Protein 2FN0 (pdb70)

GO terms:
  GO:0000287 magnesium ion binding (F, IDA)
  GO:0008909 isochorismate synthase activity (F, IDA)
  GO:0016835 carbon-oxygen lyase activity (F, IDA)
  GO:0019290 siderophore biosynthetic process (P, IMP)

CATH classification: 3.60.120.10

B-factor: mean 30.58, std 10.39, range [13.43, 84.51]

Organism: Yersinia enterocolitica (NCBI:txid630)

Foldseek 3Di:
DWDDKFFPPCPLVVLLVCCVVPPVWWKKWKDAPPKIKIFTAFQWKWFQFQQQPWIWIAHPVGIDTDDRLAVLVVVVCQCPDPSHPFAKKWKFAWQCLLCSNVVNDADTDGFTRMMIGRGQKMWMDHDRIIIIDHCPADAFDLCPPLVLQLVLLVVVLVCQVVVLFFKAWAKDKGFGPDDFDVSQLQVQLVVLWDANMWMWTGDDQKIKTFRFNFFLWKQFPQKIKGKDWWFKDFCADPPVVNVVRQVCRQPPPVGLVRRVVLVVLLLVLVCVFADPPFKDKPAFQHWAGTRGMITGMTMIMGGGDPPDDPSNSCSSSPQPCNNFHGPRVSSVVSNRVSDDHGCTRQSIWIWIDHPGMTTTTGHARMWMDGPPTTIHMFIHMRGNPDRSVVRSVVRVSRPVSRNRSGHD/DWDKDKDQAPDDPVCQLVVVLVVVVVLPQFWKKWKDAPPKIKIFTAFAWKWFQAQVQQWIWIQHPVGIDTDHSPDPLVVVVVVCPDPSHDFAKKWKFAWQCLLCVRVVNDADTAGFTRMMIGGGQKMWMDGPRMIMIIHVAFDFDLCPPLVLQLVLLVVVLVCQVVPLFFKAKAKDKGFGPDDFDVSQLCRQLVVLWDANMWMWTRDPQKIKTFRFNFFLWKDFPQKIKGKDWWWKDWPQDDPVVNVVRQVCTLPPPVRLVRRVVLVVLLLVLCCVFADPPFKDWPAAQDWAGTRGMITGMTMIMGGGDPPHDVSSSSSSSPQPCRNFHPVRVSSSVSNSVSDDHGCTRQSIWIWIDRDGMTTTTGDARMWMDGPPTTIHMFIHMRGNPDRSVVRSVRRVSRPVSRNRSGHD

Structure (mmCIF, N/CA/C/O backbone):
data_2FN0
#
_entry.id   2FN0
#
_cell.length_a   56.740
_cell.length_b   145.671
_cell.length_c   58.807
_cell.angle_alpha   90.00
_cell.angle_beta   107.97
_cell.angle_gamma   90.00
#
_symmetry.space_group_name_H-M   'P 1 21 1'
#
loop_
_entity.id
_entity.type
_entity.pdbx_description
1 polymer 'salicylate synthetase, Irp9'
2 non-polymer 'ACETATE ION'
3 non-polymer 'MAGNESIUM ION'
4 non-polymer 'PHOSPHATE ION'
5 water water
#
loop_
_atom_site.group_PDB
_atom_site.id
_atom_site.type_symbol
_atom_site.label_atom_id
_atom_site.label_alt_id
_atom_site.label_comp_id
_atom_site.label_asym_id
_atom_site.label_entity_id
_atom_site.label_seq_id
_atom_site.pdbx_PDB_ins_code
_atom_site.Cartn_x
_atom_site.Cartn_y
_atom_site.Cartn_z
_atom_site.occupancy
_atom_site.B_iso_or_equiv
_atom_site.auth_seq_id
_atom_site.auth_comp_id
_atom_site.auth_asym_id
_atom_site.auth_atom_id
_atom_site.pdbx_PDB_model_num
ATOM 1 N N . LYS A 1 5 ? 37.987 25.523 -20.162 1.00 52.37 2 LYS A N 1
ATOM 2 C CA . LYS A 1 5 ? 39.283 25.570 -20.933 1.00 50.58 2 LYS A CA 1
ATOM 3 C C . LYS A 1 5 ? 40.294 24.468 -20.563 1.00 50.08 2 LYS A C 1
ATOM 4 O O . LYS A 1 5 ? 40.866 24.459 -19.449 1.00 47.82 2 LYS A O 1
ATOM 6 N N . ILE A 1 6 ? 40.502 23.545 -21.505 1.00 45.88 3 ILE A N 1
ATOM 7 C CA . ILE A 1 6 ? 41.671 22.649 -21.497 1.00 50.11 3 ILE A CA 1
ATOM 8 C C . ILE A 1 6 ? 42.962 23.482 -21.434 1.00 52.46 3 ILE A C 1
ATOM 9 O O . ILE A 1 6 ? 43.175 24.383 -22.259 1.00 51.24 3 ILE A O 1
ATOM 14 N N . SER A 1 7 ? 43.806 23.205 -20.446 1.00 55.08 4 SER A N 1
ATOM 15 C CA . SER A 1 7 ? 45.125 23.826 -20.365 1.00 53.54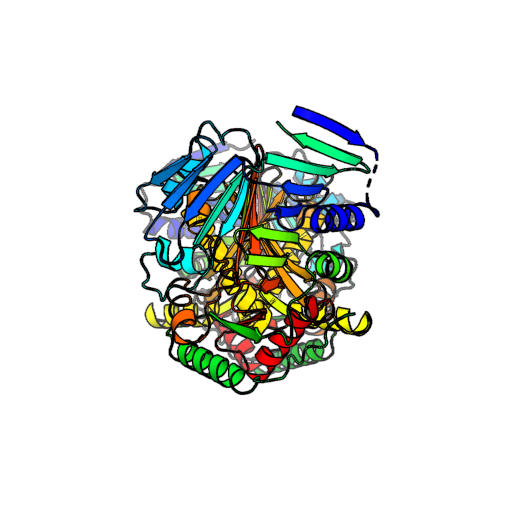 4 SER A CA 1
ATOM 16 C C . SER A 1 7 ? 46.216 22.829 -20.769 1.00 54.08 4 SER A C 1
ATOM 17 O O . SER A 1 7 ? 47.142 23.186 -21.491 1.00 54.84 4 SER A O 1
ATOM 20 N N . GLU A 1 8 ? 46.106 21.584 -20.306 1.00 49.37 5 GLU A N 1
ATOM 21 C CA . GLU A 1 8 ? 47.158 20.597 -20.522 1.00 49.78 5 GLU A CA 1
ATOM 22 C C . GLU A 1 8 ? 46.597 19.197 -20.648 1.00 52.01 5 GLU A C 1
ATOM 23 O O . GLU A 1 8 ? 45.643 18.832 -19.950 1.00 49.44 5 GLU A O 1
ATOM 25 N N . PHE A 1 9 ? 47.211 18.425 -21.541 1.00 53.74 6 PHE A N 1
ATOM 26 C CA . PHE A 1 9 ? 46.888 17.025 -21.750 1.00 53.77 6 PHE A CA 1
ATOM 27 C C . PHE A 1 9 ? 48.195 16.234 -21.744 1.00 55.41 6 PHE A C 1
ATOM 28 O O . PHE A 1 9 ? 48.861 16.143 -22.771 1.00 58.42 6 PHE A O 1
ATOM 36 N N . LEU A 1 10 ? 48.577 15.690 -20.587 1.00 55.07 7 LEU A N 1
ATOM 37 C CA . LEU A 1 10 ? 49.846 14.959 -20.457 1.00 55.46 7 LEU A CA 1
ATOM 38 C C . LEU A 1 10 ? 49.643 13.455 -20.266 1.00 55.67 7 LEU A C 1
ATOM 39 O O . LEU A 1 10 ? 48.981 13.044 -19.320 1.00 55.17 7 LEU A O 1
ATOM 41 N N . HIS A 1 11 ? 50.214 12.639 -21.162 1.00 54.89 8 HIS A N 1
ATOM 42 C CA . HIS A 1 11 ? 50.073 11.180 -21.082 1.00 51.11 8 HIS A CA 1
ATOM 43 C C . HIS A 1 11 ? 50.706 10.611 -19.813 1.00 50.64 8 HIS A C 1
ATOM 44 O O . HIS A 1 11 ? 51.537 11.261 -19.175 1.00 47.08 8 HIS A O 1
ATOM 46 N N . GLU A 1 16 ? 47.797 4.516 -16.100 1.00 50.93 13 GLU A N 1
ATOM 47 C CA . GLU A 1 16 ? 46.841 4.337 -14.994 1.00 50.73 13 GLU A CA 1
ATOM 48 C C . GLU A 1 16 ? 47.523 4.122 -13.648 1.00 51.54 13 GLU A C 1
ATOM 49 O O . GLU A 1 16 ? 47.075 4.649 -12.626 1.00 51.69 13 GLU A O 1
ATOM 51 N N . GLU A 1 17 ? 48.606 3.349 -13.642 1.00 49.47 14 GLU A N 1
ATOM 52 C CA . GLU A 1 17 ? 49.309 3.026 -12.400 1.00 49.06 14 GLU A CA 1
ATOM 53 C C . GLU A 1 17 ? 49.834 4.232 -11.644 1.00 47.12 14 GLU A C 1
ATOM 54 O O . GLU A 1 17 ? 50.174 4.147 -10.461 1.00 49.22 14 GLU A O 1
ATOM 55 N N . GLN A 1 18 ? 49.913 5.363 -12.332 1.00 49.24 15 GLN A N 1
ATOM 56 C CA . GLN A 1 18 ? 50.442 6.576 -11.733 1.00 51.08 15 GLN A CA 1
ATOM 57 C C . GLN A 1 18 ? 49.355 7.560 -11.345 1.00 47.92 15 GLN A C 1
ATOM 58 O O . GLN A 1 18 ? 49.659 8.648 -10.859 1.00 49.39 15 GLN A O 1
ATOM 59 N N . TRP A 1 19 ? 48.096 7.174 -11.565 1.00 49.72 16 TRP A N 1
ATOM 60 C CA . TRP A 1 19 ? 46.940 8.060 -11.325 1.00 48.10 16 TRP A CA 1
ATOM 61 C C . TRP A 1 19 ? 46.739 8.320 -9.836 1.00 50.87 16 TRP A C 1
ATOM 62 O O . TRP A 1 19 ? 46.742 9.483 -9.397 1.00 51.84 16 TRP A O 1
ATOM 73 N N . LEU A 1 20 ? 46.570 7.239 -9.072 1.00 49.53 17 LEU A N 1
ATOM 74 C CA . LEU A 1 20 ? 46.475 7.311 -7.615 1.00 52.81 17 LEU A CA 1
ATOM 75 C C . LEU A 1 20 ? 47.614 8.117 -7.017 1.00 51.85 17 LEU A C 1
ATOM 76 O O . LEU A 1 20 ? 47.368 9.115 -6.328 1.00 51.13 17 LEU A O 1
ATOM 77 N N . PRO A 1 21 ? 48.876 7.681 -7.259 1.00 52.65 18 PRO A N 1
ATOM 78 C CA . PRO A 1 21 ? 50.048 8.479 -6.896 1.00 49.37 18 PRO A CA 1
ATOM 79 C C . PRO A 1 21 ? 49.956 9.974 -7.243 1.00 47.33 18 PRO A C 1
ATOM 80 O O . PRO A 1 21 ? 50.304 10.803 -6.404 1.00 50.66 18 PRO A O 1
ATOM 84 N N . THR A 1 22 ? 49.462 10.318 -8.428 1.00 44.98 19 THR A N 1
ATOM 85 C CA . THR A 1 22 ? 49.315 11.729 -8.824 1.00 47.58 19 THR A CA 1
ATOM 86 C C . THR A 1 22 ? 48.251 12.466 -7.990 1.00 47.84 19 THR A C 1
ATOM 87 O O . THR A 1 22 ? 48.486 13.600 -7.518 1.00 49.42 19 THR A O 1
ATOM 91 N N . ILE A 1 23 ? 47.086 11.812 -7.831 1.00 49.07 20 ILE A N 1
ATOM 92 C CA . ILE A 1 23 ? 45.960 12.303 -7.011 1.00 44.33 20 ILE A CA 1
ATOM 93 C C . ILE A 1 23 ? 46.439 12.621 -5.610 1.00 46.88 20 ILE A C 1
ATOM 94 O O . ILE A 1 23 ? 46.279 13.759 -5.118 1.00 46.32 20 ILE A O 1
ATOM 99 N N . SER A 1 24 ? 47.054 11.617 -4.982 1.00 48.22 21 SER A N 1
ATOM 100 C CA . SER A 1 24 ? 47.743 11.782 -3.698 1.00 50.79 21 SER A CA 1
ATOM 101 C C . SER A 1 24 ? 48.647 13.025 -3.673 1.00 51.36 21 SER A C 1
ATOM 102 O O . SER A 1 24 ? 48.598 13.827 -2.721 1.00 51.20 21 SER A O 1
ATOM 105 N N . GLY A 1 25 ? 49.448 13.181 -4.733 1.00 48.09 22 GLY A N 1
ATOM 106 C CA . GLY A 1 25 ? 50.328 14.325 -4.908 1.00 45.55 22 GLY A CA 1
ATOM 107 C C . GLY A 1 25 ? 49.601 15.663 -4.941 1.00 46.40 22 GLY A C 1
ATOM 108 O O . GLY A 1 25 ? 50.009 16.600 -4.248 1.00 46.81 22 GLY A O 1
ATOM 109 N N . VAL A 1 26 ? 48.525 15.756 -5.730 1.00 43.86 23 VAL A N 1
ATOM 110 C CA . VAL A 1 26 ? 47.697 16.969 -5.735 1.00 44.89 23 VAL A CA 1
ATOM 111 C C . VAL A 1 26 ? 47.201 17.252 -4.308 1.00 43.78 23 VAL A C 1
ATOM 112 O O . VAL A 1 26 ? 47.376 18.360 -3.786 1.00 44.34 23 VAL A O 1
ATOM 116 N N . LEU A 1 27 ? 46.629 16.218 -3.684 1.00 42.99 24 LEU A N 1
ATOM 117 C CA . LEU A 1 27 ? 46.079 16.299 -2.343 1.00 44.78 24 LEU A CA 1
ATOM 118 C C . LEU A 1 27 ? 47.099 16.797 -1.332 1.00 46.51 24 LEU A C 1
ATOM 119 O O . LEU A 1 27 ? 46.765 17.617 -0.468 1.00 46.52 24 LEU A O 1
ATOM 124 N N . ARG A 1 28 ? 48.342 16.327 -1.477 1.00 52.36 25 ARG A N 1
ATOM 125 C CA . ARG A 1 28 ? 49.485 16.756 -0.651 1.00 52.61 25 ARG A CA 1
ATOM 126 C C . ARG A 1 28 ? 50.044 18.130 -1.018 1.00 53.55 25 ARG A C 1
ATOM 127 O O . ARG A 1 28 ? 50.368 18.928 -0.133 1.00 55.07 25 ARG A O 1
ATOM 135 N N . GLN A 1 29 ? 50.189 18.384 -2.321 1.00 53.32 26 GLN A N 1
ATOM 136 C CA . GLN A 1 29 ? 50.778 19.620 -2.815 1.00 52.48 26 GLN A CA 1
ATOM 137 C C . GLN A 1 29 ? 49.890 20.779 -2.436 1.00 52.98 26 GLN A C 1
ATOM 138 O O . GLN A 1 29 ? 50.360 21.818 -1.942 1.00 52.39 26 GLN A O 1
ATOM 140 N N . PHE A 1 30 ? 48.598 20.575 -2.659 1.00 49.10 27 PHE A N 1
ATOM 141 C CA . PHE A 1 30 ? 47.604 21.596 -2.424 1.00 48.53 27 PHE A CA 1
ATOM 142 C C . PHE A 1 30 ? 46.654 21.203 -1.277 1.00 51.54 27 PHE A C 1
ATOM 143 O O . PHE A 1 30 ? 45.447 21.373 -1.370 1.00 51.65 27 PHE A O 1
ATOM 145 N N . ALA A 1 31 ? 47.217 20.666 -0.190 1.00 53.93 28 ALA A N 1
ATOM 146 C CA . ALA A 1 31 ? 46.525 20.596 1.096 1.00 55.14 28 ALA A CA 1
ATOM 147 C C . ALA A 1 31 ? 46.185 22.033 1.492 1.00 56.35 28 ALA A C 1
ATOM 148 O O . ALA A 1 31 ? 46.633 22.985 0.840 1.00 62.40 28 ALA A O 1
ATOM 150 N N . GLU A 1 32 ? 45.397 22.214 2.540 1.00 55.81 29 GLU A N 1
ATOM 151 C CA . GLU A 1 32 ? 44.904 23.561 2.850 1.00 53.35 29 GLU A CA 1
ATOM 152 C C . GLU A 1 32 ? 44.034 24.103 1.725 1.00 50.27 29 GLU A C 1
ATOM 153 O O . GLU A 1 32 ? 43.586 25.254 1.763 1.00 48.77 29 GLU A O 1
ATOM 154 N N . GLU A 1 33 ? 43.796 23.261 0.722 1.00 44.85 30 GLU A N 1
ATOM 155 C CA . GLU A 1 33 ? 42.910 23.580 -0.378 1.00 42.41 30 GLU A CA 1
ATOM 156 C C . GLU A 1 33 ? 41.778 22.550 -0.409 1.00 39.60 30 GLU A C 1
ATOM 157 O O . GLU A 1 33 ? 41.992 21.356 -0.120 1.00 38.13 30 GLU A O 1
ATOM 163 N N . GLU A 1 34 ? 40.581 23.019 -0.744 1.00 29.71 31 GLU A N 1
ATOM 164 C CA . GLU A 1 34 ? 39.396 22.136 -0.764 1.00 28.37 31 GLU A CA 1
ATOM 165 C C . GLU A 1 34 ? 39.509 21.295 -2.030 1.00 23.14 31 GLU A C 1
ATOM 166 O O . GLU A 1 34 ? 39.807 21.810 -3.093 1.00 24.58 31 GLU A O 1
ATOM 172 N N A CYS A 1 35 ? 39.291 19.990 -1.908 0.50 23.36 32 CYS A N 1
ATOM 173 N N B CYS A 1 35 ? 39.259 19.999 -1.891 0.50 27.10 32 CYS A N 1
ATOM 174 C CA A CYS A 1 35 ? 39.474 19.063 -3.033 0.50 24.76 32 CYS A CA 1
ATOM 175 C CA B CYS A 1 35 ? 39.420 19.060 -2.993 0.50 27.97 32 CYS A CA 1
ATOM 176 C C A CYS A 1 35 ? 38.390 17.974 -3.002 0.50 21.02 32 CYS A C 1
ATOM 177 C C B CYS A 1 35 ? 38.291 18.024 -2.999 0.50 23.66 32 CYS A C 1
ATOM 178 O O A CYS A 1 35 ? 37.952 17.596 -1.934 0.50 21.21 32 CYS A O 1
ATOM 179 O O B CYS A 1 35 ? 37.711 17.732 -1.964 0.50 23.24 32 CYS A O 1
ATOM 184 N N . TYR A 1 36 ? 37.973 17.510 -4.184 1.00 24.54 33 TYR A N 1
ATOM 185 C CA . TYR A 1 36 ? 36.913 16.496 -4.331 1.00 26.50 33 TYR A CA 1
ATOM 186 C C . TYR A 1 36 ? 37.385 15.464 -5.350 1.00 23.89 33 TYR A C 1
ATOM 187 O O . TYR A 1 36 ? 37.632 15.793 -6.503 1.00 28.23 33 TYR A O 1
ATOM 196 N N . VAL A 1 37 ? 37.485 14.214 -4.919 1.00 22.92 34 VAL A N 1
ATOM 197 C CA . VAL A 1 37 ? 37.994 13.135 -5.789 1.00 23.56 34 VAL A CA 1
ATOM 198 C C . VAL A 1 37 ? 36.888 12.111 -5.952 1.00 22.60 34 VAL A C 1
ATOM 199 O O . VAL A 1 37 ? 36.285 11.743 -4.956 1.00 23.36 34 VAL A O 1
ATOM 203 N N . TYR A 1 38 ? 36.643 11.651 -7.189 1.00 22.70 35 TYR A N 1
ATOM 204 C CA . TYR A 1 38 ? 35.608 10.661 -7.460 1.00 24.73 35 TYR A CA 1
ATOM 205 C C . TYR A 1 38 ? 36.056 9.638 -8.516 1.00 24.27 35 TYR A C 1
ATOM 206 O O . TYR A 1 38 ? 36.557 10.011 -9.581 1.00 23.25 35 TYR A O 1
ATOM 215 N N . GLU A 1 39 ? 35.901 8.358 -8.193 1.00 22.62 36 GLU A N 1
ATOM 216 C CA . GLU A 1 39 ? 36.243 7.302 -9.147 1.00 21.49 36 GLU A CA 1
ATOM 217 C C . GLU A 1 39 ? 34.985 6.742 -9.779 1.00 25.45 36 GLU A C 1
ATOM 218 O O . GLU A 1 39 ? 34.102 6.254 -9.092 1.00 23.60 36 GLU A O 1
ATOM 224 N N . ARG A 1 40 ? 34.914 6.816 -11.095 1.00 24.09 37 ARG A N 1
ATOM 225 C CA . ARG A 1 40 ? 33.864 6.137 -11.831 1.00 27.75 37 ARG A CA 1
ATOM 226 C C . ARG A 1 40 ? 34.541 5.568 -13.078 1.00 29.70 37 ARG A C 1
ATOM 227 O O . ARG A 1 40 ? 34.777 6.288 -14.035 1.00 31.10 37 ARG A O 1
ATOM 235 N N . PRO A 1 41 ? 34.899 4.290 -13.017 1.00 32.31 38 PRO A N 1
ATOM 236 C CA . PRO A 1 41 ? 35.517 3.607 -14.162 1.00 34.77 38 PRO A CA 1
ATOM 237 C C . PRO A 1 41 ? 34.820 3.953 -15.489 1.00 35.94 38 PRO A C 1
ATOM 238 O O . PRO A 1 41 ? 33.582 3.976 -15.559 1.00 34.62 38 PRO A O 1
ATOM 240 N N . PRO A 1 42 ? 35.612 4.248 -16.555 1.00 38.60 39 PRO A N 1
ATOM 241 C CA . PRO A 1 42 ? 37.078 4.189 -16.612 1.00 40.04 39 PRO A CA 1
ATOM 242 C C . PRO A 1 42 ? 37.832 5.485 -16.238 1.00 39.43 39 PRO A C 1
ATOM 243 O O . PRO A 1 42 ? 38.983 5.636 -16.656 1.00 34.01 39 PRO A O 1
ATOM 247 N N . CYS A 1 43 ? 37.225 6.385 -15.439 1.00 36.38 40 CYS A N 1
ATOM 248 C CA . CYS A 1 43 ? 37.852 7.686 -15.100 1.00 35.49 40 CYS A CA 1
ATOM 249 C C . CYS A 1 43 ? 38.018 7.950 -13.605 1.00 30.06 40 CYS A C 1
ATOM 250 O O . CYS A 1 43 ? 37.280 7.409 -12.798 1.00 31.12 40 CYS A O 1
ATOM 253 N N . TRP A 1 44 ? 39.007 8.762 -13.256 1.00 32.93 41 TRP A N 1
ATOM 254 C CA . TRP A 1 44 ? 39.009 9.474 -11.983 1.00 31.68 41 TRP A CA 1
ATOM 255 C C . TRP A 1 44 ? 38.868 10.970 -12.251 1.00 31.84 41 TRP A C 1
ATOM 256 O O . TRP A 1 44 ? 39.465 11.494 -13.186 1.00 29.75 41 TRP A O 1
ATOM 267 N N . TYR A 1 45 ? 38.069 11.634 -11.412 1.00 29.15 42 TYR A N 1
ATOM 268 C CA . TYR A 1 45 ? 37.835 13.062 -11.457 1.00 26.09 42 TYR A CA 1
ATOM 269 C C . TYR A 1 45 ? 38.428 13.676 -10.203 1.00 31.02 42 TYR A C 1
ATOM 270 O O . TYR A 1 45 ? 38.305 13.131 -9.086 1.00 26.86 42 TYR A O 1
ATOM 279 N N . LEU A 1 46 ? 39.072 14.819 -10.372 1.00 27.61 43 LEU A N 1
ATOM 280 C CA . LEU A 1 46 ? 39.533 15.549 -9.224 1.00 27.48 43 LEU A CA 1
ATOM 281 C C . LEU A 1 46 ? 39.145 17.003 -9.461 1.00 31.06 43 LEU A C 1
ATOM 282 O O . LEU A 1 46 ? 39.399 17.532 -10.531 1.00 30.75 43 LEU A O 1
ATOM 287 N N . GLY A 1 47 ? 38.488 17.608 -8.475 1.00 26.14 44 GLY A N 1
ATOM 288 C CA . GLY A 1 47 ? 38.133 19.034 -8.509 1.00 24.71 44 GLY A CA 1
ATOM 289 C C . GLY A 1 47 ? 38.912 19.726 -7.418 1.00 25.45 44 GLY A C 1
ATOM 290 O O . GLY A 1 47 ? 39.171 19.140 -6.368 1.00 21.89 44 GLY A O 1
ATOM 291 N N . LYS A 1 48 ? 39.309 20.972 -7.657 1.00 24.33 45 LYS A N 1
ATOM 292 C CA . LYS A 1 48 ? 40.031 21.727 -6.635 1.00 26.42 45 LYS A CA 1
ATOM 293 C C . LYS A 1 48 ? 39.435 23.127 -6.517 1.00 23.70 45 LYS A C 1
ATOM 294 O O . LYS A 1 48 ? 39.123 23.739 -7.521 1.00 27.93 45 LYS A O 1
ATOM 300 N N . GLY A 1 49 ? 39.312 23.612 -5.290 1.00 27.12 46 GLY A N 1
ATOM 301 C CA . GLY A 1 49 ? 38.754 24.938 -5.034 1.00 26.54 46 GLY A CA 1
ATOM 302 C C . GLY A 1 49 ? 37.262 25.010 -5.249 1.00 27.97 46 GLY A C 1
ATOM 303 O O . GLY A 1 49 ? 36.554 23.993 -5.334 1.00 28.79 46 GLY A O 1
ATOM 304 N N . CYS A 1 50 ? 36.765 26.231 -5.346 1.00 29.58 47 CYS A N 1
ATOM 305 C CA . CYS A 1 50 ? 35.330 26.457 -5.329 1.00 27.85 47 CYS A CA 1
ATOM 306 C C . CYS A 1 50 ? 34.998 27.696 -6.118 1.00 30.27 47 CYS A C 1
ATOM 307 O O . CYS A 1 50 ? 35.252 28.821 -5.693 1.00 30.62 47 CYS A O 1
ATOM 310 N N . GLN A 1 51 ? 34.418 27.469 -7.269 1.00 23.16 48 GLN A N 1
ATOM 311 C CA . GLN A 1 51 ? 33.857 28.507 -8.087 1.00 30.68 48 GLN A CA 1
ATOM 312 C C . GLN A 1 51 ? 32.419 28.879 -7.653 1.00 28.36 48 GLN A C 1
ATOM 313 O O . GLN A 1 51 ? 32.065 30.045 -7.679 1.00 26.26 48 GLN A O 1
ATOM 319 N N . ALA A 1 52 ? 31.599 27.886 -7.280 1.00 21.89 49 ALA A N 1
ATOM 320 C CA . ALA A 1 52 ? 30.249 28.125 -6.786 1.00 20.51 49 ALA A CA 1
ATOM 321 C C . ALA A 1 52 ? 29.845 26.958 -5.921 1.00 24.23 49 ALA A C 1
ATOM 322 O O . ALA A 1 52 ? 30.301 25.806 -6.133 1.00 18.56 49 ALA A O 1
ATOM 324 N N . ARG A 1 53 ? 29.020 27.247 -4.923 1.00 20.11 50 ARG A N 1
ATOM 325 C CA . ARG A 1 53 ? 28.617 26.201 -3.973 1.00 20.45 50 ARG A CA 1
ATOM 326 C C . ARG A 1 53 ? 27.285 26.511 -3.379 1.00 21.07 50 ARG A C 1
ATOM 327 O O . ARG A 1 53 ? 26.978 27.691 -3.129 1.00 22.76 50 ARG A O 1
ATOM 335 N N . LEU A 1 54 ? 26.491 25.460 -3.179 1.00 17.01 51 LEU A N 1
ATOM 336 C CA . LEU A 1 54 ? 25.298 25.490 -2.332 1.00 16.68 51 LEU A CA 1
ATOM 337 C C . LEU A 1 54 ? 25.660 24.760 -1.056 1.00 25.18 51 LEU A C 1
ATOM 338 O O . LEU A 1 54 ? 26.220 23.640 -1.100 1.00 20.61 51 LEU A O 1
ATOM 343 N N . HIS A 1 55 ? 25.305 25.365 0.076 1.00 18.11 52 HIS A N 1
ATOM 344 C CA . HIS A 1 55 ? 25.561 24.772 1.402 1.00 23.07 52 HIS A CA 1
ATOM 345 C C . HIS A 1 55 ? 24.256 24.776 2.160 1.00 19.55 52 HIS A C 1
ATOM 346 O O . HIS A 1 55 ? 23.623 25.831 2.283 1.00 20.45 52 HIS A O 1
ATOM 353 N N . ILE A 1 56 ? 23.819 23.609 2.631 1.00 16.64 53 ILE A N 1
ATOM 354 C CA . ILE A 1 56 ? 22.646 23.521 3.501 1.00 16.89 53 ILE A CA 1
ATOM 355 C C . ILE A 1 56 ? 23.203 23.195 4.890 1.00 22.52 53 ILE A C 1
ATOM 356 O O . ILE A 1 56 ? 23.901 22.204 5.051 1.00 19.36 53 ILE A O 1
ATOM 361 N N . ASN A 1 57 ? 22.893 24.006 5.903 1.00 18.66 54 ASN A N 1
ATOM 362 C CA . ASN A 1 57 ? 23.460 23.714 7.224 1.00 18.88 54 ASN A CA 1
ATOM 363 C C . ASN A 1 57 ? 22.918 22.452 7.869 1.00 17.64 54 ASN A C 1
ATOM 364 O O . ASN A 1 57 ? 21.956 21.838 7.390 1.00 19.20 54 ASN A O 1
ATOM 369 N N . ALA A 1 58 ? 23.515 22.091 9.008 1.00 23.09 55 ALA A N 1
ATOM 370 C CA . ALA A 1 58 ? 23.205 20.803 9.647 1.00 25.95 55 ALA A CA 1
ATOM 371 C C . ALA A 1 58 ? 21.750 20.573 10.071 1.00 27.51 55 ALA A C 1
ATOM 372 O O . ALA A 1 58 ? 21.290 19.420 10.087 1.00 24.65 55 ALA A O 1
ATOM 374 N N . ASP A 1 59 ? 20.999 21.633 10.428 1.00 26.04 56 ASP A N 1
ATOM 375 C CA . ASP A 1 59 ? 19.572 21.416 10.767 1.00 24.00 56 ASP A CA 1
ATOM 376 C C . ASP A 1 59 ? 18.604 21.812 9.643 1.00 27.06 56 ASP A C 1
ATOM 377 O O . ASP A 1 59 ? 17.358 21.719 9.787 1.00 29.29 56 ASP A O 1
ATOM 382 N N . GLY A 1 60 ? 19.176 22.223 8.512 1.00 23.89 57 GLY A N 1
ATOM 383 C CA . GLY A 1 60 ? 18.365 22.502 7.318 1.00 24.10 57 GLY A CA 1
ATOM 384 C C . GLY A 1 60 ? 17.598 23.806 7.470 1.00 24.98 57 GLY A C 1
ATOM 385 O O . GLY A 1 60 ? 16.528 23.956 6.910 1.00 31.50 57 GLY A O 1
ATOM 386 N N . THR A 1 61 ? 18.130 24.709 8.279 1.00 26.36 58 THR A N 1
ATOM 387 C CA . THR A 1 61 ? 17.431 25.985 8.517 1.00 30.15 58 THR A CA 1
ATOM 388 C C . THR A 1 61 ? 17.964 27.101 7.654 1.00 28.09 58 THR A C 1
ATOM 389 O O . THR A 1 61 ? 17.311 28.154 7.536 1.00 30.91 58 THR A O 1
ATOM 393 N N . GLN A 1 62 ? 19.117 26.877 7.026 1.00 19.74 59 GLN A N 1
ATOM 394 C CA . GLN A 1 62 ? 19.747 27.914 6.180 1.00 23.93 59 GLN A CA 1
ATOM 395 C C . GLN A 1 62 ? 20.374 27.314 4.912 1.00 24.00 59 GLN A C 1
ATOM 396 O O . GLN A 1 62 ? 21.119 26.380 5.006 1.00 21.46 59 GLN A O 1
ATOM 402 N N . ALA A 1 63 ? 20.081 27.905 3.755 1.00 22.88 60 ALA A N 1
ATOM 403 C CA . ALA A 1 63 ? 20.720 27.572 2.485 1.00 21.39 60 ALA A CA 1
ATOM 404 C C . ALA A 1 63 ? 21.569 28.756 2.122 1.00 24.29 60 ALA A C 1
ATOM 405 O O . ALA A 1 63 ? 21.033 29.871 1.917 1.00 24.22 60 ALA A O 1
ATOM 407 N N . THR A 1 64 ? 22.871 28.532 2.014 1.00 19.73 61 THR A N 1
ATOM 408 C CA . THR A 1 64 ? 23.815 29.540 1.570 1.00 23.49 61 THR A CA 1
ATOM 409 C C . THR A 1 64 ? 24.350 29.232 0.159 1.00 27.27 61 THR A C 1
ATOM 410 O O . THR A 1 64 ? 24.749 28.092 -0.130 1.00 24.81 61 THR A O 1
ATOM 414 N N . PHE A 1 65 ? 24.284 30.228 -0.732 1.00 20.72 62 PHE A N 1
ATOM 415 C CA . PHE A 1 65 ? 24.914 30.123 -2.057 1.00 18.17 62 PHE A CA 1
ATOM 416 C C . PHE A 1 65 ? 26.120 31.046 -2.044 1.00 25.34 62 PHE A C 1
ATOM 417 O O . PHE A 1 65 ? 26.013 32.191 -1.618 1.00 26.21 62 PHE A O 1
ATOM 425 N N . ILE A 1 66 ? 27.280 30.529 -2.441 1.00 18.98 63 ILE A N 1
ATOM 426 C CA . ILE A 1 66 ? 28.482 31.330 -2.528 1.00 23.09 63 ILE A CA 1
ATOM 427 C C . ILE A 1 66 ? 29.071 31.239 -3.936 1.00 23.35 63 ILE A C 1
ATOM 428 O O . ILE A 1 66 ? 29.223 30.145 -4.517 1.00 22.48 63 ILE A O 1
ATOM 433 N N . ASP A 1 67 ? 29.348 32.398 -4.524 1.00 24.62 64 ASP A N 1
ATOM 434 C CA . ASP A 1 67 ? 30.224 32.425 -5.662 1.00 23.80 64 ASP A CA 1
ATOM 435 C C . ASP A 1 67 ? 31.237 33.546 -5.438 1.00 29.26 64 ASP A C 1
ATOM 436 O O . ASP A 1 67 ? 31.399 34.008 -4.305 1.00 27.01 64 ASP A O 1
ATOM 441 N N . ASP A 1 68 ? 31.920 33.933 -6.495 1.00 26.33 65 ASP A N 1
ATOM 442 C CA . ASP A 1 68 ? 32.991 34.928 -6.411 1.00 34.26 65 ASP A CA 1
ATOM 443 C C . ASP A 1 68 ? 32.446 36.284 -5.954 1.00 38.44 65 ASP A C 1
ATOM 444 O O . ASP A 1 68 ? 33.094 36.976 -5.149 1.00 35.30 65 ASP A O 1
ATOM 449 N N . ALA A 1 69 ? 31.271 36.633 -6.501 1.00 38.28 66 ALA A N 1
ATOM 450 C CA . ALA A 1 69 ? 30.583 37.907 -6.286 1.00 38.03 66 ALA A CA 1
ATOM 451 C C . ALA A 1 69 ? 30.048 38.020 -4.889 1.00 38.97 66 ALA A C 1
ATOM 452 O O . ALA A 1 69 ? 29.663 39.103 -4.455 1.00 43.97 66 ALA A O 1
ATOM 454 N N . GLY A 1 70 ? 30.036 36.904 -4.166 1.00 37.35 67 GLY A N 1
ATOM 455 C CA . GLY A 1 70 ? 29.668 36.906 -2.756 1.00 31.80 67 GLY A CA 1
ATOM 456 C C . GLY A 1 70 ? 28.726 35.815 -2.302 1.00 34.30 67 GLY A C 1
ATOM 457 O O . GLY A 1 70 ? 28.540 34.792 -2.965 1.00 31.86 67 GLY A O 1
ATOM 458 N N . GLU A 1 71 ? 28.114 36.066 -1.161 1.00 33.96 68 GLU A N 1
ATOM 459 C CA . GLU A 1 71 ? 27.295 35.108 -0.470 1.00 33.23 68 GLU A CA 1
ATOM 460 C C . GLU A 1 71 ? 25.807 35.493 -0.485 1.00 32.26 68 GLU A C 1
ATOM 461 O O . GLU A 1 71 ? 25.469 36.659 -0.316 1.00 32.25 68 GLU A O 1
ATOM 467 N N . GLN A 1 72 ? 24.922 34.512 -0.676 1.00 21.44 69 GLN A N 1
ATOM 468 C CA . GLN A 1 72 ? 23.486 34.763 -0.716 1.00 22.92 69 GLN A CA 1
ATOM 469 C C . GLN A 1 72 ? 22.838 33.773 0.184 1.00 25.91 69 GLN A C 1
ATOM 470 O O . GLN A 1 72 ? 23.312 32.646 0.267 1.00 24.87 69 GLN A O 1
ATOM 476 N N . LYS A 1 73 ? 21.750 34.179 0.836 1.00 22.16 70 LYS A N 1
ATOM 477 C CA . LYS A 1 73 ? 20.870 33.252 1.555 1.00 24.39 70 LYS A CA 1
ATOM 478 C C . LYS A 1 73 ? 19.641 32.992 0.745 1.00 25.35 70 LYS A C 1
ATOM 479 O O . LYS A 1 73 ? 18.929 33.926 0.352 1.00 20.77 70 LYS A O 1
ATOM 485 N N . TRP A 1 74 ? 19.361 31.715 0.529 1.00 21.52 71 TRP A N 1
ATOM 486 C CA . TRP A 1 74 ? 18.236 31.293 -0.286 1.00 18.17 71 TRP A CA 1
ATOM 487 C C . TRP A 1 74 ? 17.143 30.647 0.570 1.00 26.10 71 TRP A C 1
ATOM 488 O O . TRP A 1 74 ? 17.453 29.934 1.529 1.00 22.78 71 TRP A O 1
ATOM 499 N N . ALA A 1 75 ? 15.875 30.871 0.205 1.00 23.48 72 ALA A N 1
ATOM 500 C CA . ALA A 1 75 ? 14.727 30.221 0.858 1.00 27.52 72 ALA A CA 1
ATOM 501 C C . ALA A 1 75 ? 14.887 28.708 0.880 1.00 31.47 72 ALA A C 1
ATOM 502 O O . ALA A 1 75 ? 15.140 28.095 -0.152 1.00 34.34 72 ALA A O 1
ATOM 504 N N . VAL A 1 76 ? 14.724 28.124 2.060 1.00 28.30 73 VAL A N 1
ATOM 505 C CA . VAL A 1 76 ? 15.089 26.745 2.304 1.00 29.34 73 VAL A CA 1
ATOM 506 C C . VAL A 1 76 ? 13.886 25.841 2.675 1.00 32.12 73 VAL A C 1
ATOM 507 O O . VAL A 1 76 ? 14.062 24.815 3.354 1.00 35.24 73 VAL A O 1
ATOM 511 N N . ASP A 1 77 ? 12.687 26.180 2.174 1.00 31.87 74 ASP A N 1
ATOM 512 C CA . ASP A 1 77 ? 11.459 25.355 2.412 1.00 36.30 74 ASP A CA 1
ATOM 513 C C . ASP A 1 77 ? 11.586 23.952 1.793 1.00 34.84 74 ASP A C 1
ATOM 514 O O . ASP A 1 77 ? 10.999 22.985 2.276 1.00 33.96 74 ASP A O 1
ATOM 519 N N . SER A 1 78 ? 12.312 23.869 0.685 1.00 31.10 75 SER A N 1
ATOM 520 C CA . SER A 1 78 ? 12.559 22.585 0.022 1.00 27.39 75 SER A CA 1
ATOM 521 C C . SER A 1 78 ? 14.037 22.459 -0.316 1.00 26.54 75 SER A C 1
ATOM 522 O O . SER A 1 78 ? 14.529 23.218 -1.154 1.00 25.80 75 SER A O 1
ATOM 525 N N . ILE A 1 79 ? 14.748 21.517 0.318 1.00 26.33 76 ILE A N 1
ATOM 526 C CA . ILE A 1 79 ? 16.162 21.343 -0.019 1.00 21.54 76 ILE A CA 1
ATOM 527 C C . ILE A 1 79 ? 16.333 20.968 -1.534 1.00 21.74 76 ILE A C 1
ATOM 528 O O . ILE A 1 79 ? 17.243 21.484 -2.212 1.00 22.12 76 ILE A O 1
ATOM 533 N N . ALA A 1 80 ? 15.486 20.062 -2.024 1.00 22.03 77 ALA A N 1
ATOM 534 C CA . ALA A 1 80 ? 15.461 19.681 -3.493 1.00 24.56 77 ALA A CA 1
ATOM 535 C C . ALA A 1 80 ? 15.359 20.895 -4.406 1.00 27.55 77 ALA A C 1
ATOM 536 O O . ALA A 1 80 ? 16.038 20.982 -5.461 1.00 18.93 77 ALA A O 1
ATOM 538 N N . ASP A 1 81 ? 14.484 21.834 -4.036 1.00 25.60 78 ASP A N 1
ATOM 539 C CA . ASP A 1 81 ? 14.334 23.039 -4.841 1.00 23.85 78 ASP A CA 1
ATOM 540 C C . ASP A 1 81 ? 15.556 23.927 -4.812 1.00 23.48 78 ASP A C 1
ATOM 541 O O . ASP A 1 81 ? 15.833 24.575 -5.811 1.00 21.96 78 ASP A O 1
ATOM 546 N N . CYS A 1 82 ? 16.244 23.986 -3.671 1.00 20.78 79 CYS A N 1
ATOM 547 C CA . CYS A 1 82 ? 17.515 24.690 -3.592 1.00 18.60 79 CYS A CA 1
ATOM 548 C C . CYS A 1 82 ? 18.533 24.033 -4.555 1.00 16.72 79 CYS A C 1
ATOM 549 O O . CYS A 1 82 ? 19.266 24.721 -5.244 1.00 16.42 79 CYS A O 1
ATOM 552 N N . ALA A 1 83 ? 18.567 22.702 -4.546 1.00 17.18 80 ALA A N 1
ATOM 553 C CA . ALA A 1 83 ? 19.492 21.939 -5.414 1.00 19.88 80 ALA A CA 1
ATOM 554 C C . ALA A 1 83 ? 19.126 22.198 -6.871 1.00 18.11 80 ALA A C 1
ATOM 555 O O . ALA A 1 83 ? 19.992 22.491 -7.688 1.00 19.19 80 ALA A O 1
ATOM 557 N N . ARG A 1 84 ? 17.841 22.172 -7.203 1.00 18.32 81 ARG A N 1
ATOM 558 C CA . ARG A 1 84 ? 17.457 22.538 -8.585 1.00 20.82 81 ARG A CA 1
ATOM 559 C C . ARG A 1 84 ? 17.855 23.976 -8.994 1.00 21.23 81 ARG A C 1
ATOM 560 O O . ARG A 1 84 ? 18.256 24.263 -10.129 1.00 18.38 81 ARG A O 1
ATOM 568 N N . ARG A 1 85 ? 17.675 24.897 -8.076 1.00 18.35 82 ARG A N 1
ATOM 569 C CA . ARG A 1 85 ? 18.055 26.285 -8.313 1.00 22.42 82 ARG A CA 1
ATOM 570 C C . ARG A 1 85 ? 19.564 26.421 -8.564 1.00 21.71 82 ARG A C 1
ATOM 571 O O . ARG A 1 85 ? 19.975 27.123 -9.488 1.00 20.94 82 ARG A O 1
ATOM 579 N N . PHE A 1 86 ? 20.389 25.749 -7.746 1.00 16.13 83 PHE A N 1
ATOM 580 C CA . PHE A 1 86 ? 21.819 25.725 -7.933 1.00 15.08 83 PHE A CA 1
ATOM 581 C C . PHE A 1 86 ? 22.158 25.150 -9.333 1.00 19.41 83 PHE A C 1
ATOM 582 O O . PHE A 1 86 ? 22.967 25.731 -10.094 1.00 18.65 83 PHE A O 1
ATOM 590 N N . MET A 1 87 ? 21.546 24.026 -9.683 1.00 17.48 84 MET A N 1
ATOM 591 C CA . MET A 1 87 ? 21.924 23.346 -10.930 1.00 18.90 84 MET A CA 1
ATOM 592 C C . MET A 1 87 ? 21.607 24.183 -12.188 1.00 21.26 84 MET A C 1
ATOM 593 O O . MET A 1 87 ? 22.328 24.076 -13.195 1.00 22.77 84 MET A O 1
ATOM 598 N N . ALA A 1 88 ? 20.571 25.017 -12.115 1.00 19.24 85 ALA A N 1
ATOM 599 C CA . ALA A 1 88 ? 20.203 25.933 -13.234 1.00 21.50 85 ALA A CA 1
ATOM 600 C C . ALA A 1 88 ? 20.915 27.288 -13.167 1.00 23.49 85 ALA A C 1
ATOM 601 O O . ALA A 1 88 ? 20.703 28.149 -14.054 1.00 19.87 85 ALA A O 1
ATOM 603 N N . HIS A 1 89 ? 21.700 27.512 -12.114 1.00 20.55 86 HIS A N 1
ATOM 604 C CA . HIS A 1 89 ? 22.341 28.835 -11.899 1.00 20.06 86 HIS A CA 1
ATOM 605 C C . HIS A 1 89 ? 23.324 29.082 -13.044 1.00 23.73 86 HIS A C 1
ATOM 606 O O . HIS A 1 89 ? 23.998 28.143 -13.526 1.00 20.90 86 HIS A O 1
ATOM 613 N N . PRO A 1 90 ? 23.414 30.347 -13.501 1.00 21.70 87 PRO A N 1
ATOM 614 C CA . PRO A 1 90 ? 24.329 30.617 -14.588 1.00 24.88 87 PRO A CA 1
ATOM 615 C C . PRO A 1 90 ? 25.812 30.245 -14.357 1.00 29.31 87 PRO A C 1
ATOM 616 O O . PRO A 1 90 ? 26.501 29.888 -15.323 1.00 29.87 87 PRO A O 1
ATOM 620 N N . GLN A 1 91 ? 26.299 30.287 -13.117 1.00 22.84 88 GLN A N 1
ATOM 621 C CA . GLN A 1 91 ? 27.654 29.855 -12.822 1.00 23.96 88 GLN A CA 1
ATOM 622 C C . GLN A 1 91 ? 27.838 28.326 -12.793 1.00 25.50 88 GLN A C 1
ATOM 623 O O . GLN A 1 91 ? 28.973 27.854 -12.657 1.00 23.45 88 GLN A O 1
ATOM 629 N N . VAL A 1 92 ? 26.744 27.568 -12.931 1.00 20.58 89 VAL A N 1
ATOM 630 C CA . VAL A 1 92 ? 26.772 26.121 -12.675 1.00 21.73 89 VAL A CA 1
ATOM 631 C C . VAL A 1 92 ? 26.403 25.310 -13.917 1.00 25.65 89 VAL A C 1
ATOM 632 O O . VAL A 1 92 ? 27.046 24.275 -14.238 1.00 24.80 89 VAL A O 1
ATOM 636 N N . LYS A 1 93 ? 25.378 25.786 -14.618 1.00 24.95 90 LYS A N 1
ATOM 637 C CA . LYS A 1 93 ? 24.835 25.096 -15.786 1.00 32.50 90 LYS A CA 1
ATOM 638 C C . LYS A 1 93 ? 25.963 24.765 -16.788 1.00 31.56 90 LYS A C 1
ATOM 639 O O . LYS A 1 93 ? 26.774 25.613 -17.115 1.00 30.60 90 LYS A O 1
ATOM 645 N N . GLY A 1 94 ? 26.063 23.507 -17.195 1.00 35.96 91 GLY A N 1
ATOM 646 C CA . GLY A 1 94 ? 27.155 23.085 -18.067 1.00 31.78 91 GLY A CA 1
ATOM 647 C C . GLY A 1 94 ? 28.442 22.618 -17.395 1.00 35.60 91 GLY A C 1
ATOM 648 O O . GLY A 1 94 ? 29.353 22.163 -18.087 1.00 34.50 91 GLY A O 1
ATOM 649 N N . ARG A 1 95 ? 28.538 22.714 -16.059 1.00 24.88 92 ARG A N 1
ATOM 650 C CA . ARG A 1 95 ? 29.752 22.297 -15.362 1.00 23.02 92 ARG A CA 1
ATOM 651 C C . ARG A 1 95 ? 29.477 21.047 -14.563 1.00 23.87 92 ARG A C 1
ATOM 652 O O . ARG A 1 95 ? 28.356 20.841 -14.139 1.00 24.46 92 ARG A O 1
ATOM 660 N N . ARG A 1 96 ? 30.502 20.221 -14.349 1.00 23.75 93 ARG A N 1
ATOM 661 C CA . ARG A 1 96 ? 30.421 19.088 -13.401 1.00 23.22 93 ARG A CA 1
ATOM 662 C C . ARG A 1 96 ? 30.356 19.590 -11.947 1.00 26.46 93 ARG A C 1
ATOM 663 O O . ARG A 1 96 ? 31.115 20.484 -11.538 1.00 20.82 93 ARG A O 1
ATOM 671 N N . VAL A 1 97 ? 29.455 18.981 -11.177 1.00 19.74 94 VAL A N 1
ATOM 672 C CA . VAL A 1 97 ? 29.173 19.369 -9.801 1.00 22.91 94 VAL A CA 1
ATOM 673 C C . VAL A 1 97 ? 29.490 18.151 -8.912 1.00 21.73 94 VAL A C 1
ATOM 674 O O . VAL A 1 97 ? 29.104 17.031 -9.227 1.00 21.45 94 VAL A O 1
ATOM 678 N N . TYR A 1 98 ? 30.232 18.387 -7.839 1.00 19.96 95 TYR A N 1
ATOM 679 C CA . TYR A 1 98 ? 30.640 17.367 -6.866 1.00 23.35 95 TYR A CA 1
ATOM 680 C C . TYR A 1 98 ? 29.808 17.633 -5.619 1.00 21.65 95 TYR A C 1
ATOM 681 O O . TYR A 1 98 ? 29.785 18.771 -5.129 1.00 22.35 95 TYR A O 1
ATOM 690 N N . GLY A 1 99 ? 29.103 16.631 -5.116 1.00 19.91 96 GLY A N 1
ATOM 691 C CA . GLY A 1 99 ? 28.193 16.865 -3.975 1.00 18.67 96 GLY A CA 1
ATOM 692 C C . GLY A 1 99 ? 28.259 15.838 -2.849 1.00 22.36 96 GLY A C 1
ATOM 693 O O . GLY A 1 99 ? 28.848 14.754 -2.974 1.00 18.34 96 GLY A O 1
ATOM 694 N N . GLN A 1 100 ? 27.697 16.203 -1.705 1.00 15.58 97 GLN A N 1
ATOM 695 C CA . GLN A 1 100 ? 27.535 15.247 -0.636 1.00 18.37 97 GLN A CA 1
ATOM 696 C C . GLN A 1 100 ? 26.218 15.505 0.025 1.00 20.96 97 GLN A C 1
ATOM 697 O O . GLN A 1 100 ? 25.720 16.663 0.061 1.00 18.93 97 GLN A O 1
ATOM 703 N N . VAL A 1 101 ? 25.639 14.423 0.530 1.00 17.77 98 VAL A N 1
ATOM 704 C CA . VAL A 1 101 ? 24.300 14.487 1.126 1.00 17.49 98 VAL A CA 1
ATOM 705 C C . VAL A 1 101 ? 24.375 13.726 2.440 1.00 21.70 98 VAL A C 1
ATOM 706 O O . VAL A 1 101 ? 24.634 12.513 2.441 1.00 17.36 98 VAL A O 1
ATOM 710 N N . GLY A 1 102 ? 24.153 14.432 3.552 1.00 16.82 99 GLY A N 1
ATOM 711 C CA . GLY A 1 102 ? 24.185 13.804 4.870 1.00 15.40 99 GLY A CA 1
ATOM 712 C C . GLY A 1 102 ? 22.923 12.975 5.150 1.00 14.29 99 GLY A C 1
ATOM 713 O O . GLY A 1 102 ? 21.835 13.215 4.605 1.00 18.15 99 GLY A O 1
ATOM 714 N N . PHE A 1 103 ? 23.063 11.987 6.039 1.00 18.05 100 PHE A N 1
ATOM 715 C CA . PHE A 1 103 ? 21.963 11.152 6.428 1.00 16.69 100 PHE A CA 1
ATOM 716 C C . PHE A 1 103 ? 20.655 11.921 6.756 1.00 20.39 100 PHE A C 1
ATOM 717 O O . PHE A 1 103 ? 19.538 11.495 6.389 1.00 20.09 100 PHE A O 1
ATOM 725 N N . ASN A 1 104 ? 20.796 13.030 7.464 1.00 21.76 101 ASN A N 1
ATOM 726 C CA . ASN A 1 104 ? 19.616 13.763 7.969 1.00 20.26 101 ASN A CA 1
ATOM 727 C C . ASN A 1 104 ? 18.861 14.540 6.886 1.00 27.31 101 ASN A C 1
ATOM 728 O O . ASN A 1 104 ? 17.783 15.074 7.128 1.00 22.79 101 ASN A O 1
ATOM 733 N N . PHE A 1 105 ? 19.421 14.577 5.679 1.00 18.42 102 PHE A N 1
ATOM 734 C CA . PHE A 1 105 ? 18.662 15.026 4.525 1.00 18.42 102 PHE A CA 1
ATOM 735 C C . PHE A 1 105 ? 17.299 14.341 4.429 1.00 21.47 102 PHE A C 1
ATOM 736 O O . PHE A 1 105 ? 16.290 14.991 4.071 1.00 20.60 102 PHE A O 1
ATOM 744 N N . ALA A 1 106 ? 17.236 13.030 4.745 1.00 20.79 103 ALA A N 1
ATOM 745 C CA . ALA A 1 106 ? 16.007 12.268 4.547 1.00 22.80 103 ALA A CA 1
ATOM 746 C C . ALA A 1 106 ? 14.975 12.770 5.527 1.00 24.04 103 ALA A C 1
ATOM 747 O O . ALA A 1 106 ? 13.843 13.132 5.136 1.00 25.46 103 ALA A O 1
ATOM 749 N N . ALA A 1 107 ? 15.384 12.818 6.784 1.00 22.08 104 ALA A N 1
ATOM 750 C CA . ALA A 1 107 ? 14.527 13.305 7.883 1.00 26.34 104 ALA A CA 1
ATOM 751 C C . ALA A 1 107 ? 13.955 14.652 7.486 1.00 25.39 104 ALA A C 1
ATOM 752 O O . ALA A 1 107 ? 12.732 14.851 7.508 1.00 31.78 104 ALA A O 1
ATOM 754 N N . HIS A 1 108 ? 14.816 15.554 7.050 1.00 26.67 105 HIS A N 1
ATOM 755 C CA . HIS A 1 108 ? 14.395 16.880 6.619 1.00 24.49 105 HIS A CA 1
ATOM 756 C C . HIS A 1 108 ? 13.395 16.907 5.449 1.00 31.09 105 HIS A C 1
ATOM 757 O O . HIS A 1 108 ? 12.382 17.612 5.497 1.00 28.82 105 HIS A O 1
ATOM 764 N N . ALA A 1 109 ? 13.690 16.161 4.399 1.00 26.59 106 ALA A N 1
ATOM 765 C CA . ALA A 1 109 ? 12.863 16.082 3.197 1.00 27.76 106 ALA A CA 1
ATOM 766 C C . ALA A 1 109 ? 11.529 15.422 3.503 1.00 29.40 106 ALA A C 1
ATOM 767 O O . ALA A 1 109 ? 10.520 15.635 2.805 1.00 32.47 106 ALA A O 1
ATOM 769 N N . ARG A 1 110 ? 11.522 14.622 4.556 1.00 28.36 107 ARG A N 1
ATOM 770 C CA . ARG A 1 110 ? 10.363 13.812 4.879 1.00 31.48 107 ARG A CA 1
ATOM 771 C C . ARG A 1 110 ? 9.510 14.457 5.976 1.00 35.52 107 ARG A C 1
ATOM 772 O O . ARG A 1 110 ? 8.405 13.994 6.256 1.00 38.14 107 ARG A O 1
ATOM 780 N N . GLY A 1 111 ? 10.015 15.542 6.557 1.00 38.03 108 GLY A N 1
ATOM 781 C CA . GLY A 1 111 ? 9.338 16.225 7.668 1.00 37.97 108 GLY A CA 1
ATOM 782 C C . GLY A 1 111 ? 9.304 15.372 8.922 1.00 40.00 108 GLY A C 1
ATOM 783 O O . GLY A 1 111 ? 8.345 15.433 9.718 1.00 39.22 108 GLY A O 1
ATOM 784 N N . ILE A 1 112 ? 10.336 14.546 9.083 1.00 36.69 109 ILE A N 1
ATOM 785 C CA . ILE A 1 112 ? 10.524 13.729 10.269 1.00 33.46 109 ILE A CA 1
ATOM 786 C C . ILE A 1 112 ? 11.435 14.552 11.170 1.00 35.06 109 ILE A C 1
ATOM 787 O O . ILE A 1 112 ? 12.394 15.155 10.695 1.00 37.31 109 ILE A O 1
ATOM 792 N N . ALA A 1 113 ? 11.122 14.624 12.467 1.00 35.37 110 ALA A N 1
ATOM 793 C CA . ALA A 1 113 ? 11.914 15.471 13.364 1.00 33.98 110 ALA A CA 1
ATOM 794 C C . ALA A 1 113 ? 13.218 14.749 13.667 1.00 33.39 110 ALA A C 1
ATOM 795 O O . ALA A 1 113 ? 13.231 13.535 13.804 1.00 37.59 110 ALA A O 1
ATOM 797 N N . PHE A 1 114 ? 14.312 15.492 13.747 1.00 31.69 111 PHE A N 1
ATOM 798 C CA . PHE A 1 114 ? 15.637 14.887 13.984 1.00 32.61 111 PHE A CA 1
ATOM 799 C C . PHE A 1 114 ? 16.496 15.696 14.934 1.00 33.49 111 PHE A C 1
ATOM 800 O O . PHE A 1 114 ? 16.244 16.873 15.121 1.00 33.46 111 PHE A O 1
ATOM 808 N N . ASN A 1 115 ? 17.509 15.073 15.526 1.00 36.55 112 ASN A N 1
ATOM 809 C CA . ASN A 1 115 ? 18.563 15.838 16.220 1.00 40.59 112 ASN A CA 1
ATOM 810 C C . ASN A 1 115 ? 19.736 16.138 15.299 1.00 37.11 112 ASN A C 1
ATOM 811 O O . ASN A 1 115 ? 20.443 15.221 14.851 1.00 32.47 112 ASN A O 1
ATOM 816 N N . ALA A 1 116 ? 19.970 17.427 15.052 1.00 29.86 113 ALA A N 1
ATOM 817 C CA . ALA A 1 116 ? 21.006 17.849 14.107 1.00 27.13 113 ALA A CA 1
ATOM 818 C C . ALA A 1 116 ? 22.368 17.361 14.559 1.00 32.85 113 ALA A C 1
ATOM 819 O O . ALA A 1 116 ? 22.667 17.371 15.770 1.00 26.80 113 ALA A O 1
ATOM 821 N N . GLY A 1 117 ? 23.187 16.933 13.599 1.00 24.12 114 GLY A N 1
ATOM 822 C CA . GLY A 1 117 ? 24.624 16.743 13.827 1.00 23.39 114 GLY A CA 1
ATOM 823 C C . GLY A 1 117 ? 25.422 18.005 13.536 1.00 27.05 114 GLY A C 1
ATOM 824 O O . GLY A 1 117 ? 24.884 19.142 13.621 1.00 24.97 114 GLY A O 1
ATOM 825 N N . GLU A 1 118 ? 26.702 17.821 13.209 1.00 21.39 115 GLU A N 1
ATOM 826 C CA . GLU A 1 118 ? 27.601 18.921 12.888 1.00 29.24 115 GLU A CA 1
ATOM 827 C C . GLU A 1 118 ? 27.819 19.131 11.402 1.00 28.34 115 GLU A C 1
ATOM 828 O O . GLU A 1 118 ? 28.163 20.241 10.992 1.00 22.76 115 GLU A O 1
ATOM 834 N N . TRP A 1 119 ? 27.662 18.078 10.583 1.00 20.33 116 TRP A N 1
ATOM 835 C CA . TRP A 1 119 ? 27.957 18.200 9.152 1.00 20.82 116 TRP A CA 1
ATOM 836 C C . TRP A 1 119 ? 26.766 18.743 8.365 1.00 18.15 116 TRP A C 1
ATOM 837 O O . TRP A 1 119 ? 25.609 18.540 8.763 1.00 22.95 116 TRP A O 1
ATOM 848 N N . PRO A 1 120 ? 27.061 19.414 7.236 1.00 23.32 117 PRO A N 1
ATOM 849 C CA . PRO A 1 120 ? 26.038 19.959 6.347 1.00 22.84 117 PRO A CA 1
ATOM 850 C C . PRO A 1 120 ? 25.111 18.823 5.861 1.00 25.90 117 PRO A C 1
ATOM 851 O O . PRO A 1 120 ? 25.564 17.661 5.647 1.00 21.05 117 PRO A O 1
ATOM 855 N N . LEU A 1 121 ? 23.831 19.148 5.721 1.00 19.69 118 LEU A N 1
ATOM 856 C CA . LEU A 1 121 ? 22.859 18.229 5.133 1.00 24.06 118 LEU A CA 1
ATOM 857 C C . LEU A 1 121 ? 23.099 17.974 3.643 1.00 18.45 118 LEU A C 1
ATOM 858 O O . LEU A 1 121 ? 22.769 16.902 3.130 1.00 18.81 118 LEU A O 1
ATOM 863 N N . LEU A 1 122 ? 23.612 18.985 2.949 1.00 21.89 119 LEU A N 1
ATOM 864 C CA . LEU A 1 122 ? 23.864 18.903 1.506 1.00 18.22 119 LEU A CA 1
ATOM 865 C C . LEU A 1 122 ? 24.855 19.984 1.151 1.00 18.77 119 LEU A C 1
ATOM 866 O O . LEU A 1 122 ? 24.719 21.163 1.575 1.00 19.07 119 LEU A O 1
ATOM 871 N N . THR A 1 123 ? 25.890 19.616 0.389 1.00 19.44 120 THR A N 1
ATOM 872 C CA . THR A 1 123 ? 26.694 20.637 -0.335 1.00 16.10 120 THR A CA 1
ATOM 873 C C . THR A 1 123 ? 26.801 20.274 -1.838 1.00 21.95 120 THR A C 1
ATOM 874 O O . THR A 1 123 ? 26.893 19.103 -2.204 1.00 20.89 120 THR A O 1
ATOM 878 N N . LEU A 1 124 ? 26.788 21.270 -2.705 1.00 19.49 121 LEU A N 1
ATOM 879 C CA . LEU A 1 124 ? 27.080 21.045 -4.127 1.00 17.87 121 LEU A CA 1
ATOM 880 C C . LEU A 1 124 ? 28.152 22.033 -4.517 1.00 21.28 121 LEU A C 1
ATOM 881 O O . LEU A 1 124 ? 28.032 23.212 -4.188 1.00 18.22 121 LEU A O 1
ATOM 886 N N . THR A 1 125 ? 29.207 21.558 -5.177 1.00 16.88 122 THR A N 1
ATOM 887 C CA . THR A 1 125 ? 30.328 22.459 -5.556 1.00 17.81 122 THR A CA 1
ATOM 888 C C . THR A 1 125 ? 30.737 22.346 -7.011 1.00 22.03 122 THR A C 1
ATOM 889 O O . THR A 1 125 ? 30.900 21.236 -7.533 1.00 20.70 122 THR A O 1
ATOM 893 N N . VAL A 1 126 ? 30.896 23.501 -7.663 1.00 19.40 123 VAL A N 1
ATOM 894 C CA . VAL A 1 126 ? 31.601 23.599 -8.957 1.00 23.49 123 VAL A CA 1
ATOM 895 C C . VAL A 1 126 ? 33.057 24.001 -8.602 1.00 23.50 123 VAL A C 1
ATOM 896 O O . VAL A 1 126 ? 33.248 25.056 -7.976 1.00 23.28 123 VAL A O 1
ATOM 900 N N . PRO A 1 127 ? 34.064 23.135 -8.913 1.00 20.54 124 PRO A N 1
ATOM 901 C CA . PRO A 1 127 ? 35.455 23.429 -8.573 1.00 23.73 124 PRO A CA 1
ATOM 902 C C . PRO A 1 127 ? 36.024 24.504 -9.494 1.00 23.19 124 PRO A C 1
ATOM 903 O O . PRO A 1 127 ? 35.454 24.771 -10.552 1.00 24.69 124 PRO A O 1
ATOM 907 N N . ARG A 1 128 ? 37.120 25.125 -9.077 1.00 26.60 125 ARG A N 1
ATOM 908 C CA . ARG A 1 128 ? 37.728 26.136 -9.912 1.00 26.76 125 ARG A CA 1
ATOM 909 C C . ARG A 1 128 ? 38.686 25.494 -10.905 1.00 27.13 125 ARG A C 1
ATOM 910 O O . ARG A 1 128 ? 38.769 25.951 -12.047 1.00 29.72 125 ARG A O 1
ATOM 918 N N . GLU A 1 129 ? 39.363 24.423 -10.488 1.00 27.08 126 GLU A N 1
ATOM 919 C CA . GLU A 1 129 ? 40.177 23.592 -11.405 1.00 27.87 126 GLU A CA 1
ATOM 920 C C . GLU A 1 129 ? 39.759 22.111 -11.369 1.00 29.84 126 GLU A C 1
ATOM 921 O O . GLU A 1 129 ? 39.260 21.629 -10.362 1.00 31.32 126 GLU A O 1
ATOM 927 N N . GLU A 1 130 ? 40.020 21.391 -12.457 1.00 32.87 127 GLU A N 1
ATOM 928 C CA . GLU A 1 130 ? 39.660 19.981 -12.555 1.00 33.39 127 GLU A CA 1
ATOM 929 C C . GLU A 1 130 ? 40.778 19.217 -13.256 1.00 36.62 127 GLU A C 1
ATOM 930 O O . GLU A 1 130 ? 41.422 19.753 -14.182 1.00 32.52 127 GLU A O 1
ATOM 936 N N . LEU A 1 131 ? 41.033 18.001 -12.771 1.00 32.20 128 LEU A N 1
ATOM 937 C CA . LEU A 1 131 ? 41.855 16.998 -13.466 1.00 32.13 128 LEU A CA 1
ATOM 938 C C . LEU A 1 131 ? 40.959 15.826 -13.783 1.00 34.24 128 LEU A C 1
ATOM 939 O O . LEU A 1 131 ? 40.185 15.370 -12.925 1.00 32.96 128 LEU A O 1
ATOM 944 N N . ILE A 1 132 ? 41.050 15.335 -15.010 1.00 34.38 129 ILE A N 1
ATOM 945 C CA . ILE A 1 132 ? 40.323 14.133 -15.401 1.00 34.10 129 ILE A CA 1
ATOM 946 C C . ILE A 1 132 ? 41.358 13.078 -15.830 1.00 36.75 129 ILE A C 1
ATOM 947 O O . ILE A 1 132 ? 42.278 13.370 -16.618 1.00 34.21 129 ILE A O 1
ATOM 952 N N . PHE A 1 133 ? 41.279 11.897 -15.233 1.00 34.09 130 PHE A N 1
ATOM 953 C CA . PHE A 1 133 ? 42.211 10.812 -15.575 1.00 39.93 130 PHE A CA 1
ATOM 954 C C . PHE A 1 133 ? 41.440 9.775 -16.371 1.00 43.05 130 PHE A C 1
ATOM 955 O O . PHE A 1 133 ? 40.543 9.116 -15.825 1.00 39.68 130 PHE A O 1
ATOM 963 N N . GLU A 1 134 ? 41.786 9.652 -17.657 1.00 47.32 131 GLU A N 1
ATOM 964 C CA . GLU A 1 134 ? 41.145 8.732 -18.591 1.00 46.62 131 GLU A CA 1
ATOM 965 C C . GLU A 1 134 ? 42.150 8.167 -19.613 1.00 51.36 131 GLU A C 1
ATOM 966 O O . GLU A 1 134 ? 42.937 8.925 -20.184 1.00 52.33 131 GLU A O 1
ATOM 972 N N . LYS A 1 135 ? 42.097 6.848 -19.842 1.00 52.35 132 LYS A N 1
ATOM 973 C CA . LYS A 1 135 ? 42.919 6.144 -20.853 1.00 51.04 132 LYS A CA 1
ATOM 974 C C . LYS A 1 135 ? 44.337 6.681 -20.987 1.00 51.01 132 LYS A C 1
ATOM 975 O O . LYS A 1 135 ? 44.643 7.408 -21.945 1.00 51.40 132 LYS A O 1
ATOM 976 N N . GLY A 1 136 ? 45.179 6.357 -20.004 1.00 50.25 133 GLY A N 1
ATOM 977 C CA . GLY A 1 136 ? 46.607 6.715 -19.992 1.00 51.84 133 GLY A CA 1
ATOM 978 C C . GLY A 1 136 ? 47.003 8.187 -19.945 1.00 52.91 133 GLY A C 1
ATOM 979 O O . GLY A 1 136 ? 48.184 8.521 -20.130 1.00 53.99 133 GLY A O 1
ATOM 980 N N . ASN A 1 137 ? 46.035 9.069 -19.691 1.00 51.36 134 ASN A N 1
ATOM 981 C CA . ASN A 1 137 ? 46.255 10.515 -19.719 1.00 50.16 134 ASN A CA 1
ATOM 982 C C . ASN A 1 137 ? 45.614 11.248 -18.537 1.00 49.46 134 ASN A C 1
ATOM 983 O O . ASN A 1 137 ? 44.639 10.763 -17.971 1.00 49.82 134 ASN A O 1
ATOM 988 N N . VAL A 1 138 ? 46.177 12.397 -18.159 1.00 45.96 135 VAL A N 1
ATOM 989 C CA . VAL A 1 138 ? 45.485 13.363 -17.309 1.00 45.97 135 VAL A CA 1
ATOM 990 C C . VAL A 1 138 ? 45.180 14.604 -18.159 1.00 45.68 135 VAL A C 1
ATOM 991 O O . VAL A 1 138 ? 45.985 14.994 -19.014 1.00 49.59 135 VAL A O 1
ATOM 995 N N . THR A 1 139 ? 44.009 15.200 -17.951 1.00 44.71 136 THR A N 1
ATOM 996 C CA . THR A 1 139 ? 43.645 16.446 -18.621 1.00 42.32 136 THR A CA 1
ATOM 997 C C . THR A 1 139 ? 43.363 17.482 -17.536 1.00 43.52 136 THR A C 1
ATOM 998 O O . THR A 1 139 ? 42.587 17.212 -16.619 1.00 37.29 136 THR A O 1
ATOM 1002 N N . VAL A 1 140 ? 44.013 18.645 -17.642 1.00 41.67 137 VAL A N 1
ATOM 1003 C CA . VAL A 1 140 ? 43.864 19.754 -16.693 1.00 42.10 137 VAL A CA 1
ATOM 1004 C C . VAL A 1 140 ? 42.974 20.857 -17.272 1.00 45.09 137 VAL A C 1
ATOM 1005 O O . VAL A 1 140 ? 43.182 21.320 -18.405 1.00 47.36 137 VAL A O 1
ATOM 1009 N N . TYR A 1 141 ? 41.974 21.258 -16.488 1.00 40.98 138 TYR A N 1
ATOM 1010 C CA . TYR A 1 141 ? 41.018 22.280 -16.877 1.00 39.78 138 TYR A CA 1
ATOM 1011 C C . TYR A 1 141 ? 41.065 23.365 -15.816 1.00 38.68 138 TYR A C 1
ATOM 1012 O O . TYR A 1 141 ? 41.306 23.077 -14.640 1.00 34.93 138 TYR A O 1
ATOM 1021 N N . ALA A 1 142 ? 40.878 24.616 -16.228 1.00 39.62 139 ALA A N 1
ATOM 1022 C CA . ALA A 1 142 ? 40.935 25.768 -15.315 1.00 43.44 139 ALA A CA 1
ATOM 1023 C C . ALA A 1 142 ? 40.298 26.978 -15.981 1.00 46.03 139 ALA A C 1
ATOM 1024 O O . ALA A 1 142 ? 39.826 26.882 -17.127 1.00 45.27 139 ALA A O 1
ATOM 1026 N N . ASP A 1 143 ? 40.284 28.104 -15.263 1.00 48.20 140 ASP A N 1
ATOM 1027 C CA . ASP A 1 143 ? 39.637 29.330 -15.745 1.00 52.21 140 ASP A CA 1
ATOM 1028 C C . ASP A 1 143 ? 40.512 30.044 -16.772 1.00 53.76 140 ASP A C 1
ATOM 1029 O O . ASP A 1 143 ? 40.118 30.187 -17.937 1.00 59.55 140 ASP A O 1
ATOM 1031 N N . ALA A 1 165 ? 52.819 4.559 8.113 1.00 52.29 162 ALA A N 1
ATOM 1032 C CA . ALA A 1 165 ? 52.467 3.491 9.060 1.00 52.63 162 ALA A CA 1
ATOM 1033 C C . ALA A 1 165 ? 50.945 3.299 9.148 1.00 51.53 162 ALA A C 1
ATOM 1034 O O . ALA A 1 165 ? 50.214 4.287 9.269 1.00 54.03 162 ALA A O 1
ATOM 1036 N N . PRO A 1 166 ? 50.459 2.039 9.086 1.00 49.69 163 PRO A N 1
ATOM 1037 C CA . PRO A 1 166 ? 49.031 1.829 9.299 1.00 46.06 163 PRO A CA 1
ATOM 1038 C C . PRO A 1 166 ? 48.667 1.855 10.774 1.00 48.13 163 PRO A C 1
ATOM 1039 O O . PRO A 1 166 ? 49.388 1.292 11.602 1.00 46.50 163 PRO A O 1
ATOM 1043 N N . LEU A 1 167 ? 47.561 2.514 11.114 1.00 43.42 164 LEU A N 1
ATOM 1044 C CA . LEU A 1 167 ? 47.118 2.502 12.498 1.00 45.33 164 LEU A CA 1
ATOM 1045 C C . LEU A 1 167 ? 46.255 1.304 12.808 1.00 45.42 164 LEU A C 1
ATOM 1046 O O . LEU A 1 167 ? 45.288 1.017 12.099 1.00 45.41 164 LEU A O 1
ATOM 1051 N N . ALA A 1 168 ? 46.622 0.621 13.888 1.00 41.59 165 ALA A N 1
ATOM 1052 C CA . ALA A 1 168 ? 45.912 -0.553 14.376 1.00 44.30 165 ALA A CA 1
ATOM 1053 C C . ALA A 1 168 ? 44.640 -0.140 15.092 1.00 42.96 165 ALA A C 1
ATOM 1054 O O . ALA A 1 168 ? 44.641 0.752 15.962 1.00 42.60 165 ALA A O 1
ATOM 1056 N N . VAL A 1 169 ? 43.550 -0.791 14.701 1.00 41.31 166 VAL A N 1
ATOM 1057 C CA . VAL A 1 169 ? 42.220 -0.456 15.192 1.00 38.25 166 VAL A CA 1
ATOM 1058 C C . VAL A 1 169 ? 41.567 -1.723 15.729 1.00 34.42 166 VAL A C 1
ATOM 1059 O O . VAL A 1 169 ? 41.533 -2.745 15.044 1.00 34.54 166 VAL A O 1
ATOM 1063 N N . ASP A 1 170 ? 41.072 -1.650 16.961 1.00 36.21 167 ASP A N 1
ATOM 1064 C CA . ASP A 1 170 ? 40.414 -2.784 17.592 1.00 38.09 167 ASP A CA 1
ATOM 1065 C C . ASP A 1 170 ? 38.915 -2.644 17.366 1.00 33.49 167 ASP A C 1
ATOM 1066 O O . ASP A 1 170 ? 38.225 -1.894 18.087 1.00 31.73 167 ASP A O 1
ATOM 1071 N N . THR A 1 171 ? 38.410 -3.387 16.380 1.00 34.43 168 THR A N 1
ATOM 1072 C CA . THR A 1 171 ? 37.000 -3.324 16.009 1.00 29.89 168 THR A CA 1
ATOM 1073 C C . THR A 1 171 ? 36.099 -4.220 16.874 1.00 33.18 168 THR A C 1
ATOM 1074 O O . THR A 1 171 ? 34.907 -4.357 16.588 1.00 28.35 168 THR A O 1
ATOM 1078 N N . ALA A 1 172 ? 36.677 -4.859 17.891 1.00 31.26 169 ALA A N 1
ATOM 1079 C CA . ALA A 1 172 ? 35.917 -5.677 18.840 1.00 30.52 169 ALA A CA 1
ATOM 1080 C C . ALA A 1 172 ? 35.466 -4.861 20.009 1.00 29.44 169 ALA A C 1
ATOM 1081 O O . ALA A 1 172 ? 34.483 -5.184 20.648 1.00 32.38 169 ALA A O 1
ATOM 1083 N N . LEU A 1 173 ? 36.196 -3.783 20.308 1.00 32.55 170 LEU A N 1
ATOM 1084 C CA . LEU A 1 173 ? 35.883 -2.978 21.495 1.00 34.61 170 LEU A CA 1
ATOM 1085 C C . LEU A 1 173 ? 34.458 -2.448 21.429 1.00 33.40 170 LEU A C 1
ATOM 1086 O O . LEU A 1 173 ? 34.002 -2.020 20.365 1.00 37.46 170 LEU A O 1
ATOM 1091 N N . ASN A 1 174 ? 33.763 -2.522 22.561 1.00 31.40 171 ASN A N 1
ATOM 1092 C CA . ASN A 1 174 ? 32.400 -2.032 22.732 1.00 31.90 171 ASN A CA 1
ATOM 1093 C C . ASN A 1 174 ? 31.339 -2.845 22.003 1.00 33.09 171 ASN A C 1
ATOM 1094 O O . ASN A 1 174 ? 30.233 -2.370 21.752 1.00 31.93 171 ASN A O 1
ATOM 1099 N N . GLY A 1 175 ? 31.654 -4.092 21.706 1.00 26.67 172 GLY A N 1
ATOM 1100 C CA . GLY A 1 175 ? 30.716 -4.938 20.962 1.00 30.16 172 GLY A CA 1
ATOM 1101 C C . GLY A 1 175 ? 29.489 -5.337 21.748 1.00 33.51 172 GLY A C 1
ATOM 1102 O O . GLY A 1 175 ? 28.444 -5.592 21.168 1.00 30.33 172 GLY A O 1
ATOM 1103 N N A GLU A 1 176 ? 29.621 -5.387 23.068 0.50 31.83 173 GLU A N 1
ATOM 1104 N N B GLU A 1 176 ? 29.608 -5.402 23.072 0.50 31.91 173 GLU A N 1
ATOM 1105 C CA A GLU A 1 176 ? 28.504 -5.746 23.943 0.50 34.52 173 GLU A CA 1
ATOM 1106 C CA B GLU A 1 176 ? 28.456 -5.730 23.924 0.50 33.28 173 GLU A CA 1
ATOM 1107 C C A GLU A 1 176 ? 27.365 -4.702 23.896 0.50 32.11 173 GLU A C 1
ATOM 1108 C C B GLU A 1 176 ? 27.341 -4.694 23.795 0.50 31.24 173 GLU A C 1
ATOM 1109 O O A GLU A 1 176 ? 26.193 -5.065 23.935 0.50 32.41 173 GLU A O 1
ATOM 1110 O O B GLU A 1 176 ? 26.166 -5.048 23.699 0.50 30.70 173 GLU A O 1
ATOM 1121 N N . ALA A 1 177 ? 27.719 -3.421 23.781 1.00 30.43 174 ALA A N 1
ATOM 1122 C CA . ALA A 1 177 ? 26.751 -2.337 23.661 1.00 30.41 174 ALA A CA 1
ATOM 1123 C C . ALA A 1 177 ? 26.003 -2.407 22.322 1.00 30.38 174 ALA A C 1
ATOM 1124 O O . ALA A 1 177 ? 24.795 -2.153 22.254 1.00 30.33 174 ALA A O 1
ATOM 1126 N N . TYR A 1 178 ? 26.729 -2.748 21.266 1.00 29.04 175 TYR A N 1
ATOM 1127 C CA . TYR A 1 178 ? 26.114 -2.891 19.947 1.00 28.60 175 TYR A CA 1
ATOM 1128 C C . TYR A 1 178 ? 25.134 -4.076 19.941 1.00 28.26 175 TYR A C 1
ATOM 1129 O O . TYR A 1 178 ? 24.052 -4.000 19.371 1.00 23.97 175 TYR A O 1
ATOM 1138 N N . LYS A 1 179 ? 25.517 -5.184 20.572 1.00 27.45 176 LYS A N 1
ATOM 1139 C CA . LYS A 1 179 ? 24.636 -6.334 20.643 1.00 25.95 176 LYS A CA 1
ATOM 1140 C C . LYS A 1 179 ? 23.318 -6.047 21.355 1.00 25.59 176 LYS A C 1
ATOM 1141 O O . LYS A 1 179 ? 22.271 -6.588 20.955 1.00 24.97 176 LYS A O 1
ATOM 1147 N N . GLN A 1 180 ? 23.344 -5.203 22.401 1.00 24.06 177 GLN A N 1
ATOM 1148 C CA . GLN A 1 180 ? 22.115 -4.756 23.022 1.00 26.57 177 GLN A CA 1
ATOM 1149 C C . GLN A 1 180 ? 21.284 -3.873 22.082 1.00 24.38 177 GLN A C 1
ATOM 1150 O O . GLN A 1 180 ? 20.075 -3.959 22.111 1.00 28.42 177 GLN A O 1
ATOM 1156 N N . GLN A 1 181 ? 21.938 -3.025 21.274 1.00 25.00 178 GLN A N 1
ATOM 1157 C CA . GLN A 1 181 ? 21.256 -2.222 20.262 1.00 23.42 178 GLN A CA 1
ATOM 1158 C C . GLN A 1 181 ? 20.576 -3.125 19.254 1.00 26.74 178 GLN A C 1
ATOM 1159 O O . GLN A 1 181 ? 19.412 -2.939 18.931 1.00 22.02 178 GLN A O 1
ATOM 1165 N N . VAL A 1 182 ? 21.305 -4.134 18.772 1.00 25.10 179 VAL A N 1
ATOM 1166 C CA . VAL A 1 182 ? 20.689 -5.108 17.856 1.00 22.91 179 VAL A CA 1
ATOM 1167 C C . VAL A 1 182 ? 19.519 -5.833 18.508 1.00 24.63 179 VAL A C 1
ATOM 1168 O O . VAL A 1 182 ? 18.466 -5.981 17.886 1.00 25.25 179 VAL A O 1
ATOM 1172 N N . ALA A 1 183 ? 19.694 -6.296 19.756 1.00 25.53 180 ALA A N 1
ATOM 1173 C CA . ALA A 1 183 ? 18.620 -7.027 20.476 1.00 27.17 180 ALA A CA 1
ATOM 1174 C C . ALA A 1 183 ? 17.340 -6.206 20.609 1.00 28.48 180 ALA A C 1
ATOM 1175 O O . ALA A 1 183 ? 16.242 -6.734 20.473 1.00 27.52 180 ALA A O 1
ATOM 1177 N N . ARG A 1 184 ? 17.505 -4.919 20.915 1.00 24.69 181 ARG A N 1
ATOM 1178 C CA . ARG A 1 184 ? 16.409 -3.969 20.980 1.00 25.50 181 ARG A CA 1
ATOM 1179 C C . ARG A 1 184 ? 15.702 -3.860 19.599 1.00 27.16 181 ARG A C 1
ATOM 1180 O O . ARG A 1 184 ? 14.483 -3.947 19.522 1.00 22.56 181 ARG A O 1
ATOM 1188 N N . ALA A 1 185 ? 16.458 -3.755 18.501 1.00 24.41 182 ALA A N 1
ATOM 1189 C CA . ALA A 1 185 ? 15.809 -3.689 17.168 1.00 22.85 182 ALA A CA 1
ATOM 1190 C C . ALA A 1 185 ? 15.043 -4.959 16.868 1.00 20.57 182 ALA A C 1
ATOM 1191 O O . ALA A 1 185 ? 13.926 -4.924 16.366 1.00 23.63 182 ALA A O 1
ATOM 1193 N N . VAL A 1 186 ? 15.638 -6.104 17.188 1.00 22.67 183 VAL A N 1
ATOM 1194 C CA . VAL A 1 186 ? 14.961 -7.405 16.985 1.00 22.53 183 VAL A CA 1
ATOM 1195 C C . VAL A 1 186 ? 13.650 -7.431 17.755 1.00 22.99 183 VAL A C 1
ATOM 1196 O O . VAL A 1 186 ? 12.601 -7.836 17.224 1.00 23.58 183 VAL A O 1
ATOM 1200 N N . ALA A 1 187 ? 13.714 -7.010 19.020 1.00 24.51 184 ALA A N 1
ATOM 1201 C CA . ALA A 1 187 ? 12.517 -6.894 19.852 1.00 25.31 184 ALA A CA 1
ATOM 1202 C C . ALA A 1 187 ? 11.408 -6.035 19.234 1.00 24.25 184 ALA A C 1
ATOM 1203 O O . ALA A 1 187 ? 10.259 -6.441 19.237 1.00 28.20 184 ALA A O 1
ATOM 1205 N N . GLU A 1 188 ? 11.776 -4.873 18.706 1.00 23.50 185 GLU A N 1
ATOM 1206 C CA . GLU A 1 188 ? 10.846 -3.943 18.071 1.00 23.84 185 GLU A CA 1
ATOM 1207 C C . GLU A 1 188 ? 10.290 -4.522 16.772 1.00 24.30 185 GLU A C 1
ATOM 1208 O O . GLU A 1 188 ? 9.078 -4.499 16.525 1.00 27.59 185 GLU A O 1
ATOM 1214 N N . ILE A 1 189 ? 11.156 -5.131 15.976 1.00 26.48 186 ILE A N 1
ATOM 1215 C CA . ILE A 1 189 ? 10.696 -5.846 14.783 1.00 22.98 186 ILE A CA 1
ATOM 1216 C C . ILE A 1 189 ? 9.712 -6.974 15.145 1.00 28.14 186 ILE A C 1
ATOM 1217 O O . ILE A 1 189 ? 8.676 -7.140 14.493 1.00 26.81 186 ILE A O 1
ATOM 1222 N N . ARG A 1 190 ? 10.004 -7.746 16.191 1.00 23.19 187 ARG A N 1
ATOM 1223 C CA . ARG A 1 190 ? 9.160 -8.890 16.474 1.00 25.66 187 ARG A CA 1
ATOM 1224 C C . ARG A 1 190 ? 7.817 -8.421 17.065 1.00 28.63 187 ARG A C 1
ATOM 1225 O O . ARG A 1 190 ? 6.822 -9.143 16.964 1.00 31.20 187 ARG A O 1
ATOM 1233 N N . ARG A 1 191 ? 7.799 -7.199 17.621 1.00 30.85 188 ARG A N 1
ATOM 1234 C CA . ARG A 1 191 ? 6.557 -6.514 18.087 1.00 34.89 188 ARG A CA 1
ATOM 1235 C C . ARG A 1 191 ? 5.751 -5.903 16.929 1.00 33.87 188 ARG A C 1
ATOM 1236 O O . ARG A 1 191 ? 4.633 -5.394 17.139 1.00 36.65 188 ARG A O 1
ATOM 1244 N N . GLY A 1 192 ? 6.336 -5.903 15.736 1.00 30.40 189 GLY A N 1
ATOM 1245 C CA . GLY A 1 192 ? 5.670 -5.426 14.533 1.00 26.46 189 GLY A CA 1
ATOM 1246 C C . GLY A 1 192 ? 5.807 -3.944 14.290 1.00 29.14 189 GLY A C 1
ATOM 1247 O O . GLY A 1 192 ? 5.045 -3.393 13.509 1.00 28.63 189 GLY A O 1
ATOM 1248 N N . GLU A 1 193 ? 6.780 -3.308 14.945 1.00 29.67 190 GLU A N 1
ATOM 1249 C CA . GLU A 1 193 ? 7.031 -1.870 14.806 1.00 28.68 190 GLU A CA 1
ATOM 1250 C C . GLU A 1 193 ? 7.543 -1.464 13.407 1.00 26.61 190 GLU A C 1
ATOM 1251 O O . GLU A 1 193 ? 7.285 -0.353 12.959 1.00 29.23 190 GLU A O 1
ATOM 1257 N N . TYR A 1 194 ? 8.273 -2.374 12.762 1.00 27.09 191 TYR A N 1
ATOM 1258 C CA . TYR A 1 194 ? 8.862 -2.185 11.410 1.00 26.11 191 TYR A CA 1
ATOM 1259 C C . TYR A 1 194 ? 9.460 -3.525 11.033 1.00 26.82 191 TYR A C 1
ATOM 1260 O O . TYR A 1 194 ? 9.468 -4.439 11.852 1.00 24.98 191 TYR A O 1
ATOM 1269 N N . VAL A 1 195 ? 9.945 -3.662 9.803 1.00 20.17 192 VAL A N 1
ATOM 1270 C CA . VAL A 1 195 ? 10.393 -4.982 9.305 1.00 21.70 192 VAL A CA 1
ATOM 1271 C C . VAL A 1 195 ? 11.922 -5.119 9.323 1.00 24.86 192 VAL A C 1
ATOM 1272 O O . VAL A 1 195 ? 12.454 -6.220 9.565 1.00 24.37 192 VAL A O 1
ATOM 1276 N N . LYS A 1 196 ? 12.622 -4.023 9.017 1.00 16.20 193 LYS A N 1
ATOM 1277 C CA . LYS A 1 196 ? 14.088 -4.075 8.859 1.00 16.33 193 LYS A CA 1
ATOM 1278 C C . LYS A 1 196 ? 14.662 -2.755 9.271 1.00 19.33 193 LYS A C 1
ATOM 1279 O O . LYS A 1 196 ? 14.082 -1.693 8.959 1.00 18.81 193 LYS A O 1
ATOM 1285 N N . VAL A 1 197 ? 15.821 -2.786 9.942 1.00 18.00 194 VAL A N 1
ATOM 1286 C CA . VAL A 1 197 ? 16.552 -1.552 10.219 1.00 18.71 194 VAL A CA 1
ATOM 1287 C C . VAL A 1 197 ? 18.061 -1.836 10.213 1.00 22.49 194 VAL A C 1
ATOM 1288 O O . VAL A 1 197 ? 18.506 -2.908 10.633 1.00 23.04 194 VAL A O 1
ATOM 1292 N N . ILE A 1 198 ? 18.840 -0.885 9.727 1.00 20.53 195 ILE A N 1
ATOM 1293 C CA . ILE A 1 198 ? 20.294 -0.985 9.778 1.00 23.54 195 ILE A CA 1
ATOM 1294 C C . ILE A 1 198 ? 20.746 -0.301 11.083 1.00 23.00 195 ILE A C 1
ATOM 1295 O O . ILE A 1 198 ? 20.569 0.916 11.266 1.00 22.56 195 ILE A O 1
ATOM 1300 N N . VAL A 1 199 ? 21.321 -1.094 11.993 1.00 19.57 196 VAL A N 1
ATOM 1301 C CA . VAL A 1 199 ? 21.915 -0.552 13.212 1.00 19.40 196 VAL A CA 1
ATOM 1302 C C . VAL A 1 199 ? 23.418 -0.492 12.993 1.00 19.96 196 VAL A C 1
ATOM 1303 O O . VAL A 1 199 ? 24.052 -1.498 12.638 1.00 19.26 196 VAL A O 1
ATOM 1307 N N . SER A 1 200 ? 24.012 0.681 13.203 1.00 20.10 197 SER A N 1
ATOM 1308 C CA . SER A 1 200 ? 25.419 0.838 12.934 1.00 18.52 197 SER A CA 1
ATOM 1309 C C . SER A 1 200 ? 26.198 1.245 14.173 1.00 22.13 197 SER A C 1
ATOM 1310 O O . SER A 1 200 ? 25.601 1.711 15.167 1.00 24.34 197 SER A O 1
ATOM 1313 N N . ARG A 1 201 ? 27.519 1.085 14.091 1.00 22.69 198 ARG A N 1
ATOM 1314 C CA . ARG A 1 201 ? 28.435 1.447 15.172 1.00 25.82 198 ARG A CA 1
ATOM 1315 C C . ARG A 1 201 ? 29.590 2.275 14.669 1.00 22.43 198 ARG A C 1
ATOM 1316 O O . ARG A 1 201 ? 30.212 1.953 13.629 1.00 20.49 198 ARG A O 1
ATOM 1324 N N . ALA A 1 202 ? 29.895 3.337 15.421 1.00 22.76 199 ALA A N 1
ATOM 1325 C CA . ALA A 1 202 ? 31.048 4.195 15.133 1.00 25.56 199 ALA A CA 1
ATOM 1326 C C . ALA A 1 202 ? 32.229 3.754 15.955 1.00 23.39 199 ALA A C 1
ATOM 1327 O O . ALA A 1 202 ? 32.080 3.458 17.145 1.00 29.20 199 ALA A O 1
ATOM 1329 N N . ILE A 1 203 ? 33.401 3.709 15.317 1.00 20.47 200 ILE A N 1
ATOM 1330 C CA . ILE A 1 203 ? 34.680 3.353 15.970 1.00 24.51 200 ILE A CA 1
ATOM 1331 C C . ILE A 1 203 ? 35.596 4.564 15.981 1.00 26.02 200 ILE A C 1
ATOM 1332 O O . ILE A 1 203 ? 36.241 4.881 14.954 1.00 21.32 200 ILE A O 1
ATOM 1337 N N . PRO A 1 204 ? 35.685 5.235 17.144 1.00 27.00 201 PRO A N 1
ATOM 1338 C CA . PRO A 1 204 ? 36.569 6.374 17.242 1.00 29.38 201 PRO A CA 1
ATOM 1339 C C . PRO A 1 204 ? 37.990 5.915 16.986 1.00 31.94 201 PRO A C 1
ATOM 1340 O O . PRO A 1 204 ? 38.392 4.866 17.537 1.00 31.66 201 PRO A O 1
ATOM 1344 N N . LEU A 1 205 ? 38.741 6.665 16.171 1.00 28.59 202 LEU A N 1
ATOM 1345 C CA . LEU A 1 205 ? 40.144 6.329 15.881 1.00 35.30 202 LEU A CA 1
ATOM 1346 C C . LEU A 1 205 ? 41.131 7.009 16.847 1.00 41.89 202 LEU A C 1
ATOM 1347 O O . LEU A 1 205 ? 40.916 8.152 17.224 1.00 39.07 202 LEU A O 1
ATOM 1352 N N . PRO A 1 206 ? 42.223 6.304 17.229 1.00 45.58 203 PRO A N 1
ATOM 1353 C CA . PRO A 1 206 ? 43.252 6.827 18.150 1.00 51.43 203 PRO A CA 1
ATOM 1354 C C . PRO A 1 206 ? 43.885 8.150 17.719 1.00 51.28 203 PRO A C 1
ATOM 1355 O O . PRO A 1 206 ? 44.226 8.966 18.576 1.00 54.80 203 PRO A O 1
ATOM 1359 N N . SER A 1 207 ? 44.047 8.346 16.412 1.00 51.34 204 SER A N 1
ATOM 1360 C CA . SER A 1 207 ? 44.610 9.581 15.864 1.00 51.34 204 SER A CA 1
ATOM 1361 C C . SER A 1 207 ? 43.962 9.956 14.536 1.00 48.99 204 SER A C 1
ATOM 1362 O O . SER A 1 207 ? 43.225 9.155 13.939 1.00 46.49 204 SER A O 1
ATOM 1365 N N . ARG A 1 208 ? 44.251 11.175 14.084 1.00 46.91 205 ARG A N 1
ATOM 1366 C CA . ARG A 1 208 ? 43.895 11.619 12.746 1.00 46.03 205 ARG A CA 1
ATOM 1367 C C . ARG A 1 208 ? 44.641 10.806 11.695 1.00 41.59 205 ARG A C 1
ATOM 1368 O O . ARG A 1 208 ? 45.793 10.404 11.901 1.00 43.70 205 ARG A O 1
ATOM 1376 N N . ILE A 1 209 ? 43.983 10.567 10.569 1.00 39.94 206 ILE A N 1
ATOM 1377 C CA . ILE A 1 209 ? 44.606 9.820 9.483 1.00 38.29 206 ILE A CA 1
ATOM 1378 C C . ILE A 1 209 ? 45.080 10.669 8.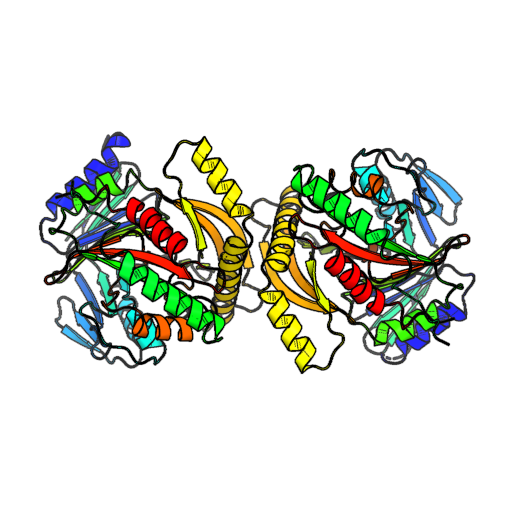284 1.00 35.67 206 ILE A C 1
ATOM 1379 O O . ILE A 1 209 ? 44.580 11.772 8.001 1.00 36.40 206 ILE A O 1
ATOM 1384 N N . ASP A 1 210 ? 46.071 10.123 7.595 1.00 31.17 207 ASP A N 1
ATOM 1385 C CA . ASP A 1 210 ? 46.589 10.673 6.369 1.00 35.65 207 ASP A CA 1
ATOM 1386 C C . ASP A 1 210 ? 45.664 10.248 5.253 1.00 32.59 207 ASP A C 1
ATOM 1387 O O . ASP A 1 210 ? 45.751 9.109 4.777 1.00 26.83 207 ASP A O 1
ATOM 1392 N N . MET A 1 211 ? 44.774 11.152 4.840 1.00 28.97 208 MET A N 1
ATOM 1393 C CA . MET A 1 211 ? 43.790 10.830 3.775 1.00 33.83 208 MET A CA 1
ATOM 1394 C C . MET A 1 211 ? 44.362 10.312 2.429 1.00 32.28 208 MET A C 1
ATOM 1395 O O . MET A 1 211 ? 43.934 9.246 1.937 1.00 28.67 208 MET A O 1
ATOM 1400 N N . PRO A 1 212 ? 45.298 11.058 1.797 1.00 33.96 209 PRO A N 1
ATOM 1401 C CA . PRO A 1 212 ? 45.844 10.594 0.500 1.00 33.79 209 PRO A CA 1
ATOM 1402 C C . PRO A 1 212 ? 46.585 9.242 0.537 1.00 35.33 209 PRO A C 1
ATOM 1403 O O . PRO A 1 212 ? 46.500 8.491 -0.430 1.00 36.72 209 PRO A O 1
ATOM 1407 N N . ALA A 1 213 ? 47.272 8.920 1.637 1.00 32.78 210 ALA A N 1
ATOM 1408 C CA . ALA A 1 213 ? 47.906 7.592 1.772 1.00 32.18 210 ALA A CA 1
ATOM 1409 C C . ALA A 1 213 ? 46.845 6.509 2.037 1.00 32.00 210 ALA A C 1
ATOM 1410 O O . ALA A 1 213 ? 46.999 5.356 1.650 1.00 28.95 210 ALA A O 1
ATOM 1412 N N . THR A 1 214 ? 45.776 6.885 2.719 1.00 28.48 211 THR A N 1
ATOM 1413 C CA . THR A 1 214 ? 44.738 5.913 3.063 1.00 27.03 211 THR A CA 1
ATOM 1414 C C . THR A 1 214 ? 43.957 5.582 1.813 1.00 27.34 211 THR A C 1
ATOM 1415 O O . THR A 1 214 ? 43.564 4.425 1.597 1.00 28.65 211 THR A O 1
ATOM 1419 N N . LEU A 1 215 ? 43.768 6.594 0.972 1.00 23.98 212 LEU A N 1
ATOM 1420 C CA . LEU A 1 215 ? 43.147 6.418 -0.338 1.00 30.42 212 LEU A CA 1
ATOM 1421 C C . LEU A 1 215 ? 43.885 5.410 -1.209 1.00 34.51 212 LEU A C 1
ATOM 1422 O O . LEU A 1 215 ? 43.271 4.469 -1.722 1.00 31.95 212 LEU A O 1
ATOM 1427 N N . LEU A 1 216 ? 45.194 5.615 -1.368 1.00 32.88 213 LEU A N 1
ATOM 1428 C CA . LEU A 1 216 ? 46.082 4.694 -2.084 1.00 33.08 213 LEU A CA 1
ATOM 1429 C C . LEU A 1 216 ? 46.045 3.266 -1.564 1.00 26.31 213 LEU A C 1
ATOM 1430 O O . LEU A 1 216 ? 45.756 2.339 -2.310 1.00 31.26 213 LEU A O 1
ATOM 1435 N N . TYR A 1 217 ? 46.359 3.094 -0.285 1.00 27.54 214 TYR A N 1
ATOM 1436 C CA . TYR A 1 217 ? 46.457 1.775 0.343 1.00 31.47 214 TYR A CA 1
ATOM 1437 C C . TYR A 1 217 ? 45.080 1.052 0.350 1.00 31.94 214 TYR A C 1
ATOM 1438 O O . TYR A 1 217 ? 44.976 -0.123 -0.033 1.00 29.05 214 TYR A O 1
ATOM 1447 N N . GLY A 1 218 ? 44.023 1.763 0.744 1.00 31.66 215 GLY A N 1
ATOM 1448 C CA . GLY A 1 218 ? 42.662 1.157 0.751 1.00 22.08 215 GLY A CA 1
ATOM 1449 C C . GLY A 1 218 ? 42.076 0.837 -0.614 1.00 23.47 215 GLY A C 1
ATOM 1450 O O . GLY A 1 218 ? 41.366 -0.185 -0.791 1.00 26.13 215 GLY A O 1
ATOM 1451 N N . ARG A 1 219 ? 42.333 1.681 -1.608 1.00 22.77 216 ARG A N 1
ATOM 1452 C CA . ARG A 1 219 ? 41.795 1.406 -2.919 1.00 22.93 216 ARG A CA 1
ATOM 1453 C C . ARG A 1 219 ? 42.288 0.055 -3.437 1.00 28.35 216 ARG A C 1
ATOM 1454 O O . ARG A 1 219 ? 41.509 -0.723 -3.958 1.00 29.86 216 ARG A O 1
ATOM 1462 N N . GLN A 1 220 ? 43.579 -0.218 -3.250 1.00 30.76 217 GLN A N 1
ATOM 1463 C CA . GLN A 1 220 ? 44.223 -1.458 -3.736 1.00 33.25 217 GLN A CA 1
ATOM 1464 C C . GLN A 1 220 ? 43.573 -2.721 -3.152 1.00 30.24 217 GLN A C 1
ATOM 1465 O O . GLN A 1 220 ? 43.591 -3.784 -3.758 1.00 33.35 217 GLN A O 1
ATOM 1471 N N . ALA A 1 221 ? 43.018 -2.601 -1.961 1.00 28.81 218 ALA A N 1
ATOM 1472 C CA . ALA A 1 221 ? 42.486 -3.731 -1.250 1.00 24.65 218 ALA A CA 1
ATOM 1473 C C . ALA A 1 221 ? 40.982 -3.915 -1.478 1.00 30.08 218 ALA A C 1
ATOM 1474 O O . ALA A 1 221 ? 40.372 -4.811 -0.894 1.00 28.34 218 ALA A O 1
ATOM 1476 N N . ASN A 1 222 ? 40.398 -3.053 -2.309 1.00 26.59 219 ASN A N 1
ATOM 1477 C CA . ASN A 1 222 ? 38.960 -3.033 -2.528 1.00 27.87 219 ASN A CA 1
ATOM 1478 C C . ASN A 1 222 ? 38.604 -3.077 -3.996 1.00 24.82 219 ASN A C 1
ATOM 1479 O O . ASN A 1 222 ? 39.434 -2.797 -4.870 1.00 25.46 219 ASN A O 1
ATOM 1484 N N . THR A 1 223 ? 37.348 -3.428 -4.268 1.00 26.00 220 THR A N 1
ATOM 1485 C CA . THR A 1 223 ? 36.783 -3.317 -5.629 1.00 17.43 220 THR A CA 1
ATOM 1486 C C . THR A 1 223 ? 35.387 -2.696 -5.520 1.00 23.49 220 THR A C 1
ATOM 1487 O O . THR A 1 223 ? 34.395 -3.366 -5.707 1.00 20.93 220 THR A O 1
ATOM 1491 N N . PRO A 1 224 ? 35.319 -1.386 -5.229 1.00 23.07 221 PRO A N 1
ATOM 1492 C CA . PRO A 1 224 ? 34.057 -0.661 -5.000 1.00 19.48 221 PRO A CA 1
ATOM 1493 C C . PRO A 1 224 ? 33.382 -0.249 -6.313 1.00 21.07 221 PRO A C 1
ATOM 1494 O O . PRO A 1 224 ? 34.025 -0.266 -7.384 1.00 23.77 221 PRO A O 1
ATOM 1498 N N . VAL A 1 225 ? 32.100 0.126 -6.279 1.00 19.90 222 VAL A N 1
ATOM 1499 C CA . VAL A 1 225 ? 31.498 0.667 -7.490 1.00 18.98 222 VAL A CA 1
ATOM 1500 C C . VAL A 1 225 ? 31.937 2.094 -7.747 1.00 21.50 222 VAL A C 1
ATOM 1501 O O . VAL A 1 225 ? 31.988 2.519 -8.902 1.00 20.05 222 VAL A O 1
ATOM 1505 N N . ARG A 1 226 ? 32.240 2.826 -6.672 1.00 19.95 223 ARG A N 1
ATOM 1506 C CA . ARG A 1 226 ? 32.797 4.194 -6.792 1.00 19.95 223 ARG A CA 1
ATOM 1507 C C . ARG A 1 226 ? 33.724 4.408 -5.618 1.00 18.69 223 ARG A C 1
ATOM 1508 O O . ARG A 1 226 ? 33.528 3.806 -4.579 1.00 18.09 223 ARG A O 1
ATOM 1516 N N . SER A 1 227 ? 34.731 5.284 -5.779 1.00 19.41 224 SER A N 1
ATOM 1517 C CA . SER A 1 227 ? 35.581 5.703 -4.655 1.00 20.49 224 SER A CA 1
ATOM 1518 C C . SER A 1 227 ? 35.488 7.231 -4.547 1.00 17.89 224 SER A C 1
ATOM 1519 O O . SER A 1 227 ? 35.202 7.898 -5.526 1.00 21.91 224 SER A O 1
ATOM 1522 N N . PHE A 1 228 ? 35.734 7.758 -3.364 1.00 20.10 225 PHE A N 1
ATOM 1523 C CA . PHE A 1 228 ? 35.714 9.231 -3.207 1.00 20.74 225 PHE A CA 1
ATOM 1524 C C . PHE A 1 228 ? 36.656 9.643 -2.101 1.00 18.44 225 PHE A C 1
ATOM 1525 O O . PHE A 1 228 ? 36.979 8.844 -1.213 1.00 21.26 225 PHE A O 1
ATOM 1533 N N . MET A 1 229 ? 37.054 10.930 -2.150 1.00 20.21 226 MET A N 1
ATOM 1534 C CA . MET A 1 229 ? 37.753 11.604 -1.074 1.00 26.08 226 MET A CA 1
ATOM 1535 C C . MET A 1 229 ? 37.324 13.078 -1.217 1.00 23.03 226 MET A C 1
ATOM 1536 O O . MET A 1 229 ? 37.396 13.633 -2.312 1.00 29.27 226 MET A O 1
ATOM 1541 N N . PHE A 1 230 ? 36.783 13.674 -0.165 1.00 26.96 227 PHE A N 1
ATOM 1542 C CA . PHE A 1 230 ? 36.383 15.106 -0.256 1.00 27.01 227 PHE A CA 1
ATOM 1543 C C . PHE A 1 230 ? 37.038 15.801 0.943 1.00 27.48 227 PHE A C 1
ATOM 1544 O O . PHE A 1 230 ? 37.212 15.192 1.983 1.00 26.20 227 PHE A O 1
ATOM 1552 N N . ARG A 1 231 ? 37.477 17.044 0.754 1.00 27.93 228 ARG A N 1
ATOM 1553 C CA . ARG A 1 231 ? 37.952 17.874 1.842 1.00 28.54 228 ARG A CA 1
ATOM 1554 C C . ARG A 1 231 ? 37.292 19.231 1.654 1.00 21.84 228 ARG A C 1
ATOM 1555 O O . ARG A 1 231 ? 37.423 19.843 0.598 1.00 26.34 228 ARG A O 1
ATOM 1563 N N . GLN A 1 232 ? 36.573 19.692 2.670 1.00 22.65 229 GLN A N 1
ATOM 1564 C CA . GLN A 1 232 ? 35.787 20.920 2.532 1.00 26.32 229 GLN A CA 1
ATOM 1565 C C . GLN A 1 232 ? 35.478 21.448 3.917 1.00 23.42 229 GLN A C 1
ATOM 1566 O O . GLN A 1 232 ? 35.015 20.708 4.787 1.00 25.90 229 GLN A O 1
ATOM 1572 N N . GLU A 1 233 ? 35.821 22.715 4.152 1.00 26.35 230 GLU A N 1
ATOM 1573 C CA . GLU A 1 233 ? 35.482 23.397 5.414 1.00 29.92 230 GLU A CA 1
ATOM 1574 C C . GLU A 1 233 ? 35.900 22.648 6.689 1.00 22.30 230 GLU A C 1
ATOM 1575 O O . GLU A 1 233 ? 35.154 22.557 7.675 1.00 31.41 230 GLU A O 1
ATOM 1581 N N . GLY A 1 234 ? 37.109 22.115 6.641 1.00 28.06 231 GLY A N 1
ATOM 1582 C CA . GLY A 1 234 ? 37.712 21.456 7.783 1.00 32.20 231 GLY A CA 1
ATOM 1583 C C . GLY A 1 234 ? 37.179 20.064 8.057 1.00 31.36 231 GLY A C 1
ATOM 1584 O O . GLY A 1 234 ? 37.410 19.503 9.139 1.00 30.75 231 GLY A O 1
ATOM 1585 N N . ARG A 1 235 ? 36.446 19.506 7.098 1.00 27.09 232 ARG A N 1
ATOM 1586 C CA . ARG A 1 235 ? 35.912 18.131 7.263 1.00 26.37 232 ARG A CA 1
ATOM 1587 C C . ARG A 1 235 ? 36.432 17.314 6.100 1.00 24.43 232 ARG A C 1
ATOM 1588 O O . ARG A 1 235 ? 36.587 17.837 5.014 1.00 24.85 232 ARG A O 1
ATOM 1596 N N . GLU A 1 236 ? 36.689 16.027 6.350 1.00 25.58 233 GLU A N 1
ATOM 1597 C CA . GLU A 1 236 ? 37.262 15.148 5.344 1.00 25.26 233 GLU A CA 1
ATOM 1598 C C . GLU A 1 236 ? 36.552 13.800 5.448 1.00 18.41 233 GLU A C 1
ATOM 1599 O O . GLU A 1 236 ? 36.224 13.348 6.555 1.00 20.91 233 GLU A O 1
ATOM 1605 N N . ALA A 1 237 ? 36.325 13.171 4.293 1.00 22.49 234 ALA A N 1
ATOM 1606 C CA . ALA A 1 237 ? 35.768 11.838 4.257 1.00 23.43 234 ALA A CA 1
ATOM 1607 C C . ALA A 1 237 ? 36.341 11.108 3.051 1.00 19.66 234 ALA A C 1
ATOM 1608 O O . ALA A 1 237 ? 36.618 11.715 2.010 1.00 21.44 234 ALA A O 1
ATOM 1610 N N . LEU A 1 238 ? 36.512 9.797 3.205 1.00 19.45 235 LEU A N 1
ATOM 1611 C CA . LEU A 1 238 ? 37.085 8.963 2.155 1.00 18.03 235 LEU A CA 1
ATOM 1612 C C . LEU A 1 238 ? 36.436 7.601 2.223 1.00 14.01 235 LEU A C 1
ATOM 1613 O O . LEU A 1 238 ? 36.142 7.127 3.304 1.00 23.83 235 LEU A O 1
ATOM 1618 N N . GLY A 1 239 ? 36.192 6.991 1.075 1.00 18.94 236 GLY A N 1
ATOM 1619 C CA . GLY A 1 239 ? 35.616 5.665 1.138 1.00 18.84 236 GLY A CA 1
ATOM 1620 C C . GLY A 1 239 ? 35.468 4.958 -0.172 1.00 17.44 236 GLY A C 1
ATOM 1621 O O . GLY A 1 239 ? 35.676 5.534 -1.249 1.00 18.73 236 GLY A O 1
ATOM 1622 N N . PHE A 1 240 ? 35.080 3.691 -0.052 1.00 18.87 237 PHE A N 1
ATOM 1623 C CA . PHE A 1 240 ? 35.014 2.757 -1.172 1.00 22.87 237 PHE A CA 1
ATOM 1624 C C . PHE A 1 240 ? 33.580 2.240 -1.216 1.00 18.03 237 PHE A C 1
ATOM 1625 O O . PHE A 1 240 ? 33.221 1.258 -0.578 1.00 19.80 237 PHE A O 1
ATOM 1633 N N . SER A 1 241 ? 32.765 3.002 -1.933 1.00 19.06 238 SER A N 1
ATOM 1634 C CA . SER A 1 241 ? 31.354 2.766 -1.977 1.00 19.00 238 SER A CA 1
ATOM 1635 C C . SER A 1 241 ? 30.989 1.410 -2.601 1.00 16.74 238 SER A C 1
ATOM 1636 O O . SER A 1 241 ? 31.372 1.117 -3.747 1.00 22.37 238 SER A O 1
ATOM 1639 N N . PRO A 1 242 ? 30.241 0.591 -1.855 1.00 18.33 239 PRO A N 1
ATOM 1640 C CA . PRO A 1 242 ? 29.922 -0.719 -2.485 1.00 19.98 239 PRO A CA 1
ATOM 1641 C C . PRO A 1 242 ? 28.722 -0.733 -3.431 1.00 21.97 239 PRO A C 1
ATOM 1642 O O . PRO A 1 242 ? 28.539 -1.718 -4.136 1.00 22.06 239 PRO A O 1
ATOM 1646 N N . GLU A 1 243 ? 27.923 0.349 -3.484 1.00 20.96 240 GLU A N 1
ATOM 1647 C CA . GLU A 1 243 ? 26.734 0.347 -4.339 1.00 22.73 240 GLU A CA 1
ATOM 1648 C C . GLU A 1 243 ? 26.235 1.754 -4.616 1.00 22.45 240 GLU A C 1
ATOM 1649 O O . GLU A 1 243 ? 26.544 2.670 -3.859 1.00 19.75 240 GLU A O 1
ATOM 1655 N N . LEU A 1 244 ? 25.465 1.904 -5.688 1.00 19.22 241 LEU A N 1
ATOM 1656 C CA . LEU A 1 244 ? 24.816 3.171 -6.026 1.00 22.52 241 LEU A CA 1
ATOM 1657 C C . LEU A 1 244 ? 23.496 3.367 -5.305 1.00 20.87 241 LEU A C 1
ATOM 1658 O O . LEU A 1 244 ? 22.667 2.451 -5.264 1.00 18.78 241 LEU A O 1
ATOM 1663 N N . VAL A 1 245 ? 23.251 4.584 -4.810 1.00 20.26 242 VAL A N 1
ATOM 1664 C CA . VAL A 1 245 ? 21.915 4.952 -4.365 1.00 17.83 242 VAL A CA 1
ATOM 1665 C C . VAL A 1 245 ? 21.066 5.107 -5.597 1.00 16.30 242 VAL A C 1
ATOM 1666 O O . VAL A 1 245 ? 19.936 4.599 -5.656 1.00 18.88 242 VAL A O 1
ATOM 1670 N N . MET A 1 246 ? 21.636 5.779 -6.607 1.00 14.79 243 MET A N 1
ATOM 1671 C CA . MET A 1 246 ? 20.899 6.125 -7.807 1.00 17.21 243 MET A CA 1
ATOM 1672 C C . MET A 1 246 ? 21.846 6.537 -8.913 1.00 21.29 243 MET A C 1
ATOM 1673 O O . MET A 1 246 ? 22.902 7.142 -8.667 1.00 17.87 243 MET A O 1
ATOM 1678 N N . SER A 1 247 ? 21.465 6.199 -10.148 1.00 17.44 244 SER A N 1
ATOM 1679 C CA . SER A 1 247 ? 22.080 6.838 -11.295 1.00 24.58 244 SER A CA 1
ATOM 1680 C C . SER A 1 247 ? 20.992 7.152 -12.272 1.00 21.43 244 SER A C 1
ATOM 1681 O O . SER A 1 247 ? 20.108 6.340 -12.495 1.00 24.39 244 SER A O 1
ATOM 1684 N N . VAL A 1 248 ? 21.018 8.370 -12.804 1.00 22.49 245 VAL A N 1
ATOM 1685 C CA . VAL A 1 248 ? 20.057 8.793 -13.812 1.00 24.39 245 VAL A CA 1
ATOM 1686 C C . VAL A 1 248 ? 20.865 9.183 -15.035 1.00 28.43 245 VAL A C 1
ATOM 1687 O O . VAL A 1 248 ? 21.801 9.980 -14.947 1.00 23.57 245 VAL A O 1
ATOM 1691 N N . THR A 1 249 ? 20.542 8.551 -16.165 1.00 27.49 246 THR A N 1
ATOM 1692 C CA . THR A 1 249 ? 21.192 8.886 -17.427 1.00 35.42 246 THR A CA 1
ATOM 1693 C C . THR A 1 249 ? 20.064 9.101 -18.409 1.00 36.41 246 THR A C 1
ATOM 1694 O O . THR A 1 249 ? 19.283 8.183 -18.690 1.00 34.01 246 THR A O 1
ATOM 1698 N N . GLY A 1 250 ? 19.961 10.331 -18.897 1.00 36.86 247 GLY A N 1
ATOM 1699 C CA . GLY A 1 250 ? 18.795 10.762 -19.657 1.00 33.89 247 GLY A CA 1
ATOM 1700 C C . GLY A 1 250 ? 17.537 10.587 -18.836 1.00 32.84 247 GLY A C 1
ATOM 1701 O O . GLY A 1 250 ? 17.344 11.254 -17.817 1.00 35.98 247 GLY A O 1
ATOM 1702 N N . ASN A 1 251 ? 16.669 9.682 -19.279 1.00 31.47 248 ASN A N 1
ATOM 1703 C CA . ASN A 1 251 ? 15.427 9.442 -18.579 1.00 31.57 248 ASN A CA 1
ATOM 1704 C C . ASN A 1 251 ? 15.401 8.103 -17.802 1.00 26.04 248 ASN A C 1
ATOM 1705 O O . ASN A 1 251 ? 14.393 7.792 -17.169 1.00 28.96 248 ASN A O 1
ATOM 1710 N N . LYS A 1 252 ? 16.490 7.342 -17.864 1.00 24.32 249 LYS A N 1
ATOM 1711 C CA . LYS A 1 252 ? 16.581 6.039 -17.196 1.00 26.86 249 LYS A CA 1
ATOM 1712 C C . LYS A 1 252 ? 17.164 6.217 -15.811 1.00 25.07 249 LYS A C 1
ATOM 1713 O O . LYS A 1 252 ? 18.258 6.740 -15.660 1.00 26.57 249 LYS A O 1
ATOM 1719 N N . VAL A 1 253 ? 16.434 5.734 -14.827 1.00 24.40 250 VAL A N 1
ATOM 1720 C CA . VAL A 1 253 ? 16.876 5.741 -13.430 1.00 20.62 250 VAL A CA 1
ATOM 1721 C C . VAL A 1 253 ? 17.227 4.274 -13.040 1.00 22.67 250 VAL A C 1
ATOM 1722 O O . VAL A 1 253 ? 16.554 3.314 -13.467 1.00 19.86 250 VAL A O 1
ATOM 1726 N N . VAL A 1 254 ? 18.317 4.108 -12.308 1.00 18.71 251 VAL A N 1
ATOM 1727 C CA . VAL A 1 254 ? 18.766 2.793 -11.830 1.00 19.66 251 VAL A CA 1
ATOM 1728 C C . VAL A 1 254 ? 19.036 2.935 -10.340 1.00 19.70 251 VAL A C 1
ATOM 1729 O O . VAL A 1 254 ? 19.512 3.971 -9.911 1.00 19.73 251 VAL A O 1
ATOM 1733 N N . THR A 1 255 ? 18.758 1.899 -9.542 1.00 17.88 252 THR A N 1
ATOM 1734 C CA . THR A 1 255 ? 19.267 1.847 -8.172 1.00 16.56 252 THR A CA 1
ATOM 1735 C C . THR A 1 255 ? 19.828 0.449 -7.944 1.00 21.32 252 THR A C 1
ATOM 1736 O O . THR A 1 255 ? 19.474 -0.489 -8.675 1.00 21.04 252 THR A O 1
ATOM 1740 N N . GLU A 1 256 ? 20.700 0.306 -6.948 1.00 22.55 253 GLU A N 1
ATOM 1741 C CA . GLU A 1 256 ? 21.504 -0.935 -6.811 1.00 23.69 253 GLU A CA 1
ATOM 1742 C C . GLU A 1 256 ? 21.531 -1.462 -5.352 1.00 18.52 253 GLU A C 1
ATOM 1743 O O . GLU A 1 256 ? 22.528 -1.339 -4.650 1.00 21.36 253 GLU A O 1
ATOM 1749 N N . PRO A 1 257 ? 20.388 -1.981 -4.870 1.00 18.16 254 PRO A N 1
ATOM 1750 C CA . PRO A 1 257 ? 20.359 -2.485 -3.502 1.00 20.33 254 PRO A CA 1
ATOM 1751 C C . PRO A 1 257 ? 21.280 -3.715 -3.297 1.00 19.87 254 PRO A C 1
ATOM 1752 O O . PRO A 1 257 ? 21.095 -4.750 -3.946 1.00 19.22 254 PRO A O 1
ATOM 1756 N N . LEU A 1 258 ? 22.234 -3.592 -2.384 1.00 18.85 255 LEU A N 1
ATOM 1757 C CA . LEU A 1 258 ? 23.026 -4.750 -1.894 1.00 18.73 255 LEU A CA 1
ATOM 1758 C C . LEU A 1 258 ? 22.621 -5.009 -0.472 1.00 21.99 255 LEU A C 1
ATOM 1759 O O . LEU A 1 258 ? 22.522 -4.070 0.327 1.00 20.63 255 LEU A O 1
ATOM 1764 N N . ALA A 1 259 ? 22.357 -6.275 -0.142 1.00 19.67 256 ALA A N 1
ATOM 1765 C CA . ALA A 1 259 ? 21.928 -6.653 1.184 1.00 14.56 256 ALA A CA 1
ATOM 1766 C C . ALA A 1 259 ? 22.078 -8.171 1.278 1.00 20.19 256 ALA A C 1
ATOM 1767 O O . ALA A 1 259 ? 21.632 -8.903 0.386 1.00 19.77 256 ALA A O 1
ATOM 1769 N N . GLY A 1 260 ? 22.653 -8.618 2.380 1.00 18.73 257 GLY A N 1
ATOM 1770 C CA . GLY A 1 260 ? 22.988 -10.016 2.578 1.00 16.70 257 GLY A CA 1
ATOM 1771 C C . GLY A 1 260 ? 24.494 -10.152 2.403 1.00 20.68 257 GLY A C 1
ATOM 1772 O O . GLY A 1 260 ? 24.995 -9.915 1.313 1.00 22.78 257 GLY A O 1
ATOM 1773 N N . THR A 1 261 ? 25.201 -10.569 3.454 1.00 17.99 258 THR A N 1
ATOM 1774 C CA . THR A 1 261 ? 26.668 -10.449 3.487 1.00 17.86 258 THR A CA 1
ATOM 1775 C C . THR A 1 261 ? 27.361 -11.704 4.032 1.00 19.68 258 THR A C 1
ATOM 1776 O O . THR A 1 261 ? 26.869 -12.307 4.984 1.00 17.88 258 THR A O 1
ATOM 1780 N N . ARG A 1 262 ? 28.503 -12.075 3.447 1.00 17.54 259 ARG A N 1
ATOM 1781 C CA . ARG A 1 262 ? 29.460 -13.010 4.124 1.00 18.06 259 ARG A CA 1
ATOM 1782 C C . ARG A 1 262 ? 30.813 -12.406 3.925 1.00 20.99 259 ARG A C 1
ATOM 1783 O O . ARG A 1 262 ? 31.017 -11.618 3.005 1.00 18.74 259 ARG A O 1
ATOM 1791 N N . ASP A 1 263 ? 31.779 -12.865 4.721 1.00 23.44 260 ASP A N 1
ATOM 1792 C CA . ASP A 1 263 ? 33.159 -12.453 4.539 1.00 22.54 260 ASP A CA 1
ATOM 1793 C C . ASP A 1 263 ? 33.700 -13.028 3.242 1.00 26.52 260 ASP A C 1
ATOM 1794 O O . ASP A 1 263 ? 33.202 -14.047 2.715 1.00 27.01 260 ASP A O 1
ATOM 1799 N N . ARG A 1 264 ? 34.713 -12.362 2.721 1.00 23.69 261 ARG A N 1
ATOM 1800 C CA . ARG A 1 264 ? 35.569 -12.956 1.696 1.00 25.30 261 ARG A CA 1
ATOM 1801 C C . ARG A 1 264 ? 37.055 -12.827 2.152 1.00 22.80 261 ARG A C 1
ATOM 1802 O O . ARG A 1 264 ? 37.916 -12.423 1.388 1.00 26.33 261 ARG A O 1
ATOM 1810 N N . MET A 1 265 ? 37.286 -13.185 3.408 1.00 24.38 262 MET A N 1
ATOM 1811 C CA . MET A 1 265 ? 38.542 -12.916 4.109 1.00 29.61 262 MET A CA 1
ATOM 1812 C C . MET A 1 265 ? 39.370 -14.213 4.326 1.00 29.37 262 MET A C 1
ATOM 1813 O O . MET A 1 265 ? 40.183 -14.296 5.251 1.00 32.23 262 MET A O 1
ATOM 1818 N N . GLY A 1 266 ? 39.148 -15.219 3.498 1.00 27.34 263 GLY A N 1
ATOM 1819 C CA . GLY A 1 266 ? 39.842 -16.535 3.685 1.00 28.43 263 GLY A CA 1
ATOM 1820 C C . GLY A 1 266 ? 40.595 -16.878 2.412 1.00 25.81 263 GLY A C 1
ATOM 1821 O O . GLY A 1 266 ? 40.809 -15.988 1.575 1.00 26.34 263 GLY A O 1
ATOM 1822 N N . ASN A 1 267 ? 40.988 -18.155 2.253 1.00 31.79 264 ASN A N 1
ATOM 1823 C CA . ASN A 1 267 ? 41.505 -18.619 0.961 1.00 34.26 264 ASN A CA 1
ATOM 1824 C C . ASN A 1 267 ? 40.369 -18.730 -0.078 1.00 37.17 264 ASN A C 1
ATOM 1825 O O . ASN A 1 267 ? 39.189 -18.739 0.303 1.00 33.95 264 ASN A O 1
ATOM 1830 N N . PRO A 1 268 ? 40.699 -18.790 -1.389 1.00 39.89 265 PRO A N 1
ATOM 1831 C CA . PRO A 1 268 ? 39.610 -18.922 -2.393 1.00 38.73 265 PRO A CA 1
ATOM 1832 C C . PRO A 1 268 ? 38.612 -20.063 -2.160 1.00 38.97 265 PRO A C 1
ATOM 1833 O O . PRO A 1 268 ? 37.425 -19.898 -2.445 1.00 41.49 265 PRO A O 1
ATOM 1837 N N . GLU A 1 269 ? 39.067 -21.194 -1.626 1.00 41.26 266 GLU A N 1
ATOM 1838 C CA . GLU A 1 269 ? 38.148 -22.266 -1.220 1.00 39.33 266 GLU A CA 1
ATOM 1839 C C . GLU A 1 269 ? 37.125 -21.766 -0.186 1.00 39.31 266 GLU A C 1
ATOM 1840 O O . GLU A 1 269 ? 35.902 -21.989 -0.317 1.00 35.66 266 GLU A O 1
ATOM 1842 N N . HIS A 1 270 ? 37.644 -21.110 0.847 1.00 33.03 267 HIS A N 1
ATOM 1843 C CA . HIS A 1 270 ? 36.832 -20.498 1.885 1.00 33.46 267 HIS A CA 1
ATOM 1844 C C . HIS A 1 270 ? 35.820 -19.538 1.263 1.00 32.23 267 HIS A C 1
ATOM 1845 O O . HIS A 1 270 ? 34.623 -19.603 1.563 1.00 32.15 267 HIS A O 1
ATOM 1852 N N . ASN A 1 271 ? 36.311 -18.663 0.392 1.00 28.69 268 ASN A N 1
ATOM 1853 C CA . ASN A 1 271 ? 35.507 -17.586 -0.110 1.00 31.45 268 ASN A CA 1
ATOM 1854 C C . ASN A 1 271 ? 34.417 -18.095 -1.032 1.00 37.61 268 ASN A C 1
ATOM 1855 O O . ASN A 1 271 ? 33.291 -17.565 -0.998 1.00 33.85 268 ASN A O 1
ATOM 1860 N N . LYS A 1 272 ? 34.748 -19.093 -1.868 1.00 33.97 269 LYS A N 1
ATOM 1861 C CA . LYS A 1 272 ? 33.748 -19.689 -2.769 1.00 33.15 269 LYS A CA 1
ATOM 1862 C C . LYS A 1 272 ? 32.705 -20.446 -1.975 1.00 28.93 269 LYS A C 1
ATOM 1863 O O . LYS A 1 272 ? 31.542 -20.435 -2.365 1.00 37.35 269 LYS A O 1
ATOM 1865 N N . ALA A 1 273 ? 33.107 -21.109 -0.877 1.00 27.10 270 ALA A N 1
ATOM 1866 C CA . ALA A 1 273 ? 32.170 -21.754 0.037 1.00 28.93 270 ALA A CA 1
ATOM 1867 C C . ALA A 1 273 ? 31.255 -20.720 0.676 1.00 26.57 270 ALA A C 1
ATOM 1868 O O . ALA A 1 273 ? 30.052 -20.976 0.865 1.00 23.35 270 ALA A O 1
ATOM 1870 N N . LYS A 1 274 ? 31.813 -19.548 1.019 1.00 29.90 271 LYS A N 1
ATOM 1871 C CA . LYS A 1 274 ? 30.966 -18.503 1.648 1.00 27.36 271 LYS A CA 1
ATOM 1872 C C . LYS A 1 274 ? 29.995 -17.882 0.652 1.00 25.87 271 LYS A C 1
ATOM 1873 O O . LYS A 1 274 ? 28.864 -17.531 1.033 1.00 25.23 271 LYS A O 1
ATOM 1879 N N . GLU A 1 275 ? 30.410 -17.756 -0.617 1.00 24.00 272 GLU A N 1
ATOM 1880 C CA . GLU A 1 275 ? 29.522 -17.306 -1.703 1.00 29.86 272 GLU A CA 1
ATOM 1881 C C . GLU A 1 275 ? 28.327 -18.231 -1.926 1.00 32.29 272 GLU A C 1
ATOM 1882 O O . GLU A 1 275 ? 27.197 -17.771 -2.136 1.00 25.45 272 GLU A O 1
ATOM 1888 N N . ALA A 1 276 ? 28.586 -19.537 -1.895 1.00 30.90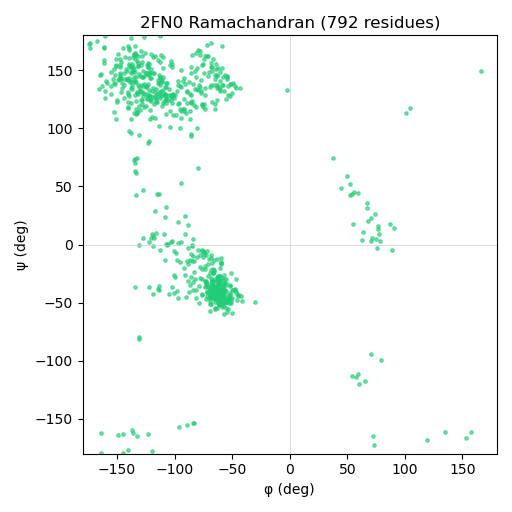 273 ALA A N 1
ATOM 1889 C CA . ALA A 1 276 ? 27.525 -20.549 -2.026 1.00 22.41 273 ALA A CA 1
ATOM 1890 C C . ALA A 1 276 ? 26.585 -20.556 -0.825 1.00 25.61 273 ALA A C 1
ATOM 1891 O O . ALA A 1 276 ? 25.368 -20.662 -0.968 1.00 26.23 273 ALA A O 1
ATOM 1893 N N . GLU A 1 277 ? 27.162 -20.429 0.358 1.00 21.32 274 GLU A N 1
ATOM 1894 C CA . GLU A 1 277 ? 26.419 -20.363 1.591 1.00 22.63 274 GLU A CA 1
ATOM 1895 C C . GLU A 1 277 ? 25.498 -19.112 1.562 1.00 21.93 274 GLU A C 1
ATOM 1896 O O . GLU A 1 277 ? 24.320 -19.165 1.961 1.00 22.51 274 GLU A O 1
ATOM 1902 N N . LEU A 1 278 ? 26.044 -18.008 1.069 1.00 21.77 275 LEU A N 1
ATOM 1903 C CA . LEU A 1 278 ? 25.265 -16.729 0.968 1.00 21.39 275 LEU A CA 1
ATOM 1904 C C . LEU A 1 278 ? 24.053 -16.850 0.038 1.00 22.72 275 LEU A C 1
ATOM 1905 O O . LEU A 1 278 ? 22.942 -16.426 0.390 1.00 20.91 275 LEU A O 1
ATOM 1910 N N . LEU A 1 279 ? 24.272 -17.408 -1.152 1.00 23.83 276 LEU A N 1
ATOM 1911 C CA . LEU A 1 279 ? 23.217 -17.622 -2.153 1.00 23.24 276 LEU A CA 1
ATOM 1912 C C . LEU A 1 279 ? 22.071 -18.541 -1.692 1.00 22.02 276 LEU A C 1
ATOM 1913 O O . LEU A 1 279 ? 20.975 -18.484 -2.254 1.00 25.33 276 LEU A O 1
ATOM 1918 N N . HIS A 1 280 ? 22.318 -19.347 -0.667 1.00 20.16 277 HIS A N 1
ATOM 1919 C CA . HIS A 1 280 ? 21.342 -20.328 -0.189 1.00 20.16 277 HIS A CA 1
ATOM 1920 C C . HIS A 1 280 ? 20.913 -20.157 1.241 1.00 22.35 277 HIS A C 1
ATOM 1921 O O . HIS A 1 280 ? 20.152 -20.973 1.761 1.00 26.01 277 HIS A O 1
ATOM 1928 N N . ASP A 1 281 ? 21.360 -19.072 1.885 1.00 21.10 278 ASP A N 1
ATOM 1929 C CA . ASP A 1 281 ? 20.981 -18.849 3.263 1.00 20.94 278 ASP A CA 1
ATOM 1930 C C . ASP A 1 281 ? 19.636 -18.135 3.252 1.00 20.51 278 ASP A C 1
ATOM 1931 O O . ASP A 1 281 ? 19.512 -17.031 2.674 1.00 17.97 278 ASP A O 1
ATOM 1936 N N . SER A 1 282 ? 18.646 -18.742 3.896 1.00 20.42 279 SER A N 1
ATOM 1937 C CA . SER A 1 282 ? 17.284 -18.220 3.776 1.00 23.88 279 SER A CA 1
ATOM 1938 C C . SER A 1 282 ? 17.152 -16.833 4.434 1.00 22.56 279 SER A C 1
ATOM 1939 O O . SER A 1 282 ? 16.385 -15.992 3.944 1.00 23.38 279 SER A O 1
ATOM 1942 N N . LYS A 1 283 ? 17.927 -16.573 5.491 1.00 23.76 280 LYS A N 1
ATOM 1943 C CA . LYS A 1 283 ? 17.892 -15.269 6.200 1.00 24.85 280 LYS A CA 1
ATOM 1944 C C . LYS A 1 283 ? 18.417 -14.165 5.293 1.00 22.85 280 LYS A C 1
ATOM 1945 O O . LYS A 1 283 ? 17.820 -13.076 5.227 1.00 27.69 280 LYS A O 1
ATOM 1951 N N . GLU A 1 284 ? 19.524 -14.432 4.597 1.00 21.99 281 GLU A N 1
ATOM 1952 C CA . GLU A 1 284 ? 20.170 -13.449 3.738 1.00 22.22 281 GLU A CA 1
ATOM 1953 C C . GLU A 1 284 ? 19.296 -13.172 2.507 1.00 24.74 281 GLU A C 1
ATOM 1954 O O . GLU A 1 284 ? 19.090 -12.022 2.105 1.00 23.54 281 GLU A O 1
ATOM 1960 N N . VAL A 1 285 ? 18.758 -14.232 1.918 1.00 17.86 282 VAL A N 1
ATOM 1961 C CA . VAL A 1 285 ? 17.935 -14.085 0.717 1.00 18.03 282 VAL A CA 1
ATOM 1962 C C . VAL A 1 285 ? 16.679 -13.282 1.082 1.00 19.46 282 VAL A C 1
ATOM 1963 O O . VAL A 1 285 ? 16.271 -12.380 0.357 1.00 17.11 282 VAL A O 1
ATOM 1967 N N . LEU A 1 286 ? 16.073 -13.616 2.218 1.00 19.43 283 LEU A N 1
ATOM 1968 C CA . LEU A 1 286 ? 14.890 -12.867 2.658 1.00 24.60 283 LEU A CA 1
ATOM 1969 C C . LEU A 1 286 ? 15.227 -11.372 2.874 1.00 22.70 283 LEU A C 1
ATOM 1970 O O . LEU A 1 286 ? 14.534 -10.509 2.329 1.00 21.97 283 LEU A O 1
ATOM 1975 N N . GLU A 1 287 ? 16.284 -11.057 3.619 1.00 19.88 284 GLU A N 1
ATOM 1976 C CA . GLU A 1 287 ? 16.602 -9.632 3.817 1.00 23.64 284 GLU A CA 1
ATOM 1977 C C . GLU A 1 287 ? 16.918 -8.931 2.472 1.00 25.65 284 GLU A C 1
ATOM 1978 O O . GLU A 1 287 ? 16.600 -7.748 2.275 1.00 22.10 284 GLU A O 1
ATOM 1984 N N . HIS A 1 288 ? 17.516 -9.662 1.537 1.00 20.46 285 HIS A N 1
ATOM 1985 C CA . HIS A 1 288 ? 17.772 -9.099 0.222 1.00 18.08 285 HIS A CA 1
ATOM 1986 C C . HIS A 1 288 ? 16.480 -8.766 -0.536 1.00 21.00 285 HIS A C 1
ATOM 1987 O O . HIS A 1 288 ? 16.323 -7.653 -1.029 1.00 17.96 285 HIS A O 1
ATOM 1994 N N . ILE A 1 289 ? 15.594 -9.750 -0.678 1.00 18.71 286 ILE A N 1
ATOM 1995 C CA . ILE A 1 289 ? 14.406 -9.627 -1.519 1.00 22.64 286 ILE A CA 1
ATOM 1996 C C . ILE A 1 289 ? 13.408 -8.623 -0.939 1.00 23.72 286 ILE A C 1
ATOM 1997 O O . ILE A 1 289 ? 12.803 -7.852 -1.681 1.00 17.81 286 ILE A O 1
ATOM 2002 N N . LEU A 1 290 ? 13.282 -8.592 0.385 1.00 20.54 287 LEU A N 1
ATOM 2003 C CA . LEU A 1 290 ? 12.529 -7.521 1.070 1.00 23.96 287 LEU A CA 1
ATOM 2004 C C . LEU A 1 290 ? 12.995 -6.120 0.617 1.00 20.39 287 LEU A C 1
ATOM 2005 O O . LEU A 1 290 ? 12.170 -5.210 0.342 1.00 17.07 287 LEU A O 1
ATOM 2010 N N . SER A 1 291 ? 14.306 -5.933 0.595 1.00 18.59 288 SER A N 1
ATOM 2011 C CA . SER A 1 291 ? 14.903 -4.664 0.133 1.00 18.69 288 SER A CA 1
ATOM 2012 C C . SER A 1 291 ? 14.663 -4.406 -1.334 1.00 21.22 288 SER A C 1
ATOM 2013 O O . SER A 1 291 ? 14.320 -3.278 -1.716 1.00 17.97 288 SER A O 1
ATOM 2016 N N . VAL A 1 292 ? 14.801 -5.450 -2.173 1.00 18.51 289 VAL A N 1
ATOM 2017 C CA . VAL A 1 292 ? 14.598 -5.272 -3.596 1.00 16.57 289 VAL A CA 1
ATOM 2018 C C . VAL A 1 292 ? 13.157 -4.888 -3.891 1.00 19.86 289 VAL A C 1
ATOM 2019 O O . VAL A 1 292 ? 12.891 -4.042 -4.777 1.00 17.81 289 VAL A O 1
ATOM 2023 N N . LYS A 1 293 ? 12.224 -5.518 -3.177 1.00 15.72 290 LYS A N 1
ATOM 2024 C CA . LYS A 1 293 ? 10.815 -5.187 -3.382 1.00 20.75 290 LYS A CA 1
ATOM 2025 C C . LYS A 1 293 ? 10.485 -3.734 -2.994 1.00 20.36 290 LYS A C 1
ATOM 2026 O O . LYS A 1 293 ? 9.671 -3.039 -3.652 1.00 19.08 290 LYS A O 1
ATOM 2032 N N . GLU A 1 294 ? 11.134 -3.250 -1.942 1.00 16.52 291 GLU A N 1
ATOM 2033 C CA . GLU A 1 294 ? 10.967 -1.842 -1.570 1.00 18.41 291 GLU A CA 1
ATOM 2034 C C . GLU A 1 294 ? 11.580 -0.891 -2.602 1.00 19.63 291 GLU A C 1
ATOM 2035 O O . GLU A 1 294 ? 11.037 0.186 -2.861 1.00 18.22 291 GLU A O 1
ATOM 2041 N N . ALA A 1 295 ? 12.710 -1.278 -3.189 1.00 20.07 292 ALA A N 1
ATOM 2042 C CA . ALA A 1 295 ? 13.367 -0.443 -4.184 1.00 18.79 292 ALA A CA 1
ATOM 2043 C C . ALA A 1 295 ? 12.475 -0.394 -5.415 1.00 22.48 292 ALA A C 1
ATOM 2044 O O . ALA A 1 295 ? 12.343 0.660 -6.009 1.00 18.36 292 ALA A O 1
ATOM 2046 N N . ILE A 1 296 ? 11.863 -1.529 -5.792 1.00 18.80 293 ILE A N 1
ATOM 2047 C CA . ILE A 1 296 ? 10.895 -1.534 -6.908 1.00 18.33 293 ILE A CA 1
ATOM 2048 C C . ILE A 1 296 ? 9.759 -0.540 -6.640 1.00 19.36 293 ILE A C 1
ATOM 2049 O O . ILE A 1 296 ? 9.437 0.286 -7.501 1.00 21.13 293 ILE A O 1
ATOM 2054 N N . ALA A 1 297 ? 9.177 -0.609 -5.432 1.00 19.95 294 ALA A N 1
ATOM 2055 C CA . ALA A 1 297 ? 8.114 0.296 -5.035 1.00 22.41 294 ALA A CA 1
ATOM 2056 C C . ALA A 1 297 ? 8.582 1.763 -5.100 1.00 21.46 294 ALA A C 1
ATOM 2057 O O . ALA A 1 297 ? 7.825 2.613 -5.535 1.00 21.20 294 ALA A O 1
ATOM 2059 N N . GLU A 1 298 ? 9.804 2.053 -4.648 1.00 18.78 295 GLU A N 1
ATOM 2060 C CA . GLU A 1 298 ? 10.361 3.401 -4.721 1.00 23.17 295 GLU A CA 1
ATOM 2061 C C . GLU A 1 298 ? 10.408 3.909 -6.171 1.00 23.58 295 GLU A C 1
ATOM 2062 O O . GLU A 1 298 ? 9.900 4.996 -6.475 1.00 21.82 295 GLU A O 1
ATOM 2068 N N . LEU A 1 299 ? 10.961 3.099 -7.071 1.00 19.16 296 LEU A N 1
ATOM 2069 C CA . LEU A 1 299 ? 11.006 3.465 -8.488 1.00 20.20 296 LEU A CA 1
ATOM 2070 C C . LEU A 1 299 ? 9.644 3.613 -9.102 1.00 24.59 296 LEU A C 1
ATOM 2071 O O . LEU A 1 299 ? 9.453 4.537 -9.903 1.00 24.17 296 LEU A O 1
ATOM 2076 N N . GLU A 1 300 ? 8.688 2.753 -8.702 1.00 21.43 297 GLU A N 1
ATOM 2077 C CA . GLU A 1 300 ? 7.302 2.874 -9.227 1.00 25.75 297 GLU A CA 1
ATOM 2078 C C . GLU A 1 300 ? 6.656 4.214 -8.892 1.00 26.65 297 GLU A C 1
ATOM 2079 O O . GLU A 1 300 ? 5.767 4.661 -9.617 1.00 29.28 297 GLU A O 1
ATOM 2085 N N . ALA A 1 301 ? 7.096 4.831 -7.801 1.00 23.86 298 ALA A N 1
ATOM 2086 C CA . ALA A 1 301 ? 6.569 6.111 -7.328 1.00 25.75 298 ALA A CA 1
ATOM 2087 C C . ALA A 1 301 ? 6.980 7.245 -8.292 1.00 26.91 298 ALA A C 1
ATOM 2088 O O . ALA A 1 301 ? 6.329 8.300 -8.346 1.00 33.67 298 ALA A O 1
ATOM 2090 N N . VAL A 1 302 ? 8.065 7.052 -9.020 1.00 21.77 299 VAL A N 1
ATOM 2091 C CA . VAL A 1 302 ? 8.576 8.104 -9.920 1.00 24.58 299 VAL A CA 1
ATOM 2092 C C . VAL A 1 302 ? 8.731 7.756 -11.416 1.00 26.94 299 VAL A C 1
ATOM 2093 O O . VAL A 1 302 ? 9.179 8.600 -12.202 1.00 23.05 299 VAL A O 1
ATOM 2097 N N . CYS A 1 303 ? 8.349 6.544 -11.814 1.00 23.47 300 CYS A N 1
ATOM 2098 C CA . CYS A 1 303 ? 8.601 6.077 -13.141 1.00 26.34 300 CYS A CA 1
ATOM 2099 C C . CYS A 1 303 ? 7.300 5.806 -13.886 1.00 25.05 300 CYS A C 1
ATOM 2100 O O . CYS A 1 303 ? 6.255 5.687 -13.282 1.00 26.02 300 CYS A O 1
ATOM 2103 N N . LEU A 1 304 ? 7.395 5.733 -15.202 1.00 23.34 301 LEU A N 1
ATOM 2104 C CA . LEU A 1 304 ? 6.276 5.340 -16.090 1.00 27.36 301 LEU A CA 1
ATOM 2105 C C . LEU A 1 304 ? 5.732 3.961 -15.722 1.00 33.20 301 LEU A C 1
ATOM 2106 O O . LEU A 1 304 ? 6.520 3.034 -15.538 1.00 31.20 301 LEU A O 1
ATOM 2111 N N . PRO A 1 305 ? 4.394 3.823 -15.598 1.00 37.30 302 PRO A N 1
ATOM 2112 C CA . PRO A 1 305 ? 3.810 2.521 -15.241 1.00 37.24 302 PRO A CA 1
ATOM 2113 C C . PRO A 1 305 ? 4.275 1.423 -16.187 1.00 32.69 302 PRO A C 1
ATOM 2114 O O . PRO A 1 305 ? 4.369 1.638 -17.393 1.00 32.22 302 PRO A O 1
ATOM 2118 N N . GLY A 1 306 ? 4.631 0.273 -15.620 1.00 32.97 303 GLY A N 1
ATOM 2119 C CA . GLY A 1 306 ? 5.210 -0.833 -16.376 1.00 31.33 303 GLY A CA 1
ATOM 2120 C C . GLY A 1 306 ? 6.660 -0.755 -16.838 1.00 32.68 303 GLY A C 1
ATOM 2121 O O . GLY A 1 306 ? 7.095 -1.661 -17.523 1.00 34.52 303 GLY A O 1
ATOM 2122 N N . SER A 1 307 ? 7.432 0.286 -16.476 1.00 29.62 304 SER A N 1
ATOM 2123 C CA . SER A 1 307 ? 8.854 0.388 -16.937 1.00 24.20 304 SER A CA 1
ATOM 2124 C C . SER A 1 307 ? 9.840 -0.170 -15.915 1.00 21.32 304 SER A C 1
ATOM 2125 O O . SER A 1 307 ? 11.016 -0.369 -16.212 1.00 24.41 304 SER A O 1
ATOM 2128 N N . VAL A 1 308 ? 9.365 -0.362 -14.691 1.00 26.35 305 VAL A N 1
ATOM 2129 C CA . VAL A 1 308 ? 10.276 -0.743 -13.610 1.00 22.15 305 VAL A CA 1
ATOM 2130 C C . VAL A 1 308 ? 10.538 -2.252 -13.686 1.00 26.61 305 VAL A C 1
ATOM 2131 O O . VAL A 1 308 ? 9.600 -3.057 -13.583 1.00 24.20 305 VAL A O 1
ATOM 2135 N N . VAL A 1 309 ? 11.797 -2.620 -13.889 1.00 22.26 306 VAL A N 1
ATOM 2136 C CA . VAL A 1 309 ? 12.200 -4.036 -13.979 1.00 24.26 306 VAL A CA 1
ATOM 2137 C C . VAL A 1 309 ? 13.451 -4.311 -13.147 1.00 23.52 306 VAL A C 1
ATOM 2138 O O . VAL A 1 309 ? 14.191 -3.383 -12.767 1.00 23.25 306 VAL A O 1
ATOM 2142 N N . VAL A 1 310 ? 13.702 -5.590 -12.897 1.00 22.25 307 VAL A N 1
ATOM 2143 C CA . VAL A 1 310 ? 14.952 -6.032 -12.283 1.00 20.62 307 VAL A CA 1
ATOM 2144 C C . VAL A 1 310 ? 15.883 -6.520 -13.357 1.00 25.99 307 VAL A C 1
ATOM 2145 O O . VAL A 1 310 ? 15.673 -7.575 -13.975 1.00 20.39 307 VAL A O 1
ATOM 2149 N N . GLU A 1 311 ? 16.948 -5.768 -13.559 1.00 23.49 308 GLU A N 1
ATOM 2150 C CA . GLU A 1 311 ? 17.917 -6.105 -14.586 1.00 24.89 308 GLU A CA 1
ATOM 2151 C C . GLU A 1 311 ? 18.904 -7.138 -14.113 1.00 27.34 308 GLU A C 1
ATOM 2152 O O . GLU A 1 311 ? 19.425 -7.921 -14.902 1.00 29.04 308 GLU A O 1
ATOM 2158 N N . ASP A 1 312 ? 19.179 -7.155 -12.820 1.00 21.61 309 ASP A N 1
ATOM 2159 C CA . ASP A 1 312 ? 20.083 -8.166 -12.280 1.00 24.46 309 ASP A CA 1
ATOM 2160 C C . ASP A 1 312 ? 19.498 -8.595 -10.964 1.00 22.90 309 ASP A C 1
ATOM 2161 O O . ASP A 1 312 ? 19.312 -7.762 -10.078 1.00 22.75 309 ASP A O 1
ATOM 2166 N N . LEU A 1 313 ? 19.126 -9.860 -10.857 1.00 22.02 310 LEU A N 1
ATOM 2167 C CA . LEU A 1 313 ? 18.518 -10.347 -9.607 1.00 22.74 310 LEU A CA 1
ATOM 2168 C C . LEU A 1 313 ? 19.493 -11.127 -8.731 1.00 23.04 310 LEU A C 1
ATOM 2169 O O . LEU A 1 313 ? 19.881 -12.256 -9.067 1.00 16.70 310 LEU A O 1
ATOM 2174 N N . MET A 1 314 ? 19.843 -10.532 -7.577 1.00 18.57 311 MET A N 1
ATOM 2175 C CA . MET A 1 314 ? 20.503 -11.230 -6.460 1.00 18.99 311 MET A CA 1
ATOM 2176 C C . MET A 1 314 ? 21.775 -12.018 -6.843 1.00 24.27 311 MET A C 1
ATOM 2177 O O . MET A 1 314 ? 21.922 -13.214 -6.532 1.00 21.24 311 MET A O 1
ATOM 2182 N N . SER A 1 315 ? 22.690 -11.336 -7.517 1.00 22.46 312 SER A N 1
ATOM 2183 C CA . SER A 1 315 ? 23.984 -11.910 -7.839 1.00 25.52 312 SER A CA 1
ATOM 2184 C C . SER A 1 315 ? 25.000 -11.503 -6.774 1.00 27.56 312 SER A C 1
ATOM 2185 O O . SER A 1 315 ? 24.902 -10.423 -6.180 1.00 23.54 312 SER A O 1
ATOM 2188 N N . VAL A 1 316 ? 25.997 -12.347 -6.529 1.00 21.67 313 VAL A N 1
ATOM 2189 C CA . VAL A 1 316 ? 27.044 -11.986 -5.587 1.00 24.26 313 VAL A CA 1
ATOM 2190 C C . VAL A 1 316 ? 28.032 -10.934 -6.112 1.00 25.52 313 VAL A C 1
ATOM 2191 O O . VAL A 1 316 ? 28.525 -11.010 -7.228 1.00 23.13 313 VAL A O 1
ATOM 2195 N N . ARG A 1 317 ? 28.315 -9.951 -5.260 1.00 20.59 314 ARG A N 1
ATOM 2196 C CA . ARG A 1 317 ? 29.133 -8.813 -5.584 1.00 22.29 314 ARG A CA 1
ATOM 2197 C C . ARG A 1 317 ? 30.296 -8.831 -4.614 1.00 22.61 314 ARG A C 1
ATOM 2198 O O . ARG A 1 317 ? 30.073 -8.899 -3.410 1.00 23.58 314 ARG A O 1
ATOM 2206 N N . GLN A 1 318 ? 31.536 -8.843 -5.143 1.00 23.16 315 GLN A N 1
ATOM 2207 C CA . GLN A 1 318 ? 32.735 -8.860 -4.330 1.00 21.33 315 GLN A CA 1
ATOM 2208 C C . GLN A 1 318 ? 33.117 -7.414 -3.931 1.00 17.56 315 GLN A C 1
ATOM 2209 O O . GLN A 1 318 ? 33.335 -6.545 -4.806 1.00 21.80 315 GLN A O 1
ATOM 2215 N N . ARG A 1 319 ? 33.224 -7.204 -2.620 1.00 20.63 316 ARG A N 1
ATOM 2216 C CA . ARG A 1 319 ? 33.577 -5.863 -2.097 1.00 19.45 316 ARG A CA 1
ATOM 2217 C C . ARG A 1 319 ? 34.669 -5.895 -1.013 1.00 18.58 316 ARG A C 1
ATOM 2218 O O . ARG A 1 319 ? 34.478 -5.463 0.126 1.00 20.59 316 ARG A O 1
ATOM 2226 N N . GLY A 1 320 ? 35.859 -6.378 -1.374 1.00 21.26 317 GLY A N 1
ATOM 2227 C CA . GLY A 1 320 ? 36.986 -6.343 -0.446 1.00 22.07 317 GLY A CA 1
ATOM 2228 C C . GLY A 1 320 ? 37.081 -7.381 0.658 1.00 24.52 317 GLY A C 1
ATOM 2229 O O . GLY A 1 320 ? 37.568 -8.486 0.421 1.00 32.44 317 GLY A O 1
ATOM 2230 N N . SER A 1 321 ? 36.681 -7.021 1.879 1.00 21.29 318 SER A N 1
ATOM 2231 C CA . SER A 1 321 ? 36.607 -7.979 3.006 1.00 20.64 318 SER A CA 1
ATOM 2232 C C . SER A 1 321 ? 35.295 -8.772 2.968 1.00 16.65 318 SER A C 1
ATOM 2233 O O . SER A 1 321 ? 35.134 -9.769 3.717 1.00 22.76 318 SER A O 1
ATOM 2236 N N . VAL A 1 322 ? 34.343 -8.290 2.160 1.00 19.32 319 VAL A N 1
ATOM 2237 C CA . VAL A 1 322 ? 32.958 -8.845 2.202 1.00 18.82 319 VAL A CA 1
ATOM 2238 C C . VAL A 1 322 ? 32.415 -9.041 0.797 1.00 17.81 319 VAL A C 1
ATOM 2239 O O . VAL A 1 322 ? 32.836 -8.395 -0.133 1.00 17.29 319 VAL A O 1
ATOM 2243 N N . GLN A 1 323 ? 31.458 -9.961 0.659 1.00 17.32 320 GLN A N 1
ATOM 2244 C CA . GLN A 1 323 ? 30.746 -10.152 -0.597 1.00 19.97 320 GLN A CA 1
ATOM 2245 C C . GLN A 1 323 ? 29.239 -10.078 -0.254 1.00 14.66 320 GLN A C 1
ATOM 2246 O O . GLN A 1 323 ? 28.848 -10.430 0.864 1.00 19.82 320 GLN A O 1
ATOM 2252 N N . HIS A 1 324 ? 28.413 -9.601 -1.185 1.00 17.14 321 HIS A N 1
ATOM 2253 C CA . HIS A 1 324 ? 27.021 -9.278 -0.858 1.00 16.88 321 HIS A CA 1
ATOM 2254 C C . HIS A 1 324 ? 26.095 -9.762 -1.971 1.00 14.47 321 HIS A C 1
ATOM 2255 O O . HIS A 1 324 ? 26.479 -9.800 -3.138 1.00 21.55 321 HIS A O 1
ATOM 2262 N N . LEU A 1 325 ? 24.852 -10.073 -1.622 1.00 17.26 322 LEU A N 1
ATOM 2263 C CA . LEU A 1 325 ? 23.824 -10.204 -2.654 1.00 16.19 322 LEU A CA 1
ATOM 2264 C C . LEU A 1 325 ? 23.451 -8.812 -3.154 1.00 16.77 322 LEU A C 1
ATOM 2265 O O . LEU A 1 325 ? 23.166 -7.903 -2.345 1.00 16.19 322 LEU A O 1
ATOM 2270 N N . GLY A 1 326 ? 23.487 -8.650 -4.474 1.00 13.66 323 GLY A N 1
ATOM 2271 C CA . GLY A 1 326 ? 23.221 -7.360 -5.128 1.00 16.12 323 GLY A CA 1
ATOM 2272 C C . GLY A 1 326 ? 22.169 -7.495 -6.206 1.00 19.83 323 GLY A C 1
ATOM 2273 O O . GLY A 1 326 ? 22.191 -8.464 -6.983 1.00 19.29 323 GLY A O 1
ATOM 2274 N N . SER A 1 327 ? 21.229 -6.549 -6.260 1.00 16.63 324 SER A N 1
ATOM 2275 C CA . SER A 1 327 ? 20.339 -6.489 -7.447 1.00 17.09 324 SER A CA 1
ATOM 2276 C C . SER A 1 327 ? 20.415 -5.123 -8.110 1.00 20.76 324 SER A C 1
ATOM 2277 O O . SER A 1 327 ? 20.741 -4.136 -7.447 1.00 21.96 324 SER A O 1
ATOM 2280 N N . GLY A 1 328 ? 20.088 -5.080 -9.406 1.00 20.49 325 GLY A N 1
ATOM 2281 C CA . GLY A 1 328 ? 20.006 -3.858 -10.194 1.00 20.50 325 GLY A CA 1
ATOM 2282 C C . GLY A 1 328 ? 18.564 -3.654 -10.631 1.00 22.45 325 GLY A C 1
ATOM 2283 O O . GLY A 1 328 ? 17.957 -4.542 -11.279 1.00 21.87 325 GLY A O 1
ATOM 2284 N N . VAL A 1 329 ? 17.988 -2.501 -10.273 1.00 17.90 326 VAL A N 1
ATOM 2285 C CA . VAL A 1 329 ? 16.566 -2.229 -10.571 1.00 18.04 326 VAL A CA 1
ATOM 2286 C C . VAL A 1 329 ? 16.546 -0.958 -11.397 1.00 20.99 326 VAL A C 1
ATOM 2287 O O . VAL A 1 329 ? 17.242 0.000 -11.041 1.00 20.74 326 VAL A O 1
ATOM 2291 N N . SER A 1 330 ? 15.789 -0.952 -12.502 1.00 23.33 327 SER A N 1
ATOM 2292 C CA . SER A 1 330 ? 15.722 0.235 -13.378 1.00 20.96 327 SER A CA 1
ATOM 2293 C C . SER A 1 330 ? 14.291 0.634 -13.788 1.00 25.27 327 SER A C 1
ATOM 2294 O O . SER A 1 330 ? 13.324 -0.152 -13.680 1.00 22.97 327 SER A O 1
ATOM 2297 N N . GLY A 1 331 ? 14.146 1.864 -14.268 1.00 18.89 328 GLY A N 1
ATOM 2298 C CA . GLY A 1 331 ? 12.832 2.376 -14.643 1.00 22.57 328 GLY A CA 1
ATOM 2299 C C . GLY A 1 331 ? 13.016 3.572 -15.551 1.00 20.40 328 GLY A C 1
ATOM 2300 O O . GLY A 1 331 ? 14.109 4.028 -15.716 1.00 22.76 328 GLY A O 1
ATOM 2301 N N . GLN A 1 332 ? 11.937 4.036 -16.153 1.00 22.90 329 GLN A N 1
ATOM 2302 C CA . GLN A 1 332 ? 11.938 5.270 -16.953 1.00 25.60 329 GLN A CA 1
ATOM 2303 C C . GLN A 1 332 ? 11.215 6.339 -16.179 1.00 21.44 329 GLN A C 1
ATOM 2304 O O . GLN A 1 332 ? 10.055 6.180 -15.864 1.00 21.98 329 GLN A O 1
ATOM 2310 N N . LEU A 1 333 ? 11.890 7.457 -15.892 1.00 23.42 330 LEU A N 1
ATOM 2311 C CA . LEU A 1 333 ? 11.267 8.519 -15.123 1.00 24.03 330 LEU A CA 1
ATOM 2312 C C . LEU A 1 333 ? 9.972 8.990 -15.796 1.00 30.75 330 LEU A C 1
ATOM 2313 O O . LEU A 1 333 ? 9.874 9.020 -17.037 1.00 31.87 330 LEU A O 1
ATOM 2318 N N . ALA A 1 334 ? 8.997 9.371 -14.983 1.00 26.14 331 ALA A N 1
ATOM 2319 C CA . ALA A 1 334 ? 7.744 9.896 -15.512 1.00 28.75 331 ALA A CA 1
ATOM 2320 C C . ALA A 1 334 ? 7.965 11.325 -16.040 1.00 32.62 331 ALA A C 1
ATOM 2321 O O . ALA A 1 334 ? 8.953 11.979 -15.668 1.00 28.53 331 ALA A O 1
ATOM 2323 N N . GLU A 1 335 ? 7.066 11.782 -16.924 1.00 35.50 332 GLU A N 1
ATOM 2324 C CA . GLU A 1 335 ? 7.196 13.104 -17.582 1.00 37.98 332 GLU A CA 1
ATOM 2325 C C . GLU A 1 335 ? 7.270 14.246 -16.571 1.00 36.76 332 GLU A C 1
ATOM 2326 O O . GLU A 1 335 ? 7.962 15.236 -16.781 1.00 40.86 332 GLU A O 1
ATOM 2328 N N . ASN A 1 336 ? 6.570 14.078 -15.464 1.00 32.38 333 ASN A N 1
ATOM 2329 C CA . ASN A 1 336 ? 6.553 15.063 -14.410 1.00 40.07 333 ASN A CA 1
ATOM 2330 C C . ASN A 1 336 ? 7.519 14.788 -13.246 1.00 36.71 333 ASN A C 1
ATOM 2331 O O . ASN A 1 336 ? 7.335 15.324 -12.161 1.00 34.99 333 ASN A O 1
ATOM 2336 N N . LYS A 1 337 ? 8.535 13.953 -13.455 1.00 30.02 334 LYS A N 1
ATOM 2337 C CA . LYS A 1 337 ? 9.519 13.682 -12.393 1.00 29.88 334 LYS A CA 1
ATOM 2338 C C . LYS A 1 337 ? 10.914 13.923 -12.886 1.00 28.75 334 LYS A C 1
ATOM 2339 O O . LYS A 1 337 ? 11.225 13.555 -14.010 1.00 33.83 334 LYS A O 1
ATOM 2345 N N . ASP A 1 338 ? 11.749 14.549 -12.053 1.00 28.16 335 ASP A N 1
ATOM 2346 C CA . ASP A 1 338 ? 13.149 14.704 -12.402 1.00 26.42 335 ASP A CA 1
ATOM 2347 C C . ASP A 1 338 ? 14.043 13.893 -11.490 1.00 22.42 335 ASP A C 1
ATOM 2348 O O . ASP A 1 338 ? 13.560 13.198 -10.587 1.00 21.82 335 ASP A O 1
ATOM 2353 N N . ALA A 1 339 ? 15.339 13.969 -11.735 1.00 19.73 336 ALA A N 1
ATOM 2354 C CA . ALA A 1 339 ? 16.321 13.205 -10.955 1.00 21.53 336 ALA A CA 1
ATOM 2355 C C . ALA A 1 339 ? 16.302 13.547 -9.471 1.00 21.26 336 ALA A C 1
ATOM 2356 O O . ALA A 1 339 ? 16.580 12.676 -8.640 1.00 20.83 336 ALA A O 1
ATOM 2358 N N . TRP A 1 340 ? 15.963 14.787 -9.119 1.00 20.00 337 TRP A N 1
ATOM 2359 C CA . TRP A 1 340 ? 15.872 15.159 -7.685 1.00 21.73 337 TRP A CA 1
ATOM 2360 C C . TRP A 1 340 ? 14.632 14.526 -7.041 1.00 20.72 337 TRP A C 1
ATOM 2361 O O . TRP A 1 340 ? 14.676 14.209 -5.856 1.00 22.82 337 TRP A O 1
ATOM 2372 N N . ASP A 1 341 ? 13.550 14.330 -7.805 1.00 22.16 338 ASP A N 1
ATOM 2373 C CA . ASP A 1 341 ? 12.361 13.631 -7.264 1.00 20.87 338 ASP A CA 1
ATOM 2374 C C . ASP A 1 341 ? 12.742 12.183 -7.005 1.00 21.68 338 ASP A C 1
ATOM 2375 O O . ASP A 1 341 ? 12.416 11.637 -5.945 1.00 23.09 338 ASP A O 1
ATOM 2380 N N . ALA A 1 342 ? 13.433 11.562 -7.962 1.00 20.32 339 ALA A N 1
ATOM 2381 C CA . ALA A 1 342 ? 13.889 10.187 -7.770 1.00 19.70 339 ALA A CA 1
ATOM 2382 C C . ALA A 1 342 ? 14.850 10.062 -6.560 1.00 20.35 339 ALA A C 1
ATOM 2383 O O . ALA A 1 342 ? 14.685 9.173 -5.713 1.00 19.36 339 ALA A O 1
ATOM 2385 N N . PHE A 1 343 ? 15.837 10.960 -6.477 1.00 20.65 340 PHE A N 1
ATOM 2386 C CA . PHE A 1 343 ? 16.771 10.971 -5.363 1.00 18.00 340 PHE A CA 1
ATOM 2387 C C . PHE A 1 343 ? 16.075 11.074 -3.986 1.00 22.40 340 PHE A C 1
ATOM 2388 O O . PHE A 1 343 ? 16.436 10.359 -3.050 1.00 20.68 340 PHE A O 1
ATOM 2396 N N A THR A 1 344 ? 15.087 11.949 -3.861 0.50 20.06 341 THR A N 1
ATOM 2397 N N B THR A 1 344 ? 15.099 11.975 -3.868 0.50 19.05 341 THR A N 1
ATOM 2398 C CA A THR A 1 344 ? 14.449 12.126 -2.551 0.50 22.26 341 THR A CA 1
ATOM 2399 C CA B THR A 1 344 ? 14.379 12.149 -2.592 0.50 20.93 341 THR A CA 1
ATOM 2400 C C A THR A 1 344 ? 13.609 10.905 -2.120 0.50 22.46 341 THR A C 1
ATOM 2401 C C B THR A 1 344 ? 13.714 10.850 -2.141 0.50 21.40 341 THR A C 1
ATOM 2402 O O A THR A 1 344 ? 13.439 10.657 -0.920 0.50 20.01 341 THR A O 1
ATOM 2403 O O B THR A 1 344 ? 13.740 10.521 -0.949 0.50 21.12 341 THR A O 1
ATOM 2410 N N . VAL A 1 345 ? 13.101 10.138 -3.088 1.00 19.34 342 VAL A N 1
ATOM 2411 C CA . VAL A 1 345 ? 12.415 8.860 -2.789 1.00 19.31 342 VAL A CA 1
ATOM 2412 C C . VAL A 1 345 ? 13.448 7.770 -2.420 1.00 20.03 342 VAL A C 1
ATOM 2413 O O . VAL A 1 345 ? 13.259 7.032 -1.452 1.00 20.13 342 VAL A O 1
ATOM 2417 N N . LEU A 1 346 ? 14.529 7.695 -3.200 1.00 16.79 343 LEU A N 1
ATOM 2418 C CA . LEU A 1 346 ? 15.567 6.648 -3.057 1.00 17.01 343 LEU A CA 1
ATOM 2419 C C . LEU A 1 346 ? 16.514 6.865 -1.884 1.00 22.52 343 LEU A C 1
ATOM 2420 O O . LEU A 1 346 ? 17.175 5.918 -1.450 1.00 23.14 343 LEU A O 1
ATOM 2425 N N . PHE A 1 347 ? 16.627 8.102 -1.395 1.00 19.08 344 PHE A N 1
ATOM 2426 C CA . PHE A 1 347 ? 17.558 8.414 -0.297 1.00 17.56 344 PHE A CA 1
ATOM 2427 C C . PHE A 1 347 ? 16.926 8.291 1.109 1.00 22.58 344 PHE A C 1
ATOM 2428 O O . PHE A 1 347 ? 15.790 8.671 1.293 1.00 23.58 344 PHE A O 1
ATOM 2436 N N . PRO A 1 348 ? 17.661 7.716 2.101 1.00 22.31 345 PRO A N 1
ATOM 2437 C CA . PRO A 1 348 ? 18.931 7.036 1.918 1.00 20.10 345 PRO A CA 1
ATOM 2438 C C . PRO A 1 348 ? 18.599 5.675 1.356 1.00 16.68 345 PRO A C 1
ATOM 2439 O O . PRO A 1 348 ? 17.432 5.252 1.412 1.00 21.37 345 PRO A O 1
ATOM 2443 N N . SER A 1 349 ? 19.597 4.963 0.843 1.00 19.92 346 SER A N 1
ATOM 2444 C CA . SER A 1 349 ? 19.330 3.598 0.364 1.00 17.23 346 SER A CA 1
ATOM 2445 C C . SER A 1 349 ? 18.529 2.807 1.369 1.00 16.40 346 SER A C 1
ATOM 2446 O O . SER A 1 349 ? 18.848 2.810 2.561 1.00 16.08 346 SER A O 1
ATOM 2449 N N . ILE A 1 350 ? 17.534 2.075 0.878 1.00 16.95 347 ILE A N 1
ATOM 2450 C CA . ILE A 1 350 ? 16.840 1.084 1.704 1.00 18.87 347 ILE A CA 1
ATOM 2451 C C . ILE A 1 350 ? 17.803 0.191 2.480 1.00 25.52 347 ILE A C 1
ATOM 2452 O O . ILE A 1 350 ? 17.612 -0.093 3.676 1.00 22.79 347 ILE A O 1
ATOM 2457 N N . THR A 1 351 ? 18.884 -0.201 1.816 1.00 25.35 348 THR A N 1
ATOM 2458 C CA . THR A 1 351 ? 19.837 -1.145 2.405 1.00 25.38 348 THR A CA 1
ATOM 2459 C C . THR A 1 351 ? 20.750 -0.508 3.476 1.00 26.20 348 THR A C 1
ATOM 2460 O O . THR A 1 351 ? 21.546 -1.217 4.106 1.00 23.23 348 THR A O 1
ATOM 2464 N N . ALA A 1 352 ? 20.659 0.820 3.661 1.00 21.37 349 ALA A N 1
ATOM 2465 C CA . ALA A 1 352 ? 21.372 1.524 4.744 1.00 17.26 349 ALA A CA 1
ATOM 2466 C C . ALA A 1 352 ? 20.454 2.239 5.767 1.00 23.27 349 ALA A C 1
ATOM 2467 O O . ALA A 1 352 ? 20.932 2.889 6.683 1.00 23.87 349 ALA A O 1
ATOM 2469 N N . SER A 1 353 ? 19.150 2.060 5.631 1.00 18.31 350 SER A N 1
ATOM 2470 C CA . SER A 1 353 ? 18.179 2.708 6.481 1.00 20.24 350 SER A CA 1
ATOM 2471 C C . SER A 1 353 ? 17.204 1.629 6.975 1.00 20.88 350 SER A C 1
ATOM 2472 O O . SER A 1 353 ? 17.364 1.103 8.080 1.00 18.93 350 SER A O 1
ATOM 2475 N N . GLY A 1 354 ? 16.241 1.242 6.150 1.00 19.94 351 GLY A N 1
ATOM 2476 C CA . GLY A 1 354 ? 15.348 0.125 6.528 1.00 20.13 351 GLY A CA 1
ATOM 2477 C C . GLY A 1 354 ? 13.955 0.114 5.916 1.00 16.22 351 GLY A C 1
ATOM 2478 O O . GLY A 1 354 ? 13.708 0.811 4.946 1.00 22.34 351 GLY A O 1
ATOM 2479 N N . ILE A 1 355 ? 13.070 -0.728 6.469 1.00 19.80 352 ILE A N 1
ATOM 2480 C CA . ILE A 1 355 ? 11.733 -0.991 5.923 1.00 22.10 352 ILE A CA 1
ATOM 2481 C C . ILE A 1 355 ? 10.670 -1.098 7.024 1.00 23.03 352 ILE A C 1
ATOM 2482 O O . ILE A 1 355 ? 10.834 -1.877 7.984 1.00 20.96 352 ILE A O 1
ATOM 2487 N N . PRO A 1 356 ? 9.560 -0.324 6.908 1.00 23.52 353 PRO A N 1
ATOM 2488 C CA . PRO A 1 356 ? 9.342 0.782 5.965 1.00 23.78 353 PRO A CA 1
ATOM 2489 C C . PRO A 1 356 ? 10.358 1.865 6.303 1.00 23.53 353 PRO A C 1
ATOM 2490 O O . PRO A 1 356 ? 10.864 1.935 7.432 1.00 23.87 353 PRO A O 1
ATOM 2494 N N . LYS A 1 357 ? 10.680 2.680 5.324 1.00 22.14 354 LYS A N 1
ATOM 2495 C CA . LYS A 1 357 ? 11.807 3.577 5.483 1.00 21.62 354 LYS A CA 1
ATOM 2496 C C . LYS A 1 357 ? 11.614 4.614 6.592 1.00 22.74 354 LYS A C 1
ATOM 2497 O O . LYS A 1 357 ? 12.512 4.848 7.395 1.00 21.19 354 LYS A O 1
ATOM 2503 N N . ASN A 1 358 ? 10.455 5.279 6.634 1.00 27.71 355 ASN A N 1
ATOM 2504 C CA . ASN A 1 358 ? 10.275 6.309 7.651 1.00 25.51 355 ASN A CA 1
ATOM 2505 C C . ASN A 1 358 ? 10.352 5.786 9.077 1.00 21.94 355 ASN A C 1
ATOM 2506 O O . ASN A 1 358 ? 11.017 6.398 9.929 1.00 24.61 355 ASN A O 1
ATOM 2511 N N . ALA A 1 359 ? 9.687 4.651 9.312 1.00 23.09 356 ALA A N 1
ATOM 2512 C CA . ALA A 1 359 ? 9.756 3.958 10.627 1.00 22.67 356 ALA A CA 1
ATOM 2513 C C . ALA A 1 359 ? 11.174 3.560 10.973 1.00 24.42 356 ALA A C 1
ATOM 2514 O O . ALA A 1 359 ? 11.589 3.721 12.111 1.00 22.24 356 ALA A O 1
ATOM 2516 N N . ALA A 1 360 ? 11.917 3.050 9.986 1.00 22.47 357 ALA A N 1
ATOM 2517 C CA . ALA A 1 360 ? 13.330 2.675 10.217 1.00 22.97 357 ALA A CA 1
ATOM 2518 C C . ALA A 1 360 ? 14.201 3.890 10.563 1.00 20.99 357 ALA A C 1
ATOM 2519 O O . ALA A 1 360 ? 15.019 3.824 11.481 1.00 23.31 357 ALA A O 1
ATOM 2521 N N . LEU A 1 361 ? 14.011 5.002 9.843 1.00 21.67 358 LEU A N 1
ATOM 2522 C CA . LEU A 1 361 ? 14.722 6.235 10.155 1.00 21.43 358 LEU A CA 1
ATOM 2523 C C . LEU A 1 361 ? 14.472 6.673 11.580 1.00 20.15 358 LEU A C 1
ATOM 2524 O O . LEU A 1 361 ? 15.397 7.083 12.271 1.00 27.11 358 LEU A O 1
ATOM 2529 N N A ASN A 1 362 ? 13.219 6.619 12.012 0.50 25.80 359 ASN A N 1
ATOM 2530 N N B ASN A 1 362 ? 13.213 6.617 12.001 0.50 25.16 359 ASN A N 1
ATOM 2531 C CA A ASN A 1 362 ? 12.880 6.986 13.385 0.50 25.05 359 ASN A CA 1
ATOM 2532 C CA B ASN A 1 362 ? 12.850 6.948 13.375 0.50 24.05 359 ASN A CA 1
ATOM 2533 C C A ASN A 1 362 ? 13.548 6.048 14.405 0.50 26.31 359 ASN A C 1
ATOM 2534 C C B ASN A 1 362 ? 13.613 6.057 14.357 0.50 25.63 359 ASN A C 1
ATOM 2535 O O A ASN A 1 362 ? 14.065 6.500 15.428 0.50 26.28 359 ASN A O 1
ATOM 2536 O O B ASN A 1 362 ? 14.235 6.544 15.309 0.50 25.76 359 ASN A O 1
ATOM 2545 N N . ALA A 1 363 ? 13.564 4.752 14.097 1.00 25.11 360 ALA A N 1
ATOM 2546 C CA . ALA A 1 363 ? 14.218 3.763 14.950 1.00 25.59 360 ALA A CA 1
ATOM 2547 C C . ALA A 1 363 ? 15.711 4.058 15.052 1.00 26.23 360 ALA A C 1
ATOM 2548 O O . ALA A 1 363 ? 16.262 4.031 16.150 1.00 24.97 360 ALA A O 1
ATOM 2550 N N . ILE A 1 364 ? 16.373 4.370 13.922 1.00 21.36 361 ILE A N 1
ATOM 2551 C CA . ILE A 1 364 ? 17.810 4.662 13.962 1.00 19.21 361 ILE A CA 1
ATOM 2552 C C . ILE A 1 364 ? 18.080 5.820 14.926 1.00 23.67 361 ILE A C 1
ATOM 2553 O O . ILE A 1 364 ? 19.075 5.843 15.691 1.00 22.93 361 ILE A O 1
ATOM 2558 N N . MET A 1 365 ? 17.192 6.801 14.871 1.00 25.88 362 MET A N 1
ATOM 2559 C CA . MET A 1 365 ? 17.381 8.028 15.645 1.00 27.12 362 MET A CA 1
ATOM 2560 C C . MET A 1 365 ? 17.182 7.803 17.156 1.00 31.64 362 MET A C 1
ATOM 2561 O O . MET A 1 365 ? 17.761 8.523 17.966 1.00 30.02 362 MET A O 1
ATOM 2566 N N . GLN A 1 366 ? 16.380 6.802 17.518 1.00 30.42 363 GLN A N 1
ATOM 2567 C CA . GLN A 1 366 ? 16.187 6.390 18.917 1.00 28.38 363 GLN A CA 1
ATOM 2568 C C . GLN A 1 366 ? 17.297 5.484 19.398 1.00 33.12 363 GLN A C 1
ATOM 2569 O O . GLN A 1 366 ? 17.712 5.559 20.561 1.00 35.77 363 GLN A O 1
ATOM 2575 N N . ILE A 1 367 ? 17.739 4.586 18.510 1.00 31.05 364 ILE A N 1
ATOM 2576 C CA . ILE A 1 367 ? 18.695 3.507 18.887 1.00 26.83 364 ILE A CA 1
ATOM 2577 C C . ILE A 1 367 ? 20.139 3.969 18.915 1.00 26.97 364 ILE A C 1
ATOM 2578 O O . ILE A 1 367 ? 20.849 3.721 19.908 1.00 30.22 364 ILE A O 1
ATOM 2583 N N . GLU A 1 368 ? 20.569 4.705 17.878 1.00 23.10 365 GLU A N 1
ATOM 2584 C CA . GLU A 1 368 ? 21.952 5.171 17.793 1.00 25.20 365 GLU A CA 1
ATOM 2585 C C . GLU A 1 368 ? 22.191 6.436 18.607 1.00 26.19 365 GLU A C 1
ATOM 2586 O O . GLU A 1 368 ? 21.306 7.279 18.698 1.00 29.81 365 GLU A O 1
ATOM 2592 N N . LYS A 1 369 ? 23.419 6.578 19.103 1.00 29.58 366 LYS A N 1
ATOM 2593 C CA . LYS A 1 369 ? 23.793 7.631 20.063 1.00 34.00 366 LYS A CA 1
ATOM 2594 C C . LYS A 1 369 ? 24.870 8.622 19.604 1.00 36.72 366 LYS A C 1
ATOM 2595 O O . LYS A 1 369 ? 25.212 9.561 20.345 1.00 33.94 366 LYS A O 1
ATOM 2601 N N . THR A 1 370 ? 25.400 8.440 18.392 1.00 29.01 367 THR A N 1
ATOM 2602 C CA . THR A 1 370 ? 26.285 9.424 17.778 1.00 29.29 367 THR A CA 1
ATOM 2603 C C . THR A 1 370 ? 25.655 9.766 16.415 1.00 27.32 367 THR A C 1
ATOM 2604 O O . THR A 1 370 ? 24.965 8.914 15.809 1.00 23.69 367 THR A O 1
ATOM 2608 N N . PRO A 1 371 ? 25.822 11.014 15.959 1.00 27.73 368 PRO A N 1
ATOM 2609 C CA . PRO A 1 371 ? 25.226 11.350 14.639 1.00 24.16 368 PRO A CA 1
ATOM 2610 C C . PRO A 1 371 ? 25.933 10.612 13.499 1.00 17.73 368 PRO A C 1
ATOM 2611 O O . PRO A 1 371 ? 27.141 10.575 13.488 1.00 20.81 368 PRO A O 1
ATOM 2615 N N . ARG A 1 372 ? 25.173 10.070 12.539 1.00 22.67 369 ARG A N 1
ATOM 2616 C CA . ARG A 1 372 ? 25.787 9.431 11.363 1.00 18.94 369 ARG A CA 1
ATOM 2617 C C . ARG A 1 372 ? 26.574 10.436 10.531 1.00 21.28 369 ARG A C 1
ATOM 2618 O O . ARG A 1 372 ? 27.604 10.107 9.956 1.00 20.56 369 ARG A O 1
ATOM 2626 N N . GLU A 1 373 ? 26.072 11.675 10.466 1.00 18.68 370 GLU A N 1
ATOM 2627 C CA . GLU A 1 373 ? 26.727 12.717 9.652 1.00 16.38 370 GLU A CA 1
ATOM 2628 C C . GLU A 1 373 ? 26.612 12.249 8.196 1.00 15.44 370 GLU A C 1
ATOM 2629 O O . GLU A 1 373 ? 25.502 12.100 7.719 1.00 20.88 370 GLU A O 1
ATOM 2635 N N . LEU A 1 374 ? 27.739 12.007 7.533 1.00 17.96 371 LEU A N 1
ATOM 2636 C CA . LEU A 1 374 ? 27.705 11.519 6.137 1.00 22.69 371 LEU A CA 1
ATOM 2637 C C . LEU A 1 374 ? 27.561 9.987 6.024 1.00 20.96 371 LEU A C 1
ATOM 2638 O O . LEU A 1 374 ? 27.266 9.458 4.931 1.00 16.49 371 LEU A O 1
ATOM 2643 N N . TYR A 1 375 ? 27.769 9.268 7.128 1.00 18.75 372 TYR A N 1
ATOM 2644 C CA . TYR A 1 375 ? 27.626 7.810 7.043 1.00 20.84 372 TYR A CA 1
ATOM 2645 C C . TYR A 1 375 ? 26.212 7.457 6.629 1.00 18.83 372 TYR A C 1
ATOM 2646 O O . TYR A 1 375 ? 25.215 7.918 7.228 1.00 17.57 372 TYR A O 1
ATOM 2655 N N . SER A 1 376 ? 26.125 6.553 5.642 1.00 17.65 373 SER A N 1
ATOM 2656 C CA . SER A 1 376 ? 24.838 6.113 5.027 1.00 17.44 373 SER A CA 1
ATOM 2657 C C . SER A 1 376 ? 24.189 7.175 4.153 1.00 13.83 373 SER A C 1
ATOM 2658 O O . SER A 1 376 ? 23.102 6.944 3.619 1.00 19.88 373 SER A O 1
ATOM 2661 N N . GLY A 1 377 ? 24.899 8.293 3.953 1.00 16.33 374 GLY A N 1
ATOM 2662 C CA . GLY A 1 377 ? 24.524 9.309 2.947 1.00 17.55 374 GLY A CA 1
ATOM 2663 C C . GLY A 1 377 ? 25.011 9.030 1.530 1.00 19.33 374 GLY A C 1
ATOM 2664 O O . GLY A 1 377 ? 25.190 7.890 1.129 1.00 21.74 374 GLY A O 1
ATOM 2665 N N . ALA A 1 378 ? 25.190 10.073 0.745 1.00 15.98 375 ALA A N 1
ATOM 2666 C CA . ALA A 1 378 ? 25.507 9.866 -0.646 1.00 15.17 375 ALA A CA 1
ATOM 2667 C C . ALA A 1 378 ? 26.613 10.807 -1.025 1.00 19.76 375 ALA A C 1
ATOM 2668 O O . ALA A 1 378 ? 26.754 11.881 -0.425 1.00 19.33 375 ALA A O 1
ATOM 2670 N N . ILE A 1 379 ? 27.440 10.383 -1.969 1.00 16.37 376 ILE A N 1
ATOM 2671 C CA . ILE A 1 379 ? 28.340 11.333 -2.690 1.00 15.38 376 ILE A CA 1
ATOM 2672 C C . ILE A 1 379 ? 27.793 11.479 -4.075 1.00 18.24 376 ILE A C 1
ATOM 2673 O O . ILE A 1 379 ? 27.487 10.487 -4.730 1.00 20.19 376 ILE A O 1
ATOM 2678 N N . LEU A 1 380 ? 27.718 12.708 -4.578 1.00 16.06 377 LEU A N 1
ATOM 2679 C CA . LEU A 1 380 ? 27.131 12.948 -5.921 1.00 17.99 377 LEU A CA 1
ATOM 2680 C C . LEU A 1 380 ? 28.162 13.413 -6.908 1.00 18.35 377 LEU A C 1
ATOM 2681 O O . LEU A 1 380 ? 29.101 14.158 -6.536 1.00 19.93 377 LEU A O 1
ATOM 2686 N N . LEU A 1 381 ? 28.000 12.963 -8.157 1.00 18.28 378 LEU A N 1
ATOM 2687 C CA . LEU A 1 381 ? 28.661 13.591 -9.296 1.00 21.40 378 LEU A CA 1
ATOM 2688 C C . LEU A 1 381 ? 27.614 13.838 -10.382 1.00 23.20 378 LEU A C 1
ATOM 2689 O O . LEU A 1 381 ? 26.999 12.893 -10.908 1.00 20.64 378 LEU A O 1
ATOM 2694 N N . LEU A 1 382 ? 27.434 15.110 -10.719 1.00 19.85 379 LEU A N 1
ATOM 2695 C CA . LEU A 1 382 ? 26.449 15.533 -11.702 1.00 26.99 379 LEU A CA 1
ATOM 2696 C C . LEU A 1 382 ? 27.150 16.155 -12.904 1.00 29.51 379 LEU A C 1
ATOM 2697 O O . LEU A 1 382 ? 27.936 17.065 -12.739 1.00 23.95 379 LEU A O 1
ATOM 2702 N N . ASP A 1 383 ? 26.912 15.609 -14.103 1.00 32.62 380 ASP A N 1
ATOM 2703 C CA . ASP A 1 383 ? 27.490 16.190 -15.329 1.00 36.36 380 ASP A CA 1
ATOM 2704 C C . ASP A 1 383 ? 26.548 16.079 -16.529 1.00 40.70 380 ASP A C 1
ATOM 2705 O O . ASP A 1 383 ? 25.437 15.558 -16.406 1.00 39.20 380 ASP A O 1
ATOM 2710 N N . ASP A 1 384 ? 26.989 16.560 -17.688 1.00 44.95 381 ASP A N 1
ATOM 2711 C CA . ASP A 1 384 ? 26.139 16.570 -18.885 1.00 52.99 381 ASP A CA 1
ATOM 2712 C C . ASP A 1 384 ? 25.351 15.258 -19.052 1.00 53.79 381 ASP A C 1
ATOM 2713 O O . ASP A 1 384 ? 24.148 15.266 -19.332 1.00 58.81 381 ASP A O 1
ATOM 2718 N N . THR A 1 385 ? 26.031 14.138 -18.843 1.00 53.26 382 THR A N 1
ATOM 2719 C CA . THR A 1 385 ? 25.455 12.828 -19.133 1.00 56.55 382 THR A CA 1
ATOM 2720 C C . THR A 1 385 ? 25.247 11.930 -17.900 1.00 53.67 382 THR A C 1
ATOM 2721 O O . THR A 1 385 ? 25.549 10.728 -17.952 1.00 56.34 382 THR A O 1
ATOM 2725 N N . ARG A 1 386 ? 24.736 12.497 -16.802 1.00 48.38 383 ARG A N 1
ATOM 2726 C CA . ARG A 1 386 ? 24.479 11.704 -15.592 1.00 37.78 383 ARG A CA 1
ATOM 2727 C C . ARG A 1 386 ? 24.212 12.471 -14.277 1.00 37.02 383 ARG A C 1
ATOM 2728 O O . ARG A 1 386 ? 24.721 13.584 -14.062 1.00 33.98 383 ARG A O 1
ATOM 2730 N N . PHE A 1 387 ? 23.397 11.851 -13.420 1.00 26.72 384 PHE A N 1
ATOM 2731 C CA . PHE A 1 387 ? 23.278 12.197 -12.002 1.00 24.67 384 PHE A CA 1
ATOM 2732 C C . PHE A 1 387 ? 23.645 10.898 -11.316 1.00 21.78 384 PHE A C 1
ATOM 2733 O O . PHE A 1 387 ? 22.876 9.939 -11.335 1.00 24.14 384 PHE A O 1
ATOM 2741 N N . ASP A 1 388 ? 24.825 10.874 -10.718 1.00 19.08 385 ASP A N 1
ATOM 2742 C CA . ASP A 1 388 ? 25.384 9.676 -10.098 1.00 19.30 385 ASP A CA 1
ATOM 2743 C C . ASP A 1 388 ? 25.427 9.889 -8.583 1.00 22.96 385 ASP A C 1
ATOM 2744 O O . ASP A 1 388 ? 25.905 10.937 -8.101 1.00 19.99 385 ASP A O 1
ATOM 2749 N N . ALA A 1 389 ? 24.946 8.911 -7.823 1.00 20.03 386 ALA A N 1
ATOM 2750 C CA . ALA A 1 389 ? 24.923 9.033 -6.354 1.00 17.14 386 ALA A CA 1
ATOM 2751 C C . ALA A 1 389 ? 25.359 7.725 -5.728 1.00 17.67 386 ALA A C 1
ATOM 2752 O O . ALA A 1 389 ? 24.639 6.696 -5.768 1.00 15.85 386 ALA A O 1
ATOM 2754 N N . ALA A 1 390 ? 26.558 7.771 -5.171 1.00 14.25 387 ALA A N 1
ATOM 2755 C CA . ALA A 1 390 ? 27.202 6.638 -4.484 1.00 20.67 387 ALA A CA 1
ATOM 2756 C C . ALA A 1 390 ? 26.832 6.554 -3.000 1.00 15.64 387 ALA A C 1
ATOM 2757 O O . ALA A 1 390 ? 26.764 7.573 -2.293 1.00 16.40 387 ALA A O 1
ATOM 2759 N N . LEU A 1 391 ? 26.609 5.335 -2.510 1.00 17.26 388 LEU A N 1
ATOM 2760 C CA . LEU A 1 391 ? 26.229 5.151 -1.116 1.00 16.20 388 LEU A CA 1
ATOM 2761 C C . LEU A 1 391 ? 27.459 5.243 -0.230 1.00 20.03 388 LEU A C 1
ATOM 2762 O O . LEU A 1 391 ? 28.527 4.660 -0.523 1.00 19.98 388 LEU A O 1
ATOM 2767 N N . VAL A 1 392 ? 27.336 6.017 0.846 1.00 15.70 389 VAL A N 1
ATOM 2768 C CA . VAL A 1 392 ? 28.467 6.190 1.757 1.00 18.63 389 VAL A CA 1
ATOM 2769 C C . VAL A 1 392 ? 28.518 5.078 2.811 1.00 18.06 389 VAL A C 1
ATOM 2770 O O . VAL A 1 392 ? 27.872 5.161 3.875 1.00 17.22 389 VAL A O 1
ATOM 2774 N N . LEU A 1 393 ? 29.325 4.050 2.514 1.00 16.95 390 LEU A N 1
ATOM 2775 C CA . LEU A 1 393 ? 29.643 2.976 3.450 1.00 21.13 390 LEU A CA 1
ATOM 2776 C C . LEU A 1 393 ? 31.160 2.710 3.219 1.00 13.87 390 LEU A C 1
ATOM 2777 O O . LEU A 1 393 ? 31.729 3.194 2.252 1.00 19.12 390 LEU A O 1
ATOM 2782 N N . ARG A 1 394 ? 31.759 1.951 4.128 1.00 16.64 391 ARG A N 1
ATOM 2783 C CA . ARG A 1 394 ? 33.155 1.521 3.979 1.00 20.34 391 ARG A CA 1
ATOM 2784 C C . ARG A 1 394 ? 34.044 2.755 3.889 1.00 19.20 391 ARG A C 1
ATOM 2785 O O . ARG A 1 394 ? 34.923 2.825 3.038 1.00 19.98 391 ARG A O 1
ATOM 2793 N N . SER A 1 395 ? 33.776 3.739 4.762 1.00 19.72 392 SER A N 1
ATOM 2794 C CA . SER A 1 395 ? 34.397 5.072 4.649 1.00 18.06 392 SER A CA 1
ATOM 2795 C C . SER A 1 395 ? 34.942 5.510 5.994 1.00 20.08 392 SER A C 1
ATOM 2796 O O . SER A 1 395 ? 34.538 5.000 7.048 1.00 18.41 392 SER A O 1
ATOM 2799 N N . VAL A 1 396 ? 35.834 6.496 5.959 1.00 20.01 393 VAL A N 1
ATOM 2800 C CA . VAL A 1 396 ? 36.385 7.072 7.194 1.00 22.58 393 VAL A CA 1
ATOM 2801 C C . VAL A 1 396 ? 36.142 8.587 7.172 1.00 22.73 393 VAL A C 1
ATOM 2802 O O . VAL A 1 396 ? 36.105 9.165 6.115 1.00 18.94 393 VAL A O 1
ATOM 2806 N N . PHE A 1 397 ? 35.942 9.191 8.343 1.00 24.32 394 PHE A N 1
ATOM 2807 C CA . PHE A 1 397 ? 35.517 10.580 8.447 1.00 24.24 394 PHE A CA 1
ATOM 2808 C C . PHE A 1 397 ? 36.392 11.257 9.473 1.00 18.11 394 PHE A C 1
ATOM 2809 O O . PHE A 1 397 ? 36.741 10.648 10.478 1.00 20.27 394 PHE A O 1
ATOM 2817 N N . GLN A 1 398 ? 36.707 12.528 9.237 1.00 20.29 395 GLN A N 1
ATOM 2818 C CA . GLN A 1 398 ? 37.376 13.306 10.267 1.00 25.96 395 GLN A CA 1
ATOM 2819 C C . GLN A 1 398 ? 37.073 14.794 10.153 1.00 25.31 395 GLN A C 1
ATOM 2820 O O . GLN A 1 398 ? 36.970 15.339 9.047 1.00 23.53 395 GLN A O 1
ATOM 2826 N N . ASP A 1 399 ? 36.859 15.406 11.316 1.00 28.50 396 ASP A N 1
ATOM 2827 C CA . ASP A 1 399 ? 36.617 16.846 11.412 1.00 29.67 396 ASP A CA 1
ATOM 2828 C C . ASP A 1 399 ? 37.450 17.380 12.593 1.00 31.55 396 ASP A C 1
ATOM 2829 O O . ASP A 1 399 ? 38.392 16.717 13.030 1.00 28.43 396 ASP A O 1
ATOM 2834 N N . SER A 1 400 ? 37.115 18.567 13.092 1.00 33.33 397 SER A N 1
ATOM 2835 C CA . SER A 1 400 ? 37.897 19.187 14.174 1.00 29.55 397 SER A CA 1
ATOM 2836 C C . SER A 1 400 ? 37.617 18.513 15.535 1.00 32.61 397 SER A C 1
ATOM 2837 O O . SER A 1 400 ? 38.320 18.759 16.520 1.00 39.44 397 SER A O 1
ATOM 2840 N N . GLN A 1 401 ? 36.591 17.668 15.587 1.00 33.94 398 GLN A N 1
ATOM 2841 C CA . GLN A 1 401 ? 36.127 17.048 16.826 1.00 31.14 398 GLN A CA 1
ATOM 2842 C C . GLN A 1 401 ? 36.330 15.540 16.876 1.00 34.50 398 GLN A C 1
ATOM 2843 O O . GLN A 1 401 ? 36.640 14.996 17.923 1.00 33.10 398 GLN A O 1
ATOM 2849 N N . ARG A 1 402 ? 36.108 14.872 15.747 1.00 25.52 399 ARG A N 1
ATOM 2850 C CA . ARG A 1 402 ? 35.986 13.418 15.712 1.00 29.13 399 ARG A CA 1
ATOM 2851 C C . ARG A 1 402 ? 36.812 12.864 14.585 1.00 27.33 399 ARG A C 1
ATOM 2852 O O . ARG A 1 402 ? 36.986 13.514 13.573 1.00 25.47 399 ARG A O 1
ATOM 2860 N N A CYS A 1 403 ? 37.322 11.659 14.800 0.50 28.80 400 CYS A N 1
ATOM 2861 N N B CYS A 1 403 ? 37.359 11.659 14.773 0.50 29.68 400 CYS A N 1
ATOM 2862 C CA A CYS A 1 403 ? 37.933 10.867 13.751 0.50 28.07 400 CYS A CA 1
ATOM 2863 C CA B CYS A 1 403 ? 37.969 10.869 13.681 0.50 30.40 400 CYS A CA 1
ATOM 2864 C C A CYS A 1 403 ? 37.323 9.469 13.895 0.50 25.91 400 CYS A C 1
ATOM 2865 C C B CYS A 1 403 ? 37.467 9.427 13.816 0.50 27.44 400 CYS A C 1
ATOM 2866 O O A CYS A 1 403 ? 37.399 8.874 14.985 0.50 26.91 400 CYS A O 1
ATOM 2867 O O B CYS A 1 403 ? 37.783 8.758 14.812 0.50 29.56 400 CYS A O 1
ATOM 2872 N N . TRP A 1 404 ? 36.689 8.957 12.841 1.00 23.88 401 TRP A N 1
ATOM 2873 C CA . TRP A 1 404 ? 35.997 7.664 12.983 1.00 19.96 401 TRP A CA 1
ATOM 2874 C C . TRP A 1 404 ? 35.701 6.858 11.707 1.00 20.30 401 TRP A C 1
ATOM 2875 O O . TRP A 1 404 ? 35.673 7.409 10.600 1.00 21.96 401 TRP A O 1
ATOM 2886 N N . ILE A 1 405 ? 35.535 5.540 11.884 1.00 24.01 402 ILE A N 1
ATOM 2887 C CA . ILE A 1 405 ? 34.978 4.685 10.818 1.00 18.33 402 ILE A CA 1
ATOM 2888 C C . ILE A 1 405 ? 33.652 4.175 11.321 1.00 17.32 402 ILE A C 1
ATOM 2889 O O . ILE A 1 405 ? 33.411 4.192 12.523 1.00 22.87 402 ILE A O 1
ATOM 2894 N N . GLN A 1 406 ? 32.767 3.743 10.417 1.00 15.96 403 GLN A N 1
ATOM 2895 C CA . GLN A 1 406 ? 31.454 3.295 10.855 1.00 16.46 403 GLN A CA 1
ATOM 2896 C C . GLN A 1 406 ? 30.977 2.159 9.957 1.00 18.74 403 GLN A C 1
ATOM 2897 O O . GLN A 1 406 ? 31.187 2.210 8.738 1.00 18.80 403 GLN A O 1
ATOM 2903 N N . ALA A 1 407 ? 30.294 1.189 10.555 1.00 20.18 404 ALA A N 1
ATOM 2904 C CA . ALA A 1 407 ? 29.671 0.101 9.771 1.00 22.57 404 ALA A CA 1
ATOM 2905 C C . ALA A 1 407 ? 28.446 -0.418 10.497 1.00 17.18 404 ALA A C 1
ATOM 2906 O O . ALA A 1 407 ? 28.344 -0.327 11.740 1.00 20.90 404 ALA A O 1
ATOM 2908 N N . GLY A 1 408 ? 27.509 -0.978 9.728 1.00 15.47 405 GLY A N 1
ATOM 2909 C CA . GLY A 1 408 ? 26.299 -1.489 10.324 1.00 13.55 405 GLY A CA 1
ATOM 2910 C C . GLY A 1 408 ? 25.882 -2.794 9.675 1.00 19.86 405 GLY A C 1
ATOM 2911 O O . GLY A 1 408 ? 26.585 -3.336 8.799 1.00 18.84 405 GLY A O 1
ATOM 2912 N N . ALA A 1 409 ? 24.738 -3.282 10.128 1.00 19.38 406 ALA A N 1
ATOM 2913 C CA . ALA A 1 409 ? 24.130 -4.494 9.613 1.00 20.99 406 ALA A CA 1
ATOM 2914 C C . ALA A 1 409 ? 22.616 -4.340 9.530 1.00 20.12 406 ALA A C 1
ATOM 2915 O O . ALA A 1 409 ? 22.016 -3.727 10.409 1.00 21.38 406 ALA A O 1
ATOM 2917 N N . GLY A 1 410 ? 22.013 -4.901 8.469 1.00 17.79 407 GLY A N 1
ATOM 2918 C CA . GLY A 1 410 ? 20.560 -4.908 8.308 1.00 22.13 407 GLY A CA 1
ATOM 2919 C C . GLY A 1 410 ? 19.969 -5.953 9.229 1.00 23.18 407 GLY A C 1
ATOM 2920 O O . GLY A 1 410 ? 20.320 -7.127 9.157 1.00 28.33 407 GLY A O 1
ATOM 2921 N N . ILE A 1 411 ? 19.098 -5.512 10.120 1.00 19.39 408 ILE A N 1
ATOM 2922 C CA . ILE A 1 411 ? 18.513 -6.363 11.160 1.00 19.90 408 ILE A CA 1
ATOM 2923 C C . ILE A 1 411 ? 17.089 -6.676 10.753 1.00 22.97 408 ILE A C 1
ATOM 2924 O O . ILE A 1 411 ? 16.334 -5.762 10.445 1.00 22.45 408 ILE A O 1
ATOM 2929 N N . ILE A 1 412 ? 16.736 -7.961 10.760 1.00 20.80 409 ILE A N 1
ATOM 2930 C CA . ILE A 1 412 ? 15.364 -8.443 10.536 1.00 21.02 409 ILE A CA 1
ATOM 2931 C C . ILE A 1 412 ? 14.951 -9.360 11.699 1.00 24.06 409 ILE A C 1
ATOM 2932 O O . ILE A 1 412 ? 15.747 -9.573 12.610 1.00 24.46 409 ILE A O 1
ATOM 2937 N N . ALA A 1 413 ? 13.715 -9.872 11.682 1.00 19.75 410 ALA A N 1
ATOM 2938 C CA . ALA A 1 413 ? 13.184 -10.615 12.799 1.00 22.69 410 ALA A CA 1
ATOM 2939 C C . ALA A 1 413 ? 14.088 -11.822 13.147 1.00 22.40 410 ALA A C 1
ATOM 2940 O O . ALA A 1 413 ? 14.271 -12.158 14.322 1.00 26.62 410 ALA A O 1
ATOM 2942 N N . GLN A 1 414 ? 14.707 -12.386 12.114 1.00 22.14 411 GLN A N 1
ATOM 2943 C CA . GLN A 1 414 ? 15.552 -13.585 12.206 1.00 26.84 411 GLN A CA 1
ATOM 2944 C C . GLN A 1 414 ? 17.039 -13.335 12.591 1.00 25.54 411 GLN A C 1
ATOM 2945 O O . GLN A 1 414 ? 17.803 -14.294 12.706 1.00 22.84 411 GLN A O 1
ATOM 2951 N N . SER A 1 415 ? 17.451 -12.074 12.779 1.00 20.40 412 SER A N 1
ATOM 2952 C CA . SER A 1 415 ? 18.839 -11.762 13.080 1.00 22.16 412 SER A CA 1
ATOM 2953 C C . SER A 1 415 ? 19.274 -12.268 14.481 1.00 21.03 412 SER A C 1
ATOM 2954 O O . SER A 1 415 ? 18.467 -12.363 15.403 1.00 21.54 412 SER A O 1
ATOM 2957 N N . THR A 1 416 ? 20.573 -12.542 14.604 1.00 24.82 413 THR A N 1
ATOM 2958 C CA . THR A 1 416 ? 21.205 -12.979 15.841 1.00 26.94 413 THR A CA 1
ATOM 2959 C C . THR A 1 416 ? 22.215 -11.891 16.170 1.00 28.23 413 THR A C 1
ATOM 2960 O O . THR A 1 416 ? 23.113 -11.635 15.367 1.00 23.11 413 THR A O 1
ATOM 2964 N N . PRO A 1 417 ? 22.080 -11.253 17.337 1.00 24.29 414 PRO A N 1
ATOM 2965 C CA . PRO A 1 417 ? 23.048 -10.214 17.708 1.00 24.79 414 PRO A CA 1
ATOM 2966 C C . PRO A 1 417 ? 24.534 -10.528 17.540 1.00 25.80 414 PRO A C 1
ATOM 2967 O O . PRO A 1 417 ? 25.301 -9.662 17.069 1.00 22.17 414 PRO A O 1
ATOM 2971 N N . GLU A 1 418 ? 24.951 -11.755 17.858 1.00 23.91 415 GLU A N 1
ATOM 2972 C CA . GLU A 1 418 ? 26.342 -12.101 17.669 1.00 24.54 415 GLU A CA 1
ATOM 2973 C C . GLU A 1 418 ? 26.785 -12.121 16.214 1.00 24.52 415 GLU A C 1
ATOM 2974 O O . GLU A 1 418 ? 27.887 -11.655 15.902 1.00 25.83 415 GLU A O 1
ATOM 2980 N N . ARG A 1 419 ? 25.949 -12.659 15.323 1.00 19.75 416 ARG A N 1
ATOM 2981 C CA . ARG A 1 419 ? 26.243 -12.632 13.919 1.00 21.41 416 ARG A CA 1
ATOM 2982 C C . ARG A 1 419 ? 26.365 -11.205 13.395 1.00 19.59 416 ARG A C 1
ATOM 2983 O O . ARG A 1 419 ? 27.248 -10.896 12.589 1.00 20.67 416 ARG A O 1
ATOM 2991 N N . GLU A 1 420 ? 25.458 -10.331 13.850 1.00 19.59 417 GLU A N 1
ATOM 2992 C CA . GLU A 1 420 ? 25.452 -8.971 13.314 1.00 18.29 417 GLU A CA 1
ATOM 2993 C C . GLU A 1 420 ? 26.698 -8.213 13.763 1.00 18.70 417 GLU A C 1
ATOM 2994 O O . GLU A 1 420 ? 27.304 -7.483 12.959 1.00 18.78 417 GLU A O 1
ATOM 3000 N N . LEU A 1 421 ? 27.139 -8.461 14.994 1.00 20.62 418 LEU A N 1
ATOM 3001 C CA . LEU A 1 421 ? 28.386 -7.868 15.488 1.00 23.08 418 LEU A CA 1
ATOM 3002 C C . LEU A 1 421 ? 29.538 -8.301 14.584 1.00 23.49 418 LEU A C 1
ATOM 3003 O O . LEU A 1 421 ? 30.296 -7.477 14.081 1.00 19.93 418 LEU A O 1
ATOM 3008 N N . THR A 1 422 ? 29.678 -9.608 14.399 1.00 22.16 419 THR A N 1
ATOM 3009 C CA . THR A 1 422 ? 30.694 -10.157 13.508 1.00 20.14 419 THR A CA 1
ATOM 3010 C C . THR A 1 422 ? 30.613 -9.533 12.114 1.00 19.22 419 THR A C 1
ATOM 3011 O O . THR A 1 422 ? 31.631 -9.141 11.575 1.00 21.66 419 THR A O 1
ATOM 3015 N N . GLU A 1 423 ? 29.406 -9.437 11.540 1.00 18.40 420 GLU A N 1
ATOM 3016 C CA . GLU A 1 423 ? 29.231 -8.805 10.242 1.00 20.00 420 GLU A CA 1
ATOM 3017 C C . GLU A 1 423 ? 29.773 -7.379 10.224 1.00 19.99 420 GLU A C 1
ATOM 3018 O O . GLU A 1 423 ? 30.395 -6.994 9.237 1.00 21.10 420 GLU A O 1
ATOM 3024 N N . THR A 1 424 ? 29.529 -6.590 11.281 1.00 19.10 421 THR A N 1
ATOM 3025 C CA . THR A 1 424 ? 30.071 -5.210 11.257 1.00 20.44 421 THR A CA 1
ATOM 3026 C C . THR A 1 424 ? 31.589 -5.245 11.191 1.00 23.25 421 THR A C 1
ATOM 3027 O O . THR A 1 424 ? 32.207 -4.453 10.486 1.00 20.88 421 THR A O 1
ATOM 3031 N N . ARG A 1 425 ? 32.191 -6.182 11.913 1.00 20.93 422 ARG A N 1
ATOM 3032 C CA . ARG A 1 425 ? 33.649 -6.307 11.895 1.00 21.40 422 ARG A CA 1
ATOM 3033 C C . ARG A 1 425 ? 34.188 -6.751 10.540 1.00 18.19 422 ARG A C 1
ATOM 3034 O O . ARG A 1 425 ? 35.199 -6.225 10.078 1.00 21.58 422 ARG A O 1
ATOM 3042 N N . GLU A 1 426 ? 33.492 -7.654 9.848 1.00 21.17 423 GLU A N 1
ATOM 3043 C CA . GLU A 1 426 ? 33.826 -7.989 8.457 1.00 18.21 423 GLU A CA 1
ATOM 3044 C C . GLU A 1 426 ? 33.782 -6.782 7.527 1.00 19.07 423 GLU A C 1
ATOM 3045 O O . GLU A 1 426 ? 34.680 -6.542 6.706 1.00 20.02 423 GLU A O 1
ATOM 3051 N N . LYS A 1 427 ? 32.734 -5.973 7.682 1.00 22.24 424 LYS A N 1
ATOM 3052 C CA . LYS A 1 427 ? 32.615 -4.777 6.882 1.00 18.30 424 LYS A CA 1
ATOM 3053 C C . LYS A 1 427 ? 33.729 -3.765 7.196 1.00 17.15 424 LYS A C 1
ATOM 3054 O O . LYS A 1 427 ? 34.270 -3.145 6.272 1.00 22.18 424 LYS A O 1
ATOM 3060 N N . LEU A 1 428 ? 34.003 -3.558 8.477 1.00 22.33 425 LEU A N 1
ATOM 3061 C CA . LEU A 1 428 ? 35.029 -2.580 8.923 1.00 20.62 425 LEU A CA 1
ATOM 3062 C C . LEU A 1 428 ? 36.426 -2.980 8.390 1.00 24.12 425 LEU A C 1
ATOM 3063 O O . LEU A 1 428 ? 37.278 -2.122 8.099 1.00 25.50 425 LEU A O 1
ATOM 3068 N N . ALA A 1 429 ? 36.659 -4.287 8.252 1.00 26.12 426 ALA A N 1
ATOM 3069 C CA . ALA A 1 429 ? 37.896 -4.802 7.664 1.00 21.96 426 ALA A CA 1
ATOM 3070 C C . ALA A 1 429 ? 38.149 -4.355 6.241 1.00 25.05 426 ALA A C 1
ATOM 3071 O O . ALA A 1 429 ? 39.246 -4.550 5.705 1.00 24.25 426 ALA A O 1
ATOM 3073 N N . SER A 1 430 ? 37.139 -3.764 5.593 1.00 23.74 427 SER A N 1
ATOM 3074 C CA . SER A 1 430 ? 37.306 -3.177 4.276 1.00 24.82 427 SER A CA 1
ATOM 3075 C C . SER A 1 430 ? 38.102 -1.848 4.302 1.00 25.13 427 SER A C 1
ATOM 3076 O O . SER A 1 430 ? 38.585 -1.407 3.279 1.00 29.24 427 SER A O 1
ATOM 3079 N N . ILE A 1 431 ? 38.197 -1.211 5.462 1.00 25.81 428 ILE A N 1
ATOM 3080 C CA . ILE A 1 431 ? 38.899 0.087 5.536 1.00 24.64 428 ILE A CA 1
ATOM 3081 C C . ILE A 1 431 ? 39.869 0.160 6.736 1.00 26.03 428 ILE A C 1
ATOM 3082 O O . ILE A 1 431 ? 40.955 0.720 6.614 1.00 24.89 428 ILE A O 1
ATOM 3087 N N . ALA A 1 432 ? 39.505 -0.430 7.874 1.00 23.45 429 ALA A N 1
ATOM 3088 C CA . ALA A 1 432 ? 40.321 -0.309 9.086 1.00 26.58 429 ALA A CA 1
ATOM 3089 C C . ALA A 1 432 ? 41.815 -0.684 8.893 1.00 31.04 429 ALA A C 1
ATOM 3090 O O . ALA A 1 432 ? 42.688 0.062 9.387 1.00 29.07 429 ALA A O 1
ATOM 3092 N N . PRO A 1 433 ? 42.128 -1.797 8.157 1.00 30.86 430 PRO A N 1
ATOM 3093 C CA . PRO A 1 433 ? 43.548 -2.190 7.993 1.00 32.30 430 PRO A CA 1
ATOM 3094 C C . PRO A 1 433 ? 44.404 -1.237 7.138 1.00 31.92 430 PRO A C 1
ATOM 3095 O O . PRO A 1 433 ? 45.641 -1.399 7.069 1.00 30.63 430 PRO A O 1
ATOM 3099 N N . TYR A 1 434 ? 43.752 -0.277 6.481 1.00 28.20 431 TYR A N 1
ATOM 3100 C CA . TYR A 1 434 ? 44.381 0.575 5.468 1.00 27.61 431 TYR A CA 1
ATOM 3101 C C . TYR A 1 434 ? 44.411 2.039 5.896 1.00 25.21 431 TYR A C 1
ATOM 3102 O O . TYR A 1 434 ? 44.748 2.899 5.104 1.00 30.68 431 TYR A O 1
ATOM 3111 N N . LEU A 1 435 ? 44.060 2.273 7.160 1.00 28.00 432 LEU A N 1
ATOM 3112 C CA . LEU A 1 435 ? 44.076 3.594 7.779 1.00 26.82 432 LEU A CA 1
ATOM 3113 C C . LEU A 1 435 ? 45.546 3.914 8.064 1.00 30.50 432 LEU A C 1
ATOM 3114 O O . LEU A 1 435 ? 46.243 3.162 8.761 1.00 30.32 432 LEU A O 1
ATOM 3119 N N . MET A 1 436 ? 46.009 4.998 7.465 1.00 32.73 433 MET A N 1
ATOM 3120 C CA . MET A 1 436 ? 47.424 5.356 7.479 1.00 37.62 433 MET A CA 1
ATOM 3121 C C . MET A 1 436 ? 47.571 6.650 8.257 1.00 41.20 433 MET A C 1
ATOM 3122 O O . MET A 1 436 ? 46.734 7.564 8.131 1.00 37.97 433 MET A O 1
ATOM 3127 N N . VAL A 1 437 ? 48.619 6.716 9.074 1.00 40.71 434 VAL A N 1
ATOM 3128 C CA . VAL A 1 437 ? 48.859 7.895 9.896 1.00 44.80 434 VAL A CA 1
ATOM 3129 C C . VAL A 1 437 ? 49.964 8.758 9.303 1.00 48.31 434 VAL A C 1
ATOM 3130 O O . VAL A 1 437 ? 50.007 9.973 9.550 1.00 51.66 434 VAL A O 1
ATOM 3133 N N . MET B 1 4 ? -9.747 -25.195 -47.529 1.00 60.07 1 MET B N 1
ATOM 3134 C CA . MET B 1 4 ? -10.830 -24.168 -47.628 1.00 62.35 1 MET B CA 1
ATOM 3135 C C . MET B 1 4 ? -11.923 -24.427 -46.591 1.00 59.85 1 MET B C 1
ATOM 3136 O O . MET B 1 4 ? -12.720 -25.359 -46.729 1.00 64.66 1 MET B O 1
ATOM 3138 N N . LYS B 1 5 ? -11.955 -23.610 -45.543 1.00 56.91 2 LYS B N 1
ATOM 3139 C CA . LYS B 1 5 ? -12.984 -23.758 -44.520 1.00 50.52 2 LYS B CA 1
ATOM 3140 C C . LYS B 1 5 ? -14.026 -22.663 -44.612 1.00 48.58 2 LYS B C 1
ATOM 3141 O O . LYS B 1 5 ? -13.687 -21.504 -44.867 1.00 47.21 2 LYS B O 1
ATOM 3147 N N . ILE B 1 6 ? -15.298 -23.037 -44.433 1.00 45.08 3 ILE B N 1
ATOM 3148 C CA . ILE B 1 6 ? -16.373 -22.027 -44.388 1.00 45.14 3 ILE B CA 1
ATOM 3149 C C . ILE B 1 6 ? -16.497 -21.507 -42.952 1.00 41.78 3 ILE B C 1
ATOM 3150 O O . ILE B 1 6 ? -16.207 -22.240 -42.004 1.00 39.19 3 ILE B O 1
ATOM 3155 N N . SER B 1 7 ? -16.863 -20.241 -42.793 1.00 35.20 4 SER B N 1
ATOM 3156 C CA . SER B 1 7 ? -17.022 -19.680 -41.456 1.00 29.87 4 SER B CA 1
ATOM 3157 C C . SER B 1 7 ? -18.357 -18.980 -41.253 1.00 32.12 4 SER B C 1
ATOM 3158 O O . SER B 1 7 ? -18.977 -18.476 -42.211 1.00 31.55 4 SER B O 1
ATOM 3161 N N . GLU B 1 8 ? -18.778 -18.933 -39.993 1.00 30.79 5 GLU B N 1
ATOM 3162 C CA . GLU B 1 8 ? -20.030 -18.332 -39.583 1.00 30.41 5 GLU B CA 1
ATOM 3163 C C . GLU B 1 8 ? -19.867 -17.658 -38.232 1.00 30.71 5 GLU B C 1
ATOM 3164 O O . GLU B 1 8 ? -19.251 -18.210 -37.312 1.00 27.70 5 GLU B O 1
ATOM 3170 N N . PHE B 1 9 ? -20.435 -16.463 -38.126 1.00 21.74 6 PHE B N 1
ATOM 3171 C CA . PHE B 1 9 ? -20.381 -15.669 -36.929 1.00 25.37 6 PHE B CA 1
ATOM 3172 C C . PHE B 1 9 ? -21.769 -15.583 -36.322 1.00 29.57 6 PHE B C 1
ATOM 3173 O O . PHE B 1 9 ? -22.714 -15.236 -37.013 1.00 31.21 6 PHE B O 1
ATOM 3181 N N . LEU B 1 10 ? -21.887 -15.917 -35.029 1.00 30.98 7 LEU B N 1
ATOM 3182 C CA . LEU B 1 10 ? -23.163 -15.892 -34.302 1.00 35.19 7 LEU B CA 1
ATOM 3183 C C . LEU B 1 10 ? -23.064 -15.005 -33.057 1.00 36.54 7 LEU B C 1
ATOM 3184 O O . LEU B 1 10 ? -22.179 -15.205 -32.234 1.00 36.74 7 LEU B O 1
ATOM 3189 N N . HIS B 1 11 ? -23.947 -14.022 -32.907 1.00 38.23 8 HIS B N 1
ATOM 3190 C CA . HIS B 1 11 ? -24.065 -13.337 -31.619 1.00 41.94 8 HIS B CA 1
ATOM 3191 C C . HIS B 1 11 ? -25.095 -14.076 -30.791 1.00 43.20 8 HIS B C 1
ATOM 3192 O O . HIS B 1 11 ? -26.272 -14.102 -31.130 1.00 45.43 8 HIS B O 1
ATOM 3199 N N . LEU B 1 12 ? -24.644 -14.695 -29.709 1.00 46.35 9 LEU B N 1
ATOM 3200 C CA . LEU B 1 12 ? -25.544 -15.344 -28.797 1.00 51.67 9 LEU B CA 1
ATOM 3201 C C . LEU B 1 12 ? -25.932 -14.256 -27.800 1.00 56.47 9 LEU B C 1
ATOM 3202 O O . LEU B 1 12 ? -25.069 -13.631 -27.160 1.00 60.40 9 LEU B O 1
ATOM 3207 N N . ALA B 1 13 ? -27.228 -13.994 -27.704 1.00 59.39 10 ALA B N 1
ATOM 3208 C CA . ALA B 1 13 ? -27.727 -13.005 -26.758 1.00 60.19 10 ALA B CA 1
ATOM 3209 C C . ALA B 1 13 ? -27.774 -13.684 -25.392 1.00 58.45 10 ALA B C 1
ATOM 3210 O O . ALA B 1 13 ? -28.849 -13.912 -24.834 1.00 59.43 10 ALA B O 1
ATOM 3212 N N . LEU B 1 14 ? -26.591 -14.028 -24.878 1.00 55.12 11 LEU B N 1
ATOM 3213 C CA . LEU B 1 14 ? -26.469 -14.814 -23.654 1.00 54.13 11 LEU B CA 1
ATOM 3214 C C . LEU B 1 14 ? -25.868 -13.982 -22.541 1.00 53.73 11 LEU B C 1
ATOM 3215 O O . LEU B 1 14 ? -24.926 -13.209 -22.788 1.00 52.93 11 LEU B O 1
ATOM 3220 N N . PRO B 1 15 ? -26.393 -14.158 -21.308 1.00 52.90 12 PRO B N 1
ATOM 3221 C CA . PRO B 1 15 ? -25.765 -13.549 -20.141 1.00 52.08 12 PRO B CA 1
ATOM 3222 C C . PRO B 1 15 ? -24.485 -14.311 -19.794 1.00 47.85 12 PRO B C 1
ATOM 3223 O O . PRO B 1 15 ? -24.412 -15.534 -20.000 1.00 47.77 12 PRO B O 1
ATOM 3227 N N . GLU B 1 16 ? -23.504 -13.577 -19.271 1.00 47.99 13 GLU B N 1
ATOM 3228 C CA . GLU B 1 16 ? -22.209 -14.104 -18.832 1.00 47.85 13 GLU B CA 1
ATOM 3229 C C . GLU B 1 16 ? -22.295 -15.435 -18.082 1.00 48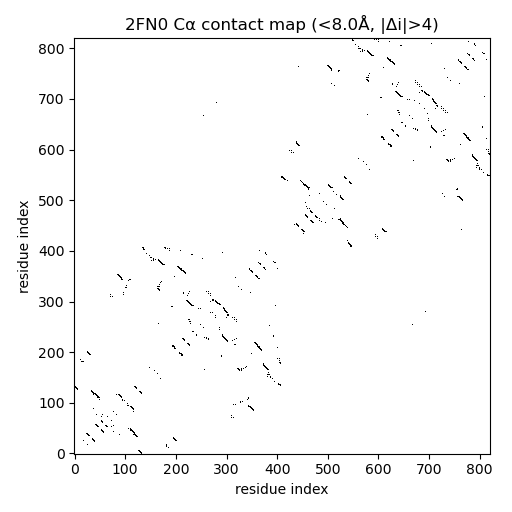.17 13 GLU B C 1
ATOM 3230 O O . GLU B 1 16 ? -21.567 -16.380 -18.402 1.00 47.74 13 GLU B O 1
ATOM 3236 N N . GLU B 1 17 ? -23.195 -15.501 -17.101 1.00 44.82 14 GLU B N 1
ATOM 3237 C CA . GLU B 1 17 ? -23.491 -16.720 -16.336 1.00 43.84 14 GLU B CA 1
ATOM 3238 C C . GLU B 1 17 ? -23.680 -17.964 -17.200 1.00 43.41 14 GLU B C 1
ATOM 3239 O O . GLU B 1 17 ? -23.408 -19.080 -16.737 1.00 41.20 14 GLU B O 1
ATOM 3241 N N . GLN B 1 18 ? -24.166 -17.781 -18.431 1.00 39.49 15 GLN B N 1
ATOM 3242 C CA . GLN B 1 18 ? -24.443 -18.916 -19.333 1.00 41.10 15 GLN B CA 1
ATOM 3243 C C . GLN B 1 18 ? -23.324 -19.245 -20.355 1.00 38.15 15 GLN B C 1
ATOM 3244 O O . GLN B 1 18 ? -23.452 -20.179 -21.160 1.00 35.10 15 GLN B O 1
ATOM 3250 N N . TRP B 1 19 ? -22.228 -18.500 -20.308 1.00 36.44 16 TRP B N 1
ATOM 3251 C CA . TRP B 1 19 ? -21.171 -18.672 -21.306 1.00 38.52 16 TRP B CA 1
ATOM 3252 C C . TRP B 1 19 ? -20.412 -19.992 -21.174 1.00 38.75 16 TRP B C 1
ATOM 3253 O O . TRP B 1 19 ? -20.259 -20.713 -22.155 1.00 36.29 16 TRP B O 1
ATOM 3264 N N . LEU B 1 20 ? -19.935 -20.305 -19.971 1.00 33.20 17 LEU B N 1
ATOM 3265 C CA . LEU B 1 20 ? -19.287 -21.585 -19.740 1.00 35.12 17 LEU B CA 1
ATOM 3266 C C . LEU B 1 20 ? -20.271 -22.753 -19.845 1.00 31.51 17 LEU B C 1
ATOM 3267 O O . LEU B 1 20 ? -19.934 -23.786 -20.424 1.00 31.56 17 LEU B O 1
ATOM 3272 N N . PRO B 1 21 ? -21.485 -22.621 -19.257 1.00 34.29 18 PRO B N 1
ATOM 3273 C CA . PRO B 1 21 ? -22.472 -23.683 -19.523 1.00 30.18 18 PRO B CA 1
ATOM 3274 C C . PRO B 1 21 ? -22.688 -23.994 -21.010 1.00 33.19 18 PRO B C 1
ATOM 3275 O O . PRO B 1 21 ? -22.868 -25.166 -21.376 1.00 34.20 18 PRO B O 1
ATOM 3279 N N . THR B 1 22 ? -22.630 -22.968 -21.856 1.00 32.77 19 THR B N 1
ATOM 3280 C CA . THR B 1 22 ? -22.800 -23.149 -23.304 1.00 33.28 19 THR B CA 1
ATOM 3281 C C . THR B 1 22 ? -21.573 -23.832 -23.925 1.00 30.79 19 THR B C 1
ATOM 3282 O O . THR B 1 22 ? -21.705 -24.703 -24.778 1.00 32.27 19 THR B O 1
ATOM 3286 N N . ILE B 1 23 ? -20.383 -23.438 -23.482 1.00 31.34 20 ILE B N 1
ATOM 3287 C CA . ILE B 1 23 ? -19.148 -24.073 -23.943 1.00 28.99 20 ILE B CA 1
ATOM 3288 C C . ILE B 1 23 ? -19.096 -25.553 -23.559 1.00 32.01 20 ILE B C 1
ATOM 3289 O O . ILE B 1 23 ? -18.746 -26.392 -24.394 1.00 29.82 20 ILE B O 1
ATOM 3294 N N . SER B 1 24 ? -19.416 -25.890 -22.303 1.00 26.91 21 SER B N 1
ATOM 3295 C CA . SER B 1 24 ? -19.376 -27.299 -21.918 1.00 31.50 21 SER B CA 1
ATOM 3296 C C . SER B 1 24 ? -20.435 -28.124 -22.627 1.00 31.55 21 SER B C 1
ATOM 3297 O O . SER B 1 24 ? -20.206 -29.293 -22.915 1.00 32.51 21 SER B O 1
ATOM 3300 N N . GLY B 1 25 ? -21.584 -27.501 -22.906 1.00 34.12 22 GLY B N 1
ATOM 3301 C CA . GLY B 1 25 ? -22.662 -28.136 -23.662 1.00 33.72 22 GLY B CA 1
ATOM 3302 C C . GLY B 1 25 ? -22.279 -28.470 -25.092 1.00 30.10 22 GLY B C 1
ATOM 3303 O O . GLY B 1 25 ? -22.630 -29.537 -25.585 1.00 33.56 22 GLY B O 1
ATOM 3304 N N . VAL B 1 26 ? -21.579 -27.550 -25.767 1.00 30.33 23 VAL B N 1
ATOM 3305 C CA . VAL B 1 26 ? -20.959 -27.857 -27.071 1.00 31.16 23 VAL B CA 1
ATOM 3306 C C . VAL B 1 26 ? -20.004 -29.040 -26.949 1.00 30.99 23 VAL B C 1
ATOM 3307 O O . VAL B 1 26 ? -20.090 -29.975 -27.731 1.00 34.77 23 VAL B O 1
ATOM 3311 N N . LEU B 1 27 ? -19.114 -29.015 -25.952 1.00 29.64 24 LEU B N 1
ATOM 3312 C CA . LEU B 1 27 ? -18.164 -30.104 -25.750 1.00 31.13 24 LEU B CA 1
ATOM 3313 C C . LEU B 1 27 ? -18.869 -31.456 -25.550 1.00 33.03 24 LEU B C 1
ATOM 3314 O O . LEU B 1 27 ? -18.431 -32.478 -26.073 1.00 32.07 24 LEU B O 1
ATOM 3319 N N . ARG B 1 28 ? -19.971 -31.454 -24.820 1.00 33.02 25 ARG B N 1
ATOM 3320 C CA . ARG B 1 28 ? -20.781 -32.661 -24.672 1.00 33.20 25 ARG B CA 1
ATOM 3321 C C . ARG B 1 28 ? -21.253 -33.179 -26.040 1.00 32.07 25 ARG B C 1
ATOM 3322 O O . ARG B 1 28 ? -21.214 -34.387 -26.302 1.00 35.20 25 ARG B O 1
ATOM 3330 N N . GLN B 1 29 ? -21.611 -32.265 -26.949 1.00 35.15 26 GLN B N 1
ATOM 3331 C CA . GLN B 1 29 ? -22.015 -32.691 -28.293 1.00 37.77 26 GLN B CA 1
ATOM 3332 C C . GLN B 1 29 ? -20.894 -33.332 -29.117 1.00 38.42 26 GLN B C 1
ATOM 3333 O O . GLN B 1 29 ? -21.171 -34.079 -30.050 1.00 37.42 26 GLN B O 1
ATOM 3339 N N . PHE B 1 30 ? -19.639 -33.016 -28.796 1.00 36.12 27 PHE B N 1
ATOM 3340 C CA . PHE B 1 30 ? -18.505 -33.620 -29.490 1.00 38.16 27 PHE B CA 1
ATOM 3341 C C . PHE B 1 30 ? -18.432 -35.109 -29.200 1.00 37.02 27 PHE B C 1
ATOM 3342 O O . PHE B 1 30 ? -17.674 -35.830 -29.847 1.00 36.18 27 PHE B O 1
ATOM 3350 N N . ALA B 1 31 ? -19.188 -35.558 -28.196 1.00 39.08 28 ALA B N 1
ATOM 3351 C CA . ALA B 1 31 ? -19.301 -36.984 -27.878 1.00 40.32 28 ALA B CA 1
ATOM 3352 C C . ALA B 1 31 ? -17.950 -37.635 -27.667 1.00 39.41 28 ALA B C 1
ATOM 3353 O O . ALA B 1 31 ? -17.233 -37.288 -26.736 1.00 42.93 28 ALA B O 1
ATOM 3354 N N . GLU B 1 32 ? -17.582 -38.538 -28.573 1.00 34.75 29 GLU B N 1
ATOM 3355 C CA . GLU B 1 32 ? -16.371 -39.335 -28.432 1.00 39.07 29 GLU B CA 1
ATOM 3356 C C . GLU B 1 32 ? -15.276 -38.902 -29.387 1.00 38.99 29 GLU B C 1
ATOM 3357 O O . GLU B 1 32 ? -14.204 -39.499 -29.391 1.00 41.09 29 GLU B O 1
ATOM 3359 N N . GLU B 1 33 ? -15.550 -37.877 -30.200 1.00 36.41 30 GLU B N 1
ATOM 3360 C CA . GLU B 1 33 ? -14.623 -37.426 -31.225 1.00 34.20 30 GLU B CA 1
ATOM 3361 C C . GLU B 1 33 ? -13.385 -36.787 -30.575 1.00 25.87 30 GLU B C 1
ATOM 3362 O O . GLU B 1 33 ? -13.457 -36.285 -29.452 1.00 26.16 30 GLU B O 1
ATOM 3368 N N . GLU B 1 34 ? -12.266 -36.841 -31.270 1.00 24.85 31 GLU B N 1
ATOM 3369 C CA . GLU B 1 34 ? -11.070 -36.101 -30.881 1.00 25.75 31 GLU B CA 1
ATOM 3370 C C . GLU B 1 34 ? -11.380 -34.624 -30.800 1.00 19.29 31 GLU B C 1
ATOM 3371 O O . GLU B 1 34 ? -12.041 -34.086 -31.674 1.00 21.71 31 GLU B O 1
ATOM 3377 N N . CYS B 1 35 ? -10.875 -33.954 -29.769 1.00 18.37 32 CYS B N 1
ATOM 3378 C CA . CYS B 1 35 ? -11.140 -32.522 -29.636 1.00 19.45 32 CYS B CA 1
ATOM 3379 C C . CYS B 1 35 ? -10.139 -31.866 -28.693 1.00 21.37 32 CYS B C 1
ATOM 3380 O O . CYS B 1 35 ? -9.382 -32.557 -27.996 1.00 18.27 32 CYS B O 1
ATOM 3383 N N . TYR B 1 36 ? -10.160 -30.536 -28.685 1.00 20.76 33 TYR B N 1
ATOM 3384 C CA . TYR B 1 36 ? -9.154 -29.692 -28.014 1.00 20.57 33 TYR B CA 1
ATOM 3385 C C . TYR B 1 36 ? -9.911 -28.477 -27.542 1.00 25.83 33 TYR B C 1
ATOM 3386 O O . TYR B 1 36 ? -10.722 -27.904 -28.295 1.00 24.81 33 TYR B O 1
ATOM 3395 N N . VAL B 1 37 ? -9.702 -28.136 -26.270 1.00 17.97 34 VAL B N 1
ATOM 3396 C CA . VAL B 1 37 ? -10.267 -26.949 -25.661 1.00 17.97 34 VAL B CA 1
ATOM 3397 C C . VAL B 1 37 ? -9.114 -26.180 -25.018 1.00 19.13 34 VAL B C 1
ATOM 3398 O O . VAL B 1 37 ? -8.257 -26.787 -24.347 1.00 17.35 34 VAL B O 1
ATOM 3402 N N . TYR B 1 38 ? -9.031 -24.866 -25.300 1.00 18.16 35 TYR B N 1
ATOM 3403 C CA . TYR B 1 38 ? -7.974 -24.026 -24.706 1.00 14.59 35 TYR B CA 1
ATOM 3404 C C . TYR B 1 38 ? -8.607 -22.696 -24.351 1.00 18.71 35 TYR B C 1
ATOM 3405 O O . TYR B 1 38 ? -9.230 -22.085 -25.207 1.00 18.92 35 TYR B O 1
ATOM 3414 N N . GLU B 1 39 ? -8.518 -22.309 -23.075 1.00 17.03 36 GLU B N 1
ATOM 3415 C CA . GLU B 1 39 ? -8.948 -21.002 -22.650 1.00 16.74 36 GLU B CA 1
ATOM 3416 C C . GLU B 1 39 ? -7.757 -20.034 -22.571 1.00 24.55 36 GLU B C 1
ATOM 3417 O O . GLU B 1 39 ? -6.802 -20.277 -21.817 1.00 16.57 36 GLU B O 1
ATOM 3423 N N . ARG B 1 40 ? -7.810 -18.928 -23.333 1.00 18.46 37 ARG B N 1
ATOM 3424 C CA . ARG B 1 40 ? -6.827 -17.866 -23.118 1.00 18.67 37 ARG B CA 1
ATOM 3425 C C . ARG B 1 40 ? -7.656 -16.611 -23.204 1.00 19.89 37 ARG B C 1
ATOM 3426 O O . ARG B 1 40 ? -7.935 -16.149 -24.293 1.00 19.83 37 ARG B O 1
ATOM 3434 N N . PRO B 1 41 ? -8.089 -16.103 -22.049 1.00 22.65 38 PRO B N 1
ATOM 3435 C CA . PRO B 1 41 ? -9.022 -14.983 -22.027 1.00 25.79 38 PRO B CA 1
ATOM 3436 C C . PRO B 1 41 ? -8.514 -13.867 -22.969 1.00 25.53 38 PRO B C 1
ATOM 3437 O O . PRO B 1 41 ? -7.330 -13.568 -22.996 1.00 26.72 38 PRO B O 1
ATOM 3439 N N . PRO B 1 42 ? -9.418 -13.236 -23.734 1.00 27.79 39 PRO B N 1
ATOM 3440 C CA . PRO B 1 42 ? -10.876 -13.355 -23.639 1.00 28.74 39 PRO B CA 1
ATOM 3441 C C . PRO B 1 42 ? -11.546 -14.481 -24.445 1.00 26.68 39 PRO B C 1
ATOM 3442 O O . PRO B 1 42 ? -12.749 -14.438 -24.567 1.00 25.77 39 PRO B O 1
ATOM 3446 N N . CYS B 1 43 ? -10.802 -15.495 -24.918 1.00 25.12 40 CYS B N 1
ATOM 3447 C CA . CYS B 1 43 ? -11.353 -16.507 -25.829 1.00 25.66 40 CYS B CA 1
ATOM 3448 C C . CYS B 1 43 ? -11.273 -17.941 -25.285 1.00 22.25 40 CYS B C 1
ATOM 3449 O O . CYS B 1 43 ? -10.417 -18.251 -24.489 1.00 20.70 40 CYS B O 1
ATOM 3452 N N . TRP B 1 44 ? -12.212 -18.766 -25.715 1.00 20.08 41 TRP B N 1
ATOM 3453 C CA . TRP B 1 44 ? -12.131 -20.203 -25.567 1.00 19.21 41 TRP B CA 1
ATOM 3454 C C . TRP B 1 44 ? -12.059 -20.714 -26.986 1.00 21.77 41 TRP B C 1
ATOM 3455 O O . TRP B 1 44 ? -12.895 -20.359 -27.804 1.00 21.52 41 TRP B O 1
ATOM 3466 N N . TYR B 1 45 ? -11.053 -21.528 -27.274 1.00 18.55 42 TYR B N 1
ATOM 3467 C CA . TYR B 1 45 ? -10.802 -22.084 -28.593 1.00 17.57 42 TYR B CA 1
ATOM 3468 C C . TYR B 1 45 ? -11.138 -23.553 -28.499 1.00 20.02 42 TYR B C 1
ATOM 3469 O O . TYR B 1 45 ? -10.575 -24.269 -27.653 1.00 19.81 42 TYR B O 1
ATOM 3478 N N . LEU B 1 46 ? -12.044 -24.003 -29.359 1.00 16.89 43 LEU B N 1
ATOM 3479 C CA . LEU B 1 46 ? -12.440 -25.410 -29.367 1.00 18.88 43 LEU B CA 1
ATOM 3480 C C . LEU B 1 46 ? -12.143 -25.980 -30.752 1.00 22.40 43 LEU B C 1
ATOM 3481 O O . LEU B 1 46 ? -12.620 -25.445 -31.756 1.00 22.48 43 LEU B O 1
ATOM 3486 N N . GLY B 1 47 ? -11.369 -27.065 -30.803 1.00 19.85 44 GLY B N 1
ATOM 3487 C CA . GLY B 1 47 ? -11.041 -27.776 -32.065 1.00 18.79 44 GLY B CA 1
ATOM 3488 C C . GLY B 1 47 ? -11.675 -29.156 -32.075 1.00 18.56 44 GLY B C 1
ATOM 3489 O O . GLY B 1 47 ? -11.782 -29.798 -31.022 1.00 22.60 44 GLY B O 1
ATOM 3490 N N . LYS B 1 48 ? -12.139 -29.590 -33.247 1.00 19.73 45 LYS B N 1
ATOM 3491 C CA . LYS B 1 48 ? -12.713 -30.920 -33.400 1.00 22.62 45 LYS B CA 1
ATOM 3492 C C . LYS B 1 48 ? -12.108 -31.700 -34.585 1.00 21.21 45 LYS B C 1
ATOM 3493 O O . LYS B 1 48 ? -11.891 -31.141 -35.656 1.00 23.13 45 LYS B O 1
ATOM 3499 N N . GLY B 1 49 ? -11.824 -32.990 -34.380 1.00 20.85 46 GLY B N 1
ATOM 3500 C CA . GLY B 1 49 ? -11.206 -33.814 -35.397 1.00 18.56 46 GLY B CA 1
ATOM 3501 C C . GLY B 1 49 ? -9.724 -33.518 -35.638 1.00 22.53 46 GLY B C 1
ATOM 3502 O O . GLY B 1 49 ? -9.083 -32.723 -34.922 1.00 24.47 46 GLY B O 1
ATOM 3503 N N . CYS B 1 50 ? -9.185 -34.144 -36.671 1.00 23.57 47 CYS B N 1
ATOM 3504 C CA . CYS B 1 50 ? -7.775 -34.039 -37.008 1.00 23.10 47 CYS B CA 1
ATOM 3505 C C . CYS B 1 50 ? -7.611 -33.830 -38.507 1.00 28.01 47 CYS B C 1
ATOM 3506 O O . CYS B 1 50 ? -7.958 -34.694 -39.313 1.00 25.68 47 CYS B O 1
ATOM 3509 N N . GLN B 1 51 ? -7.133 -32.656 -38.891 1.00 22.02 48 GLN B N 1
ATOM 3510 C CA . GLN B 1 51 ? -6.749 -32.444 -40.297 1.00 29.03 48 GLN B CA 1
ATOM 3511 C C . GLN B 1 51 ? -5.295 -32.850 -40.601 1.00 29.22 48 GLN B C 1
ATOM 3512 O O . GLN B 1 51 ? -4.977 -33.414 -41.660 1.00 25.13 48 GLN B O 1
ATOM 3518 N N . ALA B 1 52 ? -4.403 -32.530 -39.683 1.00 23.61 49 ALA B N 1
ATOM 3519 C CA . ALA B 1 52 ? -2.973 -32.860 -39.798 1.00 19.04 49 ALA B CA 1
ATOM 3520 C C . ALA B 1 52 ? -2.432 -33.009 -38.371 1.00 25.16 49 ALA B C 1
ATOM 3521 O O . ALA B 1 52 ? -2.817 -32.223 -37.490 1.00 20.89 49 ALA B O 1
ATOM 3523 N N . ARG B 1 53 ? -1.597 -34.028 -38.134 1.00 23.78 50 ARG B N 1
ATOM 3524 C CA . ARG B 1 53 ? -0.988 -34.267 -36.825 1.00 22.92 50 ARG B CA 1
ATOM 3525 C C . ARG B 1 53 ? 0.473 -34.650 -36.956 1.00 27.62 50 ARG B C 1
ATOM 3526 O O . ARG B 1 53 ? 0.831 -35.430 -37.862 1.00 24.80 50 ARG B O 1
ATOM 3534 N N . LEU B 1 54 ? 1.307 -34.118 -36.051 1.00 21.58 51 LEU B N 1
ATOM 3535 C CA . LEU B 1 54 ? 2.633 -34.665 -35.763 1.00 23.29 51 LEU B CA 1
ATOM 3536 C C . LEU B 1 54 ? 2.540 -35.469 -34.461 1.00 27.18 51 LEU B C 1
ATOM 3537 O O . LEU B 1 54 ? 2.006 -34.974 -33.437 1.00 24.82 51 LEU B O 1
ATOM 3542 N N . HIS B 1 55 ? 3.024 -36.717 -34.505 1.00 23.22 52 HIS B N 1
ATOM 3543 C CA . HIS B 1 55 ? 3.019 -37.642 -33.366 1.00 26.08 52 HIS B CA 1
ATOM 3544 C C . HIS B 1 55 ? 4.432 -38.162 -33.086 1.00 28.69 52 HIS B C 1
ATOM 3545 O O . HIS B 1 55 ? 5.070 -38.742 -33.975 1.00 26.90 52 HIS B O 1
ATOM 3552 N N . ILE B 1 56 ? 4.937 -37.877 -31.880 1.00 26.19 53 ILE B N 1
ATOM 3553 C CA . ILE B 1 56 ? 6.191 -38.455 -31.391 1.00 25.46 53 ILE B CA 1
ATOM 3554 C C . ILE B 1 56 ? 5.869 -39.566 -30.394 1.00 26.85 53 ILE B C 1
ATOM 3555 O O . ILE B 1 56 ? 5.183 -39.348 -29.393 1.00 23.92 53 ILE B O 1
ATOM 3560 N N . ASN B 1 57 ? 6.371 -40.783 -30.635 1.00 26.51 54 ASN B N 1
ATOM 3561 C CA . ASN B 1 57 ? 5.961 -41.870 -29.767 1.00 23.85 54 ASN B CA 1
ATOM 3562 C C . ASN B 1 57 ? 6.574 -41.773 -28.381 1.00 26.76 54 ASN B C 1
ATOM 3563 O O . ASN B 1 57 ? 7.442 -40.941 -28.154 1.00 29.00 54 ASN B O 1
ATOM 3568 N N . ALA B 1 58 ? 6.119 -42.623 -27.466 1.00 26.30 55 ALA B N 1
ATOM 3569 C CA . ALA B 1 58 ? 6.531 -42.550 -26.067 1.00 29.93 55 ALA B CA 1
ATOM 3570 C C . ALA B 1 58 ? 8.041 -42.633 -25.751 1.00 32.51 55 ALA B C 1
ATOM 3571 O O . ALA B 1 58 ? 8.511 -42.070 -24.737 1.00 28.91 55 ALA B O 1
ATOM 3573 N N . ASP B 1 59 ? 8.832 -43.270 -26.614 1.00 32.59 56 ASP B N 1
ATOM 3574 C CA . ASP B 1 59 ? 10.281 -43.313 -26.351 1.00 33.37 56 ASP B CA 1
ATOM 3575 C C . ASP B 1 59 ? 11.097 -42.473 -27.302 1.00 36.16 56 ASP B C 1
ATOM 3576 O O . ASP B 1 59 ? 12.326 -42.531 -27.294 1.00 38.03 56 ASP B O 1
ATOM 3581 N N . GLY B 1 60 ? 10.411 -41.673 -28.111 1.00 31.43 57 GLY B N 1
ATOM 3582 C CA . GLY B 1 60 ? 11.056 -40.744 -29.013 1.00 35.00 57 GLY B CA 1
ATOM 3583 C C . GLY B 1 60 ? 11.825 -41.383 -30.161 1.00 36.66 57 GLY B C 1
ATOM 3584 O O . GLY B 1 60 ? 12.684 -40.731 -30.757 1.00 41.11 57 GLY B O 1
ATOM 3585 N N . THR B 1 61 ? 11.506 -42.642 -30.476 1.00 39.11 58 THR B N 1
ATOM 3586 C CA . THR B 1 61 ? 12.140 -43.346 -31.615 1.00 36.05 58 THR B CA 1
ATOM 3587 C C . THR B 1 61 ? 11.405 -43.236 -32.943 1.00 40.45 58 THR B C 1
ATOM 3588 O O . THR B 1 61 ? 12.016 -43.472 -34.001 1.00 37.51 58 THR B O 1
ATOM 3592 N N . GLN B 1 62 ? 10.110 -42.909 -32.907 1.00 34.18 59 GLN B N 1
ATOM 3593 C CA . GLN B 1 62 ? 9.330 -42.715 -34.143 1.00 33.66 59 GLN B CA 1
ATOM 3594 C C . GLN B 1 62 ? 8.541 -41.389 -34.201 1.00 30.16 59 GLN B C 1
ATOM 3595 O O . GLN B 1 62 ? 7.738 -41.112 -33.314 1.00 29.32 59 GLN B O 1
ATOM 3601 N N . ALA B 1 63 ? 8.780 -40.614 -35.255 1.00 29.71 60 ALA B N 1
ATOM 3602 C CA . ALA B 1 63 ? 7.985 -39.427 -35.584 1.00 28.24 60 ALA B CA 1
ATOM 3603 C C . ALA B 1 63 ? 7.131 -39.738 -36.798 1.00 34.59 60 ALA B C 1
ATOM 3604 O O . ALA B 1 63 ? 7.665 -40.127 -37.846 1.00 32.61 60 ALA B O 1
ATOM 3606 N N . THR B 1 64 ? 5.818 -39.516 -36.659 1.00 31.17 61 THR B N 1
ATOM 3607 C CA . THR B 1 64 ? 4.838 -39.746 -37.714 1.00 32.31 61 THR B CA 1
ATOM 3608 C C . THR B 1 64 ? 4.100 -38.437 -37.999 1.00 34.66 61 THR B C 1
ATOM 3609 O O . THR B 1 64 ? 3.605 -37.781 -37.058 1.00 28.15 61 THR B O 1
ATOM 3613 N N . PHE B 1 65 ? 4.058 -38.054 -39.278 1.00 30.90 62 PHE B N 1
ATOM 3614 C CA . PHE B 1 65 ? 3.165 -37.004 -39.800 1.00 27.38 62 PHE B CA 1
ATOM 3615 C C . PHE B 1 65 ? 1.936 -37.646 -40.482 1.00 33.33 62 PHE B C 1
ATOM 3616 O O . PHE B 1 65 ? 2.069 -38.542 -41.343 1.00 27.65 62 PHE B O 1
ATOM 3624 N N . ILE B 1 66 ? 0.743 -37.201 -40.094 1.00 27.74 63 ILE B N 1
ATOM 3625 C CA . ILE B 1 66 ? -0.494 -37.743 -40.652 1.00 25.89 63 ILE B CA 1
ATOM 3626 C C . ILE B 1 66 ? -1.345 -36.638 -41.239 1.00 25.81 63 ILE B C 1
ATOM 3627 O O . ILE B 1 66 ? -1.623 -35.632 -40.585 1.00 22.13 63 ILE B O 1
ATOM 3632 N N . ASP B 1 67 ? -1.733 -36.780 -42.498 1.00 24.71 64 ASP B N 1
ATOM 3633 C CA . ASP B 1 67 ? -2.768 -35.890 -43.049 1.00 23.61 64 ASP B CA 1
ATOM 3634 C C . ASP B 1 67 ? -3.559 -36.677 -44.110 1.00 24.30 64 ASP B C 1
ATOM 3635 O O . ASP B 1 67 ? -3.499 -37.901 -44.106 1.00 20.61 64 ASP B O 1
ATOM 3640 N N . ASP B 1 68 ? -4.314 -35.997 -44.968 1.00 22.17 65 ASP B N 1
ATOM 3641 C CA . ASP B 1 68 ? -5.230 -36.746 -45.851 1.00 25.35 65 ASP B CA 1
ATOM 3642 C C . ASP B 1 68 ? -4.446 -37.448 -46.965 1.00 20.83 65 ASP B C 1
ATOM 3643 O O . ASP B 1 68 ? -5.044 -38.232 -47.710 1.00 23.31 65 ASP B O 1
ATOM 3648 N N . ALA B 1 69 ? -3.147 -37.182 -47.106 1.00 20.25 66 ALA B N 1
ATOM 3649 C CA . ALA B 1 69 ? -2.344 -37.971 -48.074 1.00 24.29 66 ALA B CA 1
ATOM 3650 C C . ALA B 1 69 ? -1.798 -39.284 -47.468 1.00 21.95 66 ALA B C 1
ATOM 3651 O O . ALA B 1 69 ? -1.195 -40.081 -48.177 1.00 24.71 66 ALA B O 1
ATOM 3653 N N . GLY B 1 70 ? -1.957 -39.462 -46.147 1.00 21.26 67 GLY B N 1
ATOM 3654 C CA . GLY B 1 70 ? -1.506 -40.658 -45.461 1.00 17.46 67 GLY B CA 1
ATOM 3655 C C . GLY B 1 70 ? -0.470 -40.402 -44.384 1.00 25.46 67 GLY B C 1
ATOM 3656 O O . GLY B 1 70 ? -0.192 -39.243 -44.013 1.00 26.54 67 GLY B O 1
ATOM 3657 N N . GLU B 1 71 ? 0.148 -41.480 -43.907 1.00 20.08 68 GLU B N 1
ATOM 3658 C CA . GLU B 1 71 ? 1.182 -41.354 -42.872 1.00 27.11 68 GLU B CA 1
ATOM 3659 C C . GLU B 1 71 ? 2.518 -41.262 -43.531 1.00 32.83 68 GLU B C 1
ATOM 3660 O O . GLU B 1 71 ? 2.776 -41.962 -44.516 1.00 35.53 68 GLU B O 1
ATOM 3666 N N . GLN B 1 72 ? 3.363 -40.404 -42.971 1.00 25.08 69 GLN B N 1
ATOM 3667 C CA . GLN B 1 72 ? 4.782 -40.305 -43.324 1.00 33.23 69 GLN B CA 1
ATOM 3668 C C . GLN B 1 72 ? 5.619 -40.495 -42.082 1.00 40.44 69 GLN B C 1
ATOM 3669 O O . GLN B 1 72 ? 5.316 -39.909 -41.035 1.00 39.27 69 GLN B O 1
ATOM 3675 N N . LYS B 1 73 ? 6.685 -41.281 -42.183 1.00 38.45 70 LYS B N 1
ATOM 3676 C CA . LYS B 1 73 ? 7.669 -41.330 -41.100 1.00 40.71 70 LYS B CA 1
ATOM 3677 C C . LYS B 1 73 ? 8.738 -40.265 -41.328 1.00 40.85 70 LYS B C 1
ATOM 3678 O O . LYS B 1 73 ? 9.267 -40.106 -42.432 1.00 38.12 70 LYS B O 1
ATOM 3684 N N . TRP B 1 74 ? 9.038 -39.504 -40.284 1.00 37.60 71 TRP B N 1
ATOM 3685 C CA . TRP B 1 74 ? 10.091 -38.490 -40.379 1.00 38.03 71 TRP B CA 1
ATOM 3686 C C . TRP B 1 74 ? 11.251 -38.905 -39.497 1.00 37.70 71 TRP B C 1
ATOM 3687 O O . TRP B 1 74 ? 11.073 -39.690 -38.564 1.00 38.08 71 TRP B O 1
ATOM 3698 N N . ALA B 1 75 ? 12.446 -38.393 -39.789 1.00 41.24 72 ALA B N 1
ATOM 3699 C CA . ALA B 1 75 ? 13.601 -38.698 -38.951 1.00 43.76 72 ALA B CA 1
ATOM 3700 C C . ALA B 1 75 ? 13.476 -37.990 -37.591 1.00 44.34 72 ALA B C 1
ATOM 3701 O O . ALA B 1 75 ? 12.967 -36.864 -37.500 1.00 42.80 72 ALA B O 1
ATOM 3703 N N . VAL B 1 76 ? 13.959 -38.661 -36.553 1.00 44.46 73 VAL B N 1
ATOM 3704 C CA . VAL B 1 76 ? 13.849 -38.199 -35.174 1.00 47.41 73 VAL B CA 1
ATOM 3705 C C . VAL B 1 76 ? 15.183 -37.705 -34.602 1.00 50.24 73 VAL B C 1
ATOM 3706 O O . VAL B 1 76 ? 15.428 -37.846 -33.402 1.00 56.80 73 VAL B O 1
ATOM 3710 N N . ASP B 1 77 ? 16.036 -37.134 -35.454 1.00 53.94 74 ASP B N 1
ATOM 3711 C CA . ASP B 1 77 ? 17.334 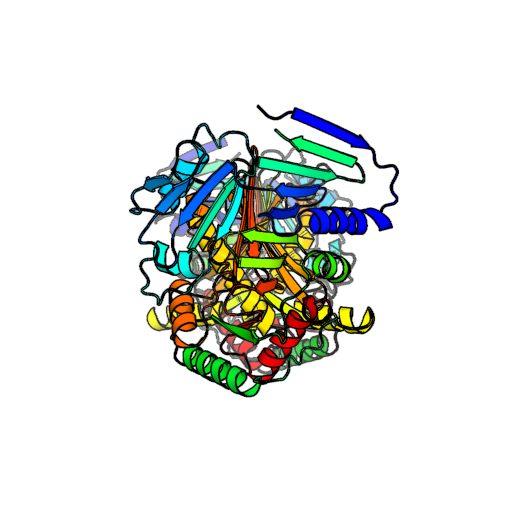-36.596 -35.021 1.00 56.53 74 ASP B CA 1
ATOM 3712 C C . ASP B 1 77 ? 17.130 -35.447 -34.040 1.00 56.93 74 ASP B C 1
ATOM 3713 O O . ASP B 1 77 ? 17.955 -35.212 -33.150 1.00 60.65 74 ASP B O 1
ATOM 3718 N N . SER B 1 78 ? 16.026 -34.730 -34.214 1.00 52.54 75 SER B N 1
ATOM 3719 C CA . SER B 1 78 ? 15.593 -33.766 -33.232 1.00 49.20 75 SER B CA 1
ATOM 3720 C C . SER B 1 78 ? 14.081 -33.685 -33.293 1.00 43.72 75 SER B C 1
ATOM 3721 O O . SER B 1 78 ? 13.530 -33.408 -34.352 1.00 40.79 75 SER B O 1
ATOM 3724 N N . ILE B 1 79 ? 13.420 -33.943 -32.168 1.00 38.50 76 ILE B N 1
ATOM 3725 C CA . ILE B 1 79 ? 11.971 -33.672 -32.068 1.00 39.53 76 ILE B CA 1
ATOM 3726 C C . ILE B 1 79 ? 11.639 -32.204 -32.384 1.00 39.80 76 ILE B C 1
ATOM 3727 O O . ILE B 1 79 ? 10.629 -31.931 -33.031 1.00 33.73 76 ILE B O 1
ATOM 3732 N N . ALA B 1 80 ? 12.483 -31.264 -31.936 1.00 37.07 77 ALA B N 1
ATOM 3733 C CA . ALA B 1 80 ? 12.252 -29.854 -32.248 1.00 37.02 77 ALA B CA 1
ATOM 3734 C C . ALA B 1 80 ? 12.279 -29.571 -33.752 1.00 34.75 77 ALA B C 1
ATOM 3735 O O . ALA B 1 80 ? 11.521 -28.741 -34.251 1.00 35.59 77 ALA B O 1
ATOM 3737 N N . ASP B 1 81 ? 13.130 -30.282 -34.494 1.00 37.49 78 ASP B N 1
ATOM 3738 C CA . ASP B 1 81 ? 13.175 -30.118 -35.956 1.00 39.39 78 ASP B CA 1
ATOM 3739 C C . ASP B 1 81 ? 11.920 -30.667 -36.637 1.00 33.91 78 ASP B C 1
ATOM 3740 O O . ASP B 1 81 ? 11.444 -30.094 -37.611 1.00 30.86 78 ASP B O 1
ATOM 3745 N N . CYS B 1 82 ? 11.416 -31.788 -36.127 1.00 31.10 79 CYS B N 1
ATOM 3746 C CA . CYS B 1 82 ? 10.114 -32.335 -36.561 1.00 29.17 79 CYS B CA 1
ATOM 3747 C C . CYS B 1 82 ? 9.013 -31.301 -36.327 1.00 27.41 79 CYS B C 1
ATOM 3748 O O . CYS B 1 82 ? 8.188 -31.030 -37.198 1.00 25.23 79 CYS B O 1
ATOM 3751 N N . ALA B 1 83 ? 8.990 -30.728 -35.123 1.00 26.91 80 ALA B N 1
ATOM 3752 C CA . ALA B 1 83 ? 8.040 -29.659 -34.825 1.00 23.37 80 ALA B CA 1
ATOM 3753 C C . ALA B 1 83 ? 8.141 -28.499 -35.781 1.00 26.31 80 ALA B C 1
ATOM 3754 O O . ALA B 1 83 ? 7.140 -28.026 -36.303 1.00 22.59 80 ALA B O 1
ATOM 3756 N N . ARG B 1 84 ? 9.359 -28.009 -36.013 1.00 30.63 81 ARG B N 1
ATOM 3757 C CA . ARG B 1 84 ? 9.561 -26.945 -36.995 1.00 32.15 81 ARG B CA 1
ATOM 3758 C C . ARG B 1 84 ? 9.073 -27.363 -38.397 1.00 30.99 81 ARG B C 1
ATOM 3759 O O . ARG B 1 84 ? 8.492 -26.539 -39.121 1.00 29.79 81 ARG B O 1
ATOM 3767 N N . ARG B 1 85 ? 9.309 -28.624 -38.774 1.00 29.93 82 ARG B N 1
ATOM 3768 C CA . ARG B 1 85 ? 8.859 -29.101 -40.086 1.00 31.33 82 ARG B CA 1
ATOM 3769 C C . ARG B 1 85 ? 7.326 -29.106 -40.152 1.00 31.37 82 ARG B C 1
ATOM 3770 O O . ARG B 1 85 ? 6.738 -28.612 -41.116 1.00 32.32 82 ARG B O 1
ATOM 3778 N N . PHE B 1 86 ? 6.681 -29.616 -39.098 1.00 32.30 83 PHE B N 1
ATOM 3779 C CA . PHE B 1 86 ? 5.213 -29.540 -38.992 1.00 25.75 83 PHE B CA 1
ATOM 3780 C C . PHE B 1 86 ? 4.683 -28.140 -39.163 1.00 27.90 83 PHE B C 1
ATOM 3781 O O . PHE B 1 86 ? 3.763 -27.915 -39.951 1.00 24.49 83 PHE B O 1
ATOM 3789 N N . MET B 1 87 ? 5.247 -27.177 -38.428 1.00 25.89 84 MET B N 1
ATOM 3790 C CA . MET B 1 87 ? 4.705 -25.838 -38.428 1.00 26.43 84 MET B CA 1
ATOM 3791 C C . MET B 1 87 ? 4.854 -25.130 -39.790 1.00 32.00 84 MET B C 1
ATOM 3792 O O . MET B 1 87 ? 4.092 -24.209 -40.108 1.00 26.11 84 MET B O 1
ATOM 3797 N N . ALA B 1 88 ? 5.846 -25.579 -40.561 1.00 34.28 85 ALA B N 1
ATOM 3798 C CA . ALA B 1 88 ? 6.164 -25.022 -41.884 1.00 37.74 85 ALA B CA 1
ATOM 3799 C C . ALA B 1 88 ? 5.286 -25.591 -43.000 1.00 39.73 85 ALA B C 1
ATOM 3800 O O . ALA B 1 88 ? 5.098 -24.946 -44.037 1.00 35.93 85 ALA B O 1
ATOM 3802 N N . HIS B 1 89 ? 4.739 -26.784 -42.775 1.00 38.95 86 HIS B N 1
ATOM 3803 C CA . HIS B 1 89 ? 3.947 -27.515 -43.770 1.00 34.55 86 HIS B CA 1
ATOM 3804 C C . HIS B 1 89 ? 2.781 -26.698 -44.330 1.00 35.99 86 HIS B C 1
ATOM 3805 O O . HIS B 1 89 ? 2.170 -25.909 -43.603 1.00 31.17 86 HIS B O 1
ATOM 3812 N N . PRO B 1 90 ? 2.489 -26.841 -45.655 1.00 36.99 87 PRO B N 1
ATOM 3813 C CA . PRO B 1 90 ? 1.327 -26.197 -46.297 1.00 39.40 87 PRO B CA 1
ATOM 3814 C C . PRO B 1 90 ? -0.037 -26.515 -45.653 1.00 34.89 87 PRO B C 1
ATOM 3815 O O . PRO B 1 90 ? -0.932 -25.693 -45.695 1.00 40.72 87 PRO B O 1
ATOM 3819 N N . GLN B 1 91 ? -0.181 -27.690 -45.047 1.00 45.96 88 GLN B N 1
ATOM 3820 C CA . GLN B 1 91 ? -1.397 -28.044 -44.297 1.00 44.41 88 GLN B CA 1
ATOM 3821 C C . GLN B 1 91 ? -1.585 -27.174 -43.039 1.00 43.84 88 GLN B C 1
ATOM 3822 O O . GLN B 1 91 ? -2.702 -27.017 -42.528 1.00 40.86 88 GLN B O 1
ATOM 3828 N N . VAL B 1 92 ? -0.491 -26.594 -42.558 1.00 35.61 89 VAL B N 1
ATOM 3829 C CA . VAL B 1 92 ? -0.442 -26.093 -41.188 1.00 34.70 89 VAL B CA 1
ATOM 3830 C C . VAL B 1 92 ? -0.292 -24.583 -41.125 1.00 37.41 89 VAL B C 1
ATOM 3831 O O . VAL B 1 92 ? -0.918 -23.949 -40.290 1.00 34.59 89 VAL B O 1
ATOM 3835 N N . LYS B 1 93 ? 0.509 -23.999 -42.022 1.00 38.74 90 LYS B N 1
ATOM 3836 C CA . LYS B 1 93 ? 0.730 -22.546 -42.018 1.00 37.36 90 LYS B CA 1
ATOM 3837 C C . LYS B 1 93 ? -0.567 -21.758 -41.982 1.00 37.45 90 LYS B C 1
ATOM 3838 O O . LYS B 1 93 ? -1.503 -22.039 -42.741 1.00 42.04 90 LYS B O 1
ATOM 3840 N N . GLY B 1 94 ? -0.644 -20.800 -41.063 1.00 33.83 91 GLY B N 1
ATOM 3841 C CA . GLY B 1 94 ? -1.845 -19.964 -40.892 1.00 36.26 91 GLY B CA 1
ATOM 3842 C C . GLY B 1 94 ? -3.030 -20.597 -40.169 1.00 35.83 91 GLY B C 1
ATOM 3843 O O . GLY B 1 94 ? -4.149 -20.095 -40.229 1.00 38.67 91 GLY B O 1
ATOM 3844 N N . ARG B 1 95 ? -2.790 -21.705 -39.481 1.00 31.17 92 ARG B N 1
ATOM 3845 C CA . ARG B 1 95 ? -3.850 -22.391 -38.728 1.00 29.11 92 ARG B CA 1
ATOM 3846 C C . ARG B 1 95 ? -3.392 -22.466 -37.270 1.00 23.74 92 ARG B C 1
ATOM 3847 O O . ARG B 1 95 ? -2.194 -22.562 -37.027 1.00 26.05 92 ARG B O 1
ATOM 3855 N N . ARG B 1 96 ? -4.331 -22.432 -36.319 1.00 26.39 93 ARG B N 1
ATOM 3856 C CA . ARG B 1 96 ? -4.025 -22.731 -34.920 1.00 21.49 93 ARG B CA 1
ATOM 3857 C C . ARG B 1 96 ? -3.631 -24.186 -34.796 1.00 21.75 93 ARG B C 1
ATOM 3858 O O . ARG B 1 96 ? -4.294 -25.058 -35.365 1.00 21.42 93 ARG B O 1
ATOM 3866 N N . VAL B 1 97 ? -2.584 -24.442 -34.000 1.00 22.14 94 VAL B N 1
ATOM 3867 C CA . VAL B 1 97 ? -2.094 -25.787 -33.740 1.00 18.94 94 VAL B CA 1
ATOM 3868 C C . VAL B 1 97 ? -2.276 -26.031 -32.247 1.00 21.37 94 VAL B C 1
ATOM 3869 O O . VAL B 1 97 ? -1.946 -25.181 -31.429 1.00 18.58 94 VAL B O 1
ATOM 3873 N N . TYR B 1 98 ? -2.858 -27.171 -31.905 1.00 20.08 95 TYR B N 1
ATOM 3874 C CA . TYR B 1 98 ? -3.084 -27.543 -30.503 1.00 20.21 95 TYR B CA 1
ATOM 3875 C C . TYR B 1 98 ? -2.097 -28.688 -30.190 1.00 22.44 95 TYR B C 1
ATOM 3876 O O . TYR B 1 98 ? -2.002 -29.679 -30.940 1.00 17.83 95 TYR B O 1
ATOM 3885 N N . GLY B 1 99 ? -1.344 -28.523 -29.112 1.00 17.23 96 GLY B N 1
ATOM 3886 C CA . GLY B 1 99 ? -0.258 -29.422 -28.775 1.00 18.41 96 GLY B CA 1
ATOM 3887 C C . GLY B 1 99 ? -0.213 -29.897 -27.313 1.00 19.77 96 GLY B C 1
ATOM 3888 O O . GLY B 1 99 ? -0.755 -29.265 -26.411 1.00 16.75 96 GLY B O 1
ATOM 3889 N N . GLN B 1 100 ? 0.451 -31.030 -27.088 1.00 16.09 97 GLN B N 1
ATOM 3890 C CA . GLN B 1 100 ? 0.718 -31.524 -25.744 1.00 20.71 97 GLN B CA 1
ATOM 3891 C C . GLN B 1 100 ? 2.107 -32.047 -25.757 1.00 20.03 97 GLN B C 1
ATOM 3892 O O . GLN B 1 100 ? 2.527 -32.655 -26.747 1.00 23.32 97 GLN B O 1
ATOM 3898 N N . VAL B 1 101 ? 2.850 -31.784 -24.675 1.00 17.43 98 VAL B N 1
ATOM 3899 C CA . VAL B 1 101 ? 4.212 -32.243 -24.569 1.00 17.97 98 VAL B CA 1
ATOM 3900 C C . VAL B 1 101 ? 4.341 -32.971 -23.250 1.00 21.53 98 VAL B C 1
ATOM 3901 O O . VAL B 1 101 ? 4.072 -32.380 -22.166 1.00 16.90 98 VAL B O 1
ATOM 3905 N N . GLY B 1 102 ? 4.731 -34.242 -23.344 1.00 19.69 99 GLY B N 1
ATOM 3906 C CA . GLY B 1 102 ? 4.868 -35.095 -22.151 1.00 21.05 99 GLY B CA 1
ATOM 3907 C C . GLY B 1 102 ? 6.125 -34.790 -21.348 1.00 17.52 99 GLY B C 1
ATOM 3908 O O . GLY B 1 102 ? 7.155 -34.328 -21.913 1.00 19.11 99 GLY B O 1
ATOM 3909 N N . PHE B 1 103 ? 6.067 -35.101 -20.052 1.00 21.68 100 PHE B N 1
ATOM 3910 C CA . PHE B 1 103 ? 7.193 -34.959 -19.132 1.00 22.56 100 PHE B CA 1
ATOM 3911 C C . PHE B 1 103 ? 8.493 -35.491 -19.730 1.00 25.97 100 PHE B C 1
ATOM 3912 O O . PHE B 1 103 ? 9.514 -34.827 -19.637 1.00 24.29 100 PHE B O 1
ATOM 3920 N N . ASN B 1 104 ? 8.457 -36.674 -20.370 1.00 24.30 101 ASN B N 1
ATOM 3921 C CA . ASN B 1 104 ? 9.696 -37.309 -20.878 1.00 26.92 101 ASN B CA 1
ATOM 3922 C C . ASN B 1 104 ? 10.358 -36.691 -22.104 1.00 25.05 101 ASN B C 1
ATOM 3923 O O . ASN B 1 104 ? 11.504 -37.038 -22.463 1.00 25.36 101 ASN B O 1
ATOM 3928 N N . PHE B 1 105 ? 9.662 -35.746 -22.727 1.00 25.43 102 PHE B N 1
ATOM 3929 C CA . PHE B 1 105 ? 10.272 -34.929 -23.760 1.00 28.14 102 PHE B CA 1
ATOM 3930 C C . PHE B 1 105 ? 11.576 -34.338 -23.209 1.00 26.62 102 PHE B C 1
ATOM 3931 O O . PHE B 1 105 ? 12.543 -34.219 -23.943 1.00 26.60 102 PHE B O 1
ATOM 3939 N N . ALA B 1 106 ? 11.572 -33.888 -21.957 1.00 25.59 103 ALA B N 1
ATOM 3940 C CA . ALA B 1 106 ? 12.777 -33.329 -21.349 1.00 25.47 103 ALA B CA 1
ATOM 3941 C C . ALA B 1 106 ? 13.953 -34.333 -21.374 1.00 23.82 103 ALA B C 1
ATOM 3942 O O . ALA B 1 106 ? 15.001 -34.042 -21.959 1.00 27.07 103 ALA B O 1
ATOM 3944 N N . ALA B 1 107 ? 13.773 -35.487 -20.740 1.00 28.65 104 ALA B N 1
ATOM 3945 C CA . ALA B 1 107 ? 14.848 -36.496 -20.753 1.00 29.18 104 ALA B CA 1
ATOM 3946 C C . ALA B 1 107 ? 15.340 -36.754 -22.191 1.00 29.37 104 ALA B C 1
ATOM 3947 O O . ALA B 1 107 ? 16.548 -36.762 -22.437 1.00 38.39 104 ALA B O 1
ATOM 3949 N N . HIS B 1 108 ? 14.420 -36.922 -23.143 1.00 33.05 105 HIS B N 1
ATOM 3950 C CA . HIS B 1 108 ? 14.783 -37.176 -24.551 1.00 29.98 105 HIS B CA 1
ATOM 3951 C C . HIS B 1 108 ? 15.610 -36.074 -25.199 1.00 34.91 105 HIS B C 1
ATOM 3952 O O . HIS B 1 108 ? 16.640 -36.348 -25.855 1.00 29.98 105 HIS B O 1
ATOM 3959 N N . ALA B 1 109 ? 15.176 -34.823 -25.013 1.00 31.13 106 ALA B N 1
ATOM 3960 C CA . ALA B 1 109 ? 15.918 -33.657 -25.524 1.00 36.73 106 ALA B CA 1
ATOM 3961 C C . ALA B 1 109 ? 17.311 -33.508 -24.900 1.00 34.29 106 ALA B C 1
ATOM 3962 O O . ALA B 1 109 ? 18.217 -32.979 -25.534 1.00 40.79 106 ALA B O 1
ATOM 3964 N N . ARG B 1 110 ? 17.474 -33.999 -23.676 1.00 35.71 107 ARG B N 1
ATOM 3965 C CA . ARG B 1 110 ? 18.672 -33.724 -22.863 1.00 32.11 107 ARG B CA 1
ATOM 3966 C C . ARG B 1 110 ? 19.613 -34.919 -22.785 1.00 38.47 107 ARG B C 1
ATOM 3967 O O . ARG B 1 110 ? 20.662 -34.853 -22.124 1.00 37.50 107 ARG B O 1
ATOM 3975 N N . GLY B 1 111 ? 19.227 -36.006 -23.446 1.00 40.12 108 GLY B N 1
ATOM 3976 C CA . GLY B 1 111 ? 20.035 -37.215 -23.467 1.00 39.70 108 GLY B CA 1
ATOM 3977 C C . GLY B 1 111 ? 20.111 -37.859 -22.102 1.00 41.90 108 GLY B C 1
ATOM 3978 O O . GLY B 1 111 ? 21.142 -38.422 -21.731 1.00 42.19 108 GLY B O 1
ATOM 3979 N N . ILE B 1 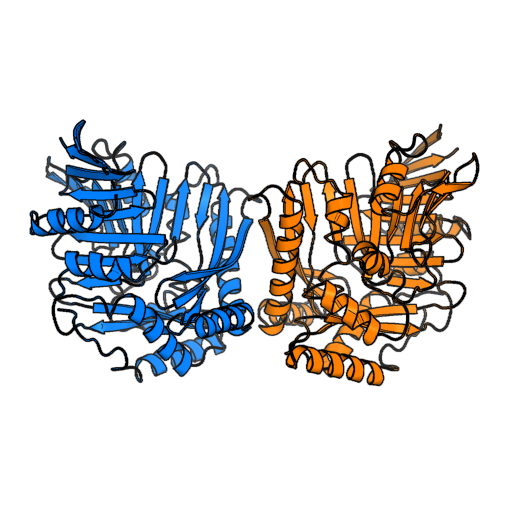112 ? 19.024 -37.784 -21.346 1.00 33.69 109 ILE B N 1
ATOM 3980 C CA . ILE B 1 112 ? 18.982 -38.414 -20.049 1.00 37.40 109 ILE B CA 1
ATOM 3981 C C . ILE B 1 112 ? 18.195 -39.682 -20.295 1.00 40.65 109 ILE B C 1
ATOM 3982 O O . ILE B 1 112 ? 17.117 -39.623 -20.894 1.00 39.25 109 ILE B O 1
ATOM 3987 N N . ALA B 1 113 ? 18.743 -40.824 -19.870 1.00 41.00 110 ALA B N 1
ATOM 3988 C CA . ALA B 1 113 ? 18.057 -42.101 -20.033 1.00 39.56 110 ALA B CA 1
ATOM 3989 C C . ALA B 1 113 ? 16.776 -42.052 -19.222 1.00 39.66 110 ALA B C 1
ATOM 3990 O O . ALA B 1 113 ? 16.719 -41.412 -18.171 1.00 35.77 110 ALA B O 1
ATOM 3992 N N . PHE B 1 114 ? 15.734 -42.690 -19.739 1.00 38.62 111 PHE B N 1
ATOM 3993 C CA . PHE B 1 114 ? 14.429 -42.704 -19.082 1.00 39.03 111 PHE B CA 1
ATOM 3994 C C . PHE B 1 114 ? 13.681 -43.967 -19.472 1.00 40.17 111 PHE B C 1
ATOM 3995 O O . PHE B 1 114 ? 13.879 -44.483 -20.569 1.00 42.31 111 PHE B O 1
ATOM 4003 N N . ASN B 1 115 ? 12.816 -44.429 -18.575 1.00 41.27 112 ASN B N 1
ATOM 4004 C CA . ASN B 1 115 ? 11.856 -45.490 -18.884 1.00 45.96 112 ASN B CA 1
ATOM 4005 C C . ASN B 1 115 ? 10.572 -44.910 -19.486 1.00 42.36 112 ASN B C 1
ATOM 4006 O O . ASN B 1 115 ? 9.838 -44.188 -18.811 1.00 38.36 112 ASN B O 1
ATOM 4011 N N . ALA B 1 116 ? 10.308 -45.245 -20.748 1.00 38.28 113 ALA B N 1
ATOM 4012 C CA . ALA B 1 116 ? 9.141 -44.735 -21.445 1.00 38.30 113 ALA B CA 1
ATOM 4013 C C . ALA B 1 116 ? 7.862 -45.024 -20.669 1.00 36.59 113 ALA B C 1
ATOM 4014 O O . ALA B 1 116 ? 7.726 -46.061 -19.994 1.00 38.88 113 ALA B O 1
ATOM 4016 N N . GLY B 1 117 ? 6.928 -44.084 -20.744 1.00 28.73 114 GLY B N 1
ATOM 4017 C CA . GLY B 1 117 ? 5.569 -44.311 -20.273 1.00 27.47 114 GLY B CA 1
ATOM 4018 C C . GLY B 1 117 ? 4.763 -44.717 -21.488 1.00 25.60 114 GLY B C 1
ATOM 4019 O O . GLY B 1 117 ? 5.343 -45.146 -22.498 1.00 29.61 114 GLY B O 1
ATOM 4020 N N . GLU B 1 118 ? 3.449 -44.518 -21.414 1.00 27.03 115 GLU B N 1
ATOM 4021 C CA . GLU B 1 118 ? 2.489 -44.928 -22.463 1.00 27.14 115 GLU B CA 1
ATOM 4022 C C . GLU B 1 118 ? 2.059 -43.800 -23.386 1.00 30.24 115 GLU B C 1
ATOM 4023 O O . GLU B 1 118 ? 1.704 -44.052 -24.528 1.00 28.30 115 GLU B O 1
ATOM 4029 N N . TRP B 1 119 ? 2.083 -42.564 -22.878 1.00 27.19 116 TRP B N 1
ATOM 4030 C CA . TRP B 1 119 ? 1.638 -41.394 -23.646 1.00 26.39 116 TRP B CA 1
ATOM 4031 C C . TRP B 1 119 ? 2.694 -40.882 -24.622 1.00 29.37 116 TRP B C 1
ATOM 4032 O O . TRP B 1 119 ? 3.896 -41.052 -24.390 1.00 28.35 116 TRP B O 1
ATOM 4043 N N . PRO B 1 120 ? 2.249 -40.249 -25.736 1.00 25.06 117 PRO B N 1
ATOM 4044 C CA . PRO B 1 120 ? 3.239 -39.699 -26.687 1.00 24.83 117 PRO B CA 1
ATOM 4045 C C . PRO B 1 120 ? 4.125 -38.641 -26.032 1.00 22.90 117 PRO B C 1
ATOM 4046 O O . PRO B 1 120 ? 3.650 -37.936 -25.136 1.00 25.55 117 PRO B O 1
ATOM 4050 N N . LEU B 1 121 ? 5.388 -38.520 -26.462 1.00 20.35 118 LEU B N 1
ATOM 4051 C CA . LEU B 1 121 ? 6.243 -37.433 -25.972 1.00 24.27 118 LEU B CA 1
ATOM 4052 C C . LEU B 1 121 ? 5.745 -36.048 -26.422 1.00 24.52 118 LEU B C 1
ATOM 4053 O O . LEU B 1 121 ? 5.884 -35.081 -25.696 1.00 19.04 118 LEU B O 1
ATOM 4058 N N . LEU B 1 122 ? 5.211 -35.972 -27.628 1.00 23.07 119 LEU B N 1
ATOM 4059 C CA . LEU B 1 122 ? 4.726 -34.715 -28.189 1.00 24.12 119 LEU B CA 1
ATOM 4060 C C . LEU B 1 122 ? 3.736 -35.021 -29.283 1.00 26.94 119 LEU B C 1
ATOM 4061 O O . LEU B 1 122 ? 3.957 -35.948 -30.084 1.00 22.28 119 LEU B O 1
ATOM 4066 N N . THR B 1 123 ? 2.644 -34.246 -29.333 1.00 19.84 120 THR B N 1
ATOM 4067 C CA . THR B 1 123 ? 1.801 -34.233 -30.500 1.00 23.32 120 THR B CA 1
ATOM 4068 C C . THR B 1 123 ? 1.401 -32.788 -30.809 1.00 28.31 120 THR B C 1
ATOM 4069 O O . THR B 1 123 ? 1.229 -31.944 -29.888 1.00 20.17 120 THR B O 1
ATOM 4073 N N . LEU B 1 124 ? 1.241 -32.517 -32.105 1.00 21.14 121 LEU B N 1
ATOM 4074 C CA . LEU B 1 124 ? 0.749 -31.238 -32.591 1.00 20.09 121 LEU B CA 1
ATOM 4075 C C . LEU B 1 124 ? -0.371 -31.576 -33.561 1.00 23.12 121 LEU B C 1
ATOM 4076 O O . LEU B 1 124 ? -0.177 -32.439 -34.429 1.00 20.97 121 LEU B O 1
ATOM 4081 N N . THR B 1 125 ? -1.518 -30.906 -33.420 1.00 21.11 122 THR B N 1
ATOM 4082 C CA . THR B 1 125 ? -2.691 -31.167 -34.249 1.00 20.93 122 THR B CA 1
ATOM 4083 C C . THR B 1 125 ? -3.321 -29.914 -34.804 1.00 24.41 122 THR B C 1
ATOM 4084 O O . THR B 1 125 ? -3.604 -28.960 -34.061 1.00 18.50 122 THR B O 1
ATOM 4088 N N . VAL B 1 126 ? -3.579 -29.938 -36.106 1.00 18.93 123 VAL B N 1
ATOM 4089 C CA . VAL B 1 126 ? -4.510 -28.975 -36.692 1.00 18.21 123 VAL B CA 1
ATOM 4090 C C . VAL B 1 126 ? -5.883 -29.667 -36.783 1.00 17.57 123 VAL B C 1
ATOM 4091 O O . VAL B 1 126 ? -5.989 -30.705 -37.446 1.00 20.40 123 VAL B O 1
ATOM 4095 N N . PRO B 1 127 ? -6.935 -29.098 -36.149 1.00 18.62 124 PRO B N 1
ATOM 4096 C CA . PRO B 1 127 ? -8.268 -29.716 -36.197 1.00 20.61 124 PRO B CA 1
ATOM 4097 C C . PRO B 1 127 ? -9.044 -29.501 -37.507 1.00 25.38 124 PRO B C 1
ATOM 4098 O O . PRO B 1 127 ? -8.726 -28.607 -38.283 1.00 20.61 124 PRO B O 1
ATOM 4102 N N . ARG B 1 128 ? -10.074 -30.303 -37.738 1.00 24.35 125 ARG B N 1
ATOM 4103 C CA . ARG B 1 128 ? -10.901 -30.126 -38.957 1.00 26.12 125 ARG B CA 1
ATOM 4104 C C . ARG B 1 128 ? -11.888 -28.969 -38.814 1.00 25.59 125 ARG B C 1
ATOM 4105 O O . ARG B 1 128 ? -12.195 -28.281 -39.772 1.00 25.86 125 ARG B O 1
ATOM 4113 N N . GLU B 1 129 ? -12.418 -28.789 -37.615 1.00 23.28 126 GLU B N 1
ATOM 4114 C CA . GLU B 1 129 ? -13.408 -27.766 -37.340 1.00 22.46 126 GLU B CA 1
ATOM 4115 C C . GLU B 1 129 ? -12.994 -27.006 -36.089 1.00 24.03 126 GLU B C 1
ATOM 4116 O O . GLU B 1 129 ? -12.263 -27.524 -35.231 1.00 21.22 126 GLU B O 1
ATOM 4122 N N . GLU B 1 130 ? -13.431 -25.768 -35.993 1.00 23.80 127 GLU B N 1
ATOM 4123 C CA . GLU B 1 130 ? -13.096 -24.948 -34.832 1.00 22.91 127 GLU B CA 1
ATOM 4124 C C . GLU B 1 130 ? -14.265 -24.074 -34.420 1.00 24.66 127 GLU B C 1
ATOM 4125 O O . GLU B 1 130 ? -15.077 -23.682 -35.261 1.00 24.00 127 GLU B O 1
ATOM 4131 N N . LEU B 1 131 ? -14.333 -23.766 -33.122 1.00 21.72 128 LEU B N 1
ATOM 4132 C CA . LEU B 1 131 ? -15.315 -22.803 -32.577 1.00 22.39 128 LEU B CA 1
ATOM 4133 C C . LEU B 1 131 ? -14.538 -21.872 -31.666 1.00 29.37 128 LEU B C 1
ATOM 4134 O O . LEU B 1 131 ? -13.758 -22.344 -30.826 1.00 27.45 128 LEU B O 1
ATOM 4139 N N . ILE B 1 132 ? -14.706 -20.561 -31.833 1.00 21.01 129 ILE B N 1
ATOM 4140 C CA . ILE B 1 132 ? -13.999 -19.620 -30.987 1.00 24.14 129 ILE B CA 1
ATOM 4141 C C . ILE B 1 132 ? -15.057 -18.786 -30.286 1.00 25.75 129 ILE B C 1
ATOM 4142 O O . ILE B 1 132 ? -15.849 -18.100 -30.938 1.00 23.54 129 ILE B O 1
ATOM 4147 N N . PHE B 1 133 ? -15.112 -18.902 -28.964 1.00 24.34 130 PHE B N 1
ATOM 4148 C CA . PHE B 1 133 ? -16.086 -18.156 -28.139 1.00 28.00 130 PHE B CA 1
ATOM 4149 C C . PHE B 1 133 ? -15.438 -16.919 -27.553 1.00 27.97 130 PHE B C 1
ATOM 4150 O O . PHE B 1 133 ? -14.357 -17.006 -26.975 1.00 24.29 130 PHE B O 1
ATOM 4158 N N . GLU B 1 134 ? -16.103 -15.764 -27.653 1.00 22.83 131 GLU B N 1
ATOM 4159 C CA . GLU B 1 134 ? -15.531 -14.592 -27.069 1.00 29.89 131 GLU B CA 1
ATOM 4160 C C . GLU B 1 134 ? -16.669 -13.674 -26.710 1.00 36.66 131 GLU B C 1
ATOM 4161 O O . GLU B 1 134 ? -17.402 -13.248 -27.591 1.00 33.82 131 GLU B O 1
ATOM 4167 N N . LYS B 1 135 ? -16.836 -13.469 -25.402 1.00 40.89 132 LYS B N 1
ATOM 4168 C CA . LYS B 1 135 ? -17.792 -12.521 -24.834 1.00 45.65 132 LYS B CA 1
ATOM 4169 C C . LYS B 1 135 ? -19.218 -12.759 -25.348 1.00 43.74 132 LYS B C 1
ATOM 4170 O O . LYS B 1 135 ? -19.928 -11.818 -25.699 1.00 48.91 132 LYS B O 1
ATOM 4172 N N . GLY B 1 136 ? -19.626 -14.023 -25.396 1.00 43.36 133 GLY B N 1
ATOM 4173 C CA . GLY B 1 136 ? -20.975 -14.376 -25.826 1.00 39.56 133 GLY B CA 1
ATOM 4174 C C . GLY B 1 136 ? -21.202 -14.358 -27.335 1.00 38.61 133 GLY B C 1
ATOM 4175 O O . GLY B 1 136 ? -22.317 -14.571 -27.779 1.00 39.64 133 GLY B O 1
ATOM 4176 N N . ASN B 1 137 ? -20.148 -14.096 -28.109 1.00 34.98 134 ASN B N 1
ATOM 4177 C CA . ASN B 1 137 ? -20.142 -14.325 -29.558 1.00 34.20 134 ASN B CA 1
ATOM 4178 C C . ASN B 1 137 ? -19.384 -15.586 -29.913 1.00 30.62 134 ASN B C 1
ATOM 4179 O O . ASN B 1 137 ? -18.523 -16.006 -29.134 1.00 30.34 134 ASN B O 1
ATOM 4184 N N . VAL B 1 138 ? -19.698 -16.182 -31.064 1.00 26.23 135 VAL B N 1
ATOM 4185 C CA . VAL B 1 138 ? -18.970 -17.378 -31.539 1.00 28.01 135 VAL B CA 1
ATOM 4186 C C . VAL B 1 138 ? -18.672 -17.282 -33.036 1.00 29.46 135 VAL B C 1
ATOM 4187 O O . VAL B 1 138 ? -19.511 -16.825 -33.823 1.00 30.46 135 VAL B O 1
ATOM 4191 N N . THR B 1 139 ? -17.447 -17.644 -33.407 1.00 25.23 136 THR B N 1
ATOM 4192 C CA . THR B 1 139 ? -17.079 -17.871 -34.795 1.00 24.31 136 THR B CA 1
ATOM 4193 C C . THR B 1 139 ? -16.822 -19.353 -34.994 1.00 28.87 136 THR B C 1
ATOM 4194 O O . THR B 1 139 ? -16.087 -19.959 -34.202 1.00 24.05 136 THR B O 1
ATOM 4198 N N . VAL B 1 140 ? -17.475 -19.923 -36.011 1.00 23.59 137 VAL B N 1
ATOM 4199 C CA . VAL B 1 140 ? -17.371 -21.349 -36.359 1.00 23.56 137 VAL B CA 1
ATOM 4200 C C . VAL B 1 140 ? -16.672 -21.491 -37.699 1.00 28.15 137 VAL B C 1
ATOM 4201 O O . VAL B 1 140 ? -17.009 -20.789 -38.682 1.00 27.85 137 VAL B O 1
ATOM 4205 N N . TYR B 1 141 ? -15.686 -22.381 -37.731 1.00 23.32 138 TYR B N 1
ATOM 4206 C CA . TYR B 1 141 ? -14.998 -22.747 -38.956 1.00 27.69 138 TYR B CA 1
ATOM 4207 C C . TYR B 1 141 ? -15.253 -24.246 -39.220 1.00 33.75 138 TYR B C 1
ATOM 4208 O O . TYR B 1 141 ? -14.975 -25.074 -38.353 1.00 27.42 138 TYR B O 1
ATOM 4217 N N . ALA B 1 142 ? -15.748 -24.590 -40.414 1.00 32.25 139 ALA B N 1
ATOM 4218 C CA . ALA B 1 142 ? -16.143 -25.974 -40.735 1.00 33.97 139 ALA B CA 1
ATOM 4219 C C . ALA B 1 142 ? -15.735 -26.328 -42.148 1.00 34.41 139 ALA B C 1
ATOM 4220 O O . ALA B 1 142 ? -15.341 -25.448 -42.896 1.00 34.84 139 ALA B O 1
ATOM 4222 N N . ASP B 1 143 ? -15.811 -27.602 -42.540 1.00 40.58 140 ASP B N 1
ATOM 4223 C CA . ASP B 1 143 ? -15.521 -27.944 -43.957 1.00 48.30 140 ASP B CA 1
ATOM 4224 C C . ASP B 1 143 ? -16.665 -27.633 -44.947 1.00 52.11 140 ASP B C 1
ATOM 4225 O O . ASP B 1 143 ? -17.858 -27.741 -44.626 1.00 51.59 140 ASP B O 1
ATOM 4230 N N . PRO B 1 166 ? -20.489 -36.110 -9.089 1.00 45.19 163 PRO B N 1
ATOM 4231 C CA . PRO B 1 166 ? -19.423 -35.703 -8.142 1.00 49.27 163 PRO B CA 1
ATOM 4232 C C . PRO B 1 166 ? -18.728 -36.892 -7.478 1.00 46.93 163 PRO B C 1
ATOM 4233 O O . PRO B 1 166 ? -19.323 -37.610 -6.663 1.00 47.00 163 PRO B O 1
ATOM 4237 N N . LEU B 1 167 ? -17.484 -37.123 -7.865 1.00 43.97 164 LEU B N 1
ATOM 4238 C CA . LEU B 1 167 ? -16.696 -38.203 -7.309 1.00 40.74 164 LEU B CA 1
ATOM 4239 C C . LEU B 1 167 ? -16.332 -37.876 -5.844 1.00 39.55 164 LEU B C 1
ATOM 4240 O O . LEU B 1 167 ? -16.199 -36.720 -5.478 1.00 38.35 164 LEU B O 1
ATOM 4245 N N . ALA B 1 168 ? -16.203 -38.884 -4.992 1.00 37.43 165 ALA B N 1
ATOM 4246 C CA . ALA B 1 168 ? -15.599 -38.660 -3.682 1.00 30.60 165 ALA B CA 1
ATOM 4247 C C . ALA B 1 168 ? -14.239 -39.269 -3.787 1.00 32.65 165 ALA B C 1
ATOM 4248 O O . ALA B 1 168 ? -14.111 -40.433 -4.139 1.00 41.10 165 ALA B O 1
ATOM 4250 N N . VAL B 1 169 ? -13.197 -38.494 -3.511 1.00 35.64 166 VAL B N 1
ATOM 4251 C CA . VAL B 1 169 ? -11.835 -38.998 -3.640 1.00 30.49 166 VAL B CA 1
ATOM 4252 C C . VAL B 1 169 ? -11.088 -38.629 -2.368 1.00 37.99 166 VAL B C 1
ATOM 4253 O O . VAL B 1 169 ? -11.115 -37.478 -1.956 1.00 35.18 166 VAL B O 1
ATOM 4257 N N . ASP B 1 170 ? -10.422 -39.607 -1.756 1.00 36.40 167 ASP B N 1
ATOM 4258 C CA . ASP B 1 170 ? -9.715 -39.373 -0.513 1.00 41.06 167 ASP B CA 1
ATOM 4259 C C . ASP B 1 170 ? -8.257 -39.053 -0.808 1.00 34.01 167 ASP B C 1
ATOM 4260 O O . ASP B 1 170 ? -7.497 -39.936 -1.219 1.00 37.49 167 ASP B O 1
ATOM 4265 N N . THR B 1 171 ? -7.870 -37.792 -0.606 1.00 38.99 168 THR B N 1
ATOM 4266 C CA . THR B 1 171 ? -6.492 -37.359 -0.935 1.00 39.80 168 THR B CA 1
ATOM 4267 C C . THR B 1 171 ? -5.478 -37.638 0.191 1.00 45.10 168 THR B C 1
ATOM 4268 O O . THR B 1 171 ? -4.262 -37.366 0.056 1.00 39.21 168 THR B O 1
ATOM 4272 N N . ALA B 1 172 ? -5.989 -38.209 1.285 1.00 45.32 169 ALA B N 1
ATOM 4273 C CA . ALA B 1 172 ? -5.162 -38.640 2.420 1.00 48.15 169 ALA B CA 1
ATOM 4274 C C . ALA B 1 172 ? -4.576 -40.034 2.204 1.00 48.69 169 ALA B C 1
ATOM 4275 O O . ALA B 1 172 ? -3.458 -40.311 2.651 1.00 50.26 169 ALA B O 1
ATOM 4277 N N . LEU B 1 173 ? -5.309 -40.893 1.494 1.00 50.49 170 LEU B N 1
ATOM 4278 C CA . LEU B 1 173 ? -4.860 -42.268 1.211 1.00 50.61 170 LEU B CA 1
ATOM 4279 C C . LEU B 1 173 ? -3.478 -42.334 0.552 1.00 53.37 170 LEU B C 1
ATOM 4280 O O . LEU B 1 173 ? -3.132 -41.465 -0.263 1.00 49.87 170 LEU B O 1
ATOM 4282 N N . ASN B 1 174 ? -2.716 -43.380 0.907 1.00 50.98 171 ASN B N 1
ATOM 4283 C CA . ASN B 1 174 ? -1.312 -43.610 0.488 1.00 51.01 171 ASN B CA 1
ATOM 4284 C C . ASN B 1 174 ? -0.374 -42.444 0.795 1.00 48.97 171 ASN B C 1
ATOM 4285 O O . ASN B 1 174 ? 0.729 -42.341 0.237 1.00 47.74 171 ASN B O 1
ATOM 4290 N N . GLY B 1 175 ? -0.824 -41.576 1.693 1.00 44.82 172 GLY B N 1
ATOM 4291 C CA . GLY B 1 175 ? -0.070 -40.392 2.088 1.00 50.09 172 GLY B CA 1
ATOM 4292 C C . GLY B 1 175 ? 1.191 -40.748 2.848 1.00 48.01 172 GLY B C 1
ATOM 4293 O O . GLY B 1 175 ? 2.091 -39.923 2.999 1.00 46.33 172 GLY B O 1
ATOM 4294 N N . GLU B 1 176 ? 1.253 -41.992 3.314 1.00 48.88 173 GLU B N 1
ATOM 4295 C CA . GLU B 1 176 ? 2.361 -42.451 4.124 1.00 47.76 173 GLU B CA 1
ATOM 4296 C C . GLU B 1 176 ? 3.562 -42.704 3.253 1.00 41.94 173 GLU B C 1
ATOM 4297 O O . GLU B 1 176 ? 4.687 -42.333 3.607 1.00 45.37 173 GLU B O 1
ATOM 4303 N N . ALA B 1 177 ? 3.317 -43.324 2.103 1.00 41.08 174 ALA B N 1
ATOM 4304 C CA . ALA B 1 177 ? 4.379 -43.682 1.158 1.00 41.28 174 ALA B CA 1
ATOM 4305 C C . ALA B 1 177 ? 5.020 -42.438 0.515 1.00 40.96 174 ALA B C 1
ATOM 4306 O O . ALA B 1 177 ? 6.198 -42.457 0.160 1.00 42.55 174 ALA B O 1
ATOM 4308 N N . TYR B 1 178 ? 4.227 -41.377 0.393 1.00 42.42 175 TYR B N 1
ATOM 4309 C CA . TYR B 1 178 ? 4.679 -40.099 -0.153 1.00 40.77 175 TYR B CA 1
ATOM 4310 C C . TYR B 1 178 ? 5.658 -39.432 0.812 1.00 43.88 175 TYR B C 1
ATOM 4311 O O . TYR B 1 178 ? 6.699 -38.917 0.396 1.00 40.22 175 TYR B O 1
ATOM 4320 N N . LYS B 1 179 ? 5.310 -39.429 2.100 1.00 46.30 176 LYS B N 1
ATOM 4321 C CA . LYS B 1 179 ? 6.167 -38.829 3.128 1.00 44.63 176 LYS B CA 1
ATOM 4322 C C . LYS B 1 179 ? 7.539 -39.452 3.133 1.00 42.61 176 LYS B C 1
ATOM 4323 O O . LYS B 1 179 ? 8.537 -38.765 3.364 1.00 43.63 176 LYS B O 1
ATOM 4329 N N . GLN B 1 180 ? 7.578 -40.750 2.852 1.00 44.35 177 GLN B N 1
ATOM 4330 C CA . GLN B 1 180 ? 8.822 -41.491 2.694 1.00 45.90 177 GLN B CA 1
ATOM 4331 C C . GLN B 1 180 ? 9.630 -41.028 1.489 1.00 43.96 177 GLN B C 1
ATOM 4332 O O . GLN B 1 180 ? 10.867 -40.952 1.554 1.00 43.82 177 GLN B O 1
ATOM 4334 N N . GLN B 1 181 ? 8.930 -40.750 0.383 1.00 43.37 178 GLN B N 1
ATOM 4335 C CA . GLN B 1 181 ? 9.567 -40.261 -0.842 1.00 38.16 178 GLN B CA 1
ATOM 4336 C C . GLN B 1 181 ? 10.159 -38.868 -0.597 1.00 38.32 178 GLN B C 1
ATOM 4337 O O . GLN B 1 181 ? 11.294 -38.591 -0.998 1.00 40.35 178 GLN B O 1
ATOM 4343 N N . VAL B 1 182 ? 9.402 -38.028 0.103 1.00 32.29 179 VAL B N 1
ATOM 4344 C CA . VAL B 1 182 ? 9.876 -36.699 0.535 1.00 39.40 179 VAL B CA 1
ATOM 4345 C C . VAL B 1 182 ? 11.064 -36.779 1.498 1.00 42.31 179 VAL B C 1
ATOM 4346 O O . VAL B 1 182 ? 11.967 -35.953 1.424 1.00 42.13 179 VAL B O 1
ATOM 4350 N N . ALA B 1 183 ? 11.059 -37.777 2.390 1.00 43.16 180 ALA B N 1
ATOM 4351 C CA . ALA B 1 183 ? 12.171 -37.986 3.323 1.00 41.93 180 ALA B CA 1
ATOM 4352 C C . ALA B 1 183 ? 13.461 -38.234 2.557 1.00 40.01 180 ALA B C 1
ATOM 4353 O O . ALA B 1 183 ? 14.473 -37.557 2.784 1.00 39.32 180 ALA B O 1
ATOM 4355 N N . ARG B 1 184 ? 13.397 -39.188 1.633 1.00 36.22 181 ARG B N 1
ATOM 4356 C CA . ARG B 1 184 ? 14.486 -39.524 0.740 1.00 36.84 181 ARG B CA 1
ATOM 4357 C C . ARG B 1 184 ? 15.038 -38.316 0.001 1.00 37.41 181 ARG B C 1
ATOM 4358 O O . ARG B 1 184 ? 16.254 -38.168 -0.137 1.00 41.82 181 ARG B O 1
ATOM 4366 N N . ALA B 1 185 ? 14.134 -37.489 -0.529 1.00 38.33 182 ALA B N 1
ATOM 4367 C CA . ALA B 1 185 ? 14.526 -36.270 -1.240 1.00 34.45 182 ALA B CA 1
ATOM 4368 C C . ALA B 1 185 ? 15.255 -35.310 -0.309 1.00 28.17 182 ALA B C 1
ATOM 4369 O O . ALA B 1 185 ? 16.324 -34.827 -0.640 1.00 33.30 182 ALA B O 1
ATOM 4371 N N . VAL B 1 186 ? 14.658 -35.037 0.846 1.00 34.46 183 VAL B N 1
ATOM 4372 C CA . VAL B 1 186 ? 15.261 -34.161 1.868 1.00 34.39 183 VAL B CA 1
ATOM 4373 C C . VAL B 1 186 ? 16.651 -34.677 2.259 1.00 36.80 183 VAL B C 1
ATOM 4374 O O . VAL B 1 186 ? 17.624 -33.909 2.292 1.00 35.28 183 VAL B O 1
ATOM 4378 N N . ALA B 1 187 ? 16.748 -35.986 2.500 1.00 36.60 184 ALA B N 1
ATOM 4379 C CA . ALA B 1 187 ? 18.033 -36.625 2.774 1.00 35.42 184 ALA B CA 1
ATOM 4380 C C . ALA B 1 187 ? 19.015 -36.490 1.594 1.00 36.93 184 ALA B C 1
ATOM 4381 O O . ALA B 1 187 ? 20.202 -36.219 1.795 1.00 34.06 184 ALA B O 1
ATOM 4383 N N . GLU B 1 188 ? 18.524 -36.653 0.366 1.00 32.72 185 GLU B N 1
ATOM 4384 C CA . GLU B 1 188 ? 19.402 -36.515 -0.806 1.00 31.29 185 GLU B CA 1
ATOM 4385 C C . GLU B 1 188 ? 19.882 -35.077 -1.047 1.00 32.51 185 GLU B C 1
ATOM 4386 O O . GLU B 1 188 ? 20.995 -34.858 -1.563 1.00 35.91 185 GLU B O 1
ATOM 4392 N N . ILE B 1 189 ? 19.024 -34.114 -0.721 1.00 31.21 186 ILE B N 1
ATOM 4393 C CA . ILE B 1 189 ? 19.379 -32.689 -0.778 1.00 30.29 186 ILE B CA 1
ATOM 4394 C C . ILE B 1 189 ? 20.427 -32.352 0.306 1.00 32.76 186 ILE B C 1
ATOM 4395 O O . ILE B 1 189 ? 21.402 -31.660 0.041 1.00 30.12 186 ILE B O 1
ATOM 4400 N N . ARG B 1 190 ? 20.222 -32.874 1.512 1.00 34.99 187 ARG B N 1
ATOM 4401 C CA . ARG B 1 190 ? 21.177 -32.703 2.603 1.00 39.16 187 ARG B CA 1
ATOM 4402 C C . ARG B 1 190 ? 22.539 -33.329 2.281 1.00 40.39 187 ARG B C 1
ATOM 4403 O O . ARG B 1 190 ? 23.575 -32.812 2.712 1.00 41.56 187 ARG B O 1
ATOM 4411 N N . ARG B 1 191 ? 22.542 -34.396 1.485 1.00 36.52 188 ARG B N 1
ATOM 4412 C CA . ARG B 1 191 ? 23.815 -34.983 1.002 1.00 40.85 188 ARG B CA 1
ATOM 4413 C C . ARG B 1 191 ? 24.455 -34.247 -0.185 1.00 38.31 188 ARG B C 1
ATOM 4414 O O . ARG B 1 191 ? 25.541 -34.620 -0.631 1.00 38.86 188 ARG B O 1
ATOM 4422 N N . GLY B 1 192 ? 23.782 -33.225 -0.728 1.00 38.98 189 GLY B N 1
ATOM 4423 C CA . GLY B 1 192 ? 24.373 -32.431 -1.826 1.00 31.77 189 GLY B CA 1
ATOM 4424 C C . GLY B 1 192 ? 24.096 -32.895 -3.242 1.00 32.30 189 GLY B C 1
ATOM 4425 O O . GLY B 1 192 ? 24.731 -32.431 -4.200 1.00 30.64 189 GLY B O 1
ATOM 4426 N N . GLU B 1 193 ? 23.128 -33.786 -3.405 1.00 31.69 190 GLU B N 1
ATOM 4427 C CA . GLU B 1 193 ? 22.893 -34.368 -4.727 1.00 29.86 190 GLU B CA 1
ATOM 4428 C C . GLU B 1 193 ? 22.253 -33.365 -5.689 1.00 29.60 190 GLU B C 1
ATOM 4429 O O . GLU B 1 193 ? 22.504 -33.372 -6.904 1.00 29.58 190 GLU B O 1
ATOM 4435 N N . TYR B 1 194 ? 21.433 -32.490 -5.123 1.00 28.10 191 TYR B N 1
ATOM 4436 C CA . TYR B 1 194 ? 20.762 -31.437 -5.898 1.00 27.08 191 TYR B CA 1
ATOM 4437 C C . TYR B 1 194 ? 20.187 -30.471 -4.859 1.00 27.65 191 TYR B C 1
ATOM 4438 O O . TYR B 1 194 ? 20.280 -30.734 -3.649 1.00 24.09 191 TYR B O 1
ATOM 4447 N N . VAL B 1 195 ? 19.606 -29.366 -5.311 1.00 26.08 192 VAL B N 1
ATOM 4448 C CA . VAL B 1 195 ? 19.114 -28.337 -4.397 1.00 25.40 192 VAL B CA 1
ATOM 4449 C C . VAL B 1 195 ? 17.585 -28.394 -4.180 1.00 25.45 192 VAL B C 1
ATOM 4450 O O . VAL B 1 195 ? 17.077 -28.206 -3.059 1.00 20.75 192 VAL B O 1
ATOM 4454 N N . LYS B 1 196 ? 16.841 -28.621 -5.263 1.00 23.89 193 LYS B N 1
ATOM 4455 C CA . LYS B 1 196 ? 15.404 -28.665 -5.134 1.00 23.90 193 LYS B CA 1
ATOM 4456 C C . LYS B 1 196 ? 14.847 -29.735 -6.054 1.00 18.52 193 LYS B C 1
ATOM 4457 O O . LYS B 1 196 ? 15.370 -29.908 -7.136 1.00 21.45 193 LYS B O 1
ATOM 4463 N N . VAL B 1 197 ? 13.820 -30.446 -5.606 1.00 21.78 194 VAL B N 1
ATOM 4464 C CA . VAL B 1 197 ? 13.120 -31.402 -6.488 1.00 24.86 194 VAL B CA 1
ATOM 4465 C C . VAL B 1 197 ? 11.601 -31.381 -6.237 1.00 26.44 194 VAL B C 1
ATOM 4466 O O . VAL B 1 197 ? 11.150 -31.233 -5.104 1.00 20.87 194 VAL B O 1
ATOM 4470 N N . ILE B 1 198 ? 10.799 -31.509 -7.290 1.00 23.41 195 ILE B N 1
ATOM 4471 C CA . ILE B 1 198 ? 9.359 -31.602 -7.068 1.00 24.17 195 ILE B CA 1
ATOM 4472 C C . ILE B 1 198 ? 9.027 -33.089 -7.020 1.00 23.30 195 ILE B C 1
ATOM 4473 O O . ILE B 1 198 ? 9.216 -33.795 -8.005 1.00 18.50 195 ILE B O 1
ATOM 4478 N N . VAL B 1 199 ? 8.574 -33.561 -5.856 1.00 24.91 196 VAL B N 1
ATOM 4479 C CA . VAL B 1 199 ? 8.099 -34.947 -5.722 1.00 24.78 196 VAL B CA 1
ATOM 4480 C C . VAL B 1 199 ? 6.579 -34.917 -5.743 1.00 20.17 196 VAL B C 1
ATOM 4481 O O . VAL B 1 199 ? 5.948 -34.158 -4.992 1.00 22.50 196 VAL B O 1
ATOM 4485 N N . SER B 1 200 ? 5.994 -35.757 -6.599 1.00 25.88 197 SER B N 1
ATOM 4486 C CA . SER B 1 200 ? 4.548 -35.761 -6.774 1.00 22.83 197 SER B CA 1
ATOM 4487 C C . SER B 1 200 ? 3.996 -37.144 -6.554 1.00 22.83 197 SER B C 1
ATOM 4488 O O . SER B 1 200 ? 4.726 -38.154 -6.543 1.00 23.88 197 SER B O 1
ATOM 4491 N N . ARG B 1 201 ? 2.691 -37.144 -6.385 1.00 25.21 198 ARG B N 1
ATOM 4492 C CA . ARG B 1 201 ? 1.916 -38.367 -6.162 1.00 31.85 198 ARG B CA 1
ATOM 4493 C C . ARG B 1 201 ? 0.697 -38.420 -7.056 1.00 28.80 198 ARG B C 1
ATOM 4494 O O . ARG B 1 201 ? -0.028 -37.424 -7.192 1.00 26.33 198 ARG B O 1
ATOM 4502 N N . ALA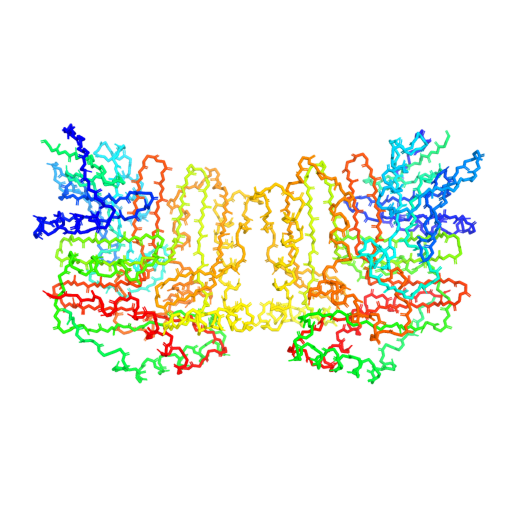 B 1 202 ? 0.460 -39.606 -7.614 1.00 27.59 199 ALA B N 1
ATOM 4503 C CA . ALA B 1 202 ? -0.759 -39.898 -8.349 1.00 26.47 199 ALA B CA 1
ATOM 4504 C C . ALA B 1 202 ? -1.865 -40.432 -7.443 1.00 32.40 199 ALA B C 1
ATOM 4505 O O . ALA B 1 202 ? -1.607 -41.294 -6.578 1.00 29.86 199 ALA B O 1
ATOM 4507 N N . ILE B 1 203 ? -3.065 -39.863 -7.560 1.00 31.32 200 ILE B N 1
ATOM 4508 C CA . ILE B 1 203 ? -4.245 -40.441 -6.897 1.00 31.30 200 ILE B CA 1
ATOM 4509 C C . ILE B 1 203 ? -5.121 -41.157 -7.923 1.00 32.11 200 ILE B C 1
ATOM 4510 O O . ILE B 1 203 ? -5.869 -40.488 -8.659 1.00 29.93 200 ILE B O 1
ATOM 4515 N N . PRO B 1 204 ? -5.039 -42.508 -7.981 1.00 34.89 201 PRO B N 1
ATOM 4516 C CA . PRO B 1 204 ? -5.971 -43.289 -8.797 1.00 34.39 201 PRO B CA 1
ATOM 4517 C C . PRO B 1 204 ? -7.407 -42.915 -8.473 1.00 32.09 201 PRO B C 1
ATOM 4518 O O . PRO B 1 204 ? -7.753 -42.661 -7.311 1.00 33.80 201 PRO B O 1
ATOM 4522 N N . LEU B 1 205 ? -8.234 -42.795 -9.509 1.00 29.23 202 LEU B N 1
ATOM 4523 C CA . LEU B 1 205 ? -9.598 -42.378 -9.310 1.00 26.93 202 LEU B CA 1
ATOM 4524 C C . LEU B 1 205 ? -10.454 -43.651 -9.433 1.00 27.40 202 LEU B C 1
ATOM 4525 O O . LEU B 1 205 ? -9.986 -44.652 -10.017 1.00 33.37 202 LEU B O 1
ATOM 4530 N N . PRO B 1 206 ? -11.666 -43.624 -8.858 1.00 33.06 203 PRO B N 1
ATOM 4531 C CA . PRO B 1 206 ? -12.586 -44.787 -8.880 1.00 38.89 203 PRO B CA 1
ATOM 4532 C C . PRO B 1 206 ? -13.228 -45.073 -10.241 1.00 39.55 203 PRO B C 1
ATOM 4533 O O . PRO B 1 206 ? -13.451 -46.231 -10.597 1.00 42.37 203 PRO B O 1
ATOM 4537 N N . SER B 1 207 ? -13.546 -44.022 -10.994 1.00 38.96 204 SER B N 1
ATOM 4538 C CA . SER B 1 207 ? -14.058 -44.198 -12.354 1.00 37.79 204 SER B CA 1
ATOM 4539 C C . SER B 1 207 ? -13.473 -43.139 -13.298 1.00 38.66 204 SER B C 1
ATOM 4540 O O . SER B 1 207 ? -12.806 -42.195 -12.847 1.00 32.18 204 SER B O 1
ATOM 4543 N N . ARG B 1 208 ? -13.729 -43.337 -14.593 1.00 38.21 205 ARG B N 1
ATOM 4544 C CA . ARG B 1 208 ? -13.607 -42.288 -15.600 1.00 38.22 205 ARG B CA 1
ATOM 4545 C C . ARG B 1 208 ? -14.521 -41.110 -15.263 1.00 39.32 205 ARG B C 1
ATOM 4546 O O . ARG B 1 208 ? -15.550 -41.273 -14.610 1.00 37.89 205 ARG B O 1
ATOM 4554 N N . ILE B 1 209 ? -14.134 -39.910 -15.692 1.00 32.82 206 ILE B N 1
ATOM 4555 C CA . ILE B 1 209 ? -14.921 -38.738 -15.393 1.00 29.36 206 ILE B CA 1
ATOM 4556 C C . ILE B 1 209 ? -15.603 -38.173 -16.663 1.00 30.71 206 ILE B C 1
ATOM 4557 O O . ILE B 1 209 ? -15.222 -38.491 -17.805 1.00 33.07 206 ILE B O 1
ATOM 4562 N N . ASP B 1 210 ? -16.617 -37.363 -16.422 1.00 30.10 207 ASP B N 1
ATOM 4563 C CA . ASP B 1 210 ? -17.343 -36.641 -17.454 1.00 30.43 207 ASP B CA 1
ATOM 4564 C C . ASP B 1 210 ? -16.604 -35.319 -17.728 1.00 26.60 207 ASP B C 1
ATOM 4565 O O . ASP B 1 210 ? -16.621 -34.438 -16.907 1.00 27.01 207 ASP B O 1
ATOM 4570 N N . MET B 1 211 ? -15.939 -35.210 -18.873 1.00 30.95 208 MET B N 1
ATOM 4571 C CA . MET B 1 211 ? -15.099 -34.014 -19.130 1.00 25.49 208 MET B CA 1
ATOM 4572 C C . MET B 1 211 ? -15.868 -32.687 -19.146 1.00 27.23 208 MET B C 1
ATOM 4573 O O . MET B 1 211 ? -15.463 -31.760 -18.475 1.00 26.41 208 MET B O 1
ATOM 4578 N N . PRO B 1 212 ? -16.977 -32.574 -19.917 1.00 30.54 209 PRO B N 1
ATOM 4579 C CA . PRO B 1 212 ? -17.760 -31.311 -19.941 1.00 30.07 209 PRO B CA 1
ATOM 4580 C C . PRO B 1 212 ? -18.214 -30.773 -18.582 1.00 28.40 209 PRO B C 1
ATOM 4581 O O . PRO B 1 212 ? -18.078 -29.568 -18.319 1.00 24.22 209 PRO B O 1
ATOM 4585 N N . ALA B 1 213 ? -18.759 -31.652 -17.732 1.00 28.06 210 ALA B N 1
ATOM 4586 C CA . ALA B 1 213 ? -19.201 -31.246 -16.400 1.00 31.87 210 ALA B CA 1
ATOM 4587 C C . ALA B 1 213 ? -18.030 -30.863 -15.476 1.00 23.51 210 ALA B C 1
ATOM 4588 O O . ALA B 1 213 ? -18.108 -29.853 -14.797 1.00 27.50 210 ALA B O 1
ATOM 4590 N N . THR B 1 214 ? -16.969 -31.661 -15.488 1.00 26.65 211 THR B N 1
ATOM 4591 C CA . THR B 1 214 ? -15.757 -31.349 -14.716 1.00 26.75 211 THR B CA 1
ATOM 4592 C C . THR B 1 214 ? -15.201 -29.981 -15.169 1.00 26.24 211 THR B C 1
ATOM 4593 O O . THR B 1 214 ? -14.816 -29.141 -14.348 1.00 25.03 211 THR B O 1
ATOM 4597 N N . LEU B 1 215 ? -15.191 -29.741 -16.481 1.00 25.03 212 LEU B N 1
ATOM 4598 C CA . LEU B 1 215 ? -14.727 -28.449 -16.983 1.00 24.44 212 LEU B CA 1
ATOM 4599 C C . LEU B 1 215 ? -15.558 -27.312 -16.429 1.00 27.38 212 LEU B C 1
ATOM 4600 O O . LEU B 1 215 ? -15.038 -26.292 -16.021 1.00 25.49 212 LEU B O 1
ATOM 4605 N N . LEU B 1 216 ? -16.876 -27.488 -16.410 1.00 27.77 213 LEU B N 1
ATOM 4606 C CA . LEU B 1 216 ? -17.769 -26.444 -15.947 1.00 26.66 213 LEU B CA 1
ATOM 4607 C C . LEU B 1 216 ? -17.615 -26.099 -14.462 1.00 25.38 213 LEU B C 1
ATOM 4608 O O . LEU B 1 216 ? -17.412 -24.938 -14.122 1.00 30.03 213 LEU B O 1
ATOM 4613 N N . TYR B 1 217 ? -17.739 -27.117 -13.614 1.00 31.30 214 TYR B N 1
ATOM 4614 C CA . TYR B 1 217 ? -17.645 -26.963 -12.152 1.00 32.89 214 TYR B CA 1
ATOM 4615 C C . TYR B 1 217 ? -16.225 -26.618 -11.738 1.00 28.11 214 TYR B C 1
ATOM 4616 O O . TYR B 1 217 ? -16.016 -25.693 -10.958 1.00 33.23 214 TYR B O 1
ATOM 4625 N N . GLY B 1 218 ? -15.263 -27.376 -12.261 1.00 28.19 215 GLY B N 1
ATOM 4626 C CA . GLY B 1 218 ? -13.835 -27.083 -12.020 1.00 24.56 215 GLY B CA 1
ATOM 4627 C C . GLY B 1 218 ? -13.435 -25.667 -12.331 1.00 24.38 215 GLY B C 1
ATOM 4628 O O . GLY B 1 218 ? -12.750 -25.012 -11.511 1.00 25.85 215 GLY B O 1
ATOM 4629 N N . ARG B 1 219 ? -13.813 -25.182 -13.519 1.00 28.27 216 ARG B N 1
ATOM 4630 C CA . ARG B 1 219 ? -13.432 -23.843 -13.952 1.00 27.35 216 ARG B CA 1
ATOM 4631 C C . ARG B 1 219 ? -14.008 -22.740 -13.080 1.00 28.45 216 ARG B C 1
ATOM 4632 O O . ARG B 1 219 ? -13.314 -21.781 -12.786 1.00 25.42 216 ARG B O 1
ATOM 4640 N N A GLN B 1 220 ? -15.267 -22.862 -12.671 0.50 27.54 217 GLN B N 1
ATOM 4641 N N B GLN B 1 220 ? -15.259 -22.899 -12.655 0.50 29.07 217 GLN B N 1
ATOM 4642 C CA A GLN B 1 220 ? -15.855 -21.795 -11.856 0.50 30.36 217 GLN B CA 1
ATOM 4643 C CA B GLN B 1 220 ? -15.903 -21.866 -11.841 0.50 34.07 217 GLN B CA 1
ATOM 4644 C C A GLN B 1 220 ? -15.243 -21.729 -10.444 0.50 29.48 217 GLN B C 1
ATOM 4645 C C B GLN B 1 220 ? -15.307 -21.768 -10.428 0.50 31.83 217 GLN B C 1
ATOM 4646 O O A GLN B 1 220 ? -15.333 -20.697 -9.783 0.50 36.36 217 GLN B O 1
ATOM 4647 O O B GLN B 1 220 ? -15.464 -20.751 -9.755 0.50 37.91 217 GLN B O 1
ATOM 4658 N N . ALA B 1 221 ? -14.609 -22.822 -10.012 1.00 32.83 218 ALA B N 1
ATOM 4659 C CA . ALA B 1 221 ? -13.926 -22.888 -8.707 1.00 32.87 218 ALA B CA 1
ATOM 4660 C C . ALA B 1 221 ? -12.430 -22.491 -8.769 1.00 35.02 218 ALA B C 1
ATOM 4661 O O . ALA B 1 221 ? -11.706 -22.644 -7.770 1.00 35.51 218 ALA B O 1
ATOM 4663 N N . ASN B 1 222 ? -11.982 -21.997 -9.929 1.00 30.87 219 ASN B N 1
ATOM 4664 C CA . ASN B 1 222 ? -10.575 -21.706 -10.166 1.00 27.47 219 ASN B CA 1
ATOM 4665 C C . ASN B 1 222 ? -10.334 -20.387 -10.852 1.00 24.25 219 ASN B C 1
ATOM 4666 O O . ASN B 1 222 ? -11.234 -19.792 -11.453 1.00 26.99 219 ASN B O 1
ATOM 4671 N N . THR B 1 223 ? -9.102 -19.890 -10.758 1.00 21.68 220 THR B N 1
ATOM 4672 C CA . THR B 1 223 ? -8.715 -18.736 -11.536 1.00 18.17 220 THR B CA 1
ATOM 4673 C C . THR B 1 223 ? -7.375 -19.040 -12.188 1.00 25.01 220 THR B C 1
ATOM 4674 O O . THR B 1 223 ? -6.373 -18.463 -11.782 1.00 21.87 220 THR B O 1
ATOM 4678 N N . PRO B 1 224 ? -7.370 -19.896 -13.238 1.00 24.38 221 PRO B N 1
ATOM 4679 C CA . PRO B 1 224 ? -6.118 -20.326 -13.851 1.00 24.58 221 PRO B CA 1
ATOM 4680 C C . PRO B 1 224 ? -5.612 -19.345 -14.904 1.00 22.07 221 PRO B C 1
ATOM 4681 O O . PRO B 1 224 ? -6.368 -18.462 -15.357 1.00 21.46 221 PRO B O 1
ATOM 4685 N N . VAL B 1 225 ? -4.334 -19.452 -15.268 1.00 20.01 222 VAL B N 1
ATOM 4686 C CA . VAL B 1 225 ? -3.830 -18.638 -16.391 1.00 20.62 222 VAL B CA 1
ATOM 4687 C C . VAL B 1 225 ? -4.360 -19.154 -17.741 1.00 22.01 222 VAL B C 1
ATOM 4688 O O . VAL B 1 225 ? -4.587 -18.358 -18.702 1.00 20.46 222 VAL B O 1
ATOM 4692 N N . ARG B 1 226 ? -4.557 -20.474 -17.828 1.00 21.60 223 ARG B N 1
ATOM 4693 C CA . ARG B 1 226 ? -5.210 -21.103 -19.009 1.00 14.45 223 ARG B CA 1
ATOM 4694 C C . ARG B 1 226 ? -6.000 -22.316 -18.512 1.00 17.75 223 ARG B C 1
ATOM 4695 O O . ARG B 1 226 ? -5.670 -22.885 -17.479 1.00 19.22 223 ARG B O 1
ATOM 4703 N N . SER B 1 227 ? -7.010 -22.735 -19.279 1.00 20.05 224 SER B N 1
ATOM 4704 C CA . SER B 1 227 ? -7.696 -24.006 -19.028 1.00 19.39 224 SER B CA 1
ATOM 4705 C C . SER B 1 227 ? -7.588 -24.829 -20.326 1.00 22.13 224 SER B C 1
ATOM 4706 O O . SER B 1 227 ? -7.451 -24.277 -21.420 1.00 17.24 224 SER B O 1
ATOM 4709 N N . PHE B 1 228 ? -7.609 -26.153 -20.208 1.00 17.53 225 PHE B N 1
ATOM 4710 C CA . PHE B 1 228 ? -7.535 -26.983 -21.383 1.00 16.53 225 PHE B CA 1
ATOM 4711 C C . PHE B 1 228 ? -8.303 -28.266 -21.148 1.00 22.67 225 PHE B C 1
ATOM 4712 O O . PHE B 1 228 ? -8.618 -28.644 -19.987 1.00 16.21 225 PHE B O 1
ATOM 4720 N N . MET B 1 229 ? -8.587 -28.942 -22.256 1.00 19.72 226 MET B N 1
ATOM 4721 C CA . MET B 1 229 ? -9.143 -30.311 -22.234 1.00 19.41 226 MET B CA 1
ATOM 4722 C C . MET B 1 229 ? -8.825 -30.865 -23.603 1.00 22.65 226 MET B C 1
ATOM 4723 O O . MET B 1 229 ? -8.861 -30.139 -24.602 1.00 20.21 226 MET B O 1
ATOM 4728 N N . PHE B 1 230 ? -8.453 -32.125 -23.673 1.00 19.29 227 PHE B N 1
ATOM 4729 C CA . PHE B 1 230 ? -8.334 -32.751 -24.973 1.00 19.23 227 PHE B CA 1
ATOM 4730 C C . PHE B 1 230 ? -8.678 -34.225 -24.918 1.00 24.51 227 PHE B C 1
ATOM 4731 O O . PHE B 1 230 ? -8.578 -34.842 -23.864 1.00 20.61 227 PHE B O 1
ATOM 4739 N N . ARG B 1 231 ? -9.012 -34.769 -26.079 1.00 20.83 228 ARG B N 1
ATOM 4740 C CA . ARG B 1 231 ? -9.267 -36.184 -26.256 1.00 22.86 228 ARG B CA 1
ATOM 4741 C C . ARG B 1 231 ? -8.581 -36.558 -27.562 1.00 19.27 228 ARG B C 1
ATOM 4742 O O . ARG B 1 231 ? -8.854 -35.966 -28.617 1.00 20.30 228 ARG B O 1
ATOM 4750 N N . GLN B 1 232 ? -7.663 -37.506 -27.496 1.00 19.06 229 GLN B N 1
ATOM 4751 C CA . GLN B 1 232 ? -6.941 -37.919 -28.684 1.00 21.63 229 GLN B CA 1
ATOM 4752 C C . GLN B 1 232 ? -6.422 -39.351 -28.529 1.00 26.98 229 GLN B C 1
ATOM 4753 O O . GLN B 1 232 ? -5.800 -39.682 -27.507 1.00 21.72 229 GLN B O 1
ATOM 4759 N N . GLU B 1 233 ? -6.700 -40.197 -29.537 1.00 26.98 230 GLU B N 1
ATOM 4760 C CA . GLU B 1 233 ? -6.256 -41.609 -29.543 1.00 28.19 230 GLU B CA 1
ATOM 4761 C C . GLU B 1 233 ? -6.473 -42.323 -28.193 1.00 25.66 230 GLU B C 1
ATOM 4762 O O . GLU B 1 233 ? -5.553 -42.955 -27.659 1.00 26.22 230 GLU B O 1
ATOM 4764 N N . GLY B 1 234 ? -7.680 -42.194 -27.645 1.00 25.76 231 GLY B N 1
ATOM 4765 C CA . GLY B 1 234 ? -8.086 -42.886 -26.409 1.00 26.05 231 GLY B CA 1
ATOM 4766 C C . GLY B 1 234 ? -7.583 -42.303 -25.081 1.00 30.21 231 GLY B C 1
ATOM 4767 O O . GLY B 1 234 ? -7.744 -42.923 -24.019 1.00 26.66 231 GLY B O 1
ATOM 4768 N N . ARG B 1 235 ? -6.977 -41.106 -25.146 1.00 22.51 232 ARG B N 1
ATOM 4769 C CA . ARG B 1 235 ? -6.371 -40.467 -23.992 1.00 25.52 232 ARG B CA 1
ATOM 4770 C C . ARG B 1 235 ? -6.989 -39.116 -23.816 1.00 24.53 232 ARG B C 1
ATOM 4771 O O . ARG B 1 235 ? -7.237 -38.419 -24.799 1.00 23.35 232 ARG B O 1
ATOM 4779 N N . GLU B 1 236 ? -7.267 -38.761 -22.567 1.00 23.70 233 GLU B N 1
ATOM 4780 C CA . GLU B 1 236 ? -7.891 -37.460 -22.278 1.00 27.72 233 GLU B CA 1
ATOM 4781 C C . GLU B 1 236 ? -7.218 -36.772 -21.110 1.00 23.27 233 GLU B C 1
ATOM 4782 O O . GLU B 1 236 ? -6.762 -37.443 -20.170 1.00 24.53 233 GLU B O 1
ATOM 4788 N N . ALA B 1 237 ? -7.241 -35.446 -21.112 1.00 19.66 234 ALA B N 1
ATOM 4789 C CA . ALA B 1 237 ? -6.736 -34.678 -19.947 1.00 15.99 234 ALA B CA 1
ATOM 4790 C C . ALA B 1 237 ? -7.489 -33.367 -19.862 1.00 21.31 234 ALA B C 1
ATOM 4791 O O . ALA B 1 237 ? -7.997 -32.863 -20.877 1.00 17.16 234 ALA B O 1
ATOM 4793 N N . LEU B 1 238 ? -7.588 -32.811 -18.656 1.00 20.55 235 LEU B N 1
ATOM 4794 C CA . LEU B 1 238 ? -8.287 -31.546 -18.471 1.00 21.14 235 LEU B CA 1
ATOM 4795 C C . LEU B 1 238 ? -7.628 -30.919 -17.267 1.00 21.70 235 LEU B C 1
ATOM 4796 O O . LEU B 1 238 ? -7.234 -31.647 -16.348 1.00 21.76 235 LEU B O 1
ATOM 4801 N N . GLY B 1 239 ? -7.514 -29.596 -17.251 1.00 17.87 236 GLY B N 1
ATOM 4802 C CA . GLY B 1 239 ? -6.861 -28.950 -16.134 1.00 14.55 236 GLY B CA 1
ATOM 4803 C C . GLY B 1 239 ? -6.928 -27.452 -16.154 1.00 17.42 236 GLY B C 1
ATOM 4804 O O . GLY B 1 239 ? -7.275 -26.801 -17.172 1.00 17.50 236 GLY B O 1
ATOM 4805 N N . PHE B 1 240 ? -6.524 -26.903 -15.015 1.00 13.99 237 PHE B N 1
ATOM 4806 C CA . PHE B 1 240 ? -6.618 -25.485 -14.775 1.00 13.43 237 PHE B CA 1
ATOM 4807 C C . PHE B 1 240 ? -5.221 -25.026 -14.479 1.00 19.35 237 PHE B C 1
ATOM 4808 O O . PHE B 1 240 ? -4.775 -25.002 -13.347 1.00 19.00 237 PHE B O 1
ATOM 4816 N N . SER B 1 241 ? -4.536 -24.673 -15.549 1.00 16.97 238 SER B N 1
ATOM 4817 C CA . SER B 1 241 ? -3.094 -24.411 -15.484 1.00 18.02 238 SER B CA 1
ATOM 4818 C C . SER B 1 241 ? -2.795 -23.134 -14.655 1.00 17.41 238 SER B C 1
ATOM 4819 O O . SER B 1 241 ? -3.260 -22.059 -14.994 1.00 18.05 238 SER B O 1
ATOM 4822 N N . PRO B 1 242 ? -1.983 -23.260 -13.579 1.00 18.36 239 PRO B N 1
ATOM 4823 C CA . PRO B 1 242 ? -1.682 -22.082 -12.767 1.00 20.01 239 PRO B CA 1
ATOM 4824 C C . PRO B 1 242 ? -0.577 -21.151 -13.319 1.00 23.29 239 PRO B C 1
ATOM 4825 O O . PRO B 1 242 ? -0.418 -20.013 -12.823 1.00 21.48 239 PRO B O 1
ATOM 4829 N N . GLU B 1 243 ? 0.160 -21.582 -14.356 1.00 21.26 240 GLU B N 1
ATOM 4830 C CA . GLU B 1 243 ? 1.269 -20.752 -14.869 1.00 21.38 240 GLU B CA 1
ATOM 4831 C C . GLU B 1 243 ? 1.704 -21.138 -16.265 1.00 17.93 240 GLU B C 1
ATOM 4832 O O . GLU B 1 243 ? 1.488 -22.291 -16.697 1.00 15.20 240 GLU B O 1
ATOM 4838 N N . LEU B 1 244 ? 2.320 -20.182 -16.964 1.00 17.37 241 LEU B N 1
ATOM 4839 C CA . LEU B 1 244 ? 2.995 -20.482 -18.254 1.00 18.20 241 LEU B CA 1
ATOM 4840 C C . LEU B 1 244 ? 4.393 -21.042 -18.112 1.00 18.77 241 LEU B C 1
ATOM 4841 O O . LEU B 1 244 ? 5.263 -20.506 -17.401 1.00 19.91 241 LEU B O 1
ATOM 4846 N N . VAL B 1 245 ? 4.639 -22.094 -18.870 1.00 18.10 242 VAL B N 1
ATOM 4847 C CA . VAL B 1 245 ? 5.998 -22.544 -19.083 1.00 18.25 242 VAL B CA 1
ATOM 4848 C C . VAL B 1 245 ? 6.657 -21.448 -19.927 1.00 22.85 242 VAL B C 1
ATOM 4849 O O . VAL B 1 245 ? 7.797 -21.032 -19.640 1.00 19.45 242 VAL B O 1
ATOM 4853 N N . MET B 1 246 ? 5.941 -20.996 -20.967 1.00 17.81 243 MET B N 1
ATOM 4854 C CA . MET B 1 246 ? 6.530 -20.052 -21.927 1.00 19.51 243 MET B CA 1
ATOM 4855 C C . MET B 1 246 ? 5.440 -19.403 -22.755 1.00 21.56 243 MET B C 1
ATOM 4856 O O . MET B 1 246 ? 4.409 -20.015 -23.067 1.00 18.01 243 MET B O 1
ATOM 4861 N N . SER B 1 247 ? 5.684 -18.147 -23.123 1.00 22.74 244 SER B N 1
ATOM 4862 C CA . SER B 1 247 ? 4.889 -17.526 -24.177 1.00 21.39 244 SER B CA 1
ATOM 4863 C C . SER B 1 247 ? 5.885 -16.747 -25.036 1.00 19.56 244 SER B C 1
ATOM 4864 O O . SER B 1 247 ? 6.767 -16.092 -24.487 1.00 24.25 244 SER B O 1
ATOM 4867 N N . VAL B 1 248 ? 5.781 -16.851 -26.366 1.00 24.30 245 VAL B N 1
ATOM 4868 C CA . VAL B 1 248 ? 6.619 -16.058 -27.295 1.00 19.53 245 VAL B CA 1
ATOM 4869 C C . VAL B 1 248 ? 5.634 -15.280 -28.209 1.00 26.93 245 VAL B C 1
ATOM 4870 O O . VAL B 1 248 ? 4.699 -15.850 -28.766 1.00 22.89 245 VAL B O 1
ATOM 4874 N N . THR B 1 249 ? 5.825 -13.965 -28.311 1.00 29.26 246 THR B N 1
ATOM 4875 C CA . THR B 1 249 ? 5.028 -13.138 -29.210 1.00 32.62 246 THR B CA 1
ATOM 4876 C C . THR B 1 249 ? 6.034 -12.283 -29.930 1.00 35.19 246 THR B C 1
ATOM 4877 O O . THR B 1 249 ? 6.719 -11.469 -29.290 1.00 29.81 246 THR B O 1
ATOM 4881 N N . GLY B 1 250 ? 6.168 -12.516 -31.234 1.00 35.33 247 GLY B N 1
ATOM 4882 C CA . GLY B 1 250 ? 7.284 -11.988 -31.996 1.00 35.27 247 GLY B CA 1
ATOM 4883 C C . GLY B 1 250 ? 8.603 -12.488 -31.449 1.00 36.54 247 GLY B C 1
ATOM 4884 O O . GLY B 1 250 ? 8.838 -13.713 -31.391 1.00 32.82 247 GLY B O 1
ATOM 4885 N N . ASN B 1 251 ? 9.465 -11.554 -31.027 1.00 28.02 248 ASN B N 1
ATOM 4886 C CA . ASN B 1 251 ? 10.792 -11.935 -30.563 1.00 30.88 248 ASN B CA 1
ATOM 4887 C C . ASN B 1 251 ? 10.870 -11.964 -29.026 1.00 20.15 248 ASN B C 1
ATOM 4888 O O . ASN B 1 251 ? 11.916 -12.337 -28.483 1.00 24.95 248 ASN B O 1
ATOM 4893 N N . LYS B 1 252 ? 9.778 -11.542 -28.370 1.00 21.33 249 LYS B N 1
ATOM 4894 C CA . LYS B 1 252 ? 9.706 -11.486 -26.892 1.00 21.51 249 LYS B CA 1
ATOM 4895 C C . LYS B 1 252 ? 9.269 -12.839 -26.255 1.00 22.41 249 LYS B C 1
ATOM 4896 O O . LYS B 1 252 ? 8.214 -13.352 -26.611 1.00 26.61 249 LYS B O 1
ATOM 4902 N N . VAL B 1 253 ? 10.102 -13.394 -25.361 1.00 23.20 250 VAL B N 1
ATOM 4903 C CA . VAL B 1 253 ? 9.791 -14.651 -24.679 1.00 23.82 250 VAL B CA 1
ATOM 4904 C C . VAL B 1 253 ? 9.570 -14.340 -23.203 1.00 24.42 250 VAL B C 1
ATOM 4905 O O . VAL B 1 253 ? 10.327 -13.542 -22.626 1.00 23.06 250 VAL B O 1
ATOM 4909 N N . VAL B 1 254 ? 8.543 -14.944 -22.615 1.00 21.09 251 VAL B N 1
ATOM 4910 C CA . VAL B 1 254 ? 8.155 -14.743 -21.182 1.00 19.57 251 VAL B CA 1
ATOM 4911 C C . VAL B 1 254 ? 8.077 -16.133 -20.544 1.00 24.00 251 VAL B C 1
ATOM 4912 O O . VAL B 1 254 ? 7.698 -17.109 -21.219 1.00 19.58 251 VAL B O 1
ATOM 4916 N N . THR B 1 255 ? 8.453 -16.245 -19.271 1.00 20.68 252 THR B N 1
ATOM 4917 C CA . THR B 1 255 ? 8.179 -17.479 -18.507 1.00 19.38 252 THR B CA 1
ATOM 4918 C C . THR B 1 255 ? 7.710 -16.977 -17.144 1.00 20.17 252 THR B C 1
ATOM 4919 O O . THR B 1 255 ? 8.056 -15.847 -16.735 1.00 23.43 252 THR B O 1
ATOM 4923 N N . GLU B 1 256 ? 6.909 -17.799 -16.458 1.00 22.51 253 GLU B N 1
ATOM 4924 C CA . GLU B 1 256 ? 6.177 -17.375 -15.264 1.00 22.92 253 GLU B CA 1
ATOM 4925 C C . GLU B 1 256 ? 6.287 -18.417 -14.114 1.00 22.22 253 GLU B C 1
ATOM 4926 O O . GLU B 1 256 ? 5.330 -19.175 -13.823 1.00 23.78 253 GLU B O 1
ATOM 4932 N N . PRO B 1 257 ? 7.467 -18.478 -13.477 1.00 21.85 254 PRO B N 1
ATOM 4933 C CA . PRO B 1 257 ? 7.716 -19.386 -12.347 1.00 21.33 254 PRO B CA 1
ATOM 4934 C C . PRO B 1 257 ? 6.845 -19.028 -11.149 1.00 23.59 254 PRO B C 1
ATOM 4935 O O . PRO B 1 257 ? 6.955 -17.901 -10.646 1.00 19.05 254 PRO B O 1
ATOM 4939 N N . LEU B 1 258 ? 5.955 -19.952 -10.750 1.00 16.26 255 LEU B N 1
ATOM 4940 C CA . LEU B 1 258 ? 5.216 -19.887 -9.484 1.00 17.71 255 LEU B CA 1
ATOM 4941 C C . LEU B 1 258 ? 5.773 -20.945 -8.555 1.00 19.62 255 LEU B C 1
ATOM 4942 O O . LEU B 1 258 ? 5.908 -22.107 -8.956 1.00 19.37 255 LEU B O 1
ATOM 4947 N N . ALA B 1 259 ? 6.134 -20.558 -7.329 1.00 16.96 256 ALA B N 1
ATOM 4948 C CA . ALA B 1 259 ? 6.732 -21.506 -6.388 1.00 17.39 256 ALA B CA 1
ATOM 4949 C C . ALA B 1 259 ? 6.635 -20.902 -4.990 1.00 20.68 256 ALA B C 1
ATOM 4950 O O . ALA B 1 259 ? 6.928 -19.726 -4.816 1.00 25.02 256 ALA B O 1
ATOM 4952 N N . GLY B 1 260 ? 6.260 -21.709 -4.015 1.00 21.65 257 GLY B N 1
ATOM 4953 C CA . GLY B 1 260 ? 5.995 -21.191 -2.655 1.00 20.89 257 GLY B CA 1
ATOM 4954 C C . GLY B 1 260 ? 4.486 -21.089 -2.516 1.00 23.24 257 GLY B C 1
ATOM 4955 O O . GLY B 1 260 ? 3.857 -20.273 -3.180 1.00 25.90 257 GLY B O 1
ATOM 4956 N N . THR B 1 261 ? 3.918 -21.909 -1.634 1.00 25.43 258 THR B N 1
ATOM 4957 C CA . THR B 1 261 ? 2.457 -22.117 -1.584 1.00 27.96 258 THR B CA 1
ATOM 4958 C C . THR B 1 261 ? 1.894 -22.063 -0.167 1.00 31.49 258 THR B C 1
ATOM 4959 O O . THR B 1 261 ? 2.523 -22.586 0.737 1.00 30.51 258 THR B O 1
ATOM 4963 N N . ARG B 1 262 ? 0.718 -21.441 -0.029 1.00 33.38 259 ARG B N 1
ATOM 4964 C CA . ARG B 1 262 ? -0.205 -21.605 1.105 1.00 35.29 259 ARG B CA 1
ATOM 4965 C C . ARG B 1 262 ? -1.633 -21.849 0.593 1.00 37.55 259 ARG B C 1
ATOM 4966 O O . ARG B 1 262 ? -2.002 -21.420 -0.508 1.00 28.31 259 ARG B O 1
ATOM 4974 N N . ASP B 1 263 ? -2.464 -22.474 1.414 1.00 30.90 260 ASP B N 1
ATOM 4975 C CA . ASP B 1 263 ? -3.864 -22.607 1.033 1.00 35.30 260 ASP B CA 1
ATOM 4976 C C . ASP B 1 263 ? -4.571 -21.271 0.989 1.00 33.32 260 ASP B C 1
ATOM 4977 O O . ASP B 1 263 ? -4.096 -20.257 1.527 1.00 38.94 260 ASP B O 1
ATOM 4982 N N . ARG B 1 264 ? -5.683 -21.250 0.263 1.00 36.05 261 ARG B N 1
ATOM 4983 C CA . ARG B 1 264 ? -6.674 -20.185 0.360 1.00 33.77 261 ARG B CA 1
ATOM 4984 C C . ARG B 1 264 ? -8.071 -20.863 0.456 1.00 30.66 261 ARG B C 1
ATOM 4985 O O . ARG B 1 264 ? -9.025 -20.438 -0.196 1.00 38.10 261 ARG B O 1
ATOM 4993 N N . MET B 1 265 ? -8.125 -21.917 1.264 1.00 34.06 262 MET B N 1
ATOM 4994 C CA . MET B 1 265 ? -9.319 -22.739 1.488 1.00 37.83 262 MET B CA 1
ATOM 4995 C C . MET B 1 265 ? -10.083 -22.237 2.732 1.00 46.71 262 MET B C 1
ATOM 4996 O O . MET B 1 265 ? -10.358 -23.029 3.651 1.00 53.48 262 MET B O 1
ATOM 5001 N N . GLY B 1 266 ? -10.406 -20.937 2.770 1.00 46.57 263 GLY B N 1
ATOM 5002 C CA . GLY B 1 266 ? -11.083 -20.320 3.932 1.00 46.34 263 GLY B CA 1
ATOM 5003 C C . GLY B 1 266 ? -11.706 -18.957 3.689 1.00 50.45 263 GLY B C 1
ATOM 5004 O O . GLY B 1 266 ? -11.946 -18.569 2.536 1.00 49.24 263 GLY B O 1
ATOM 5005 N N . ASN B 1 267 ? -11.989 -18.221 4.776 1.00 50.95 264 ASN B N 1
ATOM 5006 C CA . ASN B 1 267 ? -12.573 -16.881 4.675 1.00 53.26 264 ASN B CA 1
ATOM 5007 C C . ASN B 1 267 ? -11.537 -15.927 4.130 1.00 52.03 264 ASN B C 1
ATOM 5008 O O . ASN B 1 267 ? -10.352 -16.218 4.211 1.00 53.76 264 ASN B O 1
ATOM 5013 N N . PRO B 1 268 ? -11.970 -14.762 3.619 1.00 53.62 265 PRO B N 1
ATOM 5014 C CA . PRO B 1 268 ? -11.006 -13.738 3.201 1.00 52.57 265 PRO B CA 1
ATOM 5015 C C . PRO B 1 268 ? -9.958 -13.423 4.281 1.00 55.29 265 PRO B C 1
ATOM 5016 O O . PRO B 1 268 ? -8.857 -12.956 3.953 1.00 53.32 265 PRO B O 1
ATOM 5020 N N . GLU B 1 269 ? -10.311 -13.688 5.544 1.00 53.50 266 GLU B N 1
ATOM 5021 C CA . GLU B 1 269 ? -9.444 -13.424 6.689 1.00 49.86 266 GLU B CA 1
ATOM 5022 C C . GLU B 1 269 ? -8.375 -14.493 6.850 1.00 45.94 266 GLU B C 1
ATOM 5023 O O . GLU B 1 269 ? -7.201 -14.164 6.985 1.00 48.53 266 GLU B O 1
ATOM 5025 N N . HIS B 1 270 ? -8.776 -15.763 6.846 1.00 41.02 267 HIS B N 1
ATOM 5026 C CA . HIS B 1 270 ? -7.817 -16.874 6.896 1.00 46.47 267 HIS B CA 1
ATOM 5027 C C . HIS B 1 270 ? -6.886 -16.845 5.678 1.00 46.37 267 HIS B C 1
ATOM 5028 O O . HIS B 1 270 ? -5.696 -17.180 5.799 1.00 44.51 267 HIS B O 1
ATOM 5035 N N . ASN B 1 271 ? -7.423 -16.401 4.536 1.00 44.72 268 ASN B N 1
ATOM 5036 C CA . ASN B 1 271 ? -6.662 -16.310 3.280 1.00 45.40 268 ASN B CA 1
ATOM 5037 C C . ASN B 1 271 ? -5.614 -15.216 3.285 1.00 45.80 268 ASN B C 1
ATOM 5038 O O . ASN B 1 271 ? -4.480 -15.441 2.846 1.00 42.31 268 ASN B O 1
ATOM 5043 N N . LYS B 1 272 ? -6.014 -14.028 3.750 1.00 46.42 269 LYS B N 1
ATOM 5044 C CA . LYS B 1 272 ? -5.107 -12.899 3.930 1.00 49.14 269 LYS B CA 1
ATOM 5045 C C . LYS B 1 272 ? -3.981 -13.234 4.914 1.00 46.44 269 LYS B C 1
ATOM 5046 O O . LYS B 1 272 ? -2.811 -12.951 4.651 1.00 47.52 269 LYS B O 1
ATOM 5052 N N . ALA B 1 273 ? -4.341 -13.854 6.035 1.00 48.53 270 ALA B N 1
ATOM 5053 C CA . ALA B 1 273 ? -3.360 -14.342 7.005 1.00 46.43 270 ALA B CA 1
ATOM 5054 C C . ALA B 1 273 ? -2.379 -15.335 6.373 1.00 47.72 270 ALA B C 1
ATOM 5055 O O . ALA B 1 273 ? -1.188 -15.325 6.697 1.00 45.72 270 ALA B O 1
ATOM 5057 N N . LYS B 1 274 ? -2.890 -16.202 5.495 1.00 43.58 271 LYS B N 1
ATOM 5058 C CA . LYS B 1 274 ? -2.052 -17.175 4.785 1.00 43.70 271 LYS B CA 1
ATOM 5059 C C . LYS B 1 274 ? -1.155 -16.495 3.743 1.00 40.28 271 LYS B C 1
ATOM 5060 O O . LYS B 1 274 ? -0.003 -16.902 3.579 1.00 42.82 271 LYS B O 1
ATOM 5066 N N . GLU B 1 275 ? -1.673 -15.452 3.082 1.00 40.46 272 GLU B N 1
ATOM 5067 C CA . GLU B 1 275 ? -0.929 -14.635 2.123 1.00 42.73 272 GLU B CA 1
ATOM 5068 C C . GLU B 1 275 ? 0.250 -13.949 2.816 1.00 47.93 272 GLU B C 1
ATOM 5069 O O . GLU B 1 275 ? 1.398 -14.028 2.364 1.00 46.67 272 GLU B O 1
ATOM 5075 N N . ALA B 1 276 ? -0.055 -13.274 3.921 1.00 44.87 273 ALA B N 1
ATOM 5076 C CA . ALA B 1 276 ? 0.948 -12.650 4.761 1.00 42.16 273 ALA B CA 1
ATOM 5077 C C . ALA B 1 276 ? 2.007 -13.669 5.196 1.00 37.84 273 ALA B C 1
ATOM 5078 O O . ALA B 1 276 ? 3.202 -13.417 5.046 1.00 44.23 273 ALA B O 1
ATOM 5080 N N . GLU B 1 277 ? 1.572 -14.819 5.708 1.00 37.45 274 GLU B N 1
ATOM 5081 C CA . GLU B 1 277 ? 2.468 -15.859 6.181 1.00 40.17 274 GLU B CA 1
ATOM 5082 C C . GLU B 1 277 ? 3.409 -16.393 5.087 1.00 44.69 274 GLU B C 1
ATOM 5083 O O . GLU B 1 277 ? 4.414 -17.039 5.403 1.00 39.84 274 GLU B O 1
ATOM 5089 N N . LEU B 1 278 ? 3.073 -16.107 3.825 1.00 38.90 275 LEU B N 1
ATOM 5090 C CA . LEU B 1 278 ? 3.818 -16.616 2.671 1.00 38.99 275 LEU B CA 1
ATOM 5091 C C . LEU B 1 278 ? 4.839 -15.600 2.153 1.00 35.15 275 LEU B C 1
ATOM 5092 O O . LEU B 1 278 ? 5.994 -15.954 1.910 1.00 40.96 275 LEU B O 1
ATOM 5097 N N . LEU B 1 279 ? 4.409 -14.345 2.017 1.00 32.84 276 LEU B N 1
ATOM 5098 C CA . LEU B 1 279 ? 5.239 -13.253 1.493 1.00 37.78 276 LEU B CA 1
ATOM 5099 C C . LEU B 1 279 ? 6.505 -12.989 2.320 1.00 38.77 276 LEU B C 1
ATOM 5100 O O . LEU B 1 279 ? 7.427 -12.307 1.845 1.00 40.18 276 LEU B O 1
ATOM 5105 N N . HIS B 1 280 ? 6.535 -13.528 3.536 1.00 37.03 277 HIS B N 1
ATOM 5106 C CA . HIS B 1 280 ? 7.573 -13.225 4.498 1.00 44.46 277 HIS B CA 1
ATOM 5107 C C . HIS B 1 280 ? 8.192 -14.472 5.144 1.00 45.60 277 HIS B C 1
ATOM 5108 O O . HIS B 1 280 ? 9.099 -14.335 5.980 1.00 44.45 277 HIS B O 1
ATOM 5115 N N . ASP B 1 281 ? 7.714 -15.670 4.761 1.00 42.03 278 ASP B N 1
ATOM 5116 C CA . ASP B 1 281 ? 8.301 -16.934 5.209 1.00 34.30 278 ASP B CA 1
ATOM 5117 C C . ASP B 1 281 ? 9.640 -17.189 4.501 1.00 32.93 278 ASP B C 1
ATOM 5118 O O . ASP B 1 281 ? 9.670 -17.333 3.270 1.00 23.83 278 ASP B O 1
ATOM 5123 N N . SER B 1 282 ? 10.734 -17.239 5.261 1.00 24.62 279 SER B N 1
ATOM 5124 C CA . SER B 1 282 ? 12.071 -17.323 4.633 1.00 21.74 279 SER B CA 1
ATOM 5125 C C . SER B 1 282 ? 12.249 -18.551 3.726 1.00 24.39 279 SER B C 1
ATOM 5126 O O . SER B 1 282 ? 12.872 -18.450 2.669 1.00 22.87 279 SER B O 1
ATOM 5129 N N . LYS B 1 283 ? 11.710 -19.699 4.134 1.00 22.57 280 LYS B N 1
ATOM 5130 C CA . LYS B 1 283 ? 11.793 -20.930 3.337 1.00 26.66 280 LYS B CA 1
ATOM 5131 C C . LYS B 1 283 ? 11.096 -20.827 1.965 1.00 24.71 280 LYS B C 1
ATOM 5132 O O . LYS B 1 283 ? 11.647 -21.272 0.948 1.00 23.83 280 LYS B O 1
ATOM 5138 N N . GLU B 1 284 ? 9.912 -20.238 1.944 1.00 22.39 281 GLU B N 1
ATOM 5139 C CA . GLU B 1 284 ? 9.161 -20.104 0.702 1.00 24.83 281 GLU B CA 1
ATOM 5140 C C . GLU B 1 284 ? 9.797 -19.071 -0.230 1.00 21.18 281 GLU B C 1
ATOM 5141 O O . GLU B 1 284 ? 9.828 -19.269 -1.442 1.00 18.28 281 GLU B O 1
ATOM 5147 N N . VAL B 1 285 ? 10.257 -17.967 0.347 1.00 16.70 282 VAL B N 1
ATOM 5148 C CA . VAL B 1 285 ? 10.926 -16.921 -0.422 1.00 17.86 282 VAL B CA 1
ATOM 5149 C C . VAL B 1 285 ? 12.166 -17.516 -1.080 1.00 18.36 282 VAL B C 1
ATOM 5150 O O . VAL B 1 285 ? 12.423 -17.285 -2.264 1.00 18.18 282 VAL B O 1
ATOM 5154 N N . LEU B 1 286 ? 12.915 -18.314 -0.317 1.00 19.33 283 LEU B N 1
ATOM 5155 C CA . LEU B 1 286 ? 14.128 -18.945 -0.849 1.00 21.21 283 LEU B CA 1
ATOM 5156 C C . LEU B 1 286 ? 13.790 -19.855 -2.000 1.00 24.62 283 LEU B C 1
ATOM 5157 O O . LEU B 1 286 ? 14.398 -19.723 -3.069 1.00 24.99 283 LEU B O 1
ATOM 5162 N N . GLU B 1 287 ? 12.821 -20.748 -1.774 1.00 24.07 284 GLU B N 1
ATOM 5163 C CA . GLU B 1 287 ? 12.424 -21.713 -2.814 1.00 26.64 284 GLU B CA 1
ATOM 5164 C C . GLU B 1 287 ? 11.941 -20.956 -4.045 1.00 23.52 284 GLU B C 1
ATOM 5165 O O . GLU B 1 287 ? 12.297 -21.328 -5.179 1.00 23.21 284 GLU B O 1
ATOM 5171 N N . HIS B 1 288 ? 11.222 -19.849 -3.842 1.00 15.88 285 HIS B N 1
ATOM 5172 C CA . HIS B 1 288 ? 10.780 -19.055 -4.986 1.00 17.62 285 HIS B CA 1
ATOM 5173 C C . HIS B 1 288 ? 11.968 -18.469 -5.769 1.00 16.36 285 HIS B C 1
ATOM 5174 O O . HIS B 1 288 ? 12.089 -18.619 -6.983 1.00 19.09 285 HIS B O 1
ATOM 5181 N N . ILE B 1 289 ? 12.826 -17.764 -5.071 1.00 16.28 286 ILE B N 1
ATOM 5182 C CA . ILE B 1 289 ? 13.869 -16.966 -5.725 1.00 17.57 286 ILE B CA 1
ATOM 5183 C C . ILE B 1 289 ? 14.921 -17.859 -6.389 1.00 17.85 286 ILE B C 1
ATOM 5184 O O . ILE B 1 289 ? 15.441 -17.537 -7.458 1.00 17.30 286 ILE B O 1
ATOM 5189 N N . LEU B 1 290 ? 15.235 -18.977 -5.769 1.00 17.26 287 LEU B N 1
ATOM 5190 C CA . LEU B 1 290 ? 16.143 -19.966 -6.406 1.00 18.42 287 LEU B CA 1
ATOM 5191 C C . LEU B 1 290 ? 15.589 -20.421 -7.753 1.00 18.49 287 LEU B C 1
ATOM 5192 O O . LEU B 1 290 ? 16.329 -20.567 -8.713 1.00 19.99 287 LEU B O 1
ATOM 5197 N N . SER B 1 291 ? 14.273 -20.653 -7.819 1.00 19.70 288 SER B N 1
ATOM 5198 C CA . SER B 1 291 ? 13.631 -21.010 -9.072 1.00 18.48 288 SER B CA 1
ATOM 5199 C C . SER B 1 291 ? 13.667 -19.871 -10.086 1.00 19.68 288 SER B C 1
ATOM 5200 O O . SER B 1 291 ? 13.878 -20.111 -11.271 1.00 17.81 288 SER B O 1
ATOM 5203 N N . VAL B 1 292 ? 13.427 -18.635 -9.624 1.00 19.07 289 VAL B N 1
ATOM 5204 C CA . VAL B 1 292 ? 13.427 -17.488 -10.535 1.00 15.76 289 VAL B CA 1
ATOM 5205 C C . VAL B 1 292 ? 14.831 -17.314 -11.138 1.00 18.28 289 VAL B C 1
ATOM 5206 O O . VAL B 1 292 ? 14.963 -17.018 -12.328 1.00 19.74 289 VAL B O 1
ATOM 5210 N N . LYS B 1 293 ? 15.861 -17.487 -10.315 1.00 15.02 290 LYS B N 1
ATOM 5211 C CA . LYS B 1 293 ? 17.222 -17.295 -10.800 1.00 16.91 290 LYS B CA 1
ATOM 5212 C C . LYS B 1 293 ? 17.541 -18.334 -11.876 1.00 18.89 290 LYS B C 1
ATOM 5213 O O . LYS B 1 293 ? 18.207 -18.024 -12.859 1.00 18.24 290 LYS B O 1
ATOM 5219 N N . GLU B 1 294 ? 17.044 -19.546 -11.686 1.00 19.45 291 GLU B N 1
ATOM 5220 C CA . GLU B 1 294 ? 17.254 -20.605 -12.713 1.00 18.72 291 GLU B CA 1
ATOM 5221 C C . GLU B 1 294 ? 16.524 -20.278 -14.013 1.00 17.33 291 GLU B C 1
ATOM 5222 O O . GLU B 1 294 ? 17.044 -20.545 -15.108 1.00 19.22 291 GLU B O 1
ATOM 5228 N N . ALA B 1 295 ? 15.340 -19.656 -13.916 1.00 18.85 292 ALA B N 1
ATOM 5229 C CA . ALA B 1 295 ? 14.541 -19.240 -15.090 1.00 16.46 292 ALA B CA 1
ATOM 5230 C C . ALA B 1 295 ? 15.230 -18.135 -15.854 1.00 21.20 292 ALA B C 1
ATOM 5231 O O . ALA B 1 295 ? 15.258 -18.119 -17.097 1.00 17.90 292 ALA B O 1
ATOM 5233 N N . ILE B 1 296 ? 15.735 -17.165 -15.104 1.00 19.18 293 ILE B N 1
ATOM 5234 C CA . ILE B 1 296 ? 16.615 -16.151 -15.716 1.00 20.87 293 ILE B CA 1
ATOM 5235 C C . ILE B 1 296 ? 17.766 -16.803 -16.463 1.00 17.04 293 ILE B C 1
ATOM 5236 O O . ILE B 1 296 ? 18.032 -16.401 -17.583 1.00 19.10 293 ILE B O 1
ATOM 5241 N N . ALA B 1 297 ? 18.441 -17.774 -15.845 1.00 15.40 294 ALA B N 1
ATOM 5242 C CA . ALA B 1 297 ? 19.632 -18.406 -16.487 1.00 20.61 294 ALA B CA 1
ATOM 5243 C C . ALA B 1 297 ? 19.215 -19.136 -17.769 1.00 23.37 294 ALA B C 1
ATOM 5244 O O . ALA B 1 297 ? 19.967 -19.147 -18.755 1.00 19.13 294 ALA B O 1
ATOM 5246 N N . GLU B 1 298 ? 18.028 -19.747 -17.745 1.00 21.96 295 GLU B N 1
ATOM 5247 C CA . GLU B 1 298 ? 17.490 -20.482 -18.917 1.00 21.37 295 GLU B CA 1
ATOM 5248 C C . GLU B 1 298 ? 17.233 -19.520 -20.079 1.00 16.96 295 GLU B C 1
ATOM 5249 O O . GLU B 1 298 ? 17.651 -19.766 -21.225 1.00 23.10 295 GLU B O 1
ATOM 5255 N N . LEU B 1 299 ? 16.540 -18.412 -19.802 1.00 20.16 296 LEU B N 1
ATOM 5256 C CA . LEU B 1 299 ? 16.314 -17.370 -20.783 1.00 19.73 296 LEU B CA 1
ATOM 5257 C C . LEU B 1 299 ? 17.619 -16.772 -21.294 1.00 25.04 296 LEU B C 1
ATOM 5258 O O . LEU B 1 299 ? 17.694 -16.459 -22.478 1.00 23.30 296 LEU B O 1
ATOM 5263 N N . GLU B 1 300 ? 18.613 -16.584 -20.413 1.00 19.74 297 GLU B N 1
ATOM 5264 C CA . GLU B 1 300 ? 19.888 -15.984 -20.851 1.00 29.75 297 GLU B CA 1
ATOM 5265 C C . GLU B 1 300 ? 20.577 -16.870 -21.905 1.00 27.34 297 GLU B C 1
ATOM 5266 O O . GLU B 1 300 ? 21.330 -16.378 -22.755 1.00 31.38 297 GLU B O 1
ATOM 5272 N N . ALA B 1 301 ? 20.303 -18.172 -21.853 1.00 28.03 298 ALA B N 1
ATOM 5273 C CA . ALA B 1 301 ? 20.820 -19.116 -22.838 1.00 27.64 298 ALA B CA 1
ATOM 5274 C C . ALA B 1 301 ? 20.281 -18.930 -24.254 1.00 27.85 298 ALA B C 1
ATOM 5275 O O . ALA B 1 301 ? 20.900 -19.397 -25.213 1.00 31.29 298 ALA B O 1
ATOM 5277 N N . VAL B 1 302 ? 19.134 -18.282 -24.411 1.00 28.92 299 VAL B N 1
ATOM 5278 C CA . VAL B 1 302 ? 18.490 -18.164 -25.747 1.00 28.48 299 VAL B CA 1
ATOM 5279 C C . VAL B 1 302 ? 18.166 -16.715 -26.113 1.00 29.79 299 VAL B C 1
ATOM 5280 O O . VAL B 1 302 ? 17.569 -16.443 -27.148 1.00 28.69 299 VAL B O 1
ATOM 5284 N N . CYS B 1 303 ? 18.600 -15.778 -25.275 1.00 29.43 300 CYS B N 1
ATOM 5285 C CA . CYS B 1 303 ? 18.205 -14.385 -25.442 1.00 24.88 300 CYS B CA 1
ATOM 5286 C C . CYS B 1 303 ? 19.392 -13.447 -25.696 1.00 24.11 300 CYS B C 1
ATOM 5287 O O . CYS B 1 303 ? 20.531 -13.794 -25.427 1.00 25.04 300 CYS B O 1
ATOM 5290 N N . LEU B 1 304 ? 19.092 -12.278 -26.221 1.00 27.31 301 LEU B N 1
ATOM 5291 C CA . LEU B 1 304 ? 20.117 -11.237 -26.420 1.00 34.14 301 LEU B CA 1
ATOM 5292 C C . LEU B 1 304 ? 20.734 -10.861 -25.059 1.00 36.08 301 LEU B C 1
ATOM 5293 O O . LEU B 1 304 ? 19.990 -10.668 -24.071 1.00 35.02 301 LEU B O 1
ATOM 5298 N N . PRO B 1 305 ? 22.083 -10.763 -24.992 1.00 39.18 302 PRO B N 1
ATOM 5299 C CA . PRO B 1 305 ? 22.750 -10.322 -23.759 1.00 37.71 302 PRO B CA 1
ATOM 5300 C C . PRO B 1 305 ? 22.121 -9.026 -23.268 1.00 33.84 302 PRO B C 1
ATOM 5301 O O . PRO B 1 305 ? 21.798 -8.162 -24.080 1.00 34.87 302 PRO B O 1
ATOM 5305 N N . GLY B 1 306 ? 21.911 -8.931 -21.953 1.00 33.80 303 GLY B N 1
ATOM 5306 C CA . GLY B 1 306 ? 21.268 -7.775 -21.324 1.00 33.34 303 GLY B CA 1
ATOM 5307 C C . GLY B 1 306 ? 19.763 -7.634 -21.466 1.00 32.54 303 GLY B C 1
ATOM 5308 O O . GLY B 1 306 ? 19.178 -6.705 -20.907 1.00 29.08 303 GLY B O 1
ATOM 5309 N N . SER B 1 307 ? 19.114 -8.546 -22.203 1.00 29.05 304 SER B N 1
ATOM 5310 C CA . SER B 1 307 ? 17.669 -8.420 -22.406 1.00 28.29 304 SER B CA 1
ATOM 5311 C C . SER B 1 307 ? 16.771 -9.082 -21.337 1.00 25.33 304 SER B C 1
ATOM 5312 O O . SER B 1 307 ? 15.568 -8.748 -21.266 1.00 25.34 304 SER B O 1
ATOM 5315 N N . VAL B 1 308 ? 17.336 -9.992 -20.534 1.00 22.52 305 VAL B N 1
ATOM 5316 C CA . VAL B 1 308 ? 16.553 -10.796 -19.560 1.00 23.48 305 VAL B CA 1
ATOM 5317 C C . VAL B 1 308 ? 16.351 -9.998 -18.278 1.00 28.38 305 VAL B C 1
ATOM 5318 O O . VAL B 1 308 ? 17.308 -9.583 -17.611 1.00 24.02 305 VAL B O 1
ATOM 5322 N N . VAL B 1 309 ? 15.091 -9.778 -17.962 1.00 24.11 306 VAL B N 1
ATOM 5323 C CA . VAL B 1 309 ? 14.701 -8.961 -16.823 1.00 25.03 306 VAL B CA 1
ATOM 5324 C C . VAL B 1 309 ? 13.519 -9.587 -16.111 1.00 22.90 306 VAL B C 1
ATOM 5325 O O . VAL B 1 309 ? 12.713 -10.321 -16.699 1.00 23.63 306 VAL B O 1
ATOM 5329 N N . VAL B 1 310 ? 13.424 -9.281 -14.836 1.00 19.69 307 VAL B N 1
ATOM 5330 C CA . VAL B 1 310 ? 12.260 -9.657 -14.085 1.00 14.21 307 VAL B CA 1
ATOM 5331 C C . VAL B 1 310 ? 11.268 -8.519 -14.154 1.00 23.52 307 VAL B C 1
ATOM 5332 O O . VAL B 1 310 ? 11.521 -7.411 -13.643 1.00 23.37 307 VAL B O 1
ATOM 5336 N N . GLU B 1 311 ? 10.122 -8.794 -14.765 1.00 20.68 308 GLU B N 1
ATOM 5337 C CA . GLU B 1 311 ? 9.062 -7.789 -14.895 1.00 24.76 308 GLU B CA 1
ATOM 5338 C C . GLU B 1 311 ? 8.144 -7.720 -13.708 1.00 21.87 308 GLU B C 1
ATOM 5339 O O . GLU B 1 311 ? 7.527 -6.697 -13.428 1.00 24.72 308 GLU B O 1
ATOM 5345 N N . ASP B 1 312 ? 7.988 -8.834 -13.005 1.00 22.68 309 ASP B N 1
ATOM 5346 C CA . ASP B 1 312 ? 7.156 -8.822 -11.832 1.00 21.93 309 ASP B CA 1
ATOM 5347 C C . ASP B 1 312 ? 7.868 -9.694 -10.817 1.00 22.48 309 ASP B C 1
ATOM 5348 O O . ASP B 1 312 ? 8.057 -10.858 -11.088 1.00 18.45 309 ASP B O 1
ATOM 5353 N N . LEU B 1 313 ? 8.270 -9.142 -9.669 1.00 19.96 310 LEU B N 1
ATOM 5354 C CA . LEU B 1 313 ? 9.035 -9.948 -8.698 1.00 21.48 310 LEU B CA 1
ATOM 5355 C C . LEU B 1 313 ? 8.200 -10.392 -7.492 1.00 22.43 310 LEU B C 1
ATOM 5356 O O . LEU B 1 313 ? 7.785 -9.578 -6.652 1.00 20.83 310 LEU B O 1
ATOM 5361 N N . MET B 1 314 ? 8.012 -11.699 -7.403 1.00 17.72 311 MET B N 1
ATOM 5362 C CA . MET B 1 314 ? 7.500 -12.386 -6.227 1.00 16.96 311 MET B CA 1
ATOM 5363 C C . MET B 1 314 ? 6.226 -11.758 -5.674 1.00 21.72 311 MET B C 1
ATOM 5364 O O . MET B 1 314 ? 6.163 -11.322 -4.492 1.00 23.28 311 MET B O 1
ATOM 5369 N N . SER B 1 315 ? 5.209 -11.720 -6.523 1.00 19.67 312 SER B N 1
ATOM 5370 C CA . SER B 1 315 ? 3.886 -11.272 -6.099 1.00 22.84 312 SER B CA 1
ATOM 5371 C C .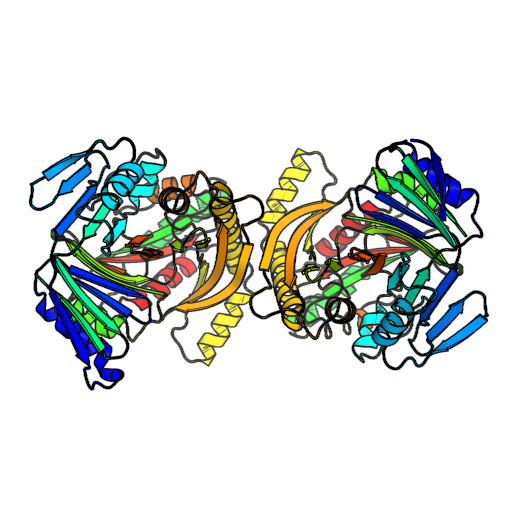 SER B 1 315 ? 2.971 -12.468 -5.875 1.00 28.99 312 SER B C 1
ATOM 5372 O O . SER B 1 315 ? 3.183 -13.541 -6.478 1.00 25.04 312 SER B O 1
ATOM 5375 N N . VAL B 1 316 ? 1.970 -12.325 -5.004 1.00 26.73 313 VAL B N 1
ATOM 5376 C CA . VAL B 1 316 ? 1.112 -13.466 -4.694 1.00 26.74 313 VAL B CA 1
ATOM 5377 C C . VAL B 1 316 ? 0.059 -13.651 -5.775 1.00 27.69 313 VAL B C 1
ATOM 5378 O O . VAL B 1 316 ? -0.565 -12.688 -6.225 1.00 27.61 313 VAL B O 1
ATOM 5382 N N . ARG B 1 317 ? -0.105 -14.904 -6.195 1.00 24.29 314 ARG B N 1
ATOM 5383 C CA . ARG B 1 317 ? -1.004 -15.262 -7.302 1.00 24.33 314 ARG B CA 1
ATOM 5384 C C . ARG B 1 317 ? -2.127 -16.148 -6.776 1.00 24.11 314 ARG B C 1
ATOM 5385 O O . ARG B 1 317 ? -1.854 -17.171 -6.144 1.00 22.66 314 ARG B O 1
ATOM 5393 N N . GLN B 1 318 ? -3.391 -15.764 -6.986 1.00 24.15 315 GLN B N 1
ATOM 5394 C CA . GLN B 1 318 ? -4.489 -16.637 -6.481 1.00 20.23 315 GLN B CA 1
ATOM 5395 C C . GLN B 1 318 ? -4.858 -17.757 -7.478 1.00 19.55 315 GLN B C 1
ATOM 5396 O O . GLN B 1 318 ? -5.143 -17.457 -8.649 1.00 24.45 315 GLN B O 1
ATOM 5402 N N . ARG B 1 319 ? -4.884 -19.001 -6.989 1.00 20.63 316 ARG B N 1
ATOM 5403 C CA . ARG B 1 319 ? -5.141 -20.201 -7.820 1.00 22.36 316 ARG B CA 1
ATOM 5404 C C . ARG B 1 319 ? -6.133 -21.170 -7.190 1.00 20.75 316 ARG B C 1
ATOM 5405 O O . ARG B 1 319 ? -5.813 -22.330 -6.895 1.00 23.44 316 ARG B O 1
ATOM 5413 N N . GLY B 1 320 ? -7.372 -20.699 -7.009 1.00 22.94 317 GLY B N 1
ATOM 5414 C CA . GLY B 1 320 ? -8.441 -21.607 -6.531 1.00 22.36 317 GLY B CA 1
ATOM 5415 C C . GLY B 1 320 ? -8.323 -22.063 -5.086 1.00 27.79 317 GLY B C 1
ATOM 5416 O O . GLY B 1 320 ? -8.821 -21.386 -4.189 1.00 36.06 317 GLY B O 1
ATOM 5417 N N . SER B 1 321 ? -7.717 -23.223 -4.850 1.00 23.70 318 SER B N 1
ATOM 5418 C CA . SER B 1 321 ? -7.503 -23.727 -3.481 1.00 30.62 318 SER B CA 1
ATOM 5419 C C . SER B 1 321 ? -6.225 -23.213 -2.825 1.00 31.49 318 SER B C 1
ATOM 5420 O O . SER B 1 321 ? -6.060 -23.358 -1.617 1.00 32.03 318 SER B O 1
ATOM 5423 N N . VAL B 1 322 ? -5.341 -22.619 -3.620 1.00 28.96 319 VAL B N 1
ATOM 5424 C CA . VAL B 1 322 ? -3.980 -22.312 -3.167 1.00 27.06 319 VAL B CA 1
ATOM 5425 C C . VAL B 1 322 ? -3.543 -20.992 -3.751 1.00 25.79 319 VAL B C 1
ATOM 5426 O O . VAL B 1 322 ? -4.134 -20.509 -4.699 1.00 25.68 319 VAL B O 1
ATOM 5430 N N . GLN B 1 323 ? -2.518 -20.381 -3.155 1.00 23.15 320 GLN B N 1
ATOM 5431 C CA . GLN B 1 323 ? -1.974 -19.138 -3.647 1.00 20.81 320 GLN B CA 1
ATOM 5432 C C . GLN B 1 323 ? -0.470 -19.307 -3.572 1.00 16.51 320 GLN B C 1
ATOM 5433 O O . GLN B 1 323 ? 0.017 -20.063 -2.743 1.00 22.34 320 GLN B O 1
ATOM 5439 N N . HIS B 1 324 ? 0.234 -18.663 -4.497 1.00 22.18 321 HIS B N 1
ATOM 5440 C CA . HIS B 1 324 ? 1.641 -18.956 -4.697 1.00 18.95 321 HIS B CA 1
ATOM 5441 C C . HIS B 1 324 ? 2.385 -17.658 -4.926 1.00 18.59 321 HIS B C 1
ATOM 5442 O O . HIS B 1 324 ? 1.832 -16.680 -5.456 1.00 22.10 321 HIS B O 1
ATOM 5449 N N . LEU B 1 325 ? 3.676 -17.664 -4.621 1.00 20.01 322 LEU B N 1
ATOM 5450 C CA . LEU B 1 325 ? 4.535 -16.546 -5.044 1.00 17.62 322 LEU B CA 1
ATOM 5451 C C . LEU B 1 325 ? 4.829 -16.774 -6.521 1.00 17.74 322 LEU B C 1
ATOM 5452 O O . LEU B 1 325 ? 5.125 -17.906 -6.934 1.00 20.17 322 LEU B O 1
ATOM 5457 N N . GLY B 1 326 ? 4.740 -15.713 -7.297 1.00 16.75 323 GLY B N 1
ATOM 5458 C CA . GLY B 1 326 ? 4.870 -15.809 -8.750 1.00 19.31 323 GLY B CA 1
ATOM 5459 C C . GLY B 1 326 ? 5.762 -14.695 -9.232 1.00 25.65 323 GLY B C 1
ATOM 5460 O O . GLY B 1 326 ? 5.704 -13.586 -8.695 1.00 22.06 323 GLY B O 1
ATOM 5461 N N . SER B 1 327 ? 6.568 -14.968 -10.258 1.00 19.35 324 SER B N 1
ATOM 5462 C CA . SER B 1 327 ? 7.358 -13.894 -10.887 1.00 17.40 324 SER B CA 1
ATOM 5463 C C . SER B 1 327 ? 7.166 -14.016 -12.372 1.00 23.71 324 SER B C 1
ATOM 5464 O O . SER B 1 327 ? 6.876 -15.115 -12.875 1.00 24.09 324 SER B O 1
ATOM 5467 N N . GLY B 1 328 ? 7.314 -12.898 -13.068 1.00 20.22 325 GLY B N 1
ATOM 5468 C CA . GLY B 1 328 ? 7.350 -12.902 -14.539 1.00 18.00 325 GLY B CA 1
ATOM 5469 C C . GLY B 1 328 ? 8.712 -12.445 -14.999 1.00 23.00 325 GLY B C 1
ATOM 5470 O O . GLY B 1 328 ? 9.221 -11.404 -14.536 1.00 20.49 325 GLY B O 1
ATOM 5471 N N . VAL B 1 329 ? 9.306 -13.232 -15.892 1.00 19.64 326 VAL B N 1
ATOM 5472 C CA . VAL B 1 329 ? 10.634 -12.998 -16.428 1.00 19.00 326 VAL B CA 1
ATOM 5473 C C . VAL B 1 329 ? 10.520 -12.956 -17.963 1.00 24.49 326 VAL B C 1
ATOM 5474 O O . VAL B 1 329 ? 9.814 -13.776 -18.546 1.00 21.45 326 VAL B O 1
ATOM 5478 N N . SER B 1 330 ? 11.188 -12.002 -18.610 1.00 22.67 327 SER B N 1
ATOM 5479 C CA . SER B 1 330 ? 11.125 -11.896 -20.066 1.00 21.71 327 SER B CA 1
ATOM 5480 C C . SER B 1 330 ? 12.499 -11.668 -20.689 1.00 25.84 327 SER B C 1
ATOM 5481 O O . SER B 1 330 ? 13.473 -11.307 -19.992 1.00 23.11 327 SER B O 1
ATOM 5484 N N . GLY B 1 331 ? 12.594 -11.890 -22.000 1.00 23.19 328 GLY B N 1
ATOM 5485 C CA . GLY B 1 331 ? 13.810 -11.532 -22.749 1.00 22.37 328 GLY B CA 1
ATOM 5486 C C . GLY B 1 331 ? 13.509 -11.419 -24.236 1.00 25.57 328 GLY B C 1
ATOM 5487 O O . GLY B 1 331 ? 12.387 -11.610 -24.672 1.00 26.68 328 GLY B O 1
ATOM 5488 N N . GLN B 1 332 ? 14.534 -11.097 -25.008 1.00 28.61 329 GLN B N 1
ATOM 5489 C CA . GLN B 1 332 ? 14.424 -10.971 -26.459 1.00 27.55 329 GLN B CA 1
ATOM 5490 C C . GLN B 1 332 ? 15.224 -12.091 -27.030 1.00 22.63 329 GLN B C 1
ATOM 5491 O O . GLN B 1 332 ? 16.396 -12.264 -26.684 1.00 26.36 329 GLN B O 1
ATOM 5497 N N . LEU B 1 333 ? 14.604 -12.900 -27.894 1.00 26.98 330 LEU B N 1
ATOM 5498 C CA . LEU B 1 333 ? 15.306 -14.060 -28.429 1.00 29.73 330 LEU B CA 1
ATOM 5499 C C . LEU B 1 333 ? 16.521 -13.635 -29.262 1.00 30.08 330 LEU B C 1
ATOM 5500 O O . LEU B 1 333 ? 16.423 -12.701 -30.044 1.00 33.75 330 LEU B O 1
ATOM 5505 N N . ALA B 1 334 ? 17.639 -14.326 -29.081 1.00 30.37 331 ALA B N 1
ATOM 5506 C CA . ALA B 1 334 ? 18.838 -14.113 -29.905 1.00 32.40 331 ALA B CA 1
ATOM 5507 C C . ALA B 1 334 ? 18.549 -14.447 -31.381 1.00 39.41 331 ALA B C 1
ATOM 5508 O O . ALA B 1 334 ? 17.689 -15.300 -31.673 1.00 35.82 331 ALA B O 1
ATOM 5510 N N . GLU B 1 335 ? 19.268 -13.789 -32.301 1.00 36.32 332 GLU B N 1
ATOM 5511 C CA . GLU B 1 335 ? 18.990 -13.903 -33.748 1.00 39.45 332 GLU B CA 1
ATOM 5512 C C . GLU B 1 335 ? 18.999 -15.331 -34.263 1.00 33.17 332 GLU B C 1
ATOM 5513 O O . GLU B 1 335 ? 18.250 -15.668 -35.183 1.00 39.76 332 GLU B O 1
ATOM 5514 N N . ASN B 1 336 ? 19.855 -16.153 -33.666 1.00 32.43 333 ASN B N 1
ATOM 5515 C CA . ASN B 1 336 ? 20.017 -17.564 -34.002 1.00 37.29 333 ASN B CA 1
ATOM 5516 C C . ASN B 1 336 ? 19.126 -18.540 -33.189 1.00 34.94 333 ASN B C 1
ATOM 5517 O O . ASN B 1 336 ? 19.318 -19.760 -33.260 1.00 36.53 333 ASN B O 1
ATOM 5522 N N . LYS B 1 337 ? 18.186 -18.009 -32.405 1.00 37.89 334 LYS B N 1
ATOM 5523 C CA . LYS B 1 337 ? 17.301 -18.863 -31.593 1.00 31.21 334 LYS B CA 1
ATOM 5524 C C . LYS B 1 337 ? 15.855 -18.622 -31.950 1.00 32.25 334 LYS B C 1
ATOM 5525 O O . LYS B 1 337 ? 15.461 -17.477 -32.225 1.00 34.23 334 LYS B O 1
ATOM 5531 N N . ASP B 1 338 ? 15.048 -19.695 -31.946 1.00 30.91 335 ASP B N 1
ATOM 5532 C CA . ASP B 1 338 ? 13.604 -19.547 -32.154 1.00 29.48 335 ASP B CA 1
ATOM 5533 C C . ASP B 1 338 ? 12.777 -20.048 -30.953 1.00 26.01 335 ASP B C 1
ATOM 5534 O O . ASP B 1 338 ? 13.349 -20.424 -29.927 1.00 24.69 335 ASP B O 1
ATOM 5539 N N . ALA B 1 339 ? 11.446 -19.998 -31.053 1.00 25.59 336 ALA B N 1
ATOM 5540 C CA . ALA B 1 339 ? 10.589 -20.402 -29.906 1.00 27.00 336 ALA B CA 1
ATOM 5541 C C . ALA B 1 339 ? 10.755 -21.859 -29.486 1.00 22.66 336 ALA B C 1
ATOM 5542 O O . ALA B 1 339 ? 10.606 -22.179 -28.307 1.00 22.96 336 ALA B O 1
ATOM 5544 N N . TRP B 1 340 ? 11.144 -22.737 -30.415 1.00 23.58 337 TRP B N 1
ATOM 5545 C CA . TRP B 1 340 ? 11.398 -24.149 -30.085 1.00 22.17 337 TRP B CA 1
ATOM 5546 C C . TRP B 1 340 ? 12.684 -24.346 -29.294 1.00 25.15 337 TRP B C 1
ATOM 5547 O O . TRP B 1 340 ? 12.769 -25.274 -28.484 1.00 23.18 337 TRP B O 1
ATOM 5558 N N . ASP B 1 341 ? 13.701 -23.507 -29.564 1.00 28.23 338 ASP B N 1
ATOM 5559 C CA . ASP B 1 341 ? 14.946 -23.493 -28.770 1.00 26.80 338 ASP B CA 1
ATOM 5560 C C . ASP B 1 341 ? 14.632 -23.023 -27.339 1.00 21.91 338 ASP B C 1
ATOM 5561 O O . ASP B 1 341 ? 15.075 -23.653 -26.368 1.00 23.71 338 ASP B O 1
ATOM 5566 N N . ALA B 1 342 ? 13.878 -21.943 -27.232 1.00 21.73 339 ALA B N 1
ATOM 5567 C CA . ALA B 1 342 ? 13.430 -21.418 -25.921 1.00 20.43 339 ALA B CA 1
ATOM 5568 C C . ALA B 1 342 ? 12.557 -22.437 -25.182 1.00 24.84 339 ALA B C 1
ATOM 5569 O O . ALA B 1 342 ? 12.667 -22.598 -23.978 1.00 22.83 339 ALA B O 1
ATOM 5571 N N . PHE B 1 343 ? 11.655 -23.077 -25.907 1.00 22.75 340 PHE B N 1
ATOM 5572 C CA . PHE B 1 343 ? 10.833 -24.111 -25.272 1.00 22.48 340 PHE B CA 1
ATOM 5573 C C . PHE B 1 343 ? 11.686 -25.248 -24.738 1.00 24.85 340 PHE B C 1
ATOM 5574 O O . PHE B 1 343 ? 11.481 -25.723 -23.617 1.00 22.41 340 PHE B O 1
ATOM 5582 N N . THR B 1 344 ? 12.651 -25.702 -25.536 1.00 23.21 341 THR B N 1
ATOM 5583 C CA . THR B 1 344 ? 13.452 -26.859 -25.123 1.00 25.11 341 THR B CA 1
ATOM 5584 C C . THR B 1 344 ? 14.250 -26.570 -23.849 1.00 23.45 341 THR B C 1
ATOM 5585 O O . THR B 1 344 ? 14.377 -27.421 -22.994 1.00 26.23 341 THR B O 1
ATOM 5589 N N A VAL B 1 345 ? 14.778 -25.355 -23.747 0.50 23.41 342 VAL B N 1
ATOM 5590 N N B VAL B 1 345 ? 14.793 -25.355 -23.729 0.50 24.26 342 VAL B N 1
ATOM 5591 C CA A VAL B 1 345 ? 15.467 -24.938 -22.543 0.50 23.94 342 VAL B CA 1
ATOM 5592 C CA B VAL B 1 345 ? 15.479 -24.973 -22.493 0.50 25.31 342 VAL B CA 1
ATOM 5593 C C A VAL B 1 345 ? 14.497 -24.851 -21.342 0.50 21.41 342 VAL B C 1
ATOM 5594 C C B VAL B 1 345 ? 14.506 -24.824 -21.304 0.50 22.72 342 VAL B C 1
ATOM 5595 O O A VAL B 1 345 ? 14.754 -25.454 -20.295 0.50 24.61 342 VAL B O 1
ATOM 5596 O O B VAL B 1 345 ? 14.777 -25.343 -20.218 0.50 26.88 342 VAL B O 1
ATOM 5603 N N . LEU B 1 346 ? 13.373 -24.156 -21.527 1.00 23.87 343 LEU B N 1
ATOM 5604 C CA . LEU B 1 346 ? 12.380 -23.889 -20.450 1.00 20.89 343 LEU B CA 1
ATOM 5605 C C . LEU B 1 346 ? 11.597 -25.110 -19.943 1.00 23.82 343 LEU B C 1
ATOM 5606 O O . LEU B 1 346 ? 10.989 -25.079 -18.858 1.00 22.12 343 LEU B O 1
ATOM 5611 N N . PHE B 1 347 ? 11.622 -26.186 -20.716 1.00 21.45 344 PHE B N 1
ATOM 5612 C CA . PHE B 1 347 ? 10.805 -27.357 -20.394 1.00 20.83 344 PHE B CA 1
ATOM 5613 C C . PHE B 1 347 ? 11.565 -28.447 -19.637 1.00 24.62 344 PHE B C 1
ATOM 5614 O O . PHE B 1 347 ? 12.701 -28.740 -20.003 1.00 27.98 344 PHE B O 1
ATOM 5622 N N . PRO B 1 348 ? 10.942 -29.058 -18.587 1.00 20.13 345 PRO B N 1
ATOM 5623 C CA . PRO B 1 348 ? 9.653 -28.664 -18.031 1.00 21.14 345 PRO B CA 1
ATOM 5624 C C . PRO B 1 348 ? 9.945 -27.478 -17.152 1.00 18.55 345 PRO B C 1
ATOM 5625 O O . PRO B 1 348 ? 11.114 -27.222 -16.849 1.00 20.80 345 PRO B O 1
ATOM 5629 N N . SER B 1 349 ? 8.903 -26.779 -16.734 1.00 18.64 346 SER B N 1
ATOM 5630 C CA . SER B 1 349 ? 9.095 -25.672 -15.819 1.00 19.83 346 SER B CA 1
ATOM 5631 C C . SER B 1 349 ? 10.016 -26.109 -14.718 1.00 20.30 346 SER B C 1
ATOM 5632 O O . SER B 1 349 ? 9.809 -27.174 -14.101 1.00 21.58 346 SER B O 1
ATOM 5635 N N . ILE B 1 350 ? 10.990 -25.245 -14.403 1.00 17.68 347 ILE B N 1
ATOM 5636 C CA . ILE B 1 350 ? 11.823 -25.430 -13.225 1.00 19.79 347 ILE B CA 1
ATOM 5637 C C . ILE B 1 350 ? 10.951 -25.679 -12.003 1.00 18.47 347 ILE B C 1
ATOM 5638 O O . ILE B 1 350 ? 11.287 -26.510 -11.138 1.00 19.74 347 ILE B O 1
ATOM 5643 N N . THR B 1 351 ? 9.816 -24.956 -11.922 1.00 20.79 348 THR B N 1
ATOM 5644 C CA . THR B 1 351 ? 8.973 -25.070 -10.742 1.00 18.67 348 THR B CA 1
ATOM 5645 C C . THR B 1 351 ? 8.194 -26.397 -10.618 1.00 21.48 348 THR B C 1
ATOM 5646 O O . THR B 1 351 ? 7.478 -26.598 -9.626 1.00 19.44 348 THR B O 1
ATOM 5650 N N . ALA B 1 352 ? 8.277 -27.239 -11.649 1.00 18.19 349 ALA B N 1
ATOM 5651 C CA . ALA B 1 352 ? 7.638 -28.566 -11.634 1.00 21.66 349 ALA B CA 1
ATOM 5652 C C . ALA B 1 352 ? 8.663 -29.706 -11.763 1.00 22.56 349 ALA B C 1
ATOM 5653 O O . ALA B 1 352 ? 8.292 -30.881 -11.906 1.00 21.23 349 ALA B O 1
ATOM 5655 N N . SER B 1 353 ? 9.953 -29.349 -11.721 1.00 19.23 350 SER B N 1
ATOM 5656 C CA . SER B 1 353 ? 11.034 -30.336 -11.898 1.00 20.25 350 SER B CA 1
ATOM 5657 C C . SER B 1 353 ? 12.057 -30.186 -10.788 1.00 22.70 350 SER B C 1
ATOM 5658 O O . SER B 1 353 ? 12.007 -30.927 -9.797 1.00 25.61 350 SER B O 1
ATOM 5661 N N . GLY B 1 354 ? 12.974 -29.217 -10.931 1.00 20.73 351 GLY B N 1
ATOM 5662 C CA . GLY B 1 354 ? 13.869 -28.845 -9.815 1.00 21.09 351 GLY B CA 1
ATOM 5663 C C . GLY B 1 354 ? 15.160 -28.168 -10.264 1.00 20.13 351 GLY B C 1
ATOM 5664 O O . GLY B 1 354 ? 15.262 -27.709 -11.384 1.00 21.06 351 GLY B O 1
ATOM 5665 N N . ILE B 1 355 ? 16.152 -28.159 -9.367 1.00 20.00 352 ILE B N 1
ATOM 5666 C CA . ILE B 1 355 ? 17.386 -27.368 -9.493 1.00 21.77 352 ILE B CA 1
ATOM 5667 C C . ILE B 1 355 ? 18.533 -28.210 -8.918 1.00 20.29 352 ILE B C 1
ATOM 5668 O O . ILE B 1 355 ? 18.386 -28.683 -7.792 1.00 23.20 352 ILE B O 1
ATOM 5673 N N . PRO B 1 356 ? 19.638 -28.436 -9.687 1.00 26.64 353 PRO B N 1
ATOM 5674 C CA . PRO B 1 356 ? 19.747 -28.158 -11.115 1.00 27.20 353 PRO B CA 1
ATOM 5675 C C . PRO B 1 356 ? 18.760 -29.047 -11.841 1.00 29.31 353 PRO B C 1
ATOM 5676 O O . PRO B 1 356 ? 18.416 -30.121 -11.333 1.00 27.01 353 PRO B O 1
ATOM 5680 N N . LYS B 1 357 ? 18.269 -28.578 -12.985 1.00 24.79 354 LYS B N 1
ATOM 5681 C CA . LYS B 1 357 ? 17.167 -29.261 -13.656 1.00 25.88 354 LYS B CA 1
ATOM 5682 C C . LYS B 1 357 ? 17.493 -30.708 -14.022 1.00 24.59 354 LYS B C 1
ATOM 5683 O O . LYS B 1 357 ? 16.693 -31.603 -13.763 1.00 28.07 354 LYS B O 1
ATOM 5689 N N . ASN B 1 358 ? 18.642 -30.931 -14.653 1.00 27.11 355 ASN B N 1
ATOM 5690 C CA . ASN B 1 358 ? 19.000 -32.295 -15.055 1.00 28.95 355 ASN B CA 1
ATOM 5691 C C . ASN B 1 358 ? 19.081 -33.270 -13.888 1.00 26.37 355 ASN B C 1
ATOM 5692 O O . ASN B 1 358 ? 18.557 -34.402 -13.981 1.00 24.80 355 ASN B O 1
ATOM 5697 N N . ALA B 1 359 ? 19.707 -32.838 -12.785 1.00 25.13 356 ALA B N 1
ATOM 5698 C CA . ALA B 1 359 ? 19.738 -33.641 -11.541 1.00 24.56 356 ALA B CA 1
ATOM 5699 C C . ALA B 1 359 ? 18.369 -33.914 -10.941 1.00 29.40 356 ALA B C 1
ATOM 5700 O O . ALA B 1 359 ? 18.105 -35.017 -10.450 1.00 25.41 356 ALA B O 1
ATOM 5702 N N . ALA B 1 360 ? 17.485 -32.916 -10.964 1.00 23.87 357 ALA B N 1
ATOM 5703 C CA . ALA B 1 360 ? 16.119 -33.130 -10.444 1.00 23.48 357 ALA B CA 1
ATOM 5704 C C . ALA B 1 360 ? 15.316 -34.102 -11.328 1.00 22.41 357 ALA B C 1
ATOM 5705 O O . ALA B 1 360 ? 14.548 -34.901 -10.810 1.00 23.57 357 ALA B O 1
ATOM 5707 N N . LEU B 1 361 ? 15.516 -34.030 -12.640 1.00 25.59 358 LEU B N 1
ATOM 5708 C CA . LEU B 1 361 ? 14.825 -34.936 -13.581 1.00 22.51 358 LEU B CA 1
ATOM 5709 C C . LEU B 1 361 ? 15.262 -36.387 -13.314 1.00 27.66 358 LEU B C 1
ATOM 5710 O O . LEU B 1 361 ? 14.427 -37.294 -13.251 1.00 27.60 358 LEU B O 1
ATOM 5715 N N . ASN B 1 362 ? 16.569 -36.571 -13.128 1.00 26.66 359 ASN B N 1
ATOM 5716 C CA . ASN B 1 362 ? 17.122 -37.873 -12.723 1.00 32.39 359 ASN B CA 1
ATOM 5717 C C . ASN B 1 362 ? 16.519 -38.355 -11.434 1.00 30.07 359 ASN B C 1
ATOM 5718 O O . ASN B 1 362 ? 16.083 -39.495 -11.326 1.00 34.34 359 ASN B O 1
ATOM 5723 N N . ALA B 1 363 ? 16.441 -37.469 -10.453 1.00 30.25 360 ALA B N 1
ATOM 5724 C CA . ALA B 1 363 ? 15.883 -37.811 -9.155 1.00 27.45 360 ALA B CA 1
ATOM 5725 C C . ALA B 1 363 ? 14.416 -38.173 -9.215 1.00 30.90 360 ALA B C 1
ATOM 5726 O O . ALA B 1 363 ? 13.963 -39.116 -8.531 1.00 30.32 360 ALA B O 1
ATOM 5728 N N . ILE B 1 364 ? 13.644 -37.436 -10.018 1.00 26.12 361 ILE B N 1
ATOM 5729 C CA . ILE B 1 364 ? 12.215 -37.761 -10.172 1.00 23.68 361 ILE B CA 1
ATOM 5730 C C . ILE B 1 364 ? 12.031 -39.202 -10.704 1.00 21.97 361 ILE B C 1
ATOM 5731 O O . ILE B 1 364 ? 11.181 -39.941 -10.215 1.00 27.42 361 ILE B O 1
ATOM 5736 N N . MET B 1 365 ? 12.821 -39.581 -11.693 1.00 28.67 362 MET B N 1
ATOM 5737 C CA . MET B 1 365 ? 12.682 -40.913 -12.278 1.00 35.83 362 MET B CA 1
ATOM 5738 C C . MET B 1 365 ? 13.109 -42.046 -11.320 1.00 35.94 362 MET B C 1
ATOM 5739 O O . MET B 1 365 ? 12.666 -43.177 -11.474 1.00 33.70 362 MET B O 1
ATOM 5744 N N . GLN B 1 366 ? 13.936 -41.722 -10.331 1.00 36.57 363 GLN B N 1
ATOM 5745 C CA . GLN B 1 366 ? 14.403 -42.700 -9.329 1.00 38.06 363 GLN B CA 1
ATOM 5746 C C . GLN B 1 366 ? 13.444 -42.791 -8.149 1.00 36.95 363 GLN B C 1
ATOM 5747 O O . GLN B 1 366 ? 13.311 -43.840 -7.539 1.00 39.47 363 GLN B O 1
ATOM 5753 N N . ILE B 1 367 ? 12.788 -41.688 -7.822 1.00 33.61 364 ILE B N 1
ATOM 5754 C CA . ILE B 1 367 ? 11.922 -41.603 -6.652 1.00 32.21 364 ILE B CA 1
ATOM 5755 C C . ILE B 1 367 ? 10.463 -41.983 -6.978 1.00 35.71 364 ILE B C 1
ATOM 5756 O O . ILE B 1 367 ? 9.818 -42.696 -6.206 1.00 37.05 364 ILE B O 1
ATOM 5761 N N . GLU B 1 368 ? 9.923 -41.475 -8.090 1.00 35.85 365 GLU B N 1
ATOM 5762 C CA . GLU B 1 368 ? 8.518 -41.730 -8.457 1.00 29.92 365 GLU B CA 1
ATOM 5763 C C . GLU B 1 368 ? 8.330 -43.103 -9.140 1.00 30.07 365 GLU B C 1
ATOM 5764 O O . GLU B 1 368 ? 9.173 -43.551 -9.915 1.00 33.97 365 GLU B O 1
ATOM 5770 N N . LYS B 1 369 ? 7.199 -43.732 -8.847 1.00 36.16 366 LYS B N 1
ATOM 5771 C CA . LYS B 1 369 ? 6.955 -45.111 -9.244 1.00 39.29 366 LYS B CA 1
ATOM 5772 C C . LYS B 1 369 ? 5.860 -45.316 -10.294 1.00 39.87 366 LYS B C 1
ATOM 5773 O O . LYS B 1 369 ? 5.649 -46.431 -10.752 1.00 38.96 366 LYS B O 1
ATOM 5779 N N . THR B 1 370 ? 5.168 -44.240 -10.678 1.00 37.11 367 THR B N 1
ATOM 5780 C CA . THR B 1 370 ? 4.281 -44.270 -11.845 1.00 31.17 367 THR B CA 1
ATOM 5781 C C . THR B 1 370 ? 4.761 -43.195 -12.868 1.00 33.13 367 THR B C 1
ATOM 5782 O O . THR B 1 370 ? 5.356 -42.171 -12.478 1.00 26.71 367 THR B O 1
ATOM 5786 N N . PRO B 1 371 ? 4.583 -43.460 -14.172 1.00 33.67 368 PRO B N 1
ATOM 5787 C CA . PRO B 1 371 ? 4.966 -42.446 -15.157 1.00 28.44 368 PRO B CA 1
ATOM 5788 C C . PRO B 1 371 ? 4.108 -41.176 -14.972 1.00 23.07 368 PRO B C 1
ATOM 5789 O O . PRO B 1 371 ? 2.904 -41.254 -14.724 1.00 28.59 368 PRO B O 1
ATOM 5793 N N . ARG B 1 372 ? 4.751 -40.014 -15.039 1.00 24.66 369 ARG B N 1
ATOM 5794 C CA . ARG B 1 372 ? 4.055 -38.724 -15.033 1.00 19.71 369 ARG B CA 1
ATOM 5795 C C . ARG B 1 372 ? 3.135 -38.547 -16.254 1.00 15.87 369 ARG B C 1
ATOM 5796 O O . ARG B 1 372 ? 2.085 -37.891 -16.175 1.00 23.73 369 ARG B O 1
ATOM 5804 N N . GLU B 1 373 ? 3.568 -39.095 -17.376 1.00 20.08 370 GLU B N 1
ATOM 5805 C CA . GLU B 1 373 ? 2.897 -38.930 -18.659 1.00 16.17 370 GLU B CA 1
ATOM 5806 C C . GLU B 1 373 ? 2.848 -37.422 -18.987 1.00 18.20 370 GLU B C 1
ATOM 5807 O O . GLU B 1 373 ? 3.897 -36.818 -19.259 1.00 21.93 370 GLU B O 1
ATOM 5813 N N . LEU B 1 374 ? 1.655 -36.853 -18.965 1.00 20.03 371 LEU B N 1
ATOM 5814 C CA . LEU B 1 374 ? 1.523 -35.420 -19.280 1.00 21.70 371 LEU B CA 1
ATOM 5815 C C . LEU B 1 374 ? 1.668 -34.521 -18.036 1.00 21.04 371 LEU B C 1
ATOM 5816 O O . LEU B 1 374 ? 1.867 -33.279 -18.149 1.00 18.00 371 LEU B O 1
ATOM 5821 N N . TYR B 1 375 ? 1.603 -35.114 -16.837 1.00 18.05 372 TYR B N 1
ATOM 5822 C CA . TYR B 1 375 ? 1.677 -34.311 -15.632 1.00 20.77 372 TYR B CA 1
ATOM 5823 C C . TYR B 1 375 ? 3.042 -33.635 -15.598 1.00 19.98 372 TYR B C 1
ATOM 5824 O O . TYR B 1 375 ? 4.039 -34.287 -15.830 1.00 17.82 372 TYR B O 1
ATOM 5833 N N . SER B 1 376 ? 3.045 -32.332 -15.284 1.00 18.85 373 SER B N 1
ATOM 5834 C CA . SER B 1 376 ? 4.233 -31.438 -15.314 1.00 17.86 373 SER B CA 1
ATOM 5835 C C . SER B 1 376 ? 4.751 -31.112 -16.723 1.00 17.92 373 SER B C 1
ATOM 5836 O O . SER B 1 376 ? 5.746 -30.369 -16.865 1.00 20.61 373 SER B O 1
ATOM 5839 N N . GLY B 1 377 ? 4.042 -31.621 -17.758 1.00 17.03 374 GLY B N 1
ATOM 5840 C CA . GLY B 1 377 ? 4.326 -31.278 -19.144 1.00 16.95 374 GLY B CA 1
ATOM 5841 C C . GLY B 1 377 ? 3.680 -29.975 -19.542 1.00 16.62 374 GLY B C 1
ATOM 5842 O O . GLY B 1 377 ? 3.434 -29.099 -18.688 1.00 15.29 374 GLY B O 1
ATOM 5843 N N . ALA B 1 378 ? 3.402 -29.827 -20.831 1.00 17.45 375 ALA B N 1
ATOM 5844 C CA . ALA B 1 378 ? 2.867 -28.555 -21.343 1.00 15.13 375 ALA B CA 1
ATOM 5845 C C . ALA B 1 378 ? 1.702 -28.772 -22.282 1.00 18.37 375 ALA B C 1
ATOM 5846 O O . ALA B 1 378 ? 1.665 -29.783 -23.020 1.00 17.69 375 ALA B O 1
ATOM 5848 N N . ILE B 1 379 ? 0.761 -27.818 -22.291 1.00 15.38 376 ILE B N 1
ATOM 5849 C CA . ILE B 1 379 ? -0.265 -27.773 -23.354 1.00 17.23 376 ILE B CA 1
ATOM 5850 C C . ILE B 1 379 ? 0.107 -26.563 -24.217 1.00 22.71 376 ILE B C 1
ATOM 5851 O O . ILE B 1 379 ? 0.407 -25.495 -23.667 1.00 16.10 376 ILE B O 1
ATOM 5856 N N . LEU B 1 380 ? 0.066 -26.732 -25.540 1.00 14.99 377 LEU B N 1
ATOM 5857 C CA . LEU B 1 380 ? 0.506 -25.640 -26.480 1.00 16.34 377 LEU B CA 1
ATOM 5858 C C . LEU B 1 380 ? -0.680 -25.133 -27.301 1.00 16.69 377 LEU B C 1
ATOM 5859 O O . LEU B 1 380 ? -1.576 -25.907 -27.644 1.00 15.76 377 LEU B O 1
ATOM 5864 N N . LEU B 1 381 ? -0.739 -23.826 -27.552 1.00 14.37 378 LEU B N 1
ATOM 5865 C CA . LEU B 1 381 ? -1.577 -23.278 -28.615 1.00 17.46 378 LEU B CA 1
ATOM 5866 C C . LEU B 1 381 ? -0.614 -22.422 -29.444 1.00 19.86 378 LEU B C 1
ATOM 5867 O O . LEU B 1 381 ? 0.032 -21.527 -28.889 1.00 19.09 378 LEU B O 1
ATOM 5872 N N . LEU B 1 382 ? -0.420 -22.766 -30.725 1.00 18.75 379 LEU B N 1
ATOM 5873 C CA . LEU B 1 382 ? 0.449 -21.946 -31.586 1.00 18.61 379 LEU B CA 1
ATOM 5874 C C . LEU B 1 382 ? -0.405 -21.306 -32.645 1.00 24.39 379 LEU B C 1
ATOM 5875 O O . LEU B 1 382 ? -1.229 -21.965 -33.259 1.00 22.37 379 LEU B O 1
ATOM 5880 N N . ASP B 1 383 ? -0.278 -20.003 -32.826 1.00 28.65 380 ASP B N 1
ATOM 5881 C CA . ASP B 1 383 ? -1.091 -19.345 -33.889 1.00 28.34 380 ASP B CA 1
ATOM 5882 C C . ASP B 1 383 ? -0.239 -18.355 -34.662 1.00 36.95 380 ASP B C 1
ATOM 5883 O O . ASP B 1 383 ? 1.000 -18.467 -34.654 1.00 37.58 380 ASP B O 1
ATOM 5888 N N . ASP B 1 384 ? -0.885 -17.406 -35.331 1.00 36.30 381 ASP B N 1
ATOM 5889 C CA . ASP B 1 384 ? -0.164 -16.460 -36.192 1.00 43.76 381 ASP B CA 1
ATOM 5890 C C . ASP B 1 384 ? 0.824 -15.583 -35.424 1.00 44.07 381 ASP B C 1
ATOM 5891 O O . ASP B 1 384 ? 1.927 -15.305 -35.893 1.00 48.11 381 ASP B O 1
ATOM 5896 N N . THR B 1 385 ? 0.433 -15.163 -34.232 1.00 42.71 382 THR B N 1
ATOM 5897 C CA . THR B 1 385 ? 1.225 -14.184 -33.509 1.00 44.65 382 THR B CA 1
ATOM 5898 C C . THR B 1 385 ? 1.971 -14.762 -32.290 1.00 43.20 382 THR B C 1
ATOM 5899 O O . THR B 1 385 ? 2.896 -14.121 -31.772 1.00 37.86 382 THR B O 1
ATOM 5903 N N . ARG B 1 386 ? 1.609 -15.987 -31.872 1.00 35.45 383 ARG B N 1
ATOM 5904 C CA . ARG B 1 386 ? 1.982 -16.480 -30.543 1.00 35.27 383 ARG B CA 1
ATOM 5905 C C . ARG B 1 386 ? 2.304 -17.970 -30.479 1.00 32.08 383 ARG B C 1
ATOM 5906 O O . ARG B 1 386 ? 1.739 -18.779 -31.247 1.00 26.72 383 ARG B O 1
ATOM 5914 N N . PHE B 1 387 ? 3.234 -18.303 -29.566 1.00 22.93 384 PHE B N 1
ATOM 5915 C CA . PHE B 1 387 ? 3.560 -19.677 -29.169 1.00 20.15 384 PHE B CA 1
ATOM 5916 C C . PHE B 1 387 ? 3.237 -19.663 -27.670 1.00 20.09 384 PHE B C 1
ATOM 5917 O O . PHE B 1 387 ? 3.908 -19.004 -26.906 1.00 20.68 384 PHE B O 1
ATOM 5925 N N . ASP B 1 388 ? 2.179 -20.349 -27.271 1.00 17.59 385 ASP B N 1
ATOM 5926 C CA . ASP B 1 388 ? 1.692 -20.262 -25.890 1.00 18.10 385 ASP B CA 1
ATOM 5927 C C . ASP B 1 388 ? 1.836 -21.661 -25.285 1.00 21.51 385 ASP B C 1
ATOM 5928 O O . ASP B 1 388 ? 1.383 -22.619 -25.920 1.00 17.98 385 ASP B O 1
ATOM 5933 N N . ALA B 1 389 ? 2.488 -21.782 -24.116 1.00 17.48 386 ALA B N 1
ATOM 5934 C CA . ALA B 1 389 ? 2.708 -23.108 -23.512 1.00 17.17 386 ALA B CA 1
ATOM 5935 C C . ALA B 1 389 ? 2.343 -23.055 -22.031 1.00 19.20 386 ALA B C 1
ATOM 5936 O O . ALA B 1 389 ? 3.026 -22.405 -21.250 1.00 19.86 386 ALA B O 1
ATOM 5938 N N . ALA B 1 390 ? 1.275 -23.753 -21.653 1.00 16.15 387 ALA B N 1
ATOM 5939 C CA . ALA B 1 390 ? 0.762 -23.724 -20.296 1.00 15.15 387 ALA B CA 1
ATOM 5940 C C . ALA B 1 390 ? 1.302 -24.927 -19.530 1.00 21.07 387 ALA B C 1
ATOM 5941 O O . ALA B 1 390 ? 1.317 -26.021 -20.070 1.00 16.00 387 ALA B O 1
ATOM 5943 N N . LEU B 1 391 ? 1.667 -24.743 -18.258 1.00 17.79 388 LEU B N 1
ATOM 5944 C CA . LEU B 1 391 ? 2.152 -25.892 -17.439 1.00 14.19 388 LEU B CA 1
ATOM 5945 C C . LEU B 1 391 ? 0.993 -26.786 -16.957 1.00 16.38 388 LEU B C 1
ATOM 5946 O O . LEU B 1 391 ? -0.009 -26.305 -16.403 1.00 15.91 388 LEU B O 1
ATOM 5951 N N . VAL B 1 392 ? 1.169 -28.099 -17.149 1.00 17.07 389 VAL B N 1
ATOM 5952 C CA . VAL B 1 392 ? 0.133 -29.056 -16.798 1.00 17.50 389 VAL B CA 1
ATOM 5953 C C . VAL B 1 392 ? 0.295 -29.399 -15.318 1.00 18.90 389 VAL B C 1
ATOM 5954 O O . VAL B 1 392 ? 1.097 -30.260 -14.954 1.00 18.79 389 VAL B O 1
ATOM 5958 N N . LEU B 1 393 ? -0.445 -28.665 -14.485 1.00 20.36 390 LEU B N 1
ATOM 5959 C CA . LEU B 1 393 ? -0.693 -28.998 -13.074 1.00 21.28 390 LEU B CA 1
ATOM 5960 C C . LEU B 1 393 ? -2.177 -28.793 -12.850 1.00 22.21 390 LEU B C 1
ATOM 5961 O O . LEU B 1 393 ? -2.851 -28.211 -13.729 1.00 19.50 390 LEU B O 1
ATOM 5966 N N . ARG B 1 394 ? -2.678 -29.227 -11.674 1.00 23.20 391 ARG B N 1
ATOM 5967 C CA . ARG B 1 394 ? -4.103 -29.055 -11.280 1.00 18.18 391 ARG B CA 1
ATOM 5968 C C . ARG B 1 394 ? -5.000 -29.680 -12.379 1.00 20.32 391 ARG B C 1
ATOM 5969 O O . ARG B 1 394 ? -5.971 -29.061 -12.812 1.00 26.37 391 ARG B O 1
ATOM 5977 N N . SER B 1 395 ? -4.608 -30.880 -12.808 1.00 22.19 392 SER B N 1
ATOM 5978 C CA . SER B 1 395 ? -5.198 -31.598 -13.959 1.00 20.34 392 SER B CA 1
ATOM 5979 C C . SER B 1 395 ? -5.610 -33.036 -13.636 1.00 24.21 392 SER B C 1
ATOM 5980 O O . SER B 1 395 ? -5.073 -33.671 -12.700 1.00 25.66 392 SER B O 1
ATOM 5983 N N . VAL B 1 396 ? -6.540 -33.549 -14.443 1.00 20.68 393 VAL B N 1
ATOM 5984 C CA . VAL B 1 396 ? -6.950 -34.958 -14.417 1.00 21.34 393 VAL B CA 1
ATOM 5985 C C . VAL B 1 396 ? -6.643 -35.634 -15.765 1.00 25.11 393 VAL B C 1
ATOM 5986 O O . VAL B 1 396 ? -6.606 -34.957 -16.818 1.00 22.93 393 VAL B O 1
ATOM 5990 N N . PHE B 1 397 ? -6.319 -36.938 -15.727 1.00 19.73 394 PHE B N 1
ATOM 5991 C CA . PHE B 1 397 ? -5.845 -37.700 -16.875 1.00 17.74 394 PHE B CA 1
ATOM 5992 C C . PHE B 1 397 ? -6.601 -39.026 -16.862 1.00 29.14 394 PHE B C 1
ATOM 5993 O O . PHE B 1 397 ? -6.773 -39.633 -15.797 1.00 24.23 394 PHE B O 1
ATOM 6001 N N . GLN B 1 398 ? -6.996 -39.467 -18.046 1.00 23.19 395 GLN B N 1
ATOM 6002 C CA . GLN B 1 398 ? -7.620 -40.794 -18.225 1.00 29.14 395 GLN B CA 1
ATOM 6003 C C . GLN B 1 398 ? -7.261 -41.438 -19.561 1.00 29.32 395 GLN B C 1
ATOM 6004 O O . GLN B 1 398 ? -7.143 -40.777 -20.610 1.00 26.05 395 GLN B O 1
ATOM 6010 N N . ASP B 1 399 ? -6.999 -42.735 -19.531 1.00 22.27 396 ASP B N 1
ATOM 6011 C CA . ASP B 1 399 ? -6.684 -43.453 -20.743 1.00 21.36 396 ASP B CA 1
ATOM 6012 C C . ASP B 1 399 ? -7.293 -44.876 -20.584 1.00 24.15 396 ASP B C 1
ATOM 6013 O O . ASP B 1 399 ? -8.119 -45.077 -19.677 1.00 25.84 396 ASP B O 1
ATOM 6018 N N . SER B 1 400 ? -6.840 -45.810 -21.404 1.00 30.27 397 SER B N 1
ATOM 6019 C CA . SER B 1 400 ? -7.373 -47.166 -21.411 1.00 32.45 397 SER B CA 1
ATOM 6020 C C . SER B 1 400 ? -6.981 -47.955 -20.161 1.00 40.03 397 SER B C 1
ATOM 6021 O O . SER B 1 400 ? -7.610 -48.982 -19.859 1.00 41.91 397 SER B O 1
ATOM 6024 N N . GLN B 1 401 ? -5.966 -47.472 -19.434 1.00 39.34 398 GLN B N 1
ATOM 6025 C CA . GLN B 1 401 ? -5.373 -48.208 -18.296 1.00 40.25 398 GLN B CA 1
ATOM 6026 C C . GLN B 1 401 ? -5.577 -47.556 -16.922 1.00 41.75 398 GLN B C 1
ATOM 6027 O O . GLN B 1 401 ? -5.768 -48.257 -15.931 1.00 32.73 398 GLN B O 1
ATOM 6033 N N . ARG B 1 402 ? -5.547 -46.220 -16.874 1.00 33.67 399 ARG B N 1
ATOM 6034 C CA . ARG B 1 402 ? -5.591 -45.442 -15.625 1.00 35.86 399 ARG B CA 1
ATOM 6035 C C . ARG B 1 402 ? -6.549 -44.263 -15.734 1.00 31.91 399 ARG B C 1
ATOM 6036 O O . ARG B 1 402 ? -6.798 -43.756 -16.837 1.00 30.40 399 ARG B O 1
ATOM 6044 N N A CYS B 1 403 ? -7.051 -43.826 -14.577 0.50 32.18 400 CYS B N 1
ATOM 6045 N N B CYS B 1 403 ? -7.156 -43.876 -14.623 0.50 30.98 400 CYS B N 1
ATOM 6046 C CA A CYS B 1 403 ? -7.748 -42.554 -14.414 0.50 30.83 400 CYS B CA 1
ATOM 6047 C CA B CYS B 1 403 ? -7.678 -42.535 -14.482 0.50 30.42 400 CYS B CA 1
ATOM 6048 C C A CYS B 1 403 ? -7.304 -41.853 -13.115 0.50 31.30 400 CYS B C 1
ATOM 6049 C C B CYS B 1 403 ? -6.983 -42.020 -13.241 0.50 30.27 400 CYS B C 1
ATOM 6050 O O A CYS B 1 403 ? -7.605 -42.302 -12.001 0.50 25.21 400 CYS B O 1
ATOM 6051 O O B CYS B 1 403 ? -6.780 -42.789 -12.294 0.50 23.59 400 CYS B O 1
ATOM 6056 N N . TRP B 1 404 ? -6.579 -40.748 -13.243 1.00 27.63 401 TRP B N 1
ATOM 6057 C CA . TRP B 1 404 ? -5.919 -40.167 -12.065 1.00 26.38 401 TRP B CA 1
ATOM 6058 C C . TRP B 1 404 ? -5.810 -38.654 -12.012 1.00 31.57 401 TRP B C 1
ATOM 6059 O O . TRP B 1 404 ? -5.897 -37.972 -13.041 1.00 24.70 401 TRP B O 1
ATOM 6070 N N . ILE B 1 405 ? -5.623 -38.157 -10.795 1.00 26.07 402 ILE B N 1
ATOM 6071 C CA . ILE B 1 405 ? -5.157 -36.793 -10.548 1.00 25.76 402 ILE B CA 1
ATOM 6072 C C . ILE B 1 405 ? -3.730 -36.859 -9.947 1.00 29.97 402 ILE B C 1
ATOM 6073 O O . ILE B 1 405 ? -3.278 -37.928 -9.500 1.00 25.47 402 ILE B O 1
ATOM 6078 N N . GLN B 1 406 ? -3.010 -35.738 -9.981 1.00 21.30 403 GLN B N 1
ATOM 6079 C CA . GLN B 1 406 ? -1.638 -35.747 -9.522 1.00 23.47 403 GLN B CA 1
ATOM 6080 C C . GLN B 1 406 ? -1.205 -34.381 -9.076 1.00 24.80 403 GLN B C 1
ATOM 6081 O O . GLN B 1 406 ? -1.537 -33.396 -9.717 1.00 18.99 403 GLN B O 1
ATOM 6087 N N . ALA B 1 407 ? -0.500 -34.320 -7.943 1.00 22.98 404 ALA B N 1
ATOM 6088 C CA . ALA B 1 407 ? 0.027 -33.029 -7.434 1.00 23.42 404 ALA B CA 1
ATOM 6089 C C . ALA B 1 407 ? 1.342 -33.252 -6.710 1.00 25.51 404 ALA B C 1
ATOM 6090 O O . ALA B 1 407 ? 1.585 -34.343 -6.204 1.00 23.68 404 ALA B O 1
ATOM 6092 N N . GLY B 1 408 ? 2.181 -32.211 -6.665 1.00 25.17 405 GLY B N 1
ATOM 6093 C CA . GLY B 1 408 ? 3.548 -32.339 -6.187 1.00 21.75 405 GLY B CA 1
ATOM 6094 C C . GLY B 1 408 ? 3.892 -31.161 -5.319 1.00 23.17 405 GLY B C 1
ATOM 6095 O O . GLY B 1 408 ? 3.069 -30.278 -5.127 1.00 24.63 405 GLY B O 1
ATOM 6096 N N . ALA B 1 409 ? 5.104 -31.171 -4.765 1.00 22.34 406 ALA B N 1
ATOM 6097 C CA . ALA B 1 409 ? 5.569 -30.072 -3.925 1.00 16.53 406 ALA B CA 1
ATOM 6098 C C . ALA B 1 409 ? 7.046 -29.917 -4.110 1.00 21.60 406 ALA B C 1
ATOM 6099 O O . ALA B 1 409 ? 7.743 -30.912 -4.260 1.00 26.37 406 ALA B O 1
ATOM 6101 N N . GLY B 1 410 ? 7.511 -28.672 -4.050 1.00 21.62 407 GLY B N 1
ATOM 6102 C CA . GLY B 1 410 ? 8.941 -28.339 -4.177 1.00 23.74 407 GLY B CA 1
ATOM 6103 C C . GLY B 1 410 ? 9.601 -28.718 -2.876 1.00 28.54 407 GLY B C 1
ATOM 6104 O O . GLY B 1 410 ? 9.220 -28.223 -1.810 1.00 31.22 407 GLY B O 1
ATOM 6105 N N . ILE B 1 411 ? 10.547 -29.651 -2.951 1.00 30.79 408 ILE B N 1
ATOM 6106 C CA . ILE B 1 411 ? 11.276 -30.079 -1.755 1.00 31.11 408 ILE B CA 1
ATOM 6107 C C . ILE B 1 411 ? 12.667 -29.447 -1.745 1.00 29.56 408 ILE B C 1
ATOM 6108 O O . ILE B 1 411 ? 13.395 -29.533 -2.720 1.00 26.53 408 ILE B O 1
ATOM 6113 N N . ILE B 1 412 ? 13.004 -28.800 -0.630 1.00 33.15 409 ILE B N 1
ATOM 6114 C CA . ILE B 1 412 ? 14.355 -28.285 -0.384 1.00 30.63 409 ILE B CA 1
ATOM 6115 C C . ILE B 1 412 ? 14.803 -28.783 1.006 1.00 37.28 409 ILE B C 1
ATOM 6116 O O . ILE B 1 412 ? 13.974 -29.259 1.778 1.00 34.97 409 ILE B O 1
ATOM 6121 N N . ALA B 1 413 ? 16.100 -28.666 1.302 1.00 39.68 410 ALA B N 1
ATOM 6122 C CA . ALA B 1 413 ? 16.706 -28.963 2.621 1.00 35.47 410 ALA B CA 1
ATOM 6123 C C . ALA B 1 413 ? 15.802 -28.744 3.830 1.00 34.99 410 ALA B C 1
ATOM 6124 O O . ALA B 1 413 ? 15.673 -29.636 4.671 1.00 42.04 410 ALA B O 1
ATOM 6126 N N . GLN B 1 414 ? 15.168 -27.571 3.898 1.00 36.61 411 GLN B N 1
ATOM 6127 C CA . GLN B 1 414 ? 14.278 -27.182 5.002 1.00 41.94 411 GLN B CA 1
ATOM 6128 C C . GLN B 1 414 ? 12.886 -27.816 4.991 1.00 44.28 411 GLN B C 1
ATOM 6129 O O . GLN B 1 414 ? 12.100 -27.596 5.927 1.00 46.96 411 GLN B O 1
ATOM 6135 N N . SER B 1 415 ? 12.562 -28.568 3.940 1.00 39.24 412 SER B N 1
ATOM 6136 C CA . SER B 1 415 ? 11.245 -29.195 3.833 1.00 40.41 412 SER B CA 1
ATOM 6137 C C . SER B 1 415 ? 11.054 -30.284 4.877 1.00 41.37 412 SER B C 1
ATOM 6138 O O . SER B 1 415 ? 12.016 -30.946 5.260 1.00 48.73 412 SER B O 1
ATOM 6141 N N . THR B 1 416 ? 9.803 -30.468 5.306 1.00 47.14 413 THR B N 1
ATOM 6142 C CA . THR B 1 416 ? 9.400 -31.575 6.193 1.00 47.76 413 THR B CA 1
ATOM 6143 C C . THR B 1 416 ? 8.259 -32.386 5.557 1.00 47.88 413 THR B C 1
ATOM 6144 O O . THR B 1 416 ? 7.304 -31.798 5.040 1.00 51.09 413 THR B O 1
ATOM 6148 N N . PRO B 1 417 ? 8.347 -33.731 5.604 1.00 49.54 414 PRO B N 1
ATOM 6149 C CA . PRO B 1 417 ? 7.384 -34.615 4.949 1.00 50.03 414 PRO B CA 1
ATOM 6150 C C . PRO B 1 417 ? 5.897 -34.299 5.176 1.00 52.12 414 PRO B C 1
ATOM 6151 O O . PRO B 1 417 ? 5.109 -34.425 4.239 1.00 49.33 414 PRO B O 1
ATOM 6155 N N . GLU B 1 418 ? 5.527 -33.880 6.387 1.00 52.00 415 GLU B N 1
ATOM 6156 C CA . GLU B 1 418 ? 4.126 -33.666 6.749 1.00 51.35 415 GLU B CA 1
ATOM 6157 C C . GLU B 1 418 ? 3.522 -32.417 6.107 1.00 48.09 415 GLU B C 1
ATOM 6158 O O . GLU B 1 418 ? 2.402 -32.476 5.577 1.00 49.45 415 GLU B O 1
ATOM 6164 N N . ARG B 1 419 ? 4.252 -31.302 6.174 1.00 40.64 416 ARG B N 1
ATOM 6165 C CA . ARG B 1 419 ? 3.871 -30.050 5.515 1.00 42.12 416 ARG B CA 1
ATOM 6166 C C . ARG B 1 419 ? 3.702 -30.257 4.003 1.00 38.02 416 ARG B C 1
ATOM 6167 O O . ARG B 1 419 ? 2.714 -29.799 3.423 1.00 39.37 416 ARG B O 1
ATOM 6175 N N . GLU B 1 420 ? 4.661 -30.957 3.403 1.00 39.47 417 GLU B N 1
ATOM 6176 C CA . GLU B 1 420 ? 4.642 -31.300 1.974 1.00 39.98 417 GLU B CA 1
ATOM 6177 C C . GLU B 1 420 ? 3.485 -32.241 1.568 1.00 40.19 417 GLU B C 1
ATOM 6178 O O . GLU B 1 420 ? 2.912 -32.091 0.487 1.00 38.08 417 GLU B O 1
ATOM 6184 N N . LEU B 1 421 ? 3.120 -33.203 2.423 1.00 38.99 418 LEU B N 1
ATOM 6185 C CA . LEU B 1 421 ? 1.903 -33.987 2.164 1.00 36.97 418 LEU B CA 1
ATOM 6186 C C . LEU B 1 421 ? 0.652 -33.109 2.251 1.00 37.10 418 LEU B C 1
ATOM 6187 O O . LEU B 1 421 ? -0.207 -33.157 1.357 1.00 39.34 418 LEU B O 1
ATOM 6192 N N . THR B 1 422 ? 0.558 -32.266 3.283 1.00 35.36 419 THR B N 1
ATOM 6193 C CA . THR B 1 422 ? -0.562 -31.320 3.375 1.00 35.32 419 THR B CA 1
ATOM 6194 C C . THR B 1 422 ? -0.619 -30.390 2.135 1.00 38.37 419 THR B C 1
ATOM 6195 O O . THR B 1 422 ? -1.710 -30.046 1.635 1.00 31.44 419 THR B O 1
ATOM 6199 N N . GLU B 1 423 ? 0.559 -29.993 1.652 1.00 28.62 420 GLU B N 1
ATOM 6200 C CA . GLU B 1 423 ? 0.616 -29.079 0.542 1.00 30.13 420 GLU B CA 1
ATOM 6201 C C . GLU B 1 423 ? 0.067 -29.736 -0.732 1.00 30.11 420 GLU B C 1
ATOM 6202 O O . GLU B 1 423 ? -0.690 -29.096 -1.463 1.00 32.51 420 GLU B O 1
ATOM 6208 N N . THR B 1 424 ? 0.432 -30.996 -0.976 1.00 29.44 421 THR B N 1
ATOM 6209 C CA . THR B 1 424 ? -0.133 -31.754 -2.115 1.00 32.46 421 THR B CA 1
ATOM 6210 C C . THR B 1 424 ? -1.658 -31.847 -2.027 1.00 34.72 421 THR B C 1
ATOM 6211 O O . THR B 1 424 ? -2.304 -31.798 -3.048 1.00 29.09 421 THR B O 1
ATOM 6215 N N . ARG B 1 425 ? -2.219 -31.968 -0.814 1.00 34.79 422 ARG B N 1
ATOM 6216 C CA . ARG B 1 425 ? -3.680 -31.973 -0.617 1.00 36.65 422 ARG B CA 1
ATOM 6217 C C . ARG B 1 425 ? -4.326 -30.619 -0.902 1.00 34.86 422 ARG B C 1
ATOM 6218 O O . ARG B 1 425 ? -5.421 -30.546 -1.471 1.00 32.31 422 ARG B O 1
ATOM 6226 N N . GLU B 1 426 ? -3.640 -29.538 -0.533 1.00 30.98 423 GLU B N 1
ATOM 6227 C CA . GLU B 1 426 ? -4.104 -28.184 -0.798 1.00 32.01 423 GLU B CA 1
ATOM 6228 C C . GLU B 1 426 ? -4.229 -27.969 -2.324 1.00 27.26 423 GLU B C 1
ATOM 6229 O O . GLU B 1 426 ? -5.215 -27.394 -2.779 1.00 26.33 423 GLU B O 1
ATOM 6235 N N . LYS B 1 427 ? -3.226 -28.433 -3.056 1.00 28.01 424 LYS B N 1
ATOM 6236 C CA . LYS B 1 427 ? -3.195 -28.355 -4.546 1.00 24.70 424 LYS B CA 1
ATOM 6237 C C . LYS B 1 427 ? -4.231 -29.294 -5.208 1.00 23.87 424 LYS B C 1
ATOM 6238 O O . LYS B 1 427 ? -4.901 -28.923 -6.187 1.00 24.90 424 LYS B O 1
ATOM 6244 N N . LEU B 1 428 ? -4.368 -30.507 -4.687 1.00 24.30 425 LEU B N 1
ATOM 6245 C CA . LEU B 1 428 ? -5.361 -31.456 -5.194 1.00 24.11 425 LEU B CA 1
ATOM 6246 C C . LEU B 1 428 ? -6.789 -30.938 -5.009 1.00 31.10 425 LEU B C 1
ATOM 6247 O O . LEU B 1 428 ? -7.676 -31.267 -5.804 1.00 31.49 425 LEU B O 1
ATOM 6252 N N . ALA B 1 429 ? -7.005 -30.107 -3.987 1.00 28.66 426 ALA B N 1
ATOM 6253 C CA . ALA B 1 429 ? -8.326 -29.528 -3.723 1.00 28.53 426 ALA B CA 1
ATOM 6254 C C . ALA B 1 429 ? -8.737 -28.538 -4.815 1.00 28.26 426 ALA B C 1
ATOM 6255 O O . ALA B 1 429 ? -9.872 -28.079 -4.832 1.00 27.99 426 ALA B O 1
ATOM 6257 N N . SER B 1 430 ? -7.784 -28.161 -5.677 1.00 24.04 427 SER B N 1
ATOM 6258 C CA . SER B 1 430 ? -8.061 -27.331 -6.873 1.00 34.14 427 SER B CA 1
ATOM 6259 C C . SER B 1 430 ? -8.911 -28.088 -7.908 1.00 26.54 427 SER B C 1
ATOM 6260 O O . SER B 1 430 ? -9.650 -27.478 -8.657 1.00 30.90 427 SER B O 1
ATOM 6263 N N . ILE B 1 431 ? -8.756 -29.403 -7.972 1.00 24.49 428 ILE B N 1
ATOM 6264 C CA . ILE B 1 431 ? -9.477 -30.197 -8.974 1.00 31.91 428 ILE B CA 1
ATOM 6265 C C . ILE B 1 431 ? -10.352 -31.289 -8.382 1.00 34.79 428 ILE B C 1
ATOM 6266 O O . ILE B 1 431 ? -11.440 -31.540 -8.898 1.00 33.21 428 ILE B O 1
ATOM 6271 N N . ALA B 1 432 ? -9.879 -31.922 -7.299 1.00 29.64 429 ALA B N 1
ATOM 6272 C CA . ALA B 1 432 ? -10.519 -33.155 -6.823 1.00 34.81 429 ALA B CA 1
ATOM 6273 C C . ALA B 1 432 ? -12.011 -32.988 -6.443 1.00 30.40 429 ALA B C 1
ATOM 6274 O O . ALA B 1 432 ? -12.813 -33.865 -6.785 1.00 32.05 429 ALA B O 1
ATOM 6276 N N . PRO B 1 433 ? -12.396 -31.876 -5.776 1.00 31.06 430 PRO B N 1
ATOM 6277 C CA . PRO B 1 433 ? -13.816 -31.684 -5.451 1.00 32.44 430 PRO B CA 1
ATOM 6278 C C . PRO B 1 433 ? -14.771 -31.561 -6.644 1.00 40.03 430 PRO B C 1
ATOM 6279 O O . PRO B 1 433 ? -15.989 -31.612 -6.445 1.00 40.76 430 PRO B O 1
ATOM 6283 N N . TYR B 1 434 ? -14.233 -31.379 -7.856 1.00 36.43 431 TYR B N 1
ATOM 6284 C CA . TYR B 1 434 ? -15.023 -30.894 -8.998 1.00 34.31 431 TYR B CA 1
ATOM 6285 C C . TYR B 1 434 ? -15.016 -31.908 -10.090 1.00 34.12 431 TYR B C 1
ATOM 6286 O O . TYR B 1 434 ? -15.523 -31.646 -11.188 1.00 36.15 431 TYR B O 1
ATOM 6295 N N . LEU B 1 435 ? -14.475 -33.085 -9.760 1.00 33.88 432 LEU B N 1
ATOM 6296 C CA . LEU B 1 435 ? -14.463 -34.227 -10.648 1.00 34.78 432 LEU B CA 1
ATOM 6297 C C . LEU B 1 435 ? -15.867 -34.802 -10.688 1.00 37.72 432 LEU B C 1
ATOM 6298 O O . LEU B 1 435 ? -16.402 -35.190 -9.655 1.00 35.31 432 LEU B O 1
ATOM 6303 N N . MET B 1 436 ? -16.449 -34.849 -11.884 1.00 33.18 433 MET B N 1
ATOM 6304 C CA . MET B 1 436 ? -17.854 -35.229 -12.053 1.00 37.90 433 MET B CA 1
ATOM 6305 C C . MET B 1 436 ? -17.983 -36.470 -12.897 1.00 42.08 433 MET B C 1
ATOM 6306 O O . MET B 1 436 ? -17.165 -36.720 -13.783 1.00 36.69 433 MET B O 1
ATOM 6311 N N . VAL B 1 437 ? -19.002 -37.278 -12.597 1.00 45.29 434 VAL B N 1
ATOM 6312 C CA . VAL B 1 437 ? -19.297 -38.458 -13.399 1.00 46.95 434 VAL B CA 1
ATOM 6313 C C . VAL B 1 437 ? -20.700 -38.380 -14.009 1.00 49.95 434 VAL B C 1
ATOM 6314 O O . VAL B 1 437 ? -20.954 -38.975 -15.061 1.00 52.63 434 VAL B O 1
#

Radius of gyration: 31.24 Å; Cα contacts (8 Å, |Δi|>4): 1951; chains: 2; bounding box: 80×86×72 Å

InterPro domains:
  IPR005801 ADC synthase [G3DSA:3.60.120.10] (1-434)
  IPR005801 ADC synthase [SSF56322] (10-432)
  IPR015890 Chorismate-utilising enzyme, C-terminal [PF00425] (173-424)
  IPR019996 Salicylate synthase [TIGR03494] (15-434)
  IPR019999 Anthranilate synthase component I-like [PTHR11236] (117-430)

Solvent-accessible surface area: 30145 Å² total; per-residue (Å²): 95,110,86,46,122,57,115,87,75,40,35,22,65,60,0,5,17,28,1,152,93,17,60,91,63,44,0,3,0,0,17,39,85,101,11,28,16,2,0,43,16,34,35,0,8,0,36,0,34,17,63,4,84,86,1,12,0,54,27,107,106,30,107,78,123,13,78,28,137,40,6,14,77,3,1,68,122,0,45,60,32,112,79,1,149,64,75,50,0,3,0,11,0,4,10,19,3,2,4,45,53,72,73,23,94,45,141,53,10,97,9,8,4,1,2,0,1,0,0,80,49,11,22,26,1,91,58,44,32,29,15,47,79,36,120,99,82,21,98,32,83,16,44,116,107,6,122,56,3,40,125,39,0,48,103,0,11,45,16,12,160,160,63,87,14,56,1,0,7,2,5,17,26,15,102,16,108,53,137,10,56,2,14,30,0,6,69,83,0,68,126,28,8,82,19,33,35,0,0,0,9,32,10,81,62,64,20,2,0,0,4,0,1,4,18,2,0,16,10,79,73,69,85,0,38,10,26,8,9,10,2,3,24,12,75,102,36,97,112,77,62,21,62,60,54,62,51,74,0,39,77,40,25,30,4,0,4,4,0,0,18,0,0,52,64,2,28,51,23,0,106,64,4,8,84,134,85,28,15,26,3,69,52,8,0,35,28,37,66,26,11,9,0,1,5,0,0,0,10,0,4,3,67,7,18,114,117,77,56,17,16,40,0,0,32,40,4,0,0,11,8,14,1,0,1,11,72,17,65,36,0,2,58,7,5,50,104,3,19,161,65,53,7,12,3,3,0,0,0,0,0,0,9,26,129,105,20,12,1,0,0,0,0,19,15,1,0,0,2,12,112,127,62,18,2,0,4,5,5,0,6,0,2,34,82,6,76,38,89,64,1,14,56,2,0,100,12,20,1,29,2,2,8,62,43,0,40,81,146,60,120,72,103,133,71,129,46,97,61,86,128,83,88,72,28,46,42,4,7,32,34,2,115,147,18,46,93,75,46,0,4,3,2,15,16,83,95,14,25,16,0,0,41,8,29,24,0,25,0,53,0,35,19,63,3,84,94,1,11,0,51,19,129,98,32,122,70,125,18,74,41,139,38,7,12,75,5,0,73,128,0,46,78,39,123,57,1,69,62,48,51,0,6,1,14,0,4,10,20,4,1,4,52,48,70,73,20,93,47,142,51,10,97,12,23,4,1,1,0,0,0,0,94,52,5,28,22,14,76,65,8,40,6,36,34,77,22,108,116,27,96,35,84,17,46,51,123,5,125,64,3,47,63,39,0,46,106,0,12,42,17,16,166,157,63,87,12,50,1,0,7,2,4,15,24,14,101,20,95,48,119,13,34,4,14,18,0,0,34,97,0,52,125,34,9,79,20,32,34,0,2,1,9,27,7,66,53,57,15,0,0,0,3,0,1,4,17,0,0,16,9,73,65,72,85,0,42,10,27,7,8,9,3,3,26,19,76,112,42,89,110,74,64,18,139,62,56,40,54,81,0,40,94,44,25,30,4,0,5,4,0,0,14,0,0,51,64,2,21,51,22,0,107,63,2,8,81,133,82,26,12,22,2,81,53,12,0,37,29,36,64,28,16,10,0,1,4,0,0,0,11,0,4,3,67,7,17,85,121,72,55,16,14,39,0,0,34,40,3,0,0,10,8,16,1,0,1,10,71,18,65,31,0,2,64,8,4,50,108,3,20,162,66,59,6,17,4,2,0,0,0,10,1,0,8,34,120,80,86,11,1,0,0,0,0,19,17,1,0,0,2,12,112,127,62,18,1,0,5,6,5,0,6,0,4,38,82,2,75,42,98,69,1,18,61,5,0,96,13,21,2,19,2,2,8,72,62,0,26,109

Nearest PDB structures (foldseek):
  2fn1-assembly1_A  TM=1.002E+00  e=1.165E-85  Yersinia enterocolitica
  5jy9-assembly1_A  TM=9.990E-01  e=8.589E-82  Yersinia enterocolitica subsp. enterocolitica 8081
  2fn1-assembly1_B  TM=9.906E-01  e=9.628E-82  Yersinia enterocolitica
  5jy9-assembly2_B  TM=9.893E-01  e=4.328E-79  Yersinia enterocolitica subsp. enterocolitica 8081
  7qu9-assembly2_B  TM=8.404E-01  e=4.061E-31  Bacillus subtilis

Sequence (820 aa):
KISEFLHEEQWLPTISGVLRQFAEEECCYVYERPPCWYLGKGCQARLHINADGTQATFIDDAGEQKWAVDSIADCARRFMAHPQVKGRRVYGQVGFNFAAHARGIAFNAGEWPLLTLTVPREELIFEKGNVTVYADAPLAVDTALNGEEAYKQQVARAVAEIRRGEYVKVIVSRAIPLPSRIDMPATLLYGRQANTPVRSFMFRQEGREALGFSPELVMSVTGNKVVTEPLAGTRDRMGNPEHNKAKEAELLHDSKEVLEHILSVKEAIAELEAVCLPGSVVVEDLMSVRQRGSVQHLGSGVSGQLAENKDAWDAFTTVLFPSITASGIPKNAALNNAIMQIEKTPRELYSGAILLLDDTRFDAALVLRSVFQDSQRCCWIQAGAGIIAQSTPERELTETREKLASIAPYLMVMKISEFLHLALPEEQWLPTISGVLRQFAEEECYVYERPPCWYLGKGCQARLHINADGTQATFIDDAGEQKWAVDSIADCARRFMAHPQVKGRRVYGQVGFNFAAHARGIAFNAGEWPLLTLTVPREELIFEKGNVTVYADPLAVDTALNGEAYKQQVARAVAEIRRGEYVKVIVSRAIPLPSRIDMPATLLYGRQQANTPVRSFMFRQEGREALGFSPELVMSVTGNKVVTEPLAGTRDRMGNPEHNKAKEAELLHDSKEVLEHILSVKEAIAELEAVCLPGSVVVEDLMSVRQRGSVQHLGSGVSGQLAENKDAWDAFTVVLFPSITASGIPKNAALNAIMQIEKTPRELYSGAILLLDDTRFDAALVLRSVFQDSQRCCWIQAGAGIIAQSTPERELTETREKLASIAPYLMV

Secondary structure (DSSP, 8-state):
-EEEEE--TTHHHHHHHHHHHTTTS-EEEEEETTEEEEEES-SEEEEE-TTS--EEEEETTEEEEE--S-HHHHHHHHHTSTTTTTS-EEEEE-THHHHHHHT------SS-SEEEEE-SEEEEEETTEEEEE---BPP--TTTTHHHHHHHHHHHHHHHHTTS-SEEEEEEEEE-SS---HHHHHHHHHHT---SEEEEEEETTEEEEEEE-SEEEEEETTEEEE--EEEEEE--S-HHHHHHHHHHHHH-HHHHHHHHHHHHHHHHHHHHHB-TT--EEEEEEEEEEETTEEEEEEEEEEEB-TT--HHHHHHHHPSPGGGSEESHHHHHHHHHHH--S--TTTT-EEEEEETTEEEEEE--SEEEE-SS-EEEEEEEEE-TT--HHHHHHHHHHHHTTTGGG-B-/--EEEEEE----GGGHHHHHHHHHHHTTTS-EEEEEETTEEEEEES-SEEEEE-TTSS-EEEEETTEEEEE--S-HHHHHHHHHHSTTTTTS-EEEEE-TTHHHHHHT------SS-SEEEEE-SEEEEEETTEEEEEE------SSTTHHHHHHHHHHHHHHHHTTS-SEEEEEEEEE-SS---HHHHHHHHHHT---SEEEEEEETTEEEEEEE-SEEEEEETTEEEE--EEEEEE--S-HHHHHHHHHHHHT-HHHHHHHHHHHHHHHHHHHTTB-TT--EEEEEEEEEEETTEEEEEEEEEEEB-TT--HHHHHHHHPSPGGGSEESHHHHHHHHHHH--S--TTTT-EEEEE-SSEEEEEE--SEEEE-SS-EEEEEEEEE-TT--HHHHHHHHHHHHTTTGGG---